Protein AF-A0A9W7ALR4-F1 (afdb_monomer)

Mean predicted aligned error: 18.09 Å

Radius of gyration: 40.14 Å; Cα contacts (8 Å, |Δi|>4): 1535; chains: 1; bounding box: 107×66×121 Å

Secondary structure (DSSP, 8-state):
-----EEEEEEEE---HHIIIIIHHHS--EEEEEESS-SHHHHHHH-B-TTSSBPTT-S-EEEEEEEE-TTS-EEEEEEEESEEEETTSHHHHHHHHH--EEEEEE---GGGSSTTSHHHHHHHHHHHHHHTT--TT--EEEEE-S--TTHHHHHHHHHHHH-GGGHHHHHHTEEEE-EEE---EEE-TT-GGG-SEEEESPPTTSEEE---TTS-TTS--EE--HHHHHHHHHHIIIIIIHHHHHHHHHHHHHT-SBGGGGGG-THHHHHHHHHIIIIIHHHHHHHS---HHHHHHHHHHHHHHHT-GGG--BHHHHHTTHHHHHHHHTTTT-S-THHHHHHHHHHHHHHHH-TTTTSS-EEE-S----S-EEEETTEEEEEPTTSEEEEEE-PEEEETTEEEEHHHHHHHHHTTSS-HHHHHHHHHHHT-SSPPSPPHHHHHHHHHHHHHHHHT--THHHHTTS--------S---SSHHHHHHHHHHHHHHPPEEE-------GGGGGG---SHHHHHTSHHHHHHHHHH-SS-HHHHHTS-HHHHHHHHHIIIIIIS---SHHHHHHHHHHHHTT-HHHHHHT-HHHHHHHHHHHTTT-HHHHHHHHHHHHTEEEEE--B-TT-HHHHHHHHTT----TTEE--EE-HHHHHT-HHHHHHHHHHTT----HHHHHHHHHHHHHHHH--S-EEEEPPTT---PPP-TT-TTTTS---S--------------------------TT--HIIIIIHHHHHHTT--EEEEE-EETTSSGGGGGG--EE----THHHHHHHHH-TTS-EEEEES-SHHHHHHHHHHTT-TTEEEB---GGG-SHHHHHHHHHHHHHHHTT-SB------SSTTHHHHHHHHHHHHHHHHHHHHHHHHHHTT---HHHHHHHHHIIIIIHHHHHHH---

Structure (mmCIF, N/CA/C/O backbone):
data_AF-A0A9W7ALR4-F1
#
_entry.id   AF-A0A9W7ALR4-F1
#
loop_
_atom_site.group_PDB
_atom_site.id
_atom_site.type_symbol
_atom_site.label_atom_id
_atom_site.label_alt_id
_atom_site.label_comp_id
_atom_site.label_asym_id
_atom_site.label_entity_id
_atom_site.label_seq_id
_atom_site.pdbx_PDB_ins_code
_atom_site.Cartn_x
_atom_site.Cartn_y
_atom_site.Cartn_z
_atom_site.occupancy
_atom_site.B_iso_or_equiv
_atom_site.auth_seq_id
_atom_site.auth_comp_id
_atom_site.auth_asym_id
_atom_site.auth_atom_id
_atom_site.pdbx_PDB_model_num
ATOM 1 N N . MET A 1 1 ? 63.146 -0.488 -57.944 1.00 33.06 1 MET A N 1
ATOM 2 C CA . MET A 1 1 ? 61.695 -0.543 -58.228 1.00 33.06 1 MET A CA 1
ATOM 3 C C . MET A 1 1 ? 60.981 0.189 -57.106 1.00 33.06 1 MET A C 1
ATOM 5 O O . MET A 1 1 ? 61.141 -0.196 -55.956 1.00 33.06 1 MET A O 1
ATOM 9 N N . SER A 1 2 ? 60.318 1.303 -57.417 1.00 38.31 2 SER A N 1
ATOM 10 C CA . SER A 1 2 ? 59.608 2.139 -56.445 1.00 38.31 2 SER A CA 1
ATOM 11 C C . SER A 1 2 ? 58.443 1.356 -55.839 1.00 38.31 2 SER A C 1
ATOM 13 O O . SER A 1 2 ? 57.501 1.025 -56.556 1.00 38.31 2 SER A O 1
ATOM 15 N N . SER A 1 3 ? 58.501 1.030 -54.543 1.00 41.00 3 SER A N 1
ATOM 16 C CA . SER A 1 3 ? 57.373 0.398 -53.852 1.00 41.00 3 SER A CA 1
ATOM 17 C C . SER A 1 3 ? 56.290 1.452 -53.612 1.00 41.00 3 SER A C 1
ATOM 19 O O . SER A 1 3 ? 56.298 2.138 -52.591 1.00 41.00 3 SER A O 1
ATOM 21 N N . THR A 1 4 ? 55.402 1.634 -54.580 1.00 52.50 4 THR A N 1
ATOM 22 C CA . THR A 1 4 ? 54.168 2.404 -54.420 1.00 52.50 4 THR A CA 1
ATOM 23 C C . THR A 1 4 ? 53.332 1.754 -53.317 1.00 52.50 4 THR A C 1
ATOM 25 O O . THR A 1 4 ? 53.069 0.553 -53.373 1.00 52.50 4 THR A O 1
ATOM 28 N N . HIS A 1 5 ? 52.974 2.519 -52.287 1.00 59.88 5 HIS A N 1
ATOM 29 C CA . HIS A 1 5 ? 52.030 2.086 -51.256 1.00 59.88 5 HIS A CA 1
ATOM 30 C C . HIS A 1 5 ? 50.675 1.742 -51.917 1.00 59.88 5 HIS A C 1
ATOM 32 O O . HIS A 1 5 ? 50.275 2.425 -52.858 1.00 59.88 5 HIS A O 1
ATOM 38 N N . ASP A 1 6 ? 49.997 0.669 -51.485 1.00 66.75 6 ASP A N 1
ATOM 39 C CA . ASP A 1 6 ? 48.688 0.278 -52.042 1.00 66.75 6 ASP A CA 1
ATOM 40 C C . ASP A 1 6 ? 47.586 1.068 -51.327 1.00 66.75 6 ASP A C 1
ATOM 42 O O . ASP A 1 6 ? 47.227 0.760 -50.187 1.00 66.75 6 ASP A O 1
ATOM 46 N N . GLU A 1 7 ? 47.065 2.101 -51.996 1.00 72.00 7 GLU A N 1
ATOM 47 C CA . GLU A 1 7 ? 46.045 3.008 -51.452 1.00 72.00 7 GLU A CA 1
ATOM 48 C C . GLU A 1 7 ? 44.753 2.291 -51.031 1.00 72.00 7 GLU A C 1
ATOM 50 O O . GLU A 1 7 ? 44.018 2.801 -50.188 1.00 72.00 7 GLU A O 1
ATOM 55 N N . ASN A 1 8 ? 44.512 1.078 -51.543 1.00 83.06 8 ASN A N 1
ATOM 56 C CA . ASN A 1 8 ? 43.314 0.291 -51.266 1.00 83.06 8 ASN A CA 1
ATOM 57 C C . ASN A 1 8 ? 43.555 -0.874 -50.287 1.00 83.06 8 ASN A C 1
ATOM 59 O O . ASN A 1 8 ? 42.686 -1.732 -50.150 1.00 83.06 8 ASN A O 1
ATOM 63 N N . LEU A 1 9 ? 44.707 -0.943 -49.606 1.00 91.06 9 LEU A N 1
ATOM 64 C CA . LEU A 1 9 ? 45.028 -2.028 -48.669 1.00 91.06 9 LEU A CA 1
ATOM 65 C C . LEU A 1 9 ? 44.603 -1.715 -47.224 1.00 91.06 9 LEU A C 1
ATOM 67 O O . LEU A 1 9 ? 45.030 -0.720 -46.627 1.00 91.06 9 LEU A O 1
ATOM 71 N N . ALA A 1 10 ? 43.845 -2.639 -46.628 1.00 93.06 10 ALA A N 1
ATOM 72 C CA . ALA A 1 10 ? 43.452 -2.639 -45.226 1.00 93.06 10 ALA A CA 1
ATOM 73 C C . ALA A 1 10 ? 44.013 -3.851 -44.466 1.00 93.06 10 ALA A C 1
ATOM 75 O O . ALA A 1 10 ? 43.777 -5.010 -44.821 1.00 93.06 10 ALA A O 1
ATOM 76 N N . VAL A 1 11 ? 44.699 -3.581 -43.354 1.00 95.75 11 VAL A N 1
ATOM 77 C CA . VAL A 1 11 ? 45.054 -4.600 -42.358 1.00 95.75 11 VAL A CA 1
ATOM 78 C C . VAL A 1 11 ? 43.959 -4.666 -41.304 1.00 95.75 11 VAL A C 1
ATOM 80 O O . VAL A 1 11 ? 43.604 -3.656 -40.700 1.00 95.75 11 VAL A O 1
ATOM 83 N N . VAL A 1 12 ? 43.444 -5.865 -41.046 1.00 95.50 12 VAL A N 1
ATOM 84 C CA . VAL A 1 12 ? 42.392 -6.110 -40.057 1.00 95.50 12 VAL A CA 1
ATOM 85 C C . VAL A 1 12 ? 42.967 -6.908 -38.894 1.00 95.50 12 VAL A C 1
ATOM 87 O O . VAL A 1 12 ? 43.440 -8.027 -39.073 1.00 95.50 12 VAL A O 1
ATOM 90 N N . LEU A 1 13 ? 42.919 -6.350 -37.686 1.00 94.38 13 LEU A N 1
ATOM 91 C CA . LEU A 1 13 ? 43.353 -7.020 -36.461 1.00 94.38 13 LEU A CA 1
ATOM 92 C C . LEU A 1 13 ? 42.124 -7.490 -35.684 1.00 94.38 13 LEU A C 1
ATOM 94 O O . LEU A 1 13 ? 41.433 -6.691 -35.054 1.00 94.38 13 LEU A O 1
ATOM 98 N N . GLY A 1 14 ? 41.860 -8.795 -35.710 1.00 90.31 14 GLY A N 1
ATOM 99 C CA . GLY A 1 14 ? 40.671 -9.399 -35.105 1.00 90.31 14 GLY A CA 1
ATOM 100 C C . GLY A 1 14 ? 39.627 -9.864 -36.122 1.00 90.31 14 GLY A C 1
ATOM 101 O O . GLY A 1 14 ? 39.696 -9.577 -37.309 1.00 90.31 14 GLY A O 1
ATOM 102 N N . SER A 1 15 ? 38.654 -10.635 -35.636 1.00 87.81 15 SER A N 1
ATOM 103 C CA . SER A 1 15 ? 37.617 -11.303 -36.451 1.00 87.81 15 SER A CA 1
ATOM 104 C C . SER A 1 15 ? 36.217 -11.151 -35.838 1.00 87.81 15 SER A C 1
ATOM 106 O O . SER A 1 15 ? 35.371 -12.041 -35.927 1.00 87.81 15 SER A O 1
ATOM 108 N N . GLY A 1 16 ? 35.964 -10.014 -35.179 1.00 86.31 16 GLY A N 1
ATOM 109 C CA . GLY A 1 16 ? 34.666 -9.707 -34.571 1.00 86.31 16 GLY A CA 1
ATOM 110 C C . GLY A 1 16 ? 33.492 -9.825 -35.555 1.00 86.31 16 GLY A C 1
ATOM 111 O O . GLY A 1 16 ? 33.655 -9.757 -36.769 1.00 86.31 16 GLY A O 1
ATOM 112 N N . ARG A 1 17 ? 32.272 -10.018 -35.051 1.00 87.75 17 ARG A N 1
ATOM 113 C CA . ARG A 1 17 ? 31.092 -10.150 -35.927 1.00 87.75 17 ARG A CA 1
ATOM 114 C C . ARG A 1 17 ? 30.766 -8.840 -36.641 1.00 87.75 17 ARG A C 1
ATOM 116 O O . ARG A 1 17 ? 30.554 -8.861 -37.843 1.00 87.75 17 ARG A O 1
ATOM 123 N N . PHE A 1 18 ? 30.836 -7.713 -35.926 1.00 89.31 18 PHE A N 1
ATOM 124 C CA . PHE A 1 18 ? 30.584 -6.385 -36.490 1.00 89.31 18 PHE A CA 1
ATOM 125 C C . PHE A 1 18 ? 31.545 -6.050 -37.634 1.00 89.31 18 PHE A C 1
ATOM 127 O O . PHE A 1 18 ? 31.108 -5.647 -38.707 1.00 89.31 18 PHE A O 1
ATOM 134 N N . ILE A 1 19 ? 32.855 -6.267 -37.443 1.00 90.62 19 ILE A N 1
ATOM 135 C CA . ILE A 1 19 ? 33.832 -5.951 -38.493 1.00 90.62 19 ILE A CA 1
ATOM 136 C C . ILE A 1 19 ? 33.538 -6.749 -39.769 1.00 90.62 19 ILE A C 1
ATOM 138 O O . ILE A 1 19 ? 33.613 -6.199 -40.861 1.00 90.62 19 ILE A O 1
ATOM 142 N N . ARG A 1 20 ? 33.115 -8.011 -39.618 1.00 91.75 20 ARG A N 1
ATOM 143 C CA . ARG A 1 20 ? 32.861 -8.941 -40.720 1.00 91.75 20 ARG A CA 1
ATOM 144 C C . ARG A 1 20 ? 31.532 -8.720 -41.444 1.00 91.75 20 ARG A C 1
ATOM 146 O O . ARG A 1 20 ? 31.490 -8.816 -42.662 1.00 91.75 20 ARG A O 1
ATOM 153 N N . SER A 1 21 ? 30.447 -8.423 -40.732 1.00 90.06 21 SER A N 1
ATOM 154 C CA . SER A 1 21 ? 29.139 -8.215 -41.369 1.00 90.06 21 SER A CA 1
ATOM 155 C C . SER A 1 21 ? 28.881 -6.763 -41.774 1.00 90.06 21 SER A C 1
ATOM 157 O O . SER A 1 21 ? 28.046 -6.524 -42.648 1.00 90.06 21 SER A O 1
ATOM 159 N N . VAL A 1 22 ? 29.573 -5.796 -41.161 1.00 88.62 22 VAL A N 1
ATOM 160 C CA . VAL A 1 22 ? 29.323 -4.358 -41.347 1.00 88.62 22 VAL A CA 1
ATOM 161 C C . VAL A 1 22 ? 30.526 -3.651 -41.960 1.00 88.62 22 VAL A C 1
ATOM 163 O O . VAL A 1 22 ? 30.425 -3.164 -43.078 1.00 88.62 22 VAL A O 1
ATOM 166 N N . LEU A 1 23 ? 31.669 -3.592 -41.269 1.00 87.31 23 LEU A N 1
ATOM 167 C CA . LEU A 1 23 ? 32.753 -2.692 -41.685 1.00 87.31 23 LEU A CA 1
ATOM 168 C C . LEU A 1 23 ? 33.442 -3.126 -42.988 1.00 87.31 23 LEU A C 1
ATOM 170 O O . LEU A 1 23 ? 33.636 -2.286 -43.863 1.00 87.31 23 LEU A O 1
ATOM 174 N N . LEU A 1 24 ? 33.799 -4.409 -43.134 1.00 90.69 24 LEU A N 1
ATOM 175 C CA . LEU A 1 24 ? 34.478 -4.873 -44.352 1.00 90.69 24 LEU A CA 1
ATOM 176 C C . LEU A 1 24 ? 33.560 -4.794 -45.587 1.00 90.69 24 LEU A C 1
ATOM 178 O O . LEU A 1 24 ? 34.019 -4.309 -46.617 1.00 90.69 24 LEU A O 1
ATOM 182 N N . PRO A 1 25 ? 32.268 -5.174 -45.506 1.00 88.88 25 PRO A N 1
ATOM 183 C CA . PRO A 1 25 ? 31.351 -5.007 -46.636 1.00 88.88 25 PRO A CA 1
ATOM 184 C C . PRO A 1 25 ? 31.059 -3.553 -47.024 1.00 88.88 25 PRO A C 1
ATOM 186 O O . PRO A 1 25 ? 30.607 -3.304 -48.138 1.00 88.88 25 PRO A O 1
ATOM 189 N N . LEU A 1 26 ? 31.269 -2.595 -46.115 1.00 81.44 26 LEU A N 1
ATOM 190 C CA . LEU A 1 26 ? 31.030 -1.176 -46.386 1.00 81.44 26 LEU A CA 1
ATOM 191 C C . LEU A 1 26 ? 32.181 -0.505 -47.145 1.00 81.44 26 LEU A C 1
ATOM 193 O O . LEU A 1 26 ? 31.935 0.452 -47.874 1.00 81.44 26 LEU A O 1
ATOM 197 N N . LEU A 1 27 ? 33.418 -0.985 -46.988 1.00 81.44 27 LEU A N 1
ATOM 198 C CA . LEU A 1 27 ? 34.606 -0.396 -47.609 1.00 81.44 27 LEU A CA 1
ATOM 199 C C . LEU A 1 27 ? 35.060 -1.259 -48.815 1.00 81.44 27 LEU A C 1
ATOM 201 O O . LEU A 1 27 ? 35.262 -2.465 -48.671 1.00 81.44 27 LEU A O 1
ATOM 205 N N . PRO A 1 28 ? 35.271 -0.691 -50.014 1.00 82.56 28 PRO A N 1
ATOM 206 C CA . PRO A 1 28 ? 35.755 -1.441 -51.176 1.00 82.56 28 PRO A CA 1
ATOM 207 C C . PRO A 1 28 ? 37.292 -1.572 -51.159 1.00 82.56 28 PRO A C 1
ATOM 209 O O . PRO A 1 28 ? 37.978 -1.056 -52.038 1.00 82.56 28 PRO A O 1
ATOM 212 N N . LEU A 1 29 ? 37.843 -2.229 -50.134 1.00 87.56 29 LEU A N 1
ATOM 213 C CA . LEU A 1 29 ? 39.289 -2.367 -49.908 1.00 87.56 29 LEU A CA 1
ATOM 214 C C . LEU A 1 29 ? 39.756 -3.821 -50.065 1.00 87.56 29 LEU A C 1
ATOM 216 O O . LEU A 1 29 ? 38.962 -4.759 -49.988 1.00 87.56 29 LEU A O 1
ATOM 220 N N . LYS A 1 30 ? 41.066 -4.006 -50.247 1.00 91.25 30 LYS A N 1
ATOM 221 C CA . LYS A 1 30 ? 41.736 -5.305 -50.117 1.00 91.25 30 LYS A CA 1
ATOM 222 C C . LYS A 1 30 ? 41.985 -5.602 -48.646 1.00 91.25 30 LYS A C 1
ATOM 224 O O . LYS A 1 30 ? 42.543 -4.764 -47.935 1.00 91.25 30 LYS A O 1
ATOM 229 N N . TYR A 1 31 ? 41.624 -6.795 -48.187 1.00 94.00 31 TYR A N 1
ATOM 230 C CA . TYR A 1 31 ? 41.626 -7.138 -46.765 1.00 94.00 31 TYR A CA 1
ATOM 231 C C . TYR A 1 31 ? 42.631 -8.219 -46.411 1.00 94.00 31 TYR A C 1
ATOM 233 O O . TYR A 1 31 ? 42.512 -9.366 -46.840 1.00 94.00 31 TYR A O 1
ATOM 241 N N . HIS A 1 32 ? 43.565 -7.863 -45.533 1.00 94.88 32 HIS A N 1
ATOM 242 C CA . HIS A 1 32 ? 44.482 -8.797 -44.895 1.00 94.88 32 HIS A CA 1
ATOM 243 C C . HIS A 1 32 ? 44.118 -8.924 -43.414 1.00 94.88 32 HIS A C 1
ATOM 245 O O . HIS A 1 32 ? 44.404 -8.028 -42.617 1.00 94.88 32 HIS A O 1
ATOM 251 N N . LEU A 1 33 ? 43.453 -10.021 -43.044 1.00 94.38 33 LEU A N 1
ATOM 252 C CA . LEU A 1 33 ? 42.929 -10.248 -41.699 1.00 94.38 33 LEU A CA 1
ATOM 253 C C . LEU A 1 33 ? 43.857 -11.128 -40.862 1.00 94.38 33 LEU A C 1
ATOM 255 O O . LEU A 1 33 ? 44.235 -12.226 -41.260 1.00 94.38 33 LEU A O 1
ATOM 259 N N . PHE A 1 34 ? 44.155 -10.678 -39.649 1.00 93.44 34 PHE A N 1
ATOM 260 C CA . PHE A 1 34 ? 45.003 -11.388 -38.703 1.00 93.44 34 PHE A CA 1
ATOM 261 C C . PHE A 1 34 ? 44.253 -11.646 -37.397 1.00 93.44 34 PHE A C 1
ATOM 263 O O . PHE A 1 34 ? 43.801 -10.720 -36.717 1.00 93.44 34 PHE A O 1
ATOM 270 N N . GLN A 1 35 ? 44.126 -12.918 -37.017 1.00 89.06 35 GLN A N 1
ATOM 271 C CA . GLN A 1 35 ? 43.530 -13.317 -35.746 1.00 89.06 35 GLN A CA 1
ATOM 272 C C . GLN A 1 35 ? 44.581 -13.257 -34.624 1.00 89.06 35 GLN A C 1
ATOM 274 O O . GLN A 1 35 ? 45.553 -14.010 -34.663 1.00 89.06 35 GLN A O 1
ATOM 279 N N . PRO A 1 36 ? 44.411 -12.403 -33.597 1.00 84.25 36 PRO A N 1
ATOM 280 C CA . PRO A 1 36 ? 45.348 -12.329 -32.473 1.00 84.25 36 PRO A CA 1
ATOM 281 C C . PRO A 1 36 ? 45.206 -13.486 -31.483 1.00 84.25 36 PRO A C 1
ATOM 283 O O . PRO A 1 36 ? 46.101 -13.711 -30.675 1.00 84.25 36 PRO A O 1
ATOM 286 N N . ARG A 1 37 ? 44.050 -14.162 -31.481 1.00 74.56 37 ARG A N 1
ATOM 287 C CA . ARG A 1 37 ? 43.695 -15.283 -30.603 1.00 74.56 37 ARG A CA 1
ATOM 288 C C . ARG A 1 37 ? 42.688 -16.175 -31.334 1.00 74.56 37 ARG A C 1
ATOM 290 O O . ARG A 1 37 ? 41.808 -15.632 -31.997 1.00 74.56 37 ARG A O 1
ATOM 297 N N . SER A 1 38 ? 42.750 -17.493 -31.105 1.00 73.25 38 SER A N 1
ATOM 298 C CA . SER A 1 38 ? 41.916 -18.527 -31.754 1.00 73.25 38 SER A CA 1
ATOM 299 C C . SER A 1 38 ? 42.091 -18.616 -33.279 1.00 73.25 38 SER A C 1
ATOM 301 O O . SER A 1 38 ? 42.317 -17.617 -33.948 1.00 73.25 38 SER A O 1
ATOM 303 N N . ASN A 1 39 ? 41.937 -19.824 -33.829 1.00 77.25 39 ASN A N 1
ATOM 304 C CA . ASN A 1 39 ? 41.978 -20.078 -35.275 1.00 77.25 39 ASN A CA 1
ATOM 305 C C . ASN A 1 39 ? 40.602 -20.490 -35.832 1.00 77.25 39 ASN A C 1
ATOM 307 O O . ASN A 1 39 ? 40.514 -20.966 -36.954 1.00 77.25 39 ASN A O 1
ATOM 311 N N . THR A 1 40 ? 39.523 -20.352 -35.053 1.00 77.44 40 THR A N 1
ATOM 312 C CA . THR A 1 40 ? 38.170 -20.825 -35.423 1.00 77.44 40 THR A CA 1
ATOM 313 C C . THR A 1 40 ? 37.640 -20.184 -36.705 1.00 77.44 40 THR A C 1
ATOM 315 O O . THR A 1 40 ? 37.164 -20.886 -37.591 1.00 77.44 40 THR A O 1
ATOM 318 N N . PHE A 1 41 ? 37.771 -18.862 -36.844 1.00 85.19 41 PHE A N 1
ATOM 319 C CA . PHE A 1 41 ? 37.380 -18.179 -38.078 1.00 85.19 41 PHE A CA 1
ATOM 320 C C . PHE A 1 41 ? 38.290 -18.561 -39.255 1.00 85.19 41 PHE A C 1
ATOM 322 O O . PHE A 1 41 ? 37.785 -18.887 -40.323 1.00 85.19 41 PHE A O 1
ATOM 329 N N . LEU A 1 42 ? 39.612 -18.609 -39.055 1.00 84.25 42 LEU A N 1
ATOM 330 C CA . LEU A 1 42 ? 40.559 -19.075 -40.072 1.00 84.25 42 LEU A CA 1
ATOM 331 C C . LEU A 1 42 ? 40.201 -20.481 -40.587 1.00 84.25 42 LEU A C 1
ATOM 333 O O . LEU A 1 42 ? 40.115 -20.676 -41.794 1.00 84.25 42 LEU A O 1
ATOM 337 N N . LYS A 1 43 ? 39.894 -21.426 -39.689 1.00 80.38 43 LYS A N 1
ATOM 338 C CA . LYS A 1 43 ? 39.409 -22.772 -40.041 1.00 80.38 43 LYS A CA 1
ATOM 339 C C . LYS A 1 43 ? 38.092 -22.735 -40.814 1.00 80.38 43 LYS A C 1
ATOM 341 O O . LYS A 1 43 ? 37.934 -23.476 -41.773 1.00 80.38 43 LYS A O 1
ATOM 346 N N . SER A 1 44 ? 37.156 -21.860 -40.437 1.00 80.69 44 SER A N 1
ATOM 347 C CA . SER A 1 44 ? 35.879 -21.739 -41.156 1.00 80.69 44 SER A CA 1
ATOM 348 C C . SER A 1 44 ? 36.023 -21.209 -42.585 1.00 80.69 44 SER A C 1
ATOM 350 O O . SER A 1 44 ? 35.181 -21.510 -43.420 1.00 80.69 44 SER A O 1
ATOM 352 N N . VAL A 1 45 ? 37.075 -20.430 -42.865 1.00 82.94 45 VAL A N 1
ATOM 353 C CA . VAL A 1 45 ? 37.321 -19.844 -44.192 1.00 82.94 45 VAL A CA 1
ATOM 354 C C . VAL A 1 45 ? 38.179 -20.760 -45.063 1.00 82.94 45 VAL A C 1
ATOM 356 O O . VAL A 1 45 ? 37.874 -20.934 -46.237 1.00 82.94 45 VAL A O 1
ATOM 359 N N . CYS A 1 46 ? 39.244 -21.341 -44.505 1.00 79.19 46 CYS A N 1
ATOM 360 C CA . CYS A 1 46 ? 40.219 -22.132 -45.265 1.00 79.19 46 CYS A CA 1
ATOM 361 C C . CYS A 1 46 ? 39.968 -23.651 -45.199 1.00 79.19 46 CYS A C 1
ATOM 363 O O . CYS A 1 46 ? 40.615 -24.411 -45.914 1.00 79.19 46 CYS A O 1
ATOM 365 N N . GLY A 1 47 ? 39.046 -24.109 -44.351 1.00 73.00 47 GLY A N 1
ATOM 366 C CA . GLY A 1 47 ? 38.873 -25.523 -44.020 1.00 73.00 47 GLY A CA 1
ATOM 367 C C . GLY A 1 47 ? 39.856 -26.012 -42.948 1.00 73.00 47 GLY A C 1
ATOM 368 O O . GLY A 1 47 ? 40.819 -25.332 -42.578 1.00 73.00 47 GLY A O 1
ATOM 369 N N . GLU A 1 48 ? 39.596 -27.212 -42.434 1.00 70.12 48 GLU A N 1
ATOM 370 C CA . GLU A 1 48 ? 40.387 -27.886 -41.398 1.00 70.12 48 GLU A CA 1
ATOM 371 C C . GLU A 1 48 ? 41.082 -29.118 -42.003 1.00 70.12 48 GLU A C 1
ATOM 373 O O . GLU A 1 48 ? 40.470 -29.861 -42.772 1.00 70.12 48 GLU A O 1
ATOM 378 N N . SER A 1 49 ? 42.368 -29.316 -41.707 1.00 62.66 49 SER A N 1
ATOM 379 C CA . SER A 1 49 ? 43.092 -30.545 -42.053 1.00 62.66 49 SER A CA 1
ATOM 380 C C . SER A 1 49 ? 42.769 -31.671 -41.068 1.00 62.66 49 SER A C 1
ATOM 382 O O . SER A 1 49 ? 42.230 -31.447 -39.987 1.00 62.66 49 SER A O 1
ATOM 384 N N . SER A 1 50 ? 43.121 -32.909 -41.422 1.00 57.66 50 SER A N 1
ATOM 385 C CA . SER A 1 50 ? 42.840 -34.109 -40.617 1.00 57.66 50 SER A CA 1
ATOM 386 C C . SER A 1 50 ? 43.436 -34.097 -39.200 1.00 57.66 50 SER A C 1
ATOM 388 O O . SER A 1 50 ? 43.005 -34.874 -38.357 1.00 57.66 50 SER A O 1
ATOM 390 N N . ASP A 1 51 ? 44.420 -33.236 -38.932 1.00 53.47 51 ASP A N 1
ATOM 391 C CA . ASP A 1 51 ? 45.064 -33.033 -37.626 1.00 53.47 51 ASP A CA 1
ATOM 392 C C . ASP A 1 51 ? 44.455 -31.873 -36.810 1.00 53.47 51 ASP A C 1
ATOM 394 O O . ASP A 1 51 ? 44.984 -31.491 -35.766 1.00 53.47 51 ASP A O 1
ATOM 398 N N . GLY A 1 52 ? 43.354 -31.280 -37.282 1.00 58.12 52 GLY A N 1
ATOM 399 C CA . GLY A 1 52 ? 42.700 -30.158 -36.616 1.00 58.12 52 GLY A CA 1
ATOM 400 C C . GLY A 1 52 ? 43.435 -28.823 -36.770 1.00 58.12 52 GLY A C 1
ATOM 401 O O . GLY A 1 52 ? 43.142 -27.872 -36.035 1.00 58.12 52 GLY A O 1
ATOM 402 N N . THR A 1 53 ? 44.400 -28.704 -37.686 1.00 62.31 53 THR A N 1
ATOM 403 C CA . THR A 1 53 ? 45.041 -27.422 -38.020 1.00 62.31 53 THR A CA 1
ATOM 404 C C . THR A 1 53 ? 44.342 -26.735 -39.209 1.00 62.31 53 THR A C 1
ATOM 406 O O . THR A 1 53 ? 43.539 -27.349 -39.912 1.00 62.31 53 THR A O 1
ATOM 409 N N . PRO A 1 54 ? 44.500 -25.411 -39.401 1.00 64.06 54 PRO A N 1
ATOM 410 C CA . PRO A 1 54 ? 43.943 -24.744 -40.577 1.00 64.06 54 PRO A CA 1
ATOM 411 C C . PRO A 1 54 ? 44.616 -25.248 -41.857 1.00 64.06 54 PRO A C 1
ATOM 413 O O . PRO A 1 54 ? 45.842 -25.328 -41.901 1.00 64.06 54 PRO A O 1
ATOM 416 N N . ASN A 1 55 ? 43.832 -25.530 -42.900 1.00 64.81 55 ASN A N 1
ATOM 417 C CA . ASN A 1 55 ? 44.358 -26.063 -44.156 1.00 64.81 55 ASN A CA 1
ATOM 418 C C . ASN A 1 55 ? 45.383 -25.082 -44.789 1.00 64.81 55 ASN A C 1
ATOM 420 O O . ASN A 1 55 ? 45.023 -23.943 -45.100 1.00 64.81 55 ASN A O 1
ATOM 424 N N . PRO A 1 56 ? 46.656 -25.483 -44.987 1.00 48.66 56 PRO A N 1
ATOM 425 C CA . PRO A 1 56 ? 47.752 -24.574 -45.351 1.00 48.66 56 PRO A CA 1
ATOM 426 C C . PRO A 1 56 ? 47.745 -24.079 -46.814 1.00 48.66 56 PRO A C 1
ATOM 428 O O . PRO A 1 56 ? 48.644 -23.337 -47.206 1.00 48.66 56 PRO A O 1
ATOM 431 N N . GLY A 1 57 ? 46.764 -24.481 -47.634 1.00 53.50 57 GLY A N 1
ATOM 432 C CA . GLY A 1 57 ? 46.757 -24.264 -49.089 1.00 53.50 57 GLY A CA 1
ATOM 433 C C . GLY A 1 57 ? 46.116 -22.971 -49.620 1.00 53.50 57 GLY A C 1
ATOM 434 O O . GLY A 1 57 ? 46.260 -22.696 -50.809 1.00 53.50 57 GLY A O 1
ATOM 435 N N . SER A 1 58 ? 45.420 -22.165 -48.806 1.00 54.97 58 SER A N 1
ATOM 436 C CA . SER A 1 58 ? 44.732 -20.950 -49.285 1.00 54.97 58 SER A CA 1
ATOM 437 C C . SER A 1 58 ? 44.925 -19.752 -48.349 1.00 54.97 58 SER A C 1
ATOM 439 O O . SER A 1 58 ? 44.200 -19.566 -47.370 1.00 54.97 58 SER A O 1
ATOM 441 N N . ASN A 1 59 ? 45.899 -18.898 -48.667 1.00 63.22 59 ASN A N 1
ATOM 442 C CA . ASN A 1 59 ? 46.086 -17.602 -48.012 1.00 63.22 59 ASN A CA 1
ATOM 443 C C . ASN A 1 59 ? 45.051 -16.601 -48.557 1.00 63.22 59 ASN A C 1
ATOM 445 O O . ASN A 1 59 ? 45.373 -15.788 -49.415 1.00 63.22 59 ASN A O 1
ATOM 449 N N . GLY A 1 60 ? 43.798 -16.707 -48.107 1.00 70.44 60 GLY A N 1
ATOM 450 C CA . GLY A 1 60 ? 42.662 -15.914 -48.594 1.00 70.44 60 GLY A CA 1
ATOM 451 C C . GLY A 1 60 ? 41.405 -16.769 -48.773 1.00 70.44 60 GLY A C 1
ATOM 452 O O . GLY A 1 60 ? 41.477 -17.995 -48.787 1.00 70.44 60 GLY A O 1
ATOM 453 N N . GLY A 1 61 ? 40.240 -16.135 -48.888 1.00 84.44 61 GLY A N 1
ATOM 454 C CA . GLY A 1 61 ? 38.976 -16.863 -49.021 1.00 84.44 61 GLY A CA 1
ATOM 455 C C . GLY A 1 61 ? 37.751 -15.959 -49.063 1.00 84.44 61 GLY A C 1
ATOM 456 O O . GLY A 1 61 ? 37.853 -14.734 -49.033 1.00 84.44 61 GLY A O 1
ATOM 457 N N . THR A 1 62 ? 36.570 -16.558 -49.162 1.00 88.31 62 THR A N 1
ATOM 458 C CA . THR A 1 62 ? 35.287 -15.851 -49.080 1.00 88.31 62 THR A CA 1
ATOM 459 C C . THR A 1 62 ? 34.499 -16.413 -47.911 1.00 88.31 62 THR A C 1
ATOM 461 O O . THR A 1 62 ? 34.454 -17.624 -47.732 1.00 88.31 62 THR A O 1
ATOM 464 N N . TYR A 1 63 ? 33.904 -15.537 -47.106 1.00 91.56 63 TYR A N 1
ATOM 465 C CA . TYR A 1 63 ? 33.039 -15.940 -46.004 1.00 91.56 63 TYR A CA 1
ATOM 466 C C . TYR A 1 63 ? 31.634 -15.381 -46.175 1.00 91.56 63 TYR A C 1
ATOM 468 O O . TYR A 1 63 ? 31.428 -14.324 -46.775 1.00 91.56 63 TYR A O 1
ATOM 476 N N . GLU A 1 64 ? 30.678 -16.106 -45.612 1.00 93.31 64 GLU A N 1
ATOM 477 C CA . GLU A 1 64 ? 29.277 -15.715 -45.573 1.00 93.31 64 GLU A CA 1
ATOM 478 C C . GLU A 1 64 ? 28.995 -14.767 -44.408 1.00 93.31 64 GLU A C 1
ATOM 480 O O . GLU A 1 64 ? 29.535 -14.925 -43.309 1.00 93.31 64 GLU A O 1
ATOM 485 N N . TYR A 1 65 ? 28.088 -13.822 -44.631 1.00 92.94 65 TYR A N 1
ATOM 486 C CA . TYR A 1 65 ? 27.391 -13.085 -43.587 1.00 92.94 65 TYR A CA 1
ATOM 487 C C . TYR A 1 65 ? 25.927 -12.902 -43.968 1.00 92.94 65 TYR A C 1
ATOM 489 O O . TYR A 1 65 ? 25.579 -12.806 -45.139 1.00 92.94 65 TYR A O 1
ATOM 497 N N . ASP A 1 66 ? 25.070 -12.825 -42.967 1.00 92.44 66 ASP A N 1
ATOM 498 C CA . ASP A 1 66 ? 23.631 -12.737 -43.140 1.00 92.44 66 ASP A CA 1
ATOM 499 C C . ASP A 1 66 ? 23.134 -11.328 -42.818 1.00 92.44 66 ASP A C 1
ATOM 501 O O . ASP A 1 66 ? 23.553 -10.701 -41.838 1.00 92.44 66 ASP A O 1
ATOM 505 N N . VAL A 1 67 ? 22.217 -10.837 -43.646 1.00 89.31 67 VAL A N 1
ATOM 506 C CA . VAL A 1 67 ? 21.463 -9.604 -43.415 1.00 89.31 67 VAL A CA 1
ATOM 507 C C . VAL A 1 67 ? 20.017 -9.988 -43.156 1.00 89.31 67 VAL A C 1
ATOM 509 O O . VAL A 1 67 ? 19.392 -10.621 -44.005 1.00 89.31 67 VAL A O 1
ATOM 512 N N . VAL A 1 68 ? 19.509 -9.614 -41.988 1.00 86.44 68 VAL A N 1
ATOM 513 C CA . VAL A 1 68 ? 18.120 -9.841 -41.598 1.00 86.44 68 VAL A CA 1
ATOM 514 C C . VAL A 1 68 ? 17.324 -8.567 -41.853 1.00 86.44 68 VAL A C 1
ATOM 516 O O . VAL A 1 68 ? 17.736 -7.486 -41.419 1.00 86.44 68 VAL A O 1
ATOM 519 N N . ASP A 1 69 ? 16.213 -8.690 -42.570 1.00 82.44 69 ASP A N 1
ATOM 520 C CA . ASP A 1 69 ? 15.275 -7.594 -42.797 1.00 82.44 69 ASP A CA 1
ATOM 521 C C . ASP A 1 69 ? 14.375 -7.326 -41.572 1.00 82.44 69 ASP A C 1
ATOM 523 O O . ASP A 1 69 ? 14.468 -7.990 -40.536 1.00 82.44 69 ASP A O 1
ATOM 527 N N . SER A 1 70 ? 13.513 -6.313 -41.673 1.00 73.06 70 SER A N 1
ATOM 528 C CA . SER A 1 70 ? 12.590 -5.920 -40.602 1.00 73.06 70 SER A CA 1
ATOM 529 C C . SER A 1 70 ? 11.511 -6.962 -40.284 1.00 73.06 70 SER A C 1
ATOM 531 O O . SER A 1 70 ? 10.923 -6.901 -39.207 1.00 73.06 70 SER A O 1
ATOM 533 N N . GLU A 1 71 ? 11.247 -7.907 -41.189 1.00 74.12 71 GLU A N 1
ATOM 534 C CA . GLU A 1 71 ? 10.243 -8.970 -41.035 1.00 74.12 71 GLU A CA 1
ATOM 535 C C . GLU A 1 71 ? 10.865 -10.295 -40.551 1.00 74.12 71 GLU A C 1
ATOM 537 O O . GLU A 1 71 ? 10.152 -11.248 -40.238 1.00 74.12 71 GLU A O 1
ATOM 542 N N . GLY A 1 72 ? 12.197 -10.350 -40.425 1.00 75.50 72 GLY A N 1
ATOM 543 C CA . GLY A 1 72 ? 12.953 -11.530 -40.002 1.00 75.50 72 GLY A CA 1
ATOM 544 C C . GLY A 1 72 ? 13.466 -12.396 -41.158 1.00 75.50 72 GLY A C 1
ATOM 545 O O . GLY A 1 72 ? 14.112 -13.417 -40.908 1.00 75.50 72 GLY A O 1
ATOM 546 N N . GLY A 1 73 ? 13.232 -11.996 -42.409 1.00 84.69 73 GLY A N 1
ATOM 547 C CA . GLY A 1 73 ? 13.797 -12.636 -43.592 1.00 84.69 73 GLY A CA 1
ATOM 548 C C . GLY A 1 73 ? 15.317 -12.489 -43.617 1.00 84.69 73 GLY A C 1
ATOM 549 O O . GLY A 1 73 ? 15.862 -11.430 -43.321 1.00 84.69 73 GLY A O 1
ATOM 550 N N . THR A 1 74 ? 16.030 -13.573 -43.929 1.00 89.06 74 THR A N 1
ATOM 551 C CA . THR A 1 74 ? 17.501 -13.607 -43.903 1.00 89.06 74 THR A CA 1
ATOM 552 C C . THR A 1 74 ? 18.062 -13.751 -45.314 1.00 89.06 74 THR A C 1
ATOM 554 O O . THR A 1 74 ? 17.746 -14.705 -46.019 1.00 89.06 74 THR A O 1
ATOM 557 N N . THR A 1 75 ? 18.931 -12.822 -45.717 1.00 92.62 75 THR A N 1
ATOM 558 C CA . THR A 1 75 ? 19.670 -12.866 -46.986 1.00 92.62 75 THR A CA 1
ATOM 559 C C . THR A 1 75 ? 21.156 -13.093 -46.732 1.00 92.62 75 THR A C 1
ATOM 561 O O . THR A 1 75 ? 21.815 -12.256 -46.112 1.00 92.62 75 THR A O 1
ATOM 564 N N . THR A 1 76 ? 21.709 -14.175 -47.277 1.00 94.44 76 THR A N 1
ATOM 565 C CA . THR A 1 76 ? 23.149 -14.453 -47.219 1.00 94.44 76 THR A CA 1
ATOM 566 C C . THR A 1 76 ? 23.916 -13.647 -48.262 1.00 94.44 76 THR A C 1
ATOM 568 O O . THR A 1 76 ? 23.545 -13.557 -49.434 1.00 94.44 76 THR A O 1
ATOM 571 N N . LYS A 1 77 ? 25.008 -13.041 -47.817 1.00 93.88 77 LYS A N 1
ATOM 572 C CA . LYS A 1 77 ? 25.948 -12.231 -48.584 1.00 93.88 77 LYS A CA 1
ATOM 573 C C . LYS A 1 77 ? 27.356 -12.788 -48.387 1.00 93.88 77 LYS A C 1
ATOM 575 O O . LYS A 1 77 ? 27.619 -13.531 -47.446 1.00 93.88 77 LYS A O 1
ATOM 580 N N . TYR A 1 78 ? 28.267 -12.399 -49.270 1.00 93.00 78 TYR A N 1
ATOM 581 C CA . TYR A 1 78 ? 29.619 -12.941 -49.321 1.00 93.00 78 TYR A CA 1
ATOM 582 C C . TYR A 1 78 ? 30.641 -11.814 -49.273 1.00 93.00 78 TYR A C 1
ATOM 584 O O . TYR A 1 78 ? 30.494 -10.813 -49.972 1.00 93.00 78 TYR A O 1
ATOM 592 N N . GLN A 1 79 ? 31.685 -11.992 -48.468 1.00 93.12 79 GLN A N 1
ATOM 593 C CA . GLN A 1 79 ? 32.798 -11.057 -48.368 1.00 93.12 79 GLN A CA 1
ATOM 594 C C . GLN A 1 79 ? 34.114 -11.776 -48.645 1.00 93.12 79 GLN A C 1
ATOM 596 O O . GLN A 1 79 ? 34.429 -12.798 -48.033 1.00 93.12 79 GLN A O 1
ATOM 601 N N . LYS A 1 80 ? 34.903 -11.210 -49.560 1.00 92.00 80 LYS A N 1
ATOM 602 C CA . LYS A 1 80 ? 36.230 -11.712 -49.917 1.00 92.00 80 LYS A CA 1
ATOM 603 C C . LYS A 1 80 ? 37.298 -11.159 -48.966 1.00 92.00 80 LYS A C 1
ATOM 605 O O . LYS A 1 80 ? 37.234 -9.992 -48.574 1.00 92.00 80 LYS A O 1
ATOM 610 N N . LEU A 1 81 ? 38.268 -12.003 -48.624 1.00 92.06 81 LEU A N 1
ATOM 611 C CA . LEU A 1 81 ? 39.519 -11.672 -47.946 1.00 92.06 81 LEU A CA 1
ATOM 612 C C . LEU A 1 81 ? 40.691 -12.030 -48.863 1.00 92.06 81 LEU A C 1
ATOM 614 O O . LEU A 1 81 ? 40.785 -13.167 -49.332 1.00 92.06 81 LEU A O 1
ATOM 618 N N . ASP A 1 82 ? 41.587 -11.076 -49.082 1.00 92.38 82 ASP A N 1
ATOM 619 C CA . ASP A 1 82 ? 42.817 -11.263 -49.858 1.00 92.38 82 ASP A CA 1
ATOM 620 C C . ASP A 1 82 ? 43.866 -12.050 -49.069 1.00 92.38 82 ASP A C 1
ATOM 622 O O . ASP A 1 82 ? 44.682 -12.752 -49.655 1.00 92.38 82 ASP A O 1
ATOM 626 N N . TYR A 1 83 ? 43.820 -11.973 -47.738 1.00 92.06 83 TYR A N 1
ATOM 627 C CA . TYR A 1 83 ? 44.625 -12.797 -46.847 1.00 92.06 83 TYR A CA 1
ATOM 628 C C . TYR A 1 83 ? 43.906 -13.019 -45.512 1.00 92.06 83 TYR A C 1
ATOM 630 O O . TYR A 1 83 ? 43.283 -12.103 -44.971 1.00 92.06 83 TYR A O 1
ATOM 638 N N . ILE A 1 84 ? 44.045 -14.215 -44.939 1.00 90.81 84 ILE A N 1
ATOM 639 C CA . ILE A 1 84 ? 43.659 -14.505 -43.557 1.00 90.81 84 ILE A CA 1
ATOM 640 C C . ILE A 1 84 ? 44.760 -15.323 -42.876 1.00 90.81 84 ILE A C 1
ATOM 642 O O . ILE A 1 84 ? 45.273 -16.281 -43.445 1.00 90.81 84 ILE A O 1
ATOM 646 N N . GLY A 1 85 ? 45.142 -14.944 -41.657 1.00 89.38 85 GLY A N 1
ATOM 647 C CA . GLY A 1 85 ? 46.193 -15.629 -40.905 1.00 89.38 85 GLY A CA 1
ATOM 648 C C . GLY A 1 85 ? 46.064 -15.473 -39.394 1.00 89.38 85 GLY A C 1
ATOM 649 O O . GLY A 1 85 ? 45.215 -14.738 -38.890 1.00 89.38 85 GLY A O 1
ATOM 650 N N . SER A 1 86 ? 46.921 -16.172 -38.653 1.00 88.19 86 SER A N 1
ATOM 651 C CA . SER A 1 86 ? 46.939 -16.162 -37.185 1.00 88.19 86 SER A CA 1
ATOM 652 C C . SER A 1 86 ? 48.222 -15.521 -36.675 1.00 88.19 86 SER A C 1
ATOM 654 O O . SER A 1 86 ? 49.309 -15.918 -37.081 1.00 88.19 86 SER A O 1
ATOM 656 N N . LEU A 1 87 ? 48.130 -14.576 -35.736 1.00 87.81 87 LEU A N 1
ATOM 657 C CA . LEU A 1 87 ? 49.310 -13.957 -35.116 1.00 87.81 87 LEU A CA 1
ATOM 658 C C . LEU A 1 87 ? 50.065 -14.907 -34.179 1.00 87.81 87 LEU A C 1
ATOM 660 O O . LEU A 1 87 ? 51.103 -14.525 -33.650 1.00 87.81 87 LEU A O 1
ATOM 664 N N . ASN A 1 88 ? 49.589 -16.141 -34.006 1.00 83.94 88 ASN A N 1
ATOM 665 C CA . ASN A 1 88 ? 50.345 -17.220 -33.372 1.00 83.94 88 ASN A CA 1
ATOM 666 C C . ASN A 1 88 ? 51.273 -17.950 -34.364 1.00 83.94 88 ASN A C 1
ATOM 668 O O . ASN A 1 88 ? 52.093 -18.759 -33.945 1.00 83.94 88 ASN A O 1
ATOM 672 N N . SER A 1 89 ? 51.150 -17.679 -35.668 1.00 84.56 89 SER A N 1
ATOM 673 C CA . SER A 1 89 ? 51.919 -18.322 -36.736 1.00 84.56 89 SER A CA 1
ATOM 674 C C . SER A 1 89 ? 53.028 -17.403 -37.245 1.00 84.56 89 SER A C 1
ATOM 676 O O . SER A 1 89 ? 52.760 -16.288 -37.698 1.00 84.56 89 SER A O 1
ATOM 678 N N . LYS A 1 90 ? 54.277 -17.883 -37.213 1.00 86.12 90 LYS A N 1
ATOM 679 C CA . LYS A 1 90 ? 55.458 -17.128 -37.662 1.00 86.12 90 LYS A CA 1
ATOM 680 C C . LYS A 1 90 ? 55.342 -16.630 -39.121 1.00 86.12 90 LYS A C 1
ATOM 682 O O . LYS A 1 90 ? 55.538 -15.435 -39.322 1.00 86.12 90 LYS A O 1
ATOM 687 N N . PRO A 1 91 ? 54.900 -17.439 -40.108 1.00 86.94 91 PRO A N 1
ATOM 688 C CA . PRO A 1 91 ? 54.631 -16.948 -41.466 1.00 86.94 91 PRO A CA 1
ATOM 689 C C . PRO A 1 91 ? 53.646 -15.772 -41.542 1.00 86.94 91 PRO A C 1
ATOM 691 O O . PRO A 1 91 ? 53.859 -14.820 -42.286 1.00 86.94 91 PRO A O 1
ATOM 694 N N . SER A 1 92 ? 52.570 -15.800 -40.747 1.00 87.94 92 SER A N 1
ATOM 695 C CA . SER A 1 92 ? 51.593 -14.702 -40.718 1.00 87.94 92 SER A CA 1
ATOM 696 C C . SER A 1 92 ? 52.158 -13.441 -40.065 1.00 87.94 92 SER A C 1
ATOM 698 O O . SER A 1 92 ? 51.842 -12.334 -40.494 1.00 87.94 92 SER A O 1
ATOM 700 N N . GLN A 1 93 ? 52.993 -13.597 -39.038 1.00 91.38 93 GLN A N 1
ATOM 701 C CA . GLN A 1 93 ? 53.698 -12.487 -38.398 1.00 91.38 93 GLN A CA 1
ATOM 702 C C . GLN A 1 93 ? 54.679 -11.814 -39.364 1.00 91.38 93 GLN A C 1
ATOM 704 O O . GLN A 1 93 ? 54.723 -10.590 -39.437 1.00 91.38 93 GLN A O 1
ATOM 709 N N . GLU A 1 94 ? 55.438 -12.608 -40.121 1.00 91.31 94 GLU A N 1
ATOM 710 C CA . GLU A 1 94 ? 56.361 -12.113 -41.143 1.00 91.31 94 GLU A CA 1
ATOM 711 C C . GLU A 1 94 ? 55.597 -11.395 -42.259 1.00 91.31 94 GLU A C 1
ATOM 713 O O . GLU A 1 94 ? 55.920 -10.248 -42.564 1.00 91.31 94 GLU A O 1
ATOM 718 N N . HIS A 1 95 ? 54.521 -12.000 -42.783 1.00 91.44 95 HIS A N 1
ATOM 719 C CA . HIS A 1 95 ? 53.661 -11.379 -43.798 1.00 91.44 95 HIS A CA 1
ATOM 720 C C . HIS A 1 95 ? 53.110 -10.029 -43.341 1.00 91.44 95 HIS A C 1
ATOM 722 O O . HIS A 1 95 ? 53.237 -9.051 -44.073 1.00 91.44 95 HIS A O 1
ATOM 728 N N . LEU A 1 96 ? 52.571 -9.942 -42.116 1.00 93.12 96 LEU A N 1
ATOM 729 C CA . LEU A 1 96 ? 52.044 -8.696 -41.548 1.00 93.12 96 LEU A CA 1
ATOM 730 C C . LEU A 1 96 ? 53.052 -7.545 -41.653 1.00 93.12 96 LEU A C 1
ATOM 732 O O . LEU A 1 96 ? 52.676 -6.443 -42.040 1.00 93.12 96 LEU A O 1
ATOM 736 N N . LEU A 1 97 ? 54.322 -7.795 -41.328 1.00 92.56 97 LEU A N 1
ATOM 737 C CA . LEU A 1 97 ? 55.359 -6.760 -41.305 1.00 92.56 97 LEU A CA 1
ATOM 738 C C . LEU A 1 97 ? 55.812 -6.308 -42.702 1.00 92.56 97 LEU A C 1
ATOM 740 O O . LEU A 1 97 ? 56.437 -5.251 -42.800 1.00 92.56 97 LEU A O 1
ATOM 744 N N . THR A 1 98 ? 55.484 -7.061 -43.761 1.00 90.00 98 THR A N 1
ATOM 745 C CA . THR A 1 98 ? 55.727 -6.660 -45.161 1.00 90.00 98 THR A CA 1
ATOM 746 C C . THR A 1 98 ? 54.663 -5.707 -45.711 1.00 90.00 98 THR A C 1
ATOM 748 O O . THR A 1 98 ? 54.897 -5.032 -46.716 1.00 90.00 98 THR A O 1
ATOM 751 N N . LEU A 1 99 ? 53.491 -5.645 -45.070 1.00 90.69 99 LEU A N 1
ATOM 752 C CA . LEU A 1 99 ? 52.351 -4.880 -45.565 1.00 90.69 99 LEU A CA 1
ATOM 753 C C . LEU A 1 99 ? 52.541 -3.381 -45.337 1.00 90.69 99 LEU A C 1
ATOM 755 O O . LEU A 1 99 ? 52.997 -2.938 -44.284 1.00 90.69 99 LEU A O 1
ATOM 759 N N . LYS A 1 100 ? 52.098 -2.590 -46.318 1.00 90.12 100 LYS A N 1
ATOM 760 C CA . LYS A 1 100 ? 52.095 -1.123 -46.261 1.00 90.12 100 LYS A CA 1
ATOM 761 C C . LYS A 1 100 ? 50.670 -0.560 -46.390 1.00 90.12 100 LYS A C 1
ATOM 763 O O . LYS A 1 100 ? 50.369 0.038 -47.420 1.00 90.12 100 LYS A O 1
ATOM 768 N N . PRO A 1 101 ? 49.776 -0.792 -45.408 1.00 91.81 101 PRO A N 1
ATOM 769 C CA . PRO A 1 101 ? 48.368 -0.421 -45.527 1.00 91.81 101 PRO A CA 1
ATOM 770 C C . PRO A 1 101 ? 48.133 1.088 -45.406 1.00 91.81 101 PRO A C 1
ATOM 772 O O . PRO A 1 101 ? 48.847 1.778 -44.672 1.00 91.81 101 PRO A O 1
ATOM 775 N N . SER A 1 102 ? 47.066 1.560 -46.050 1.00 88.50 102 SER A N 1
ATOM 776 C CA . SER A 1 102 ? 46.465 2.878 -45.791 1.00 88.50 102 SER A CA 1
ATOM 777 C C . SER A 1 102 ? 45.431 2.821 -44.664 1.00 88.50 102 SER A C 1
ATOM 779 O O . SER A 1 102 ? 45.181 3.824 -43.996 1.00 88.50 102 SER A O 1
ATOM 781 N N . TYR A 1 103 ? 44.866 1.638 -44.398 1.00 90.50 103 TYR A N 1
ATOM 782 C CA . TYR A 1 103 ? 43.834 1.442 -43.381 1.00 90.50 103 TYR A CA 1
ATOM 783 C C . TYR A 1 103 ? 44.209 0.338 -42.392 1.00 90.50 103 TYR A C 1
ATOM 785 O O . TYR A 1 103 ? 44.622 -0.757 -42.774 1.00 90.50 103 TYR A O 1
ATOM 793 N N . ILE A 1 104 ? 44.024 0.606 -41.102 1.00 94.31 104 ILE A N 1
ATOM 794 C CA . ILE A 1 104 ? 44.154 -0.387 -40.034 1.00 94.31 104 ILE A CA 1
ATOM 795 C C . ILE A 1 104 ? 42.818 -0.475 -39.302 1.00 94.31 104 ILE A C 1
ATOM 797 O O . ILE A 1 104 ? 42.374 0.483 -38.673 1.00 94.31 104 ILE A O 1
ATOM 801 N N . LEU A 1 105 ? 42.167 -1.633 -39.368 1.00 93.50 105 LEU A N 1
ATOM 802 C CA . LEU A 1 105 ? 40.859 -1.864 -38.765 1.00 93.50 105 LEU A CA 1
ATOM 803 C C . LEU A 1 105 ? 41.014 -2.763 -37.534 1.00 93.50 105 LEU A C 1
ATOM 805 O O . LEU A 1 105 ? 41.447 -3.912 -37.631 1.00 93.50 105 LEU A O 1
ATOM 809 N N . VAL A 1 106 ? 40.660 -2.245 -36.361 1.00 93.69 106 VAL A N 1
ATOM 810 C CA . VAL A 1 106 ? 40.789 -2.942 -35.077 1.00 93.69 106 VAL A CA 1
ATOM 811 C C . VAL A 1 106 ? 39.432 -3.534 -34.686 1.00 93.69 106 VAL A C 1
ATOM 813 O O . VAL A 1 106 ? 38.515 -2.841 -34.239 1.00 93.69 106 VAL A O 1
ATOM 816 N N . GLY A 1 107 ? 39.311 -4.848 -34.874 1.00 90.31 107 GLY A N 1
ATOM 817 C CA . GLY A 1 107 ? 38.140 -5.679 -34.578 1.00 90.31 107 GLY A CA 1
ATOM 818 C C . GLY A 1 107 ? 38.230 -6.392 -33.230 1.00 90.31 107 GLY A C 1
ATOM 819 O O . GLY A 1 107 ? 37.905 -7.580 -33.148 1.00 90.31 107 GLY A O 1
ATOM 820 N N . LEU A 1 108 ? 38.742 -5.707 -32.205 1.00 86.38 108 LEU A N 1
ATOM 821 C CA . LEU A 1 108 ? 38.991 -6.253 -30.868 1.00 86.38 108 LEU A CA 1
ATOM 822 C C . LEU A 1 108 ? 38.033 -5.635 -29.858 1.00 86.38 108 LEU A C 1
ATOM 824 O O . LEU A 1 108 ? 37.825 -4.431 -29.882 1.00 86.38 108 LEU A O 1
ATOM 828 N N . THR A 1 109 ? 37.507 -6.450 -28.945 1.00 81.38 109 THR A N 1
ATOM 829 C CA . THR A 1 109 ? 36.706 -5.962 -27.813 1.00 81.38 109 THR A CA 1
ATOM 830 C C . THR A 1 109 ? 37.565 -5.169 -26.824 1.00 81.38 109 THR A C 1
ATOM 832 O O . THR A 1 109 ? 38.777 -5.377 -26.805 1.00 81.38 109 THR A O 1
ATOM 835 N N . GLU A 1 110 ? 36.965 -4.420 -25.897 1.00 78.12 110 GLU A N 1
ATOM 836 C CA . GLU A 1 110 ? 37.661 -3.748 -24.777 1.00 78.12 110 GLU A CA 1
ATOM 837 C C . GLU A 1 110 ? 38.768 -4.604 -24.112 1.00 78.12 110 GLU A C 1
ATOM 839 O O . GLU A 1 110 ? 39.887 -4.135 -23.913 1.00 78.12 110 GLU A O 1
ATOM 844 N N . ALA A 1 111 ? 38.513 -5.893 -23.844 1.00 73.81 111 ALA A N 1
ATOM 845 C CA . ALA A 1 111 ? 39.489 -6.810 -23.231 1.00 73.81 111 ALA A CA 1
ATOM 846 C C . ALA A 1 111 ? 40.730 -7.119 -24.103 1.00 73.81 111 ALA A C 1
ATOM 848 O O . ALA A 1 111 ? 41.732 -7.641 -23.614 1.00 73.81 111 ALA A O 1
ATOM 849 N N . GLY A 1 112 ? 40.648 -6.851 -25.405 1.00 80.12 112 GLY A N 1
ATOM 850 C CA . GLY A 1 112 ? 41.734 -6.972 -26.373 1.00 80.12 112 GLY A CA 1
ATOM 851 C C . GLY A 1 112 ? 42.463 -5.654 -26.639 1.00 80.12 112 GLY A C 1
ATOM 852 O O . GLY A 1 112 ? 43.427 -5.665 -27.395 1.00 80.12 112 GLY A O 1
ATOM 853 N N . ILE A 1 113 ? 42.036 -4.543 -26.029 1.00 88.19 113 ILE A N 1
ATOM 854 C CA . ILE A 1 113 ? 42.671 -3.221 -26.134 1.00 88.19 113 ILE A CA 1
ATOM 855 C C . ILE A 1 113 ? 43.468 -2.974 -24.847 1.00 88.19 113 ILE A C 1
ATOM 857 O O . ILE A 1 113 ? 43.159 -2.111 -24.025 1.00 88.19 113 ILE A O 1
ATOM 861 N N . THR A 1 114 ? 44.490 -3.805 -24.639 1.00 87.50 114 THR A N 1
ATOM 862 C CA . THR A 1 114 ? 45.404 -3.721 -23.492 1.00 87.50 114 THR A CA 1
ATOM 863 C C . THR A 1 114 ? 46.859 -3.858 -23.950 1.00 87.50 114 THR A C 1
ATOM 865 O O . THR A 1 114 ? 47.106 -4.515 -24.970 1.00 87.50 114 THR A O 1
ATOM 868 N N . PRO A 1 115 ? 47.839 -3.307 -23.202 1.00 88.19 115 PRO A N 1
ATOM 869 C CA . PRO A 1 115 ? 49.257 -3.384 -23.575 1.00 88.19 115 PRO A CA 1
ATOM 870 C C . PRO A 1 115 ? 49.795 -4.814 -23.713 1.00 88.19 115 PRO A C 1
ATOM 872 O O . PRO A 1 115 ? 50.709 -5.060 -24.488 1.00 88.19 115 PRO A O 1
ATOM 875 N N . THR A 1 116 ? 49.211 -5.774 -22.994 1.00 87.38 116 THR A N 1
ATOM 876 C CA . THR A 1 116 ? 49.638 -7.182 -22.993 1.00 87.38 116 THR A CA 1
ATOM 877 C C . THR A 1 116 ? 48.969 -8.028 -24.077 1.00 87.38 116 THR A C 1
ATOM 879 O O . THR A 1 116 ? 49.279 -9.208 -24.234 1.00 87.38 116 THR A O 1
ATOM 882 N N . SER A 1 117 ? 48.016 -7.468 -24.824 1.00 88.12 117 SER A N 1
ATOM 883 C CA . SER A 1 117 ? 47.287 -8.225 -25.838 1.00 88.12 117 SER A CA 1
ATOM 884 C C . SER A 1 117 ? 48.137 -8.443 -27.103 1.00 88.12 117 SER A C 1
ATOM 886 O O . SER A 1 117 ? 48.770 -7.501 -27.588 1.00 88.12 117 SER A O 1
ATOM 888 N N . PRO A 1 118 ? 48.101 -9.642 -27.723 1.00 89.12 118 PRO A N 1
ATOM 889 C CA . PRO A 1 118 ? 48.809 -9.883 -28.982 1.00 89.12 118 PRO A CA 1
ATOM 890 C C . PRO A 1 118 ? 48.417 -8.898 -30.091 1.00 89.12 118 PRO A C 1
ATOM 892 O O . PRO A 1 118 ? 49.268 -8.481 -30.867 1.00 89.12 118 PRO A O 1
ATOM 895 N N . GLY A 1 119 ? 47.147 -8.481 -30.139 1.00 91.06 119 GLY A N 1
ATOM 896 C CA . GLY A 1 119 ? 46.663 -7.505 -31.116 1.00 91.06 119 GLY A CA 1
ATOM 897 C C . GLY A 1 119 ? 47.351 -6.141 -31.000 1.00 91.06 119 GLY A C 1
ATOM 898 O O . GLY A 1 119 ? 47.802 -5.614 -32.011 1.00 91.06 119 GLY A O 1
ATOM 899 N N . MET A 1 120 ? 47.486 -5.591 -29.786 1.00 94.88 120 MET A N 1
ATOM 900 C CA . MET A 1 120 ? 48.161 -4.299 -29.579 1.00 94.88 120 MET A CA 1
ATOM 901 C C . MET A 1 120 ? 49.682 -4.392 -29.751 1.00 94.88 120 MET A C 1
ATOM 903 O O . MET A 1 120 ? 50.286 -3.476 -30.305 1.00 94.88 120 MET A O 1
ATOM 907 N N . ILE A 1 121 ? 50.297 -5.510 -29.350 1.00 94.50 121 ILE A N 1
ATOM 908 C CA . ILE A 1 121 ? 51.737 -5.753 -29.541 1.00 94.50 121 ILE A CA 1
ATOM 909 C C . ILE A 1 121 ? 52.089 -5.843 -31.031 1.00 94.50 121 ILE A C 1
ATOM 911 O O . ILE A 1 121 ? 53.080 -5.276 -31.481 1.00 94.50 121 ILE A O 1
ATOM 915 N N . TRP A 1 122 ? 51.296 -6.558 -31.829 1.00 95.19 122 TRP A N 1
ATOM 916 C CA . TRP A 1 122 ? 51.558 -6.666 -33.266 1.00 95.19 122 TRP A CA 1
ATOM 917 C C . TRP A 1 122 ? 51.181 -5.400 -34.032 1.00 95.19 122 TRP A C 1
ATOM 919 O O . TRP A 1 122 ? 51.847 -5.073 -35.013 1.00 95.19 122 TRP A O 1
ATOM 929 N N . LEU A 1 123 ? 50.193 -4.641 -33.550 1.00 96.31 123 LEU A N 1
ATOM 930 C CA . LEU A 1 123 ? 49.913 -3.300 -34.054 1.00 96.31 123 LEU A CA 1
ATOM 931 C C . LEU A 1 123 ? 51.123 -2.370 -33.884 1.00 96.31 123 LEU A C 1
ATOM 933 O O . LEU A 1 123 ? 51.508 -1.706 -34.845 1.00 96.31 123 LEU A O 1
ATOM 937 N N . SER A 1 124 ? 51.750 -2.334 -32.700 1.00 95.69 124 SER A N 1
ATOM 938 C CA . SER A 1 124 ? 52.923 -1.475 -32.476 1.00 95.69 124 SER A CA 1
ATOM 939 C C . SER A 1 124 ? 54.106 -1.883 -33.360 1.00 95.69 124 SER A C 1
ATOM 941 O O . SER A 1 124 ? 54.756 -1.021 -33.951 1.00 95.69 124 SER A O 1
ATOM 943 N N . LYS A 1 125 ? 54.330 -3.191 -33.552 1.00 94.81 125 LYS A N 1
ATOM 944 C CA . LYS A 1 125 ? 55.360 -3.715 -34.468 1.00 94.81 125 LYS A CA 1
ATOM 945 C C . LYS A 1 125 ? 55.100 -3.360 -35.934 1.00 94.81 125 LYS A C 1
ATOM 947 O O . LYS A 1 125 ? 56.038 -2.970 -36.626 1.00 94.81 125 LYS A O 1
ATOM 952 N N . LEU A 1 126 ? 53.854 -3.456 -36.406 1.00 94.44 126 LEU A N 1
ATOM 953 C CA . LEU A 1 126 ? 53.482 -3.025 -37.758 1.00 94.44 126 LEU A CA 1
ATOM 954 C C . LEU A 1 126 ? 53.772 -1.531 -37.948 1.00 94.44 126 LEU A C 1
ATOM 956 O O . LEU A 1 126 ? 54.434 -1.150 -38.908 1.00 94.44 126 LEU A O 1
ATOM 960 N N . LEU A 1 127 ? 53.334 -0.690 -37.007 1.00 94.62 127 LEU A N 1
ATOM 961 C CA . LEU A 1 127 ? 53.555 0.758 -37.066 1.00 94.62 127 LEU A CA 1
ATOM 962 C C . LEU A 1 127 ? 55.049 1.122 -37.037 1.00 94.62 127 LEU A C 1
ATOM 964 O O . LEU A 1 127 ? 55.458 2.053 -37.725 1.00 94.62 127 LEU A O 1
ATOM 968 N N . LYS A 1 128 ? 55.873 0.352 -36.319 1.00 92.75 128 LYS A N 1
ATOM 969 C CA . LYS A 1 128 ? 57.339 0.482 -36.313 1.00 92.75 128 LYS A CA 1
ATOM 970 C C . LYS A 1 128 ? 57.999 0.061 -37.629 1.00 92.75 128 LYS A C 1
ATOM 972 O O . LYS A 1 128 ? 58.956 0.695 -38.075 1.00 92.75 128 LYS A O 1
ATOM 977 N N . SER A 1 129 ? 57.493 -0.996 -38.268 1.00 91.06 129 SER A N 1
ATOM 978 C CA . SER A 1 129 ? 57.936 -1.395 -39.614 1.00 91.06 129 SER A CA 1
ATOM 979 C C . SER A 1 129 ? 57.626 -0.294 -40.634 1.00 91.06 129 SER A C 1
ATOM 981 O O . SER A 1 129 ? 58.478 0.091 -41.439 1.00 91.06 129 SER A O 1
ATOM 983 N N . LEU A 1 130 ? 56.428 0.290 -40.535 1.00 89.62 130 LEU A N 1
ATOM 984 C CA . LEU A 1 130 ? 56.005 1.400 -41.380 1.00 89.62 130 LEU A CA 1
ATOM 985 C C . LEU A 1 130 ? 56.885 2.634 -41.186 1.00 89.62 130 LEU A C 1
ATOM 987 O O . LEU A 1 130 ? 57.411 3.129 -42.175 1.00 89.62 130 LEU A O 1
ATOM 991 N N . SER A 1 131 ? 57.143 3.061 -39.943 1.00 88.56 131 SER A N 1
ATOM 992 C CA . SER A 1 131 ? 57.980 4.241 -39.669 1.00 88.56 131 SER A CA 1
ATOM 993 C C . SER A 1 131 ? 59.404 4.119 -40.215 1.00 88.56 131 SER A C 1
ATOM 995 O O . SER A 1 131 ? 60.045 5.120 -40.511 1.00 88.56 131 SER A O 1
ATOM 997 N N . SER A 1 132 ? 59.908 2.889 -40.339 1.00 81.50 132 SER A N 1
ATOM 998 C CA . SER A 1 132 ? 61.253 2.601 -40.849 1.00 81.50 132 SER A CA 1
ATOM 999 C C . SER A 1 132 ? 61.320 2.553 -42.384 1.00 81.50 132 SER A C 1
ATOM 1001 O O . SER A 1 132 ? 62.410 2.491 -42.945 1.00 81.50 132 SER A O 1
ATOM 1003 N N . SER A 1 133 ? 60.172 2.543 -43.073 1.00 69.62 133 SER A N 1
ATOM 1004 C CA . SER A 1 133 ? 60.067 2.265 -44.515 1.00 69.62 133 SER A CA 1
ATOM 1005 C C . SER A 1 133 ? 59.168 3.234 -45.304 1.00 69.62 133 SER A C 1
ATOM 1007 O O . SER A 1 133 ? 58.956 3.021 -46.504 1.00 69.62 133 SER A O 1
ATOM 1009 N N . SER A 1 134 ? 58.631 4.275 -44.658 1.00 62.28 134 SER A N 1
ATOM 1010 C CA . SER A 1 134 ? 57.639 5.214 -45.204 1.00 62.28 134 SER A CA 1
ATOM 1011 C C . SER A 1 134 ? 58.232 6.546 -45.686 1.00 62.28 134 SER A C 1
ATOM 1013 O O . SER A 1 134 ? 59.070 7.134 -45.006 1.00 62.28 134 SER A O 1
ATOM 1015 N N . SER A 1 135 ? 57.724 7.073 -46.809 1.00 62.28 135 SER A N 1
ATOM 1016 C CA . SER A 1 135 ? 57.865 8.491 -47.181 1.00 62.28 135 SER A CA 1
ATOM 1017 C C . SER A 1 135 ? 56.933 9.371 -46.332 1.00 62.28 135 SER A C 1
ATOM 1019 O O . SER A 1 135 ? 55.877 8.911 -45.897 1.00 62.28 135 SER A O 1
ATOM 1021 N N . SER A 1 136 ? 57.263 10.656 -46.137 1.00 61.78 136 SER A N 1
ATOM 1022 C CA . SER A 1 136 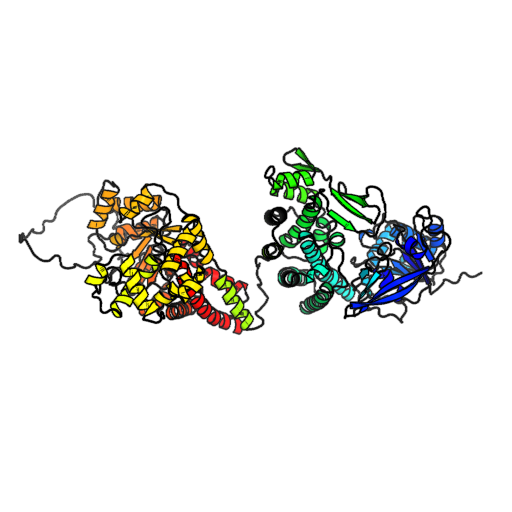? 56.433 11.615 -45.370 1.00 61.78 136 SER A CA 1
ATOM 1023 C C . SER A 1 136 ? 54.999 11.785 -45.912 1.00 61.78 136 SER A C 1
ATOM 1025 O O . SER A 1 136 ? 54.106 12.245 -45.197 1.00 61.78 136 SER A O 1
ATOM 1027 N N . SER A 1 137 ? 54.750 11.359 -47.155 1.00 68.06 137 SER A N 1
ATOM 1028 C CA . SER A 1 137 ? 53.444 11.376 -47.817 1.00 68.06 137 SER A CA 1
ATOM 1029 C C . SER A 1 137 ? 52.507 10.213 -47.459 1.00 68.06 137 SER A C 1
ATOM 1031 O O . SER A 1 137 ? 51.305 10.347 -47.681 1.00 68.06 137 SER A O 1
ATOM 1033 N N . HIS A 1 138 ? 52.994 9.088 -46.910 1.00 81.81 138 HIS A N 1
ATOM 1034 C CA . HIS A 1 138 ? 52.131 7.935 -46.597 1.00 81.81 138 HIS A CA 1
ATOM 1035 C C . HIS A 1 138 ? 51.298 8.209 -45.340 1.00 81.81 138 HIS A C 1
ATOM 1037 O O . HIS A 1 138 ? 51.858 8.432 -44.262 1.00 81.81 138 HIS A O 1
ATOM 1043 N N . LYS A 1 139 ? 49.966 8.203 -45.463 1.00 86.00 139 LYS A N 1
ATOM 1044 C CA . LYS A 1 139 ? 49.031 8.427 -44.348 1.00 86.00 139 LYS A CA 1
ATOM 1045 C C . LYS A 1 139 ? 48.267 7.145 -44.025 1.00 86.00 139 LYS A C 1
ATOM 1047 O O . LYS A 1 139 ? 47.796 6.459 -44.924 1.00 86.00 139 LYS A O 1
ATOM 1052 N N . VAL A 1 140 ? 48.120 6.852 -42.734 1.00 89.69 140 VAL A N 1
ATOM 1053 C CA . VAL A 1 140 ? 47.433 5.658 -42.227 1.00 89.69 140 VAL A CA 1
ATOM 1054 C C . VAL A 1 140 ? 46.236 6.065 -41.374 1.00 89.69 140 VAL A C 1
ATOM 1056 O O . VAL A 1 140 ? 46.383 6.836 -40.425 1.00 89.69 140 VAL A O 1
ATOM 1059 N N . SER A 1 141 ? 45.064 5.508 -41.667 1.00 89.69 141 SER A N 1
ATOM 1060 C CA . SER A 1 141 ? 43.841 5.680 -40.876 1.00 89.69 141 SER A CA 1
ATOM 1061 C C . SER A 1 141 ? 43.556 4.435 -40.043 1.00 89.69 141 SER A C 1
ATOM 1063 O O . SER A 1 141 ? 43.364 3.344 -40.582 1.00 89.69 141 SER A O 1
ATOM 1065 N N . LEU A 1 142 ? 43.508 4.594 -38.718 1.00 92.69 142 LEU A N 1
ATOM 1066 C CA . LEU A 1 142 ? 43.200 3.521 -37.776 1.00 92.69 142 LEU A CA 1
ATOM 1067 C C . LEU A 1 142 ? 41.794 3.680 -37.197 1.00 92.69 142 LEU A C 1
ATOM 1069 O O . LEU A 1 142 ? 41.510 4.672 -36.527 1.00 92.69 142 LEU A O 1
ATOM 1073 N N . ILE A 1 143 ? 40.939 2.676 -37.401 1.00 89.56 143 ILE A N 1
ATOM 1074 C CA . ILE A 1 143 ? 39.544 2.669 -36.942 1.00 89.56 143 ILE A CA 1
ATOM 1075 C C . ILE A 1 143 ? 39.332 1.511 -35.971 1.00 89.56 143 ILE A C 1
ATOM 1077 O O . ILE A 1 143 ? 39.615 0.358 -36.297 1.00 89.56 143 ILE A O 1
ATOM 1081 N N . CYS A 1 144 ? 38.796 1.804 -34.788 1.00 89.88 144 CYS A N 1
ATOM 1082 C CA . CYS A 1 144 ? 38.356 0.793 -33.831 1.00 89.88 144 CYS A CA 1
ATOM 1083 C C . CYS A 1 144 ? 36.842 0.565 -33.938 1.00 89.88 144 CYS A C 1
ATOM 1085 O O . CYS A 1 144 ? 36.083 1.499 -34.172 1.00 89.88 144 CYS A O 1
ATOM 1087 N N . THR A 1 145 ? 36.407 -0.684 -33.764 1.00 87.25 145 THR A N 1
ATOM 1088 C CA . THR A 1 145 ? 34.985 -1.083 -33.846 1.00 87.25 145 THR A CA 1
ATOM 1089 C C . THR A 1 145 ? 34.366 -1.442 -32.495 1.00 87.25 145 THR A C 1
ATOM 1091 O O . THR A 1 145 ? 33.286 -2.024 -32.446 1.00 87.25 145 THR A O 1
ATOM 1094 N N . ASP A 1 146 ? 35.039 -1.115 -31.392 1.00 85.12 146 ASP A N 1
ATOM 1095 C CA . ASP A 1 146 ? 34.531 -1.319 -30.033 1.00 85.12 146 ASP A CA 1
ATOM 1096 C C . ASP A 1 146 ? 34.057 0.005 -29.424 1.00 85.12 146 ASP A C 1
ATOM 1098 O O . ASP A 1 146 ? 34.681 1.040 -29.635 1.00 85.12 146 ASP A O 1
ATOM 1102 N N . ASN A 1 147 ? 32.976 -0.025 -28.642 1.00 84.69 147 ASN A N 1
ATOM 1103 C CA . ASN A 1 147 ? 32.351 1.169 -28.055 1.00 84.69 147 ASN A CA 1
ATOM 1104 C C . ASN A 1 147 ? 33.053 1.694 -26.787 1.00 84.69 147 ASN A C 1
ATOM 1106 O O . ASN A 1 147 ? 32.457 2.441 -26.010 1.00 84.69 147 ASN A O 1
ATOM 1110 N N . LEU A 1 148 ? 34.313 1.314 -26.564 1.00 84.12 148 LEU A N 1
ATOM 1111 C CA . LEU A 1 148 ? 35.180 1.897 -25.547 1.00 84.12 148 LEU A CA 1
ATOM 1112 C C . LEU A 1 148 ? 35.327 3.420 -25.765 1.00 84.12 148 LEU A C 1
ATOM 1114 O O . LEU A 1 148 ? 35.728 3.837 -26.857 1.00 84.12 148 LEU A O 1
ATOM 1118 N N . PRO A 1 149 ? 35.063 4.265 -24.746 1.00 84.12 149 PRO A N 1
ATOM 1119 C CA . PRO A 1 149 ? 35.257 5.705 -24.861 1.00 84.12 149 PRO A CA 1
ATOM 1120 C C . PRO A 1 149 ? 36.670 6.058 -25.318 1.00 84.12 149 PRO A C 1
ATOM 1122 O O . PRO A 1 149 ? 37.649 5.540 -24.777 1.00 84.12 149 PRO A O 1
ATOM 1125 N N . GLN A 1 150 ? 36.760 6.961 -26.299 1.00 87.62 150 GLN A N 1
ATOM 1126 C CA . GLN A 1 150 ? 38.030 7.450 -26.848 1.00 87.62 150 GLN A CA 1
ATOM 1127 C C . GLN A 1 150 ? 38.958 6.306 -27.310 1.00 87.62 150 GLN A C 1
ATOM 1129 O O . GLN A 1 150 ? 40.161 6.302 -27.035 1.00 87.62 150 GLN A O 1
ATOM 1134 N N . ASN A 1 151 ? 38.388 5.283 -27.957 1.00 89.75 151 ASN A N 1
ATOM 1135 C CA . ASN A 1 151 ? 39.104 4.075 -28.367 1.00 89.75 151 ASN A CA 1
ATOM 1136 C C . ASN A 1 151 ? 40.356 4.356 -29.220 1.00 89.75 151 ASN A C 1
ATOM 1138 O O . ASN A 1 151 ? 41.400 3.755 -28.963 1.00 89.75 151 ASN A O 1
ATOM 1142 N N . GLY A 1 152 ? 40.303 5.286 -30.173 1.00 91.06 152 GLY A N 1
ATOM 1143 C CA . GLY A 1 152 ? 41.448 5.696 -30.983 1.00 91.06 152 GLY A CA 1
ATOM 1144 C C . GLY A 1 152 ? 42.536 6.341 -30.127 1.00 91.06 152 GLY A C 1
ATOM 1145 O O . GLY A 1 152 ? 43.701 5.932 -30.176 1.00 91.06 152 GLY A O 1
ATOM 1146 N N . THR A 1 153 ? 42.150 7.285 -29.269 1.00 91.06 153 THR A N 1
ATOM 1147 C CA . THR A 1 153 ? 43.063 7.954 -28.326 1.00 91.06 153 THR A CA 1
ATOM 1148 C C . THR A 1 153 ? 43.732 6.955 -27.374 1.00 91.06 153 THR A C 1
ATOM 1150 O O . THR A 1 153 ? 44.944 7.014 -27.141 1.00 91.06 153 THR A O 1
ATOM 1153 N N . LYS A 1 154 ? 42.975 5.982 -26.860 1.00 92.81 154 LYS A N 1
ATOM 1154 C CA . LYS A 1 154 ? 43.482 4.944 -25.956 1.00 92.81 154 LYS A CA 1
ATOM 1155 C C . LYS A 1 154 ? 44.435 3.979 -26.658 1.00 92.81 154 LYS A C 1
ATOM 1157 O O . LYS A 1 154 ? 45.483 3.661 -26.101 1.00 92.81 154 LYS A O 1
ATOM 1162 N N . ILE A 1 155 ? 44.137 3.571 -27.894 1.00 94.88 155 ILE A N 1
ATOM 1163 C CA . ILE A 1 155 ? 45.059 2.763 -28.707 1.00 94.88 155 ILE A CA 1
ATOM 1164 C C . ILE A 1 155 ? 46.360 3.535 -28.958 1.00 94.88 155 ILE A C 1
ATOM 1166 O O . ILE A 1 155 ? 47.434 2.964 -28.775 1.00 94.88 155 ILE A O 1
ATOM 1170 N N . LYS A 1 156 ? 46.295 4.835 -29.287 1.00 94.75 156 LYS A N 1
ATOM 1171 C CA . LYS A 1 156 ? 47.492 5.683 -29.438 1.00 94.75 156 LYS A CA 1
ATOM 1172 C C . LYS A 1 156 ? 48.351 5.671 -28.170 1.00 94.75 156 LYS A C 1
ATOM 1174 O O . LYS A 1 156 ? 49.560 5.478 -28.257 1.00 94.75 156 LYS A O 1
ATOM 1179 N N . SER A 1 157 ? 47.732 5.829 -26.998 1.00 95.19 157 SER A N 1
ATOM 1180 C CA . SER A 1 157 ? 48.429 5.774 -25.705 1.00 95.19 157 SER A CA 1
ATOM 1181 C C . SER A 1 157 ? 49.096 4.417 -25.453 1.00 95.19 157 SER A C 1
ATOM 1183 O O . SER A 1 157 ? 50.255 4.379 -25.043 1.00 95.19 157 SER A O 1
ATOM 1185 N N . ILE A 1 158 ? 48.414 3.307 -25.755 1.00 95.38 158 ILE A N 1
ATOM 1186 C CA . ILE A 1 158 ? 48.975 1.956 -25.607 1.00 95.38 158 ILE A CA 1
ATOM 1187 C C . ILE A 1 158 ? 50.174 1.755 -26.538 1.00 95.38 158 ILE A C 1
ATOM 1189 O O . ILE A 1 158 ? 51.213 1.270 -26.094 1.00 95.38 158 ILE A O 1
ATOM 1193 N N . VAL A 1 159 ? 50.057 2.144 -27.811 1.00 95.69 159 VAL A N 1
ATOM 1194 C CA . VAL A 1 159 ? 51.155 2.020 -28.782 1.00 95.69 159 VAL A CA 1
ATOM 1195 C C . VAL A 1 159 ? 52.364 2.844 -28.340 1.00 95.69 159 VAL A C 1
ATOM 1197 O O . VAL A 1 159 ? 53.476 2.331 -28.384 1.00 95.69 159 VAL A O 1
ATOM 1200 N N . LEU A 1 160 ? 52.161 4.074 -27.855 1.00 95.12 160 LEU A N 1
ATOM 1201 C CA . LEU A 1 160 ? 53.240 4.909 -27.312 1.00 95.12 160 LEU A CA 1
ATOM 1202 C C . LEU A 1 160 ? 53.884 4.306 -26.058 1.00 95.12 160 LEU A C 1
ATOM 1204 O O . LEU A 1 160 ? 55.086 4.456 -25.868 1.00 95.12 160 LEU A O 1
ATOM 1208 N N . GLY A 1 161 ? 53.111 3.620 -25.214 1.00 94.44 161 GLY A N 1
ATOM 1209 C CA . GLY A 1 161 ? 53.647 2.903 -24.055 1.00 94.44 161 GLY A CA 1
ATOM 1210 C C . GLY A 1 161 ? 54.498 1.688 -24.439 1.00 94.44 161 GLY A C 1
ATOM 1211 O O . GLY A 1 161 ? 55.476 1.392 -23.760 1.00 94.44 161 GLY A O 1
ATOM 1212 N N . LEU A 1 162 ? 54.148 1.000 -25.531 1.00 94.06 162 LEU A N 1
ATOM 1213 C CA . LEU A 1 162 ? 54.897 -0.152 -26.045 1.00 94.06 162 LEU A CA 1
ATOM 1214 C C . LEU A 1 162 ? 56.124 0.256 -26.872 1.00 94.06 162 LEU A C 1
ATOM 1216 O O . LEU A 1 162 ? 57.147 -0.419 -26.822 1.00 94.06 162 LEU A O 1
ATOM 1220 N N . GLU A 1 163 ? 56.023 1.338 -27.647 1.00 92.94 163 GLU A N 1
ATOM 1221 C CA . GLU A 1 163 ? 57.062 1.820 -28.565 1.00 92.94 163 GLU A CA 1
ATOM 1222 C C . GLU A 1 163 ? 57.160 3.365 -28.522 1.00 92.94 163 GLU A C 1
ATOM 1224 O O . GLU A 1 163 ? 56.679 4.054 -29.430 1.00 92.94 163 GLU A O 1
ATOM 1229 N N . PRO A 1 164 ? 57.807 3.947 -27.490 1.00 91.25 164 PRO A N 1
ATOM 1230 C CA . PRO A 1 164 ? 57.859 5.402 -27.286 1.00 91.25 164 PRO A CA 1
ATOM 1231 C C . PRO A 1 164 ? 58.496 6.188 -28.441 1.00 91.25 164 PRO A C 1
ATOM 1233 O O . PRO A 1 164 ? 58.116 7.327 -28.717 1.00 91.25 164 PRO A O 1
ATOM 1236 N N . ASN A 1 165 ? 59.435 5.562 -29.158 1.00 90.88 165 ASN A N 1
ATOM 1237 C CA . ASN A 1 165 ? 60.181 6.179 -30.259 1.00 90.88 165 ASN A CA 1
ATOM 1238 C C . ASN A 1 165 ? 59.319 6.478 -31.498 1.00 90.88 165 ASN A C 1
ATOM 1240 O O . ASN A 1 165 ? 59.770 7.183 -32.396 1.00 90.88 165 ASN A O 1
ATOM 1244 N N . LEU A 1 166 ? 58.078 5.979 -31.561 1.00 91.94 166 LEU A N 1
ATOM 1245 C CA . LEU A 1 166 ? 57.177 6.224 -32.691 1.00 91.94 166 LEU A CA 1
ATOM 1246 C C . LEU A 1 166 ? 56.448 7.570 -32.622 1.00 91.94 166 LEU A C 1
ATOM 1248 O O . LEU A 1 166 ? 55.740 7.903 -33.568 1.00 91.94 166 LEU A O 1
ATOM 1252 N N . LYS A 1 167 ? 56.595 8.353 -31.544 1.00 92.19 167 LYS A N 1
ATOM 1253 C CA . LYS A 1 167 ? 55.778 9.554 -31.295 1.00 92.19 167 LYS A CA 1
ATOM 1254 C C . LYS A 1 167 ? 55.666 10.502 -32.495 1.00 92.19 167 LYS A C 1
ATOM 1256 O O . LYS A 1 167 ? 54.546 10.822 -32.880 1.00 92.19 167 LYS A O 1
ATOM 1261 N N . ALA A 1 168 ? 56.791 10.887 -33.101 1.00 89.56 168 ALA A N 1
ATOM 1262 C CA . ALA A 1 168 ? 56.803 11.803 -34.245 1.00 89.56 168 ALA A CA 1
ATOM 1263 C C . ALA A 1 168 ? 56.046 11.225 -35.456 1.00 89.56 168 ALA A C 1
ATOM 1265 O O . ALA A 1 168 ? 55.152 11.871 -35.997 1.00 89.56 168 ALA A O 1
ATOM 1266 N N . TYR A 1 169 ? 56.320 9.965 -35.807 1.00 90.88 169 TYR A N 1
ATOM 1267 C CA . TYR A 1 169 ? 55.631 9.268 -36.897 1.00 90.88 169 TYR A CA 1
ATOM 1268 C C . TYR A 1 169 ? 54.123 9.128 -36.638 1.00 90.88 169 TYR A C 1
ATOM 1270 O O . TYR A 1 169 ? 53.310 9.336 -37.535 1.00 90.88 169 TYR A O 1
ATOM 1278 N N . LEU A 1 170 ? 53.716 8.803 -35.407 1.00 91.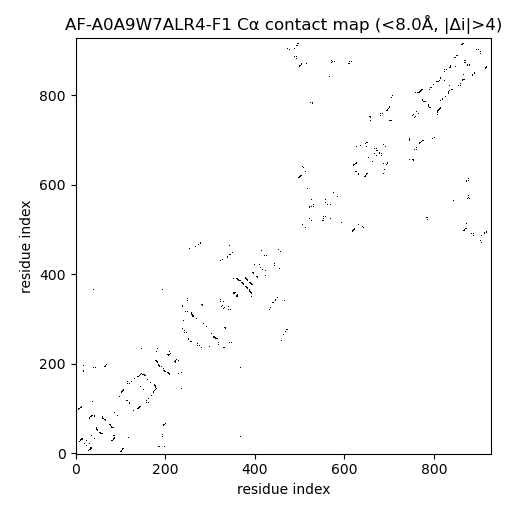81 170 LEU A N 1
ATOM 1279 C CA . LEU A 1 170 ? 52.298 8.679 -35.061 1.00 91.81 170 LEU A CA 1
ATOM 1280 C C . LEU A 1 170 ? 51.558 10.019 -35.097 1.00 91.81 170 LEU A C 1
ATOM 1282 O O . LEU A 1 170 ? 50.359 10.026 -35.343 1.00 91.81 170 LEU A O 1
ATOM 1286 N N . GLU A 1 171 ? 52.224 11.133 -34.799 1.00 89.62 171 GLU A N 1
ATOM 1287 C CA . GLU A 1 171 ? 51.621 12.470 -34.855 1.00 89.62 171 GLU A CA 1
ATOM 1288 C C . GLU A 1 171 ? 51.495 12.988 -36.290 1.00 89.62 171 GLU A C 1
ATOM 1290 O O . GLU A 1 171 ? 50.506 13.644 -36.610 1.00 89.62 171 GLU A O 1
ATOM 1295 N N . GLU A 1 172 ? 52.450 12.656 -37.160 1.00 87.88 172 GLU A N 1
ATOM 1296 C CA . GLU A 1 172 ? 52.480 13.141 -38.539 1.00 87.88 172 GLU A CA 1
ATOM 1297 C C . GLU A 1 172 ? 51.729 12.229 -39.524 1.00 87.88 172 GLU A C 1
ATOM 1299 O O . GLU A 1 172 ? 51.034 12.721 -40.419 1.00 87.88 172 GLU A O 1
ATOM 1304 N N . ASN A 1 173 ? 51.845 10.904 -39.393 1.00 89.75 173 ASN A N 1
ATOM 1305 C CA . ASN A 1 173 ? 51.445 9.947 -40.434 1.00 89.75 173 ASN A CA 1
ATOM 1306 C C . ASN A 1 173 ? 50.251 9.066 -40.068 1.00 89.75 173 ASN A C 1
ATOM 1308 O O . ASN A 1 173 ? 49.642 8.489 -40.969 1.00 89.75 173 ASN A O 1
ATOM 1312 N N . VAL A 1 174 ? 49.892 8.953 -38.787 1.00 90.75 174 VAL A N 1
ATOM 1313 C CA . VAL A 1 174 ? 48.841 8.028 -38.341 1.00 90.75 174 VAL A CA 1
ATOM 1314 C C . VAL A 1 174 ? 47.696 8.785 -37.698 1.00 90.75 174 VAL A C 1
ATOM 1316 O O . VAL A 1 174 ? 47.854 9.463 -36.687 1.00 90.75 174 VAL A O 1
ATOM 1319 N N . THR A 1 175 ? 46.498 8.608 -38.242 1.00 90.81 175 THR A N 1
ATOM 1320 C CA . THR A 1 175 ? 45.295 9.138 -37.617 1.00 90.81 175 THR A CA 1
ATOM 1321 C C . THR A 1 175 ? 44.562 8.052 -36.850 1.00 90.81 175 THR A C 1
ATOM 1323 O O . THR A 1 175 ? 44.078 7.081 -37.425 1.00 90.81 175 THR A O 1
ATOM 1326 N N . PHE A 1 176 ? 44.471 8.233 -35.535 1.00 91.75 176 PHE A N 1
ATOM 1327 C CA . PHE A 1 176 ? 43.708 7.363 -34.648 1.00 91.75 176 PHE A CA 1
ATOM 1328 C C . PHE A 1 176 ? 42.294 7.917 -34.520 1.00 91.75 176 PHE A C 1
ATOM 1330 O O . PHE A 1 176 ? 42.080 8.937 -33.863 1.00 91.75 176 PHE A O 1
ATOM 1337 N N . HIS A 1 177 ? 41.339 7.270 -35.178 1.00 88.44 177 HIS A N 1
ATOM 1338 C CA . HIS A 1 177 ? 39.957 7.717 -35.171 1.00 88.44 177 HIS A CA 1
ATOM 1339 C C . HIS A 1 177 ? 39.247 7.203 -33.921 1.00 88.44 177 HIS A C 1
ATOM 1341 O O . HIS A 1 177 ? 39.207 5.996 -33.678 1.00 88.44 177 HIS A O 1
ATOM 1347 N N . ASP A 1 178 ? 38.651 8.120 -33.161 1.00 88.81 178 ASP A N 1
ATOM 1348 C CA . ASP A 1 178 ? 37.648 7.748 -32.171 1.00 88.81 178 ASP A CA 1
ATOM 1349 C C . ASP A 1 178 ? 36.334 7.444 -32.901 1.00 88.81 178 ASP A C 1
ATOM 1351 O O . ASP A 1 178 ? 35.867 8.250 -33.716 1.00 88.81 178 ASP A O 1
ATOM 1355 N N . ALA A 1 179 ? 35.751 6.280 -32.624 1.00 87.62 179 ALA A N 1
ATOM 1356 C CA . ALA A 1 179 ? 34.547 5.803 -33.298 1.00 87.62 179 ALA A CA 1
ATOM 1357 C C . ALA A 1 179 ? 33.593 5.071 -32.346 1.00 87.62 179 ALA A C 1
ATOM 1359 O O . ALA A 1 179 ? 34.010 4.507 -31.337 1.00 87.62 179 ALA A O 1
ATOM 1360 N N . MET A 1 180 ? 32.315 5.056 -32.708 1.00 88.12 180 MET A N 1
ATOM 1361 C CA . MET A 1 180 ? 31.237 4.316 -32.064 1.00 88.12 180 MET A CA 1
ATOM 1362 C C . MET A 1 180 ? 30.473 3.538 -33.131 1.00 88.12 180 MET A C 1
ATOM 1364 O O . MET A 1 180 ? 30.234 4.037 -34.231 1.00 88.12 180 MET A O 1
ATOM 1368 N N . VAL A 1 181 ? 30.075 2.317 -32.800 1.00 87.00 181 VAL A N 1
ATOM 1369 C CA . VAL A 1 181 ? 29.290 1.438 -33.660 1.00 87.00 181 VAL A CA 1
ATOM 1370 C C . VAL A 1 181 ? 27.902 1.202 -33.069 1.00 87.00 181 VAL A C 1
ATOM 1372 O O . VAL A 1 181 ? 27.754 0.895 -31.879 1.00 87.00 181 VAL A O 1
ATOM 1375 N N . ASP A 1 182 ? 26.878 1.323 -33.909 1.00 84.94 182 ASP A N 1
ATOM 1376 C CA . ASP A 1 182 ? 25.482 1.110 -33.536 1.00 84.94 182 ASP A CA 1
ATOM 1377 C C . ASP A 1 182 ? 24.816 0.092 -34.464 1.00 84.94 182 ASP A C 1
ATOM 1379 O O . ASP A 1 182 ? 24.168 0.439 -35.444 1.00 84.94 182 ASP A O 1
ATOM 1383 N N . CYS A 1 183 ? 25.025 -1.191 -34.172 1.00 82.12 183 CYS A N 1
ATOM 1384 C CA . CYS A 1 183 ? 24.346 -2.300 -34.838 1.00 82.12 183 CYS A CA 1
ATOM 1385 C C . CYS A 1 183 ? 24.348 -3.522 -33.918 1.00 82.12 183 CYS A C 1
ATOM 1387 O O . CYS A 1 183 ? 25.378 -3.833 -33.304 1.00 82.12 183 CYS A O 1
ATOM 1389 N N . ILE A 1 184 ? 23.219 -4.226 -33.822 1.00 78.94 184 ILE A N 1
ATOM 1390 C CA . ILE A 1 184 ? 23.182 -5.531 -33.157 1.00 78.94 184 ILE A CA 1
ATOM 1391 C C . ILE A 1 184 ? 23.624 -6.614 -34.145 1.00 78.94 184 ILE A C 1
ATOM 1393 O O . ILE A 1 184 ? 23.104 -6.737 -35.253 1.00 78.94 184 ILE A O 1
ATOM 1397 N N . VAL A 1 185 ? 24.606 -7.417 -33.727 1.00 84.56 185 VAL A N 1
ATOM 1398 C CA . VAL A 1 185 ? 25.142 -8.524 -34.525 1.00 84.56 185 VAL A CA 1
ATOM 1399 C C . VAL A 1 185 ? 25.063 -9.844 -33.764 1.00 84.56 185 VAL A C 1
ATOM 1401 O O . VAL A 1 185 ? 25.553 -9.959 -32.640 1.00 84.56 185 VAL A O 1
ATOM 1404 N N . SER A 1 186 ? 24.483 -10.855 -34.404 1.00 83.88 186 SER A N 1
ATOM 1405 C CA . SER A 1 186 ? 24.372 -12.232 -33.911 1.00 83.88 186 SER A CA 1
ATOM 1406 C C . SER A 1 186 ? 25.070 -13.198 -34.879 1.00 83.88 186 SER A C 1
ATOM 1408 O O . SER A 1 186 ? 25.991 -12.800 -35.597 1.00 83.88 186 SER A O 1
ATOM 1410 N N . TYR A 1 187 ? 24.707 -14.476 -34.879 1.00 84.00 187 TYR A N 1
ATOM 1411 C CA . TYR A 1 187 ? 25.265 -15.497 -35.762 1.00 84.00 187 TYR A CA 1
ATOM 1412 C C . TYR A 1 187 ? 24.206 -16.510 -36.194 1.00 84.00 187 TYR A C 1
ATOM 1414 O O . TYR A 1 187 ? 23.266 -16.773 -35.443 1.00 84.00 187 TYR A O 1
ATOM 1422 N N . ARG A 1 188 ? 24.396 -17.108 -37.378 1.00 85.44 188 ARG A N 1
ATOM 1423 C CA . ARG A 1 188 ? 23.493 -18.126 -37.927 1.00 85.44 188 ARG A CA 1
ATOM 1424 C C . ARG A 1 188 ? 23.509 -19.377 -37.039 1.00 85.44 188 ARG A C 1
ATOM 1426 O O . ARG A 1 188 ? 24.586 -19.974 -36.882 1.00 85.44 188 ARG A O 1
ATOM 1433 N N . PRO A 1 189 ? 22.362 -19.802 -36.480 1.00 77.19 189 PRO A N 1
ATOM 1434 C CA . PRO A 1 189 ? 22.264 -21.060 -35.746 1.00 77.19 189 PRO A CA 1
ATOM 1435 C C . PRO A 1 189 ? 22.725 -22.245 -36.604 1.00 77.19 189 PRO A C 1
ATOM 1437 O O . PRO A 1 189 ? 22.424 -22.303 -37.793 1.00 77.19 189 PRO A O 1
ATOM 1440 N N . GLY A 1 190 ? 23.490 -23.167 -36.016 1.00 72.00 190 GLY A N 1
ATOM 1441 C CA . GLY A 1 190 ? 24.014 -24.344 -36.720 1.00 72.00 190 GLY A CA 1
ATOM 1442 C C . GLY A 1 190 ? 25.155 -24.073 -37.712 1.00 72.00 190 GLY A C 1
ATOM 1443 O O . GLY A 1 190 ? 25.656 -25.018 -38.314 1.00 72.00 190 GLY A O 1
ATOM 1444 N N . SER A 1 191 ? 25.603 -22.821 -37.886 1.00 74.31 191 SER A N 1
ATOM 1445 C CA . SER A 1 191 ? 26.793 -22.542 -38.703 1.00 74.31 191 SER A CA 1
ATOM 1446 C C . SER A 1 191 ? 28.067 -23.091 -38.058 1.00 74.31 191 SER A C 1
ATOM 1448 O O . SER A 1 191 ? 28.220 -23.071 -36.834 1.00 74.31 191 SER A O 1
ATOM 1450 N N . LEU A 1 192 ? 29.008 -23.551 -38.890 1.00 67.31 192 LEU A N 1
ATOM 1451 C CA . LEU A 1 192 ? 30.276 -24.115 -38.431 1.00 67.31 192 LEU A CA 1
ATOM 1452 C C . LEU A 1 192 ? 31.025 -23.109 -37.536 1.00 67.31 192 LEU A C 1
ATOM 1454 O O . LEU A 1 192 ? 31.269 -21.961 -37.917 1.00 67.31 192 LEU A O 1
ATOM 1458 N N . TYR A 1 193 ? 31.333 -23.540 -36.312 1.00 64.19 193 TYR A N 1
ATOM 1459 C CA . TYR A 1 193 ? 31.891 -22.739 -35.215 1.00 64.19 193 TYR A CA 1
ATOM 1460 C C . TYR A 1 193 ? 31.170 -21.406 -34.925 1.00 64.19 193 TYR A C 1
ATOM 1462 O O . TYR A 1 193 ? 31.796 -20.453 -34.443 1.00 64.19 193 TYR A O 1
ATOM 1470 N N . SER A 1 194 ? 29.876 -21.294 -35.251 1.00 71.12 194 SER A N 1
ATOM 1471 C CA . SER A 1 194 ? 29.082 -20.065 -35.106 1.00 71.12 194 SER A CA 1
ATOM 1472 C C . SER A 1 194 ? 29.694 -18.859 -35.837 1.00 71.12 194 SER A C 1
ATOM 1474 O O . SER A 1 194 ? 29.666 -17.725 -35.336 1.00 71.12 194 SER A O 1
ATOM 1476 N N . GLN A 1 195 ? 30.325 -19.109 -36.994 1.00 82.94 195 GLN A N 1
ATOM 1477 C CA . GLN A 1 195 ? 31.137 -18.113 -37.693 1.00 82.94 195 GLN A CA 1
ATOM 1478 C C . GLN A 1 195 ? 30.377 -17.267 -38.692 1.00 82.94 195 GLN A C 1
ATOM 1480 O O . GLN A 1 195 ? 30.916 -16.223 -39.027 1.00 82.94 195 GLN A O 1
ATOM 1485 N N . VAL A 1 196 ? 29.172 -17.620 -39.133 1.00 88.69 196 VAL A N 1
ATOM 1486 C CA . VAL A 1 196 ? 28.422 -16.759 -40.062 1.00 88.69 196 VAL A CA 1
ATOM 1487 C C . VAL A 1 196 ? 27.744 -15.645 -39.259 1.00 88.69 196 VAL A C 1
ATOM 1489 O O . VAL A 1 196 ? 26.803 -15.940 -38.517 1.00 88.69 196 VAL A O 1
ATOM 1492 N N . PRO A 1 197 ? 28.217 -14.382 -39.320 1.00 90.06 197 PRO A N 1
ATOM 1493 C CA . PRO A 1 197 ? 27.619 -13.305 -38.548 1.00 90.06 197 PRO A CA 1
ATOM 1494 C C . PRO A 1 197 ? 26.299 -12.866 -39.186 1.00 90.06 197 PRO A C 1
ATOM 1496 O O . PRO A 1 197 ? 26.218 -12.700 -40.399 1.00 90.06 197 PRO A O 1
ATOM 1499 N N . MET A 1 198 ? 25.292 -12.623 -38.354 1.00 88.62 198 MET A N 1
ATOM 1500 C CA . MET A 1 198 ? 24.005 -12.044 -38.741 1.00 88.62 198 MET A CA 1
ATOM 1501 C C . MET A 1 198 ? 23.957 -10.588 -38.287 1.00 88.62 198 MET A C 1
ATOM 1503 O O . MET A 1 198 ? 24.366 -10.286 -37.164 1.00 88.62 198 MET A O 1
ATOM 1507 N N . ARG A 1 199 ? 23.444 -9.686 -39.121 1.00 87.75 199 ARG A N 1
ATOM 1508 C CA . ARG A 1 199 ? 23.196 -8.285 -38.754 1.00 87.75 199 ARG A CA 1
ATOM 1509 C C . ARG A 1 199 ? 21.814 -7.817 -39.179 1.00 87.75 199 ARG A C 1
ATOM 1511 O O . ARG A 1 199 ? 21.250 -8.350 -40.130 1.00 87.75 199 ARG A O 1
ATOM 1518 N N . GLU A 1 200 ? 21.320 -6.788 -38.507 1.00 83.69 200 GLU A N 1
ATOM 1519 C CA . GLU A 1 200 ? 20.143 -6.034 -38.943 1.00 83.69 200 GLU A CA 1
ATOM 1520 C C . GLU A 1 200 ? 20.435 -5.181 -40.190 1.00 83.69 200 GLU A C 1
ATOM 1522 O O . GLU A 1 200 ? 21.590 -5.014 -40.626 1.00 83.69 200 GLU A O 1
ATOM 1527 N N . ILE A 1 201 ? 19.365 -4.636 -40.776 1.00 81.00 201 ILE A N 1
ATOM 1528 C CA . ILE A 1 201 ? 19.454 -3.526 -41.729 1.00 81.00 201 ILE A CA 1
ATOM 1529 C C . ILE A 1 201 ? 20.281 -2.409 -41.087 1.00 81.00 201 ILE A C 1
ATOM 1531 O O . ILE A 1 201 ? 20.155 -2.149 -39.895 1.00 81.00 201 ILE A O 1
ATOM 1535 N N . LEU A 1 202 ? 21.149 -1.771 -41.879 1.00 82.00 202 LEU A N 1
ATOM 1536 C CA . LEU A 1 202 ? 22.061 -0.740 -41.387 1.00 82.00 202 LEU A CA 1
ATOM 1537 C C . LEU A 1 202 ? 21.277 0.398 -40.715 1.00 82.00 202 LEU A C 1
ATOM 1539 O O . LEU A 1 202 ? 20.504 1.070 -41.404 1.00 82.00 202 LEU A O 1
ATOM 1543 N N . PRO A 1 203 ? 21.486 0.644 -39.410 1.00 75.75 203 PRO A N 1
ATOM 1544 C CA . PRO A 1 203 ? 20.859 1.764 -38.730 1.00 75.75 203 PRO A CA 1
ATOM 1545 C C . PRO A 1 203 ? 21.343 3.113 -39.259 1.00 75.75 203 PRO A C 1
ATOM 1547 O O . PRO A 1 203 ? 22.464 3.243 -39.764 1.00 75.75 203 PRO A O 1
ATOM 1550 N N . SER A 1 204 ? 20.539 4.149 -39.024 1.00 73.56 204 SER A N 1
ATOM 1551 C CA . SER A 1 204 ? 20.852 5.548 -39.349 1.00 73.56 204 SER A CA 1
ATOM 1552 C C . SER A 1 204 ? 22.073 6.107 -38.614 1.00 73.56 204 SER A C 1
ATOM 1554 O O . SER A 1 204 ? 22.427 7.252 -38.842 1.00 73.56 204 SER A O 1
ATOM 1556 N N . LYS A 1 205 ? 22.692 5.356 -37.698 1.00 77.00 205 LYS A N 1
ATOM 1557 C CA . LYS A 1 205 ? 23.930 5.720 -36.993 1.00 77.00 205 LYS A CA 1
ATOM 1558 C C . LYS A 1 205 ? 24.928 4.557 -36.944 1.00 77.00 205 LYS A C 1
ATOM 1560 O O . LYS A 1 205 ? 25.661 4.417 -35.973 1.00 77.00 205 LYS A O 1
ATOM 1565 N N . THR A 1 206 ? 24.980 3.725 -37.993 1.00 79.38 206 THR A N 1
ATOM 1566 C CA . THR A 1 206 ? 25.764 2.466 -38.012 1.00 79.38 206 THR A CA 1
ATOM 1567 C C . THR A 1 206 ? 27.204 2.643 -37.504 1.00 79.38 206 THR A C 1
ATOM 1569 O O . THR A 1 206 ? 27.664 1.863 -36.666 1.00 79.38 206 THR A O 1
ATOM 1572 N N . ILE A 1 207 ? 27.924 3.651 -38.014 1.00 83.31 207 ILE A N 1
ATOM 1573 C CA . ILE A 1 207 ? 29.257 4.034 -37.535 1.00 83.31 207 ILE A CA 1
ATOM 1574 C C . ILE A 1 207 ? 29.303 5.554 -37.394 1.00 83.31 207 ILE A C 1
ATOM 1576 O O . ILE A 1 207 ? 29.191 6.284 -38.381 1.00 83.31 207 ILE A O 1
ATOM 1580 N N . VAL A 1 208 ? 29.495 6.013 -36.161 1.00 85.06 208 VAL A N 1
ATOM 1581 C CA . VAL A 1 208 ? 29.688 7.419 -35.807 1.00 85.06 208 VAL A CA 1
ATOM 1582 C C . VAL A 1 208 ? 31.172 7.614 -35.534 1.00 85.06 208 VAL A C 1
ATOM 1584 O O . VAL A 1 208 ? 31.751 6.910 -34.710 1.00 85.06 208 VAL A O 1
ATOM 1587 N N . ILE A 1 209 ? 31.816 8.536 -36.240 1.00 83.62 209 ILE A N 1
ATOM 1588 C CA . ILE A 1 209 ? 33.273 8.695 -36.201 1.00 83.62 209 ILE A CA 1
ATOM 1589 C C . ILE A 1 209 ? 33.636 10.173 -36.118 1.00 83.62 209 ILE A C 1
ATOM 1591 O O . ILE A 1 209 ? 33.025 11.020 -36.774 1.00 83.62 209 ILE A O 1
ATOM 1595 N N . SER A 1 210 ? 34.624 10.493 -35.281 1.00 73.25 210 SER A N 1
ATOM 1596 C CA . SER A 1 210 ? 35.170 11.848 -35.220 1.00 73.25 210 SER A CA 1
ATOM 1597 C C . SER A 1 210 ? 36.011 12.093 -36.480 1.00 73.25 210 SER A C 1
ATOM 1599 O O . SER A 1 210 ? 36.856 11.253 -36.793 1.00 73.25 210 SER A O 1
ATOM 1601 N N . PRO A 1 211 ? 35.856 13.231 -37.179 1.00 60.56 211 PRO A N 1
ATOM 1602 C CA . PRO A 1 211 ? 36.507 13.485 -38.461 1.00 60.56 211 PRO A CA 1
ATOM 1603 C C . PRO A 1 211 ? 38.025 13.679 -38.344 1.00 60.56 211 PRO A C 1
ATOM 1605 O O . PRO A 1 211 ? 38.511 14.328 -37.412 1.00 60.56 211 PRO A O 1
ATOM 1608 N N . PRO A 1 212 ? 38.759 13.090 -39.303 1.00 59.22 212 PRO A N 1
ATOM 1609 C CA . PRO A 1 212 ? 39.856 13.723 -40.047 1.00 59.22 212 PRO A CA 1
ATOM 1610 C C . PRO A 1 212 ? 39.877 13.336 -41.554 1.00 59.22 212 PRO A C 1
ATOM 1612 O O . PRO A 1 212 ? 39.180 12.430 -42.005 1.00 59.22 212 PRO A O 1
ATOM 1615 N N . SER A 1 213 ? 40.701 14.038 -42.337 1.00 54.84 213 SER A N 1
ATOM 1616 C CA . SER A 1 213 ? 40.614 14.270 -43.795 1.00 54.84 213 SER A CA 1
ATOM 1617 C C . SER A 1 213 ? 40.794 13.088 -44.770 1.00 54.84 213 SER A C 1
ATOM 1619 O O . SER A 1 213 ? 40.720 13.318 -45.973 1.00 54.84 213 SER A O 1
ATOM 1621 N N . ASN A 1 214 ? 41.038 11.852 -44.312 1.00 64.31 214 ASN A N 1
ATOM 1622 C CA . ASN A 1 214 ? 41.592 10.784 -45.173 1.00 64.31 214 ASN A CA 1
ATOM 1623 C C . ASN A 1 214 ? 40.722 9.509 -45.281 1.00 64.31 214 ASN A C 1
ATOM 1625 O O . ASN A 1 214 ? 41.187 8.475 -45.768 1.00 64.31 214 ASN A O 1
ATOM 1629 N N . LEU A 1 215 ? 39.467 9.548 -44.823 1.00 68.12 215 LEU A N 1
ATOM 1630 C CA . LEU A 1 215 ? 38.513 8.456 -45.059 1.00 68.12 215 LEU A CA 1
ATOM 1631 C C . LEU A 1 215 ? 37.895 8.585 -46.463 1.00 68.12 215 LEU A C 1
ATOM 1633 O O . LEU A 1 215 ? 37.658 9.712 -46.903 1.00 68.12 215 LEU A O 1
ATOM 1637 N N . PRO A 1 216 ? 37.603 7.475 -47.169 1.00 61.88 216 PRO A N 1
ATOM 1638 C CA . PRO A 1 216 ? 36.984 7.555 -48.488 1.00 61.88 216 PRO A CA 1
ATOM 1639 C C . PRO A 1 216 ? 35.616 8.252 -48.406 1.00 61.88 216 PRO A C 1
ATOM 1641 O O . PRO A 1 216 ? 34.803 7.950 -47.532 1.00 61.88 216 PRO A O 1
ATOM 1644 N N . THR A 1 217 ? 35.349 9.180 -49.325 1.00 55.44 217 THR A N 1
ATOM 1645 C CA . THR A 1 217 ? 34.136 10.023 -49.356 1.00 55.44 217 THR A CA 1
ATOM 1646 C C . THR A 1 217 ? 32.857 9.280 -49.753 1.00 55.44 217 THR A C 1
ATOM 1648 O O . THR A 1 217 ? 31.772 9.847 -49.680 1.00 55.44 217 THR A O 1
ATOM 1651 N N . THR A 1 218 ? 32.957 8.014 -50.159 1.00 53.62 218 THR A N 1
ATOM 1652 C CA . THR A 1 218 ? 31.855 7.195 -50.690 1.00 53.62 218 THR A CA 1
ATOM 1653 C C . THR A 1 218 ? 31.058 6.426 -49.628 1.00 53.62 218 THR A C 1
ATOM 1655 O O . THR A 1 218 ? 30.193 5.627 -49.982 1.00 53.62 218 THR A O 1
ATOM 1658 N N . LEU A 1 219 ? 31.322 6.638 -48.333 1.00 55.66 219 LEU A N 1
ATOM 1659 C CA . LEU A 1 219 ? 30.739 5.844 -47.245 1.00 55.66 219 LEU A CA 1
ATOM 1660 C C . LEU A 1 219 ? 29.693 6.588 -46.409 1.00 55.66 219 LEU A C 1
ATOM 1662 O O . LEU A 1 219 ? 29.875 7.750 -46.058 1.00 55.66 219 LEU A O 1
ATOM 1666 N N . ASN A 1 220 ? 28.664 5.849 -45.975 1.00 55.59 220 ASN A N 1
ATOM 1667 C CA . ASN A 1 220 ? 27.666 6.245 -44.967 1.00 55.59 220 ASN A CA 1
ATOM 1668 C C . ASN A 1 220 ? 28.266 6.332 -43.541 1.00 55.59 220 ASN A C 1
ATOM 1670 O O . ASN A 1 220 ? 27.726 5.771 -42.587 1.00 55.59 220 ASN A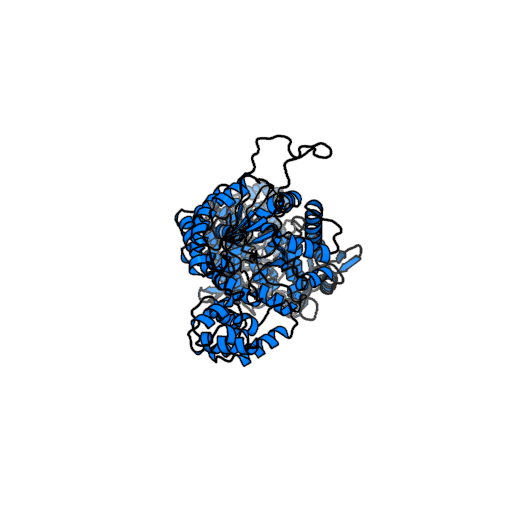 O 1
ATOM 1674 N N . PHE A 1 221 ? 29.415 6.991 -43.374 1.00 67.75 221 PHE A N 1
ATOM 1675 C CA . PHE A 1 221 ? 29.904 7.361 -42.048 1.00 67.75 221 PHE A CA 1
ATOM 1676 C C . PHE A 1 221 ? 29.118 8.572 -41.549 1.00 67.75 221 PHE A C 1
ATOM 1678 O O . PHE A 1 221 ? 29.070 9.610 -42.213 1.00 67.75 221 PHE A O 1
ATOM 1685 N N . HIS A 1 222 ? 28.546 8.471 -40.350 1.00 65.88 222 HIS A N 1
ATOM 1686 C CA . HIS A 1 222 ? 27.964 9.625 -39.673 1.00 65.88 222 HIS A CA 1
ATOM 1687 C C . HIS A 1 222 ? 29.108 10.444 -39.079 1.00 65.88 222 HIS A C 1
ATOM 1689 O O . HIS A 1 222 ? 29.518 10.255 -37.932 1.00 65.88 222 HIS A O 1
ATOM 1695 N N . ASN A 1 223 ? 29.674 11.311 -39.919 1.00 64.88 223 ASN A N 1
ATOM 1696 C CA . ASN A 1 223 ? 30.752 12.218 -39.553 1.00 64.88 223 ASN A CA 1
ATOM 1697 C C . ASN A 1 223 ? 30.205 13.288 -38.612 1.00 64.88 223 ASN A C 1
ATOM 1699 O O . ASN A 1 223 ? 29.424 14.148 -39.018 1.00 64.88 223 ASN A O 1
ATOM 1703 N N . VAL A 1 224 ? 30.627 13.241 -37.352 1.00 66.94 224 VAL A N 1
ATOM 1704 C CA . VAL A 1 224 ? 30.123 14.151 -36.321 1.00 66.94 224 VAL A CA 1
ATOM 1705 C C . VAL A 1 224 ? 31.266 14.796 -35.551 1.00 66.94 224 VAL A C 1
ATOM 1707 O O . VAL A 1 224 ? 32.363 14.253 -35.456 1.00 66.94 224 VAL A O 1
ATOM 1710 N N . SER A 1 225 ? 31.024 15.962 -34.952 1.00 69.00 225 SER A N 1
ATOM 1711 C CA . SER A 1 225 ? 32.030 16.598 -34.095 1.00 69.00 225 SER A CA 1
ATOM 1712 C C . SER A 1 225 ? 32.438 15.682 -32.931 1.00 69.00 225 SER A C 1
ATOM 1714 O O . SER A 1 225 ? 31.631 14.885 -32.454 1.00 69.00 225 SER A O 1
ATOM 1716 N N . LYS A 1 226 ? 33.662 15.837 -32.398 1.00 71.00 226 LYS A N 1
ATOM 1717 C CA . LYS A 1 226 ? 34.130 15.092 -31.206 1.00 71.00 226 LYS A CA 1
ATOM 1718 C C . LYS A 1 226 ? 33.134 15.141 -30.042 1.00 71.00 226 LYS A C 1
ATOM 1720 O O . LYS A 1 226 ? 32.920 14.138 -29.370 1.00 71.00 226 LYS A O 1
ATOM 1725 N N . LYS A 1 227 ? 32.500 16.303 -29.835 1.00 73.19 227 LYS A N 1
ATOM 1726 C CA . LYS A 1 227 ? 31.458 16.504 -28.818 1.00 73.19 227 LYS A CA 1
ATOM 1727 C C . LYS A 1 227 ? 30.229 15.630 -29.089 1.00 73.19 227 LYS A C 1
ATOM 1729 O O . LYS A 1 227 ? 29.751 14.954 -28.188 1.00 73.19 227 LYS A O 1
ATOM 1734 N N . THR A 1 228 ? 29.755 15.608 -30.331 1.00 79.50 228 THR A N 1
ATOM 1735 C CA . THR A 1 228 ? 28.598 14.796 -30.736 1.00 79.50 228 THR A CA 1
ATOM 1736 C C . THR A 1 228 ? 28.908 13.303 -30.643 1.00 79.50 228 THR A C 1
ATOM 1738 O O . THR A 1 228 ? 28.100 12.552 -30.113 1.00 79.50 228 THR A O 1
ATOM 1741 N N . LEU A 1 229 ? 30.106 12.873 -31.060 1.00 81.81 229 LEU A N 1
ATOM 1742 C CA . LEU A 1 229 ? 30.555 11.489 -30.884 1.00 81.81 229 LEU A CA 1
ATOM 1743 C C . LEU A 1 229 ? 30.561 11.096 -29.403 1.00 81.81 229 LEU A C 1
ATOM 1745 O O . LEU A 1 229 ? 30.082 10.022 -29.056 1.00 81.81 229 LEU A O 1
ATOM 1749 N N . SER A 1 230 ? 31.071 11.966 -28.528 1.00 81.75 230 SER A N 1
ATOM 1750 C CA . SER A 1 230 ? 31.058 11.717 -27.086 1.00 81.75 230 SER A CA 1
ATOM 1751 C C . SER A 1 230 ? 29.635 11.528 -26.560 1.00 81.75 230 SER A C 1
ATOM 1753 O O . SER A 1 230 ? 29.404 10.617 -25.775 1.00 81.75 230 SER A O 1
ATOM 1755 N N . ASN A 1 231 ? 28.679 12.344 -27.010 1.00 83.88 231 ASN A N 1
ATOM 1756 C CA . ASN A 1 231 ? 27.273 12.214 -26.628 1.00 83.88 231 ASN A CA 1
ATOM 1757 C C . ASN A 1 231 ? 26.660 10.889 -27.115 1.00 83.88 231 ASN A C 1
ATOM 1759 O O . ASN A 1 231 ? 25.980 10.215 -26.344 1.00 83.88 231 ASN A O 1
ATOM 1763 N N . GLU A 1 232 ? 26.920 10.480 -28.359 1.00 84.19 232 GLU A N 1
ATOM 1764 C CA . GLU A 1 232 ? 26.436 9.201 -28.907 1.00 84.19 232 GLU A CA 1
ATOM 1765 C C . GLU A 1 232 ? 27.054 7.991 -28.183 1.00 84.19 232 GLU A C 1
ATOM 1767 O O . GLU A 1 232 ? 26.332 7.071 -27.798 1.00 84.19 232 GLU A O 1
ATOM 1772 N N . VAL A 1 233 ? 28.361 8.021 -27.888 1.00 83.94 233 VAL A N 1
ATOM 1773 C CA . VAL A 1 233 ? 29.034 6.998 -27.064 1.00 83.94 233 VAL A CA 1
ATOM 1774 C C . VAL A 1 233 ? 28.390 6.910 -25.681 1.00 83.94 233 VAL A C 1
ATOM 1776 O O . VAL A 1 233 ? 28.090 5.815 -25.209 1.00 83.94 233 VAL A O 1
ATOM 1779 N N . THR A 1 234 ? 28.127 8.049 -25.039 1.00 84.50 234 THR A N 1
ATOM 1780 C CA . THR A 1 234 ? 27.483 8.100 -23.722 1.00 84.50 234 THR A CA 1
ATOM 1781 C C . THR A 1 234 ? 26.082 7.494 -23.754 1.00 84.50 234 THR A C 1
ATOM 1783 O O . THR A 1 234 ? 25.783 6.630 -22.930 1.00 84.50 234 THR A O 1
ATOM 1786 N N . LYS A 1 235 ? 25.244 7.860 -24.733 1.00 87.56 235 LYS A N 1
ATOM 1787 C CA . LYS A 1 235 ? 23.908 7.265 -24.916 1.00 87.56 235 LYS A CA 1
ATOM 1788 C C . LYS A 1 235 ? 23.995 5.753 -25.131 1.00 87.56 235 LYS A C 1
ATOM 1790 O O . LYS A 1 235 ? 23.275 4.986 -24.492 1.00 87.56 235 LYS A O 1
ATOM 1795 N N . LYS A 1 236 ? 24.939 5.296 -25.958 1.00 86.06 236 LYS A N 1
ATOM 1796 C CA . LYS A 1 236 ? 25.160 3.866 -26.206 1.00 86.06 236 LYS A CA 1
ATOM 1797 C C . LYS A 1 236 ? 25.549 3.103 -24.938 1.00 86.06 236 LYS A C 1
ATOM 1799 O O . LYS A 1 236 ? 25.067 1.994 -24.707 1.00 86.06 236 LYS A O 1
ATOM 1804 N N . LEU A 1 237 ? 26.429 3.670 -24.120 1.00 82.62 237 LEU A N 1
ATOM 1805 C CA . LEU A 1 237 ? 26.915 3.022 -22.904 1.00 82.62 237 LEU A CA 1
ATOM 1806 C C . LEU A 1 237 ? 25.875 3.040 -21.782 1.00 82.62 237 LEU A C 1
ATOM 1808 O O . LEU A 1 237 ? 25.605 1.992 -21.200 1.00 82.62 237 LEU A O 1
ATOM 1812 N N . LEU A 1 238 ? 25.286 4.203 -21.505 1.00 85.31 238 LEU A N 1
ATOM 1813 C CA . LEU A 1 238 ? 24.427 4.400 -20.339 1.00 85.31 238 LEU A CA 1
ATOM 1814 C C . LEU A 1 238 ? 22.964 4.025 -20.591 1.00 85.31 238 LEU A C 1
ATOM 1816 O O . LEU A 1 238 ? 22.251 3.749 -19.644 1.00 85.31 238 LEU A O 1
ATOM 1820 N N . ILE A 1 239 ? 22.489 3.978 -21.834 1.00 88.94 239 ILE A N 1
ATOM 1821 C CA . ILE A 1 239 ? 21.099 3.587 -22.117 1.00 88.94 239 ILE A CA 1
ATOM 1822 C C . ILE A 1 239 ? 21.087 2.187 -22.713 1.00 88.94 239 ILE A C 1
ATOM 1824 O O . ILE A 1 239 ? 20.597 1.234 -22.104 1.00 88.94 239 ILE A O 1
ATOM 1828 N N . ALA A 1 240 ? 21.693 2.036 -23.888 1.00 87.06 240 ALA A N 1
ATOM 1829 C CA . ALA A 1 240 ? 21.598 0.806 -24.662 1.00 87.06 240 ALA A CA 1
ATOM 1830 C C . ALA A 1 240 ? 22.312 -0.387 -24.002 1.00 87.06 240 ALA A C 1
ATOM 1832 O O . ALA A 1 240 ? 21.730 -1.461 -23.843 1.00 87.06 240 ALA A O 1
ATOM 1833 N N . ASN A 1 241 ? 23.570 -0.226 -23.588 1.00 83.00 241 ASN A N 1
ATOM 1834 C CA . ASN A 1 241 ? 24.319 -1.313 -22.953 1.00 83.00 241 ASN A CA 1
ATOM 1835 C C . ASN A 1 241 ? 23.843 -1.599 -21.523 1.00 83.00 241 ASN A C 1
ATOM 1837 O O . ASN A 1 241 ? 23.906 -2.755 -21.095 1.00 83.00 241 ASN A O 1
ATOM 1841 N N . ALA A 1 242 ? 23.376 -0.581 -20.798 1.00 82.75 242 ALA A N 1
ATOM 1842 C CA . ALA A 1 242 ? 22.838 -0.723 -19.449 1.00 82.75 242 ALA A CA 1
ATOM 1843 C C . ALA A 1 242 ? 21.562 -1.573 -19.443 1.00 82.75 242 ALA A C 1
ATOM 1845 O O . ALA A 1 242 ? 21.531 -2.631 -18.812 1.00 82.75 242 ALA A O 1
ATOM 1846 N N . THR A 1 243 ? 20.556 -1.184 -20.230 1.00 86.69 243 THR A N 1
ATOM 1847 C CA . THR A 1 243 ? 19.291 -1.929 -20.368 1.00 86.69 243 THR A CA 1
ATOM 1848 C C . THR A 1 243 ? 19.522 -3.350 -20.882 1.00 86.69 243 THR A C 1
ATOM 1850 O O . THR A 1 243 ? 18.977 -4.304 -20.329 1.00 86.69 243 THR A O 1
ATOM 1853 N N . HIS A 1 244 ? 20.423 -3.532 -21.854 1.00 85.56 244 HIS A N 1
ATOM 1854 C CA . HIS A 1 244 ? 20.786 -4.860 -22.354 1.00 85.56 244 HIS A CA 1
ATOM 1855 C C . HIS A 1 244 ? 21.479 -5.734 -21.290 1.00 85.56 244 HIS A C 1
ATOM 1857 O O . HIS A 1 244 ? 21.232 -6.937 -21.208 1.00 85.56 244 HIS A O 1
ATOM 1863 N N . THR A 1 245 ? 22.331 -5.145 -20.444 1.00 82.00 245 THR A N 1
ATOM 1864 C CA . THR A 1 245 ? 22.984 -5.862 -19.333 1.00 82.00 245 THR A CA 1
ATOM 1865 C C . THR A 1 245 ? 21.971 -6.239 -18.247 1.00 82.00 245 THR A C 1
ATOM 1867 O O . THR A 1 245 ? 22.042 -7.345 -17.704 1.00 82.00 245 THR A O 1
ATOM 1870 N N . ALA A 1 246 ? 21.007 -5.359 -17.960 1.00 82.69 246 ALA A N 1
ATOM 1871 C CA . ALA A 1 246 ? 19.941 -5.609 -16.996 1.00 82.69 246 ALA A CA 1
ATOM 1872 C C . ALA A 1 246 ? 19.048 -6.778 -17.432 1.00 82.69 246 ALA A C 1
ATOM 1874 O O . ALA A 1 246 ? 18.901 -7.747 -16.687 1.00 82.69 246 ALA A O 1
ATOM 1875 N N . ILE A 1 247 ? 18.539 -6.751 -18.670 1.00 84.75 247 ILE A N 1
ATOM 1876 C CA . ILE A 1 247 ? 17.673 -7.828 -19.164 1.00 84.75 247 ILE A CA 1
ATOM 1877 C C . ILE A 1 247 ? 18.409 -9.155 -19.311 1.00 84.75 247 ILE A C 1
ATOM 1879 O O . ILE A 1 247 ? 17.858 -10.198 -18.973 1.00 84.75 247 ILE A O 1
ATOM 1883 N N . ALA A 1 248 ? 19.670 -9.138 -19.752 1.00 82.94 248 ALA A N 1
ATOM 1884 C CA . ALA A 1 248 ? 20.464 -10.357 -19.824 1.00 82.94 248 ALA A CA 1
ATOM 1885 C C . ALA A 1 248 ? 20.638 -11.000 -18.442 1.00 82.94 248 ALA A C 1
ATOM 1887 O O . ALA A 1 248 ? 20.548 -12.218 -18.335 1.00 82.94 248 ALA A O 1
ATOM 1888 N N . SER A 1 249 ? 20.823 -10.190 -17.393 1.00 79.06 249 SER A N 1
ATOM 1889 C CA . SER A 1 249 ? 20.935 -10.662 -16.007 1.00 79.06 249 SER A CA 1
ATOM 1890 C C . SER A 1 249 ? 19.615 -11.234 -15.482 1.00 79.06 249 SER A C 1
ATOM 1892 O O . SER A 1 249 ? 19.625 -12.289 -14.854 1.00 79.06 249 SER A O 1
ATOM 1894 N N . ALA A 1 250 ? 18.483 -10.594 -15.788 1.00 78.06 250 ALA A N 1
ATOM 1895 C CA . ALA A 1 250 ? 17.157 -11.090 -15.416 1.00 78.06 250 ALA A CA 1
ATOM 1896 C C . ALA A 1 250 ? 16.802 -12.406 -16.135 1.00 78.06 250 ALA A C 1
ATOM 1898 O O . ALA A 1 250 ? 16.382 -13.367 -15.506 1.00 78.06 250 ALA A O 1
ATOM 1899 N N . LEU A 1 251 ? 17.035 -12.495 -17.446 1.00 79.12 251 LEU A N 1
ATOM 1900 C CA . LEU A 1 251 ? 16.783 -13.713 -18.229 1.00 79.12 251 LEU A CA 1
ATOM 1901 C C . LEU A 1 251 ? 17.688 -14.879 -17.803 1.00 79.12 251 LEU A C 1
ATOM 1903 O O . LEU A 1 251 ? 17.259 -16.028 -17.719 1.00 79.12 251 LEU A O 1
ATOM 1907 N N . CYS A 1 252 ? 18.940 -14.568 -17.489 1.00 75.88 252 CYS A N 1
ATOM 1908 C CA . CYS A 1 252 ? 19.918 -15.487 -16.922 1.00 75.88 252 CYS A CA 1
ATOM 1909 C C . CYS A 1 252 ? 19.457 -16.082 -15.574 1.00 75.88 252 CYS A C 1
ATOM 1911 O O . CYS A 1 252 ? 19.525 -17.299 -15.376 1.00 75.88 252 CYS A O 1
ATOM 1913 N N . LEU A 1 253 ? 18.927 -15.246 -14.671 1.00 73.31 253 LEU A N 1
ATOM 1914 C CA . LEU A 1 253 ? 18.343 -15.688 -13.398 1.00 73.31 253 LEU A CA 1
ATOM 1915 C C . LEU A 1 253 ? 17.195 -16.675 -13.560 1.00 73.31 253 LEU A C 1
ATOM 1917 O O . LEU A 1 253 ? 16.990 -17.465 -12.656 1.00 73.31 253 LEU A O 1
ATOM 1921 N N . GLU A 1 254 ? 16.506 -16.674 -14.696 1.00 71.50 254 GLU A N 1
ATOM 1922 C CA . GLU A 1 254 ? 15.432 -17.626 -14.999 1.00 71.50 254 GLU A CA 1
ATOM 1923 C C . GLU A 1 254 ? 15.925 -18.876 -15.717 1.00 71.50 254 GLU A C 1
ATOM 1925 O O . GLU A 1 254 ? 15.337 -19.947 -15.625 1.00 71.50 254 GLU A O 1
ATOM 1930 N N . GLY A 1 255 ? 17.108 -18.802 -16.321 1.00 70.69 255 GLY A N 1
ATOM 1931 C CA . GLY A 1 255 ? 17.736 -19.924 -17.016 1.00 70.69 255 GLY A CA 1
ATOM 1932 C C . GLY A 1 255 ? 17.512 -19.858 -18.519 1.00 70.69 255 GLY A C 1
ATOM 1933 O O . GLY A 1 255 ? 17.813 -20.819 -19.225 1.00 70.69 255 GLY A O 1
ATOM 1934 N N . TYR A 1 256 ? 17.034 -18.717 -19.022 1.00 77.44 256 TYR A N 1
ATOM 1935 C CA . TYR A 1 256 ? 17.062 -18.426 -20.444 1.00 77.44 256 TYR A CA 1
ATOM 1936 C C . TYR A 1 256 ? 18.504 -18.188 -20.886 1.00 77.44 256 TYR A C 1
ATOM 1938 O O . TYR A 1 256 ? 19.259 -17.418 -20.286 1.00 77.44 256 TYR A O 1
ATOM 1946 N N . ASN A 1 257 ? 18.882 -18.837 -21.981 1.00 74.69 257 ASN A N 1
ATOM 1947 C CA . ASN A 1 257 ? 20.231 -18.791 -22.536 1.00 74.69 257 ASN A CA 1
ATOM 1948 C C . ASN A 1 257 ? 20.425 -17.673 -23.576 1.00 74.69 257 ASN A C 1
ATOM 1950 O O . ASN A 1 257 ? 21.567 -17.414 -23.968 1.00 74.69 257 ASN A O 1
ATOM 1954 N N . LYS A 1 258 ? 19.349 -17.001 -24.014 1.00 82.88 258 LYS A N 1
ATOM 1955 C CA . LYS A 1 258 ? 19.382 -15.935 -25.026 1.00 82.88 258 LYS A CA 1
ATOM 1956 C C . LYS A 1 258 ? 18.446 -14.761 -24.709 1.00 82.88 258 LYS A C 1
ATOM 1958 O O . LYS A 1 258 ? 17.397 -14.946 -24.098 1.00 82.88 258 LYS A O 1
ATOM 1963 N N . THR A 1 259 ? 18.831 -13.553 -25.127 1.00 86.50 259 THR A N 1
ATOM 1964 C CA . THR A 1 259 ? 18.121 -12.302 -24.808 1.00 86.50 259 THR A CA 1
ATOM 1965 C C . THR A 1 259 ? 16.811 -12.092 -25.564 1.00 86.50 259 THR A C 1
ATOM 1967 O O . THR A 1 259 ? 15.952 -11.373 -25.072 1.00 86.50 259 THR A O 1
ATOM 1970 N N . ASP A 1 260 ? 16.594 -12.761 -26.695 1.00 85.75 260 ASP A N 1
ATOM 1971 C CA . ASP A 1 260 ? 15.313 -12.780 -27.425 1.00 85.75 260 ASP A CA 1
ATOM 1972 C C . ASP A 1 260 ? 14.179 -13.437 -26.624 1.00 85.75 260 ASP A C 1
ATOM 1974 O O . ASP A 1 260 ? 12.999 -13.203 -26.905 1.00 85.75 260 ASP A O 1
ATOM 1978 N N . SER A 1 261 ? 14.533 -14.180 -25.569 1.00 86.69 261 SER A N 1
ATOM 1979 C CA . SER A 1 261 ? 13.593 -14.683 -24.563 1.00 86.69 261 SER A CA 1
ATOM 1980 C C . SER A 1 261 ? 12.863 -13.559 -23.817 1.00 86.69 261 SER A C 1
ATOM 1982 O O . SER A 1 261 ? 11.852 -13.823 -23.176 1.00 86.69 261 SER A O 1
ATOM 1984 N N . ILE A 1 262 ? 13.281 -12.296 -23.967 1.00 84.81 262 ILE A N 1
ATOM 1985 C CA . ILE A 1 262 ? 12.522 -11.111 -23.537 1.00 84.81 262 ILE A CA 1
ATOM 1986 C C . ILE A 1 262 ? 11.073 -11.109 -24.059 1.00 84.81 262 ILE A C 1
ATOM 1988 O O . ILE A 1 262 ? 10.176 -10.580 -23.413 1.00 84.81 262 ILE A O 1
ATOM 1992 N N . ASN A 1 263 ? 10.820 -11.747 -25.206 1.00 83.69 263 ASN A N 1
ATOM 1993 C CA . ASN A 1 263 ? 9.493 -11.828 -25.817 1.00 83.69 263 ASN A CA 1
ATOM 1994 C C . ASN A 1 263 ? 8.585 -12.901 -25.201 1.00 83.69 263 ASN A C 1
ATOM 1996 O O . ASN A 1 263 ? 7.408 -12.974 -25.552 1.00 83.69 263 ASN A O 1
ATOM 2000 N N . THR A 1 264 ? 9.113 -13.753 -24.320 1.00 80.00 264 THR A N 1
ATOM 2001 C CA . THR A 1 264 ? 8.337 -14.830 -23.680 1.00 80.00 264 THR A CA 1
ATOM 2002 C C . THR A 1 264 ? 7.347 -14.294 -22.647 1.00 80.00 264 THR A C 1
ATOM 2004 O O . THR A 1 264 ? 6.311 -14.911 -22.419 1.00 80.00 264 THR A O 1
ATOM 2007 N N . TYR A 1 265 ? 7.620 -13.115 -22.073 1.00 75.50 265 TYR A N 1
ATOM 2008 C CA . TYR A 1 265 ? 6.761 -12.455 -21.095 1.00 75.50 265 TYR A CA 1
ATOM 2009 C C . TYR A 1 265 ? 6.788 -10.933 -21.256 1.00 75.50 265 TYR A C 1
ATOM 2011 O O . TYR A 1 265 ? 7.843 -10.302 -21.210 1.00 75.50 265 TYR A O 1
ATOM 2019 N N . LYS A 1 266 ? 5.610 -10.308 -21.373 1.00 69.44 266 LYS A N 1
ATOM 2020 C CA . LYS A 1 266 ? 5.500 -8.849 -21.562 1.00 69.44 266 LYS A CA 1
ATOM 2021 C C . LYS A 1 266 ? 6.105 -8.037 -20.411 1.00 69.44 266 LYS A C 1
ATOM 2023 O O . LYS A 1 266 ? 6.549 -6.912 -20.639 1.00 69.44 266 LYS A O 1
ATOM 2028 N N . GLY A 1 267 ? 6.156 -8.586 -19.197 1.00 73.19 267 GLY A N 1
ATOM 2029 C CA . GLY A 1 267 ? 6.706 -7.870 -18.047 1.00 73.19 267 GLY A CA 1
ATOM 2030 C C . GLY A 1 267 ? 8.219 -7.648 -18.101 1.00 73.19 267 GLY A C 1
ATOM 2031 O O . GLY A 1 267 ? 8.701 -6.780 -17.387 1.00 73.19 267 GLY A O 1
ATOM 2032 N N . TYR A 1 268 ? 8.969 -8.319 -18.986 1.00 78.69 268 TYR A N 1
ATOM 2033 C CA . TYR A 1 268 ? 10.380 -7.980 -19.201 1.00 78.69 268 TYR A CA 1
ATOM 2034 C C . TYR A 1 268 ? 10.562 -6.578 -19.793 1.00 78.69 268 TYR A C 1
ATOM 2036 O O . TYR A 1 268 ? 11.451 -5.838 -19.377 1.00 78.69 268 TYR A O 1
ATOM 2044 N N . LEU A 1 269 ? 9.720 -6.209 -20.763 1.00 83.12 269 LEU A N 1
ATOM 2045 C CA . LEU A 1 269 ? 9.749 -4.870 -21.349 1.00 83.12 269 LEU A CA 1
ATOM 2046 C C . LEU A 1 269 ? 9.252 -3.831 -20.350 1.00 83.12 269 LEU A C 1
ATOM 2048 O O . LEU A 1 269 ? 9.868 -2.781 -20.240 1.00 83.12 269 LEU A O 1
ATOM 2052 N N . LYS A 1 270 ? 8.215 -4.163 -19.570 1.00 80.38 270 LYS A N 1
ATOM 2053 C CA . LYS A 1 270 ? 7.737 -3.308 -18.476 1.00 80.38 270 LYS A CA 1
ATOM 2054 C C . LYS A 1 270 ? 8.842 -3.035 -17.449 1.00 80.38 270 LYS A C 1
ATOM 2056 O O . LYS A 1 270 ? 9.079 -1.885 -17.116 1.00 80.38 270 LYS A O 1
ATOM 2061 N N . TYR A 1 271 ? 9.568 -4.069 -17.022 1.00 81.50 271 TYR A N 1
ATOM 2062 C CA . TYR A 1 271 ? 10.725 -3.932 -16.135 1.00 81.50 271 TYR A CA 1
ATOM 2063 C C . TYR A 1 271 ? 11.801 -3.007 -16.715 1.00 81.50 271 TYR A C 1
ATOM 2065 O O . TYR A 1 271 ? 12.362 -2.190 -15.992 1.00 81.50 271 TYR A O 1
ATOM 2073 N N . LEU A 1 272 ? 12.101 -3.121 -18.012 1.00 84.81 272 LEU A N 1
ATOM 2074 C CA . LEU A 1 272 ? 13.080 -2.246 -18.652 1.00 84.81 272 LEU A CA 1
ATOM 2075 C C . LEU A 1 272 ? 12.586 -0.808 -18.808 1.00 84.81 272 LEU A C 1
ATOM 2077 O O . LEU A 1 272 ? 13.390 0.100 -18.625 1.00 84.81 272 LEU A O 1
ATOM 2081 N N . ASP A 1 273 ? 11.305 -0.610 -19.125 1.00 85.50 273 ASP A N 1
ATOM 2082 C CA . ASP A 1 273 ? 10.677 0.712 -19.189 1.00 85.50 273 ASP A CA 1
ATOM 2083 C C . ASP A 1 273 ? 10.750 1.385 -17.806 1.00 85.50 273 ASP A C 1
ATOM 2085 O O . ASP A 1 273 ? 11.265 2.491 -17.677 1.00 85.50 273 ASP A O 1
ATOM 2089 N N . GLU A 1 274 ? 10.380 0.670 -16.741 1.00 79.62 274 GLU A N 1
ATOM 2090 C CA . GLU A 1 274 ? 10.462 1.171 -15.365 1.00 79.62 274 GLU A CA 1
ATOM 2091 C C . GLU A 1 274 ? 11.902 1.425 -14.909 1.00 79.62 274 GLU A C 1
ATOM 2093 O O . GLU A 1 274 ? 12.178 2.449 -14.281 1.00 79.62 274 GLU A O 1
ATOM 2098 N N . LEU A 1 275 ? 12.838 0.525 -15.222 1.00 81.62 275 LEU A N 1
ATOM 2099 C CA . LEU A 1 275 ? 14.262 0.716 -14.941 1.00 81.62 275 LEU A CA 1
ATOM 2100 C C . LEU A 1 275 ? 14.796 1.949 -15.675 1.00 81.62 275 LEU A C 1
ATOM 2102 O O . LEU A 1 275 ? 15.570 2.722 -15.105 1.00 81.62 275 LEU A O 1
ATOM 2106 N N . PHE A 1 276 ? 14.391 2.134 -16.932 1.00 86.94 276 PHE A N 1
ATOM 2107 C CA . PHE A 1 276 ? 14.785 3.287 -17.719 1.00 86.94 276 PHE A CA 1
ATOM 2108 C C . PHE A 1 276 ? 14.260 4.583 -17.094 1.00 86.94 276 PHE A C 1
ATOM 2110 O O . PHE A 1 276 ? 15.059 5.467 -16.787 1.00 86.94 276 PHE A O 1
ATOM 2117 N N . ASP A 1 277 ? 12.959 4.659 -16.822 1.00 82.06 277 ASP A N 1
ATOM 2118 C CA . ASP A 1 277 ? 12.293 5.872 -16.342 1.00 82.06 277 ASP A CA 1
ATOM 2119 C C . ASP A 1 277 ? 12.718 6.255 -14.913 1.00 82.06 277 ASP A C 1
ATOM 2121 O O . ASP A 1 277 ? 12.950 7.427 -14.611 1.00 82.06 277 ASP A O 1
ATOM 2125 N N . SER A 1 278 ? 12.842 5.272 -14.014 1.00 70.06 278 SER A N 1
ATOM 2126 C CA . SER A 1 278 ? 13.084 5.522 -12.584 1.00 70.06 278 SER A CA 1
ATOM 2127 C C . SER A 1 278 ? 14.563 5.665 -12.206 1.00 70.06 278 SER A C 1
ATOM 2129 O O . SER A 1 278 ? 14.893 6.425 -11.288 1.00 70.06 278 SER A O 1
ATOM 2131 N N . GLU A 1 279 ? 15.463 4.968 -12.907 1.00 78.56 279 GLU A N 1
ATOM 2132 C CA . GLU A 1 279 ? 16.879 4.865 -12.538 1.00 78.56 279 GLU A CA 1
ATOM 2133 C C . GLU A 1 279 ? 17.808 5.437 -13.617 1.00 78.56 279 GLU A C 1
ATOM 2135 O O . GLU A 1 279 ? 18.652 6.278 -13.301 1.00 78.56 279 GLU A O 1
ATOM 2140 N N . ILE A 1 280 ? 17.657 5.009 -14.877 1.00 85.69 280 ILE A N 1
ATOM 2141 C CA . ILE A 1 280 ? 18.607 5.326 -15.958 1.00 85.69 280 ILE A CA 1
ATOM 2142 C C . ILE A 1 280 ? 18.468 6.773 -16.413 1.00 85.69 280 ILE A C 1
ATOM 2144 O O . ILE A 1 280 ? 19.426 7.539 -16.307 1.00 85.69 280 ILE A O 1
ATOM 2148 N N . LEU A 1 281 ? 17.291 7.166 -16.903 1.00 86.56 281 LEU A N 1
ATOM 2149 C CA . LEU A 1 281 ? 17.048 8.492 -17.465 1.00 86.56 281 LEU A CA 1
ATOM 2150 C C . LEU A 1 281 ? 17.436 9.600 -16.475 1.00 86.56 281 LEU A C 1
ATOM 2152 O O . LEU A 1 281 ? 18.245 10.454 -16.848 1.00 86.56 281 LEU A O 1
ATOM 2156 N N . PRO A 1 282 ? 17.004 9.572 -15.198 1.00 80.94 282 PRO A N 1
ATOM 2157 C CA . PRO A 1 282 ? 17.333 10.649 -14.278 1.00 80.94 282 PRO A CA 1
ATOM 2158 C C . PRO A 1 282 ? 18.810 10.696 -13.870 1.00 80.94 282 PRO A C 1
ATOM 2160 O O . PRO A 1 282 ? 19.313 11.752 -13.486 1.00 80.94 282 PRO A O 1
ATOM 2163 N N . THR A 1 283 ? 19.512 9.561 -13.909 1.00 82.69 283 THR A N 1
ATOM 2164 C CA . THR A 1 283 ? 20.953 9.520 -13.630 1.00 82.69 283 THR A CA 1
ATOM 2165 C C . THR A 1 283 ? 21.730 10.050 -14.822 1.00 82.69 283 THR A C 1
ATOM 2167 O O . THR A 1 283 ? 22.590 10.909 -14.649 1.00 82.69 283 THR A O 1
ATOM 2170 N N . VAL A 1 284 ? 21.382 9.615 -16.036 1.00 84.62 284 VAL A N 1
ATOM 2171 C CA . VAL A 1 284 ? 22.027 10.050 -17.279 1.00 84.62 284 VAL A CA 1
ATOM 2172 C C . VAL A 1 284 ? 21.909 11.560 -17.455 1.00 84.62 284 VAL A C 1
ATOM 2174 O O . VAL A 1 284 ? 22.928 12.206 -17.684 1.00 84.62 284 VAL A O 1
ATOM 2177 N N . ILE A 1 285 ? 20.729 12.158 -17.269 1.00 84.31 285 ILE A N 1
ATOM 2178 C CA . ILE A 1 285 ? 20.571 13.624 -17.369 1.00 84.31 285 ILE A CA 1
ATOM 2179 C C . ILE A 1 285 ? 21.338 14.383 -16.277 1.00 84.31 285 ILE A C 1
ATOM 2181 O O . ILE A 1 285 ? 21.686 15.542 -16.462 1.00 84.31 285 ILE A O 1
ATOM 2185 N N . LYS A 1 286 ? 21.603 13.750 -15.125 1.00 81.75 286 LYS A N 1
ATOM 2186 C CA . LYS A 1 286 ? 22.330 14.370 -14.009 1.00 81.75 286 LYS A CA 1
ATOM 2187 C C . LYS A 1 286 ? 23.842 14.329 -14.215 1.00 81.75 286 LYS A C 1
ATOM 2189 O O . LYS A 1 286 ? 24.533 15.279 -13.860 1.00 81.75 286 LYS A O 1
ATOM 2194 N N . VAL A 1 287 ? 24.366 13.211 -14.721 1.00 77.81 287 VAL A N 1
ATOM 2195 C CA . VAL A 1 287 ? 25.815 12.991 -14.894 1.00 77.81 287 VAL A CA 1
ATOM 2196 C C . VAL A 1 287 ? 26.319 13.419 -16.275 1.00 77.81 287 VAL A C 1
ATOM 2198 O O . VAL A 1 287 ? 27.521 13.398 -16.532 1.00 77.81 287 VAL A O 1
ATOM 2201 N N . THR A 1 288 ? 25.415 13.821 -17.170 1.00 80.06 288 THR A N 1
ATOM 2202 C CA . THR A 1 288 ? 25.716 14.251 -18.540 1.00 80.06 288 THR A CA 1
ATOM 2203 C C . THR A 1 288 ? 24.968 15.546 -18.877 1.00 80.06 288 THR A C 1
ATOM 2205 O O . THR A 1 288 ? 24.087 15.961 -18.141 1.00 80.06 288 THR A O 1
ATOM 2208 N N . ASN A 1 289 ? 25.294 16.181 -20.007 1.00 77.44 289 ASN A N 1
ATOM 2209 C CA . ASN A 1 289 ? 24.555 17.341 -20.535 1.00 77.44 289 ASN A CA 1
ATOM 2210 C C . ASN A 1 289 ? 23.562 16.945 -21.651 1.00 77.44 289 ASN A C 1
ATOM 2212 O O . ASN A 1 289 ? 23.289 17.747 -22.548 1.00 77.44 289 ASN A O 1
ATOM 2216 N N . LEU A 1 290 ? 23.107 15.688 -21.667 1.00 83.69 290 LEU A N 1
ATOM 2217 C CA . LEU A 1 290 ? 22.151 15.188 -22.658 1.00 83.69 290 LEU A CA 1
ATOM 2218 C C . LEU A 1 290 ? 20.738 15.679 -22.341 1.00 83.69 290 LEU A C 1
ATOM 2220 O O . LEU A 1 290 ? 20.373 15.800 -21.172 1.00 83.69 290 LEU A O 1
ATOM 2224 N N . GLN A 1 291 ? 19.947 15.945 -23.379 1.00 84.62 291 GLN A N 1
ATOM 2225 C CA . GLN A 1 291 ? 18.547 16.320 -23.191 1.00 84.62 291 GLN A CA 1
ATOM 2226 C C . GLN A 1 291 ? 17.686 15.070 -22.918 1.00 84.62 291 GLN A C 1
ATOM 2228 O O . GLN A 1 291 ? 17.980 14.003 -23.475 1.00 84.62 291 GLN A O 1
ATOM 2233 N N . PRO A 1 292 ? 16.642 15.163 -22.072 1.00 84.38 292 PRO A N 1
ATOM 2234 C CA . PRO A 1 292 ? 15.742 14.043 -21.795 1.00 84.38 292 PRO A CA 1
ATOM 2235 C C . PRO A 1 292 ? 15.140 13.432 -23.066 1.00 84.38 292 PRO A C 1
ATOM 2237 O O . PRO A 1 292 ? 15.152 12.213 -23.227 1.00 84.38 292 PRO A O 1
ATOM 2240 N N . GLU A 1 293 ? 14.717 14.269 -24.013 1.00 85.81 293 GLU A N 1
ATOM 2241 C CA . GLU A 1 293 ? 14.060 13.850 -25.252 1.00 85.81 293 GLU A CA 1
ATOM 2242 C C . GLU A 1 293 ? 14.990 12.991 -26.125 1.00 85.81 293 GLU A C 1
ATOM 2244 O O . GLU A 1 293 ? 14.571 11.977 -26.683 1.00 85.81 293 GLU A O 1
ATOM 2249 N N . GLU A 1 294 ? 16.283 13.337 -26.185 1.00 84.00 294 GLU A N 1
ATOM 2250 C CA . GLU A 1 294 ? 17.297 12.565 -26.918 1.00 84.00 294 GLU A CA 1
ATOM 2251 C C . GLU A 1 294 ? 17.546 11.188 -26.279 1.00 84.00 294 GLU A C 1
ATOM 2253 O O . GLU A 1 294 ? 17.835 10.204 -26.973 1.00 84.00 294 GLU A O 1
ATOM 2258 N N . CYS A 1 295 ? 17.468 11.110 -24.947 1.00 87.69 295 CYS A N 1
ATOM 2259 C CA . CYS A 1 295 ? 17.608 9.862 -24.202 1.00 87.69 295 CYS A CA 1
ATOM 2260 C C . CYS A 1 295 ? 16.392 8.952 -24.418 1.00 87.69 295 CYS A C 1
ATOM 2262 O O . CYS A 1 295 ? 16.557 7.755 -24.657 1.00 87.69 295 CYS A O 1
ATOM 2264 N N . GLU A 1 296 ? 15.183 9.513 -24.379 1.00 89.31 296 GLU A N 1
ATOM 2265 C CA . GLU A 1 296 ? 13.937 8.786 -24.630 1.00 89.31 296 GLU A CA 1
ATOM 2266 C C . GLU A 1 296 ? 13.842 8.262 -26.062 1.00 89.31 296 GLU A C 1
ATOM 2268 O O . GLU A 1 296 ? 13.420 7.126 -26.275 1.00 89.31 296 GLU A O 1
ATOM 2273 N N . GLU A 1 297 ? 14.244 9.058 -27.055 1.00 88.06 297 GLU A N 1
ATOM 2274 C CA . GLU A 1 297 ? 14.290 8.620 -28.452 1.00 88.06 297 GLU A CA 1
ATOM 2275 C C . GLU A 1 297 ? 15.253 7.438 -28.622 1.00 88.06 297 GLU A C 1
ATOM 2277 O O . GLU A 1 297 ? 14.897 6.419 -29.218 1.00 88.06 297 GLU A O 1
ATOM 2282 N N . THR A 1 298 ? 16.431 7.527 -27.996 1.00 87.88 298 THR A N 1
ATOM 2283 C CA . THR A 1 298 ? 17.406 6.427 -27.969 1.00 87.88 298 THR A CA 1
ATOM 2284 C C . THR A 1 298 ? 16.812 5.173 -27.323 1.00 87.88 298 THR A C 1
ATOM 2286 O O . THR A 1 298 ? 17.002 4.068 -27.833 1.00 87.88 298 THR A O 1
ATOM 2289 N N . TRP A 1 299 ? 16.085 5.315 -26.209 1.00 91.75 299 TRP A N 1
ATOM 2290 C CA . TRP A 1 299 ? 15.437 4.179 -25.552 1.00 91.75 299 TRP A CA 1
ATOM 2291 C C . TRP A 1 299 ? 14.352 3.551 -26.427 1.00 91.75 299 TRP A C 1
ATOM 2293 O O . TRP A 1 299 ? 14.363 2.336 -26.614 1.00 91.75 299 TRP A O 1
ATOM 2303 N N . LYS A 1 300 ? 13.467 4.357 -27.027 1.00 88.94 300 LYS A N 1
ATOM 2304 C CA . LYS A 1 300 ? 12.406 3.882 -27.934 1.00 88.94 300 LYS A CA 1
ATOM 2305 C C . LYS A 1 300 ? 12.980 3.052 -29.076 1.00 88.94 300 LYS A C 1
ATOM 2307 O O . LYS A 1 300 ? 12.484 1.961 -29.355 1.00 88.94 300 LYS A O 1
ATOM 2312 N N . GLU A 1 301 ? 14.049 3.538 -29.695 1.00 85.88 301 GLU A N 1
ATOM 2313 C CA . GLU A 1 301 ? 14.749 2.826 -30.758 1.00 85.88 301 GLU A CA 1
ATOM 2314 C C . GLU A 1 301 ? 15.347 1.502 -30.260 1.00 85.88 301 GLU A C 1
ATOM 2316 O O . GLU A 1 301 ? 15.151 0.445 -30.867 1.00 85.88 301 GLU A O 1
ATOM 2321 N N . TRP A 1 302 ? 16.039 1.529 -29.119 1.00 86.25 302 TRP A N 1
ATOM 2322 C CA . TRP A 1 302 ? 16.716 0.350 -28.585 1.00 86.25 302 TRP A CA 1
ATOM 2323 C C . TRP A 1 302 ? 15.751 -0.729 -28.086 1.00 86.25 302 TRP A C 1
ATOM 2325 O O . TRP A 1 302 ? 15.991 -1.923 -28.269 1.00 86.25 302 TRP A O 1
ATOM 2335 N N . ARG A 1 303 ? 14.618 -0.314 -27.520 1.00 87.06 303 ARG A N 1
ATOM 2336 C CA . ARG A 1 303 ? 13.531 -1.178 -27.054 1.00 87.06 303 ARG A CA 1
ATOM 2337 C C . ARG A 1 303 ? 12.960 -2.047 -28.175 1.00 87.06 303 ARG A C 1
ATOM 2339 O O . ARG A 1 303 ? 12.718 -3.239 -27.968 1.00 87.06 303 ARG A O 1
ATOM 2346 N N . VAL A 1 304 ? 12.786 -1.482 -29.373 1.00 85.44 304 VAL A N 1
ATOM 2347 C CA . VAL A 1 304 ? 12.341 -2.234 -30.561 1.00 85.44 304 VAL A CA 1
ATOM 2348 C C . VAL A 1 304 ? 13.388 -3.273 -30.957 1.00 85.44 304 VAL A C 1
ATOM 2350 O O . VAL A 1 304 ? 13.052 -4.440 -31.159 1.00 85.44 304 VAL A O 1
ATOM 2353 N N . ARG A 1 305 ? 14.668 -2.882 -30.991 1.00 82.56 305 ARG A N 1
ATOM 2354 C CA . ARG A 1 305 ? 15.769 -3.778 -31.379 1.00 82.56 305 ARG A CA 1
ATOM 2355 C C . ARG A 1 305 ? 15.960 -4.937 -30.391 1.00 82.56 305 ARG A C 1
ATOM 2357 O O . ARG A 1 305 ? 16.150 -6.071 -30.824 1.00 82.56 305 ARG A O 1
ATOM 2364 N N . LEU A 1 306 ? 15.834 -4.693 -29.081 1.00 82.19 306 LEU A N 1
ATOM 2365 C CA . LEU A 1 306 ? 15.893 -5.737 -28.043 1.00 82.19 306 LEU A CA 1
ATOM 2366 C C . LEU A 1 306 ? 14.768 -6.770 -28.172 1.00 82.19 306 LEU A C 1
ATOM 2368 O O . LEU A 1 306 ? 14.968 -7.932 -27.835 1.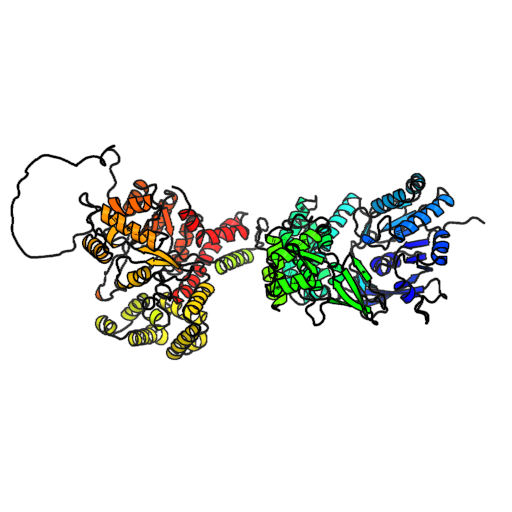00 82.19 306 LEU A O 1
ATOM 2372 N N . SER A 1 307 ? 13.610 -6.362 -28.689 1.00 81.06 307 SER A N 1
ATOM 2373 C CA . SER A 1 307 ? 12.452 -7.241 -28.886 1.00 81.06 307 SER A CA 1
ATOM 2374 C C . SER A 1 307 ? 12.566 -8.108 -30.148 1.00 81.06 307 SER A C 1
ATOM 2376 O O . SER A 1 307 ? 11.711 -8.956 -30.401 1.00 81.06 307 SER A O 1
ATOM 2378 N N . SER A 1 308 ? 13.612 -7.943 -30.962 1.00 82.06 308 SER A N 1
ATOM 2379 C CA . SER A 1 308 ? 13.782 -8.735 -32.180 1.00 82.06 308 SER A CA 1
ATOM 2380 C C . SER A 1 308 ? 14.146 -10.190 -31.876 1.00 82.06 308 SER A C 1
ATOM 2382 O O . SER A 1 308 ? 15.144 -10.481 -31.215 1.00 82.06 308 SER A O 1
ATOM 2384 N N . LYS A 1 309 ? 13.374 -11.128 -32.439 1.00 77.56 309 LYS A N 1
ATOM 2385 C CA . LYS A 1 309 ? 13.638 -12.575 -32.333 1.00 77.56 309 LYS A CA 1
ATOM 2386 C C . LYS A 1 309 ? 14.930 -13.004 -33.037 1.00 77.56 309 LYS A C 1
ATOM 2388 O O . LYS A 1 309 ? 15.508 -14.030 -32.698 1.00 77.56 309 LYS A O 1
ATOM 2393 N N . SER A 1 310 ? 15.408 -12.218 -33.998 1.00 75.38 310 SER A N 1
ATOM 2394 C CA . SER A 1 310 ? 16.564 -12.573 -34.829 1.00 75.38 310 SER A CA 1
ATOM 2395 C C . SER A 1 310 ? 17.911 -12.275 -34.165 1.00 75.38 310 SER A C 1
ATOM 2397 O O . SER A 1 310 ? 18.946 -12.771 -34.611 1.00 75.38 310 SER A O 1
ATOM 2399 N N . PHE A 1 311 ? 17.921 -11.478 -33.090 1.00 76.31 311 PHE A N 1
ATOM 2400 C CA . PHE A 1 311 ? 19.148 -10.959 -32.477 1.00 76.31 311 PHE A CA 1
ATOM 2401 C C . PHE A 1 311 ? 19.345 -11.362 -31.017 1.00 76.31 311 PHE A C 1
ATOM 2403 O O . PHE A 1 311 ? 20.119 -10.724 -30.302 1.00 76.31 311 PHE A O 1
ATOM 2410 N N . GLY A 1 312 ? 18.713 -12.459 -30.590 1.00 80.00 312 GLY A N 1
ATOM 2411 C CA . GLY A 1 312 ? 18.961 -13.065 -29.285 1.00 80.00 312 GLY A CA 1
ATOM 2412 C C . GLY A 1 312 ? 20.443 -13.366 -29.077 1.00 80.00 312 GLY A C 1
ATOM 2413 O O . GLY A 1 312 ? 21.009 -14.271 -29.696 1.00 80.00 312 GLY A O 1
ATOM 2414 N N . LEU A 1 313 ? 21.086 -12.599 -28.199 1.00 79.12 313 LEU A N 1
ATOM 2415 C CA . LEU A 1 313 ? 22.465 -12.814 -27.786 1.00 79.12 313 LEU A CA 1
ATOM 2416 C C . LEU A 1 313 ? 22.492 -13.704 -26.559 1.00 79.12 313 LEU A C 1
ATOM 2418 O O . LEU A 1 313 ? 21.584 -13.683 -25.737 1.00 79.12 313 LEU A O 1
ATOM 2422 N N . SER A 1 314 ? 23.568 -14.466 -26.407 1.00 77.06 314 SER A N 1
ATOM 2423 C CA . SER A 1 314 ? 23.736 -15.314 -25.234 1.00 77.06 314 SER A CA 1
ATOM 2424 C C . SER A 1 314 ? 23.718 -14.480 -23.947 1.00 77.06 314 SER A C 1
ATOM 2426 O O . SER A 1 314 ? 24.583 -13.617 -23.751 1.00 77.06 314 SER A O 1
ATOM 2428 N N . THR A 1 315 ? 22.759 -14.770 -23.063 1.00 78.12 315 THR A N 1
ATOM 2429 C CA . THR A 1 315 ? 22.649 -14.150 -21.729 1.00 78.12 315 THR A CA 1
ATOM 2430 C C . THR A 1 315 ? 23.919 -14.406 -20.930 1.00 78.12 315 THR A C 1
ATOM 2432 O O . THR A 1 315 ? 24.454 -13.501 -20.300 1.00 78.12 315 THR A O 1
ATOM 2435 N N . TYR A 1 316 ? 24.486 -15.605 -21.071 1.00 70.12 316 TYR A N 1
ATOM 2436 C CA . TYR A 1 316 ? 25.773 -15.977 -20.506 1.00 70.12 316 TYR A CA 1
ATOM 2437 C C . TYR A 1 316 ? 26.914 -15.044 -20.955 1.00 70.12 316 TYR A C 1
ATOM 2439 O O . TYR A 1 316 ? 27.583 -14.458 -20.106 1.00 70.12 316 TYR A O 1
ATOM 2447 N N . PHE A 1 317 ? 27.133 -14.825 -22.259 1.00 69.94 317 PHE A N 1
ATOM 2448 C CA . PHE A 1 317 ? 28.216 -13.935 -22.724 1.00 69.94 317 PHE A CA 1
ATOM 2449 C C . PHE A 1 317 ? 28.078 -12.497 -22.206 1.00 69.94 317 PHE A C 1
ATOM 2451 O O . PHE A 1 317 ? 29.079 -11.835 -21.895 1.00 69.94 317 PHE A O 1
ATOM 2458 N N . ILE A 1 318 ? 26.844 -12.013 -22.074 1.00 74.38 318 ILE A N 1
ATOM 2459 C CA . ILE A 1 318 ? 26.574 -10.676 -21.547 1.00 74.38 318 ILE A CA 1
ATOM 2460 C C . ILE A 1 318 ? 26.835 -10.634 -20.036 1.00 74.38 318 ILE A C 1
ATOM 2462 O O . ILE A 1 318 ? 27.575 -9.751 -19.594 1.00 74.38 318 ILE A O 1
ATOM 2466 N N . SER A 1 319 ? 26.352 -11.622 -19.280 1.00 70.88 319 SER A N 1
ATOM 2467 C CA . SER A 1 319 ? 26.442 -11.704 -17.813 1.00 70.88 319 SER A CA 1
ATOM 2468 C C . SER A 1 319 ? 27.753 -12.314 -17.274 1.00 70.88 319 SER A C 1
ATOM 2470 O O . SER A 1 319 ? 27.984 -12.331 -16.065 1.00 70.88 319 SER A O 1
ATOM 2472 N N . GLN A 1 320 ? 28.682 -12.770 -18.117 1.00 65.25 320 GLN A N 1
ATOM 2473 C CA . GLN A 1 320 ? 30.036 -13.150 -17.675 1.00 65.25 320 GLN A CA 1
ATOM 2474 C C . GLN A 1 320 ? 30.723 -12.003 -16.925 1.00 65.25 320 GLN A C 1
ATOM 2476 O O . GLN A 1 320 ? 30.749 -10.878 -17.428 1.00 65.25 320 GLN A O 1
ATOM 2481 N N . GLY A 1 321 ? 31.324 -12.276 -15.763 1.00 60.06 321 GLY A N 1
ATOM 2482 C CA . GLY A 1 321 ? 31.973 -11.237 -14.959 1.00 60.06 321 GLY A CA 1
ATOM 2483 C C . GLY A 1 321 ? 31.001 -10.136 -14.519 1.00 60.06 321 GLY A C 1
ATOM 2484 O O . GLY A 1 321 ? 31.402 -8.972 -14.461 1.00 60.06 321 GLY A O 1
ATOM 2485 N N . SER A 1 322 ? 29.731 -10.483 -14.253 1.00 64.06 322 SER A N 1
ATOM 2486 C CA . SER A 1 322 ? 28.673 -9.516 -13.921 1.00 64.06 322 SER A CA 1
ATOM 2487 C C . SER A 1 322 ? 29.057 -8.581 -12.789 1.00 64.06 322 SER A C 1
ATOM 2489 O O . SER A 1 322 ? 28.785 -7.404 -12.920 1.00 64.06 322 SER A O 1
ATOM 2491 N N . ALA A 1 323 ? 29.749 -9.024 -11.735 1.00 61.47 323 ALA A N 1
ATOM 2492 C CA . ALA A 1 323 ? 30.171 -8.116 -10.660 1.00 61.47 323 ALA A CA 1
ATOM 2493 C C . ALA A 1 323 ? 31.009 -6.933 -11.193 1.00 61.47 323 ALA A C 1
ATOM 2495 O O . ALA A 1 323 ? 30.712 -5.768 -10.929 1.00 61.47 323 ALA A O 1
ATOM 2496 N N . LYS A 1 324 ? 31.994 -7.227 -12.053 1.00 64.69 324 LYS A N 1
ATOM 2497 C CA . LYS A 1 324 ? 32.826 -6.217 -12.718 1.00 64.69 324 LYS A CA 1
ATOM 2498 C C . LYS A 1 324 ? 32.031 -5.414 -13.755 1.00 64.69 324 LYS A C 1
ATOM 2500 O O . LYS A 1 324 ? 32.159 -4.196 -13.818 1.00 64.69 324 LYS A O 1
ATOM 2505 N N . LYS A 1 325 ? 31.195 -6.069 -14.569 1.00 66.19 325 LYS A N 1
ATOM 2506 C CA . LYS A 1 325 ? 30.388 -5.400 -15.607 1.00 66.19 325 LYS A CA 1
ATOM 2507 C C . LYS A 1 325 ? 29.274 -4.527 -15.033 1.00 66.19 325 LYS A C 1
ATOM 2509 O O . LYS A 1 325 ? 29.008 -3.487 -15.611 1.00 66.19 325 LYS A O 1
ATOM 2514 N N . VAL A 1 326 ? 28.664 -4.896 -13.911 1.00 65.88 326 VAL A N 1
ATOM 2515 C CA . VAL A 1 326 ? 27.713 -4.070 -13.152 1.00 65.88 326 VAL A CA 1
ATOM 2516 C C . VAL A 1 326 ? 28.423 -2.802 -12.687 1.00 65.88 326 VAL A C 1
ATOM 2518 O O . VAL A 1 326 ? 27.925 -1.704 -12.922 1.00 65.88 326 VAL A O 1
ATOM 2521 N N . GLY A 1 327 ? 29.633 -2.936 -12.132 1.00 62.31 327 GLY A N 1
ATOM 2522 C CA . GLY A 1 327 ? 30.474 -1.795 -11.768 1.00 62.31 327 GLY A CA 1
ATOM 2523 C C . GLY A 1 327 ? 30.807 -0.869 -12.945 1.00 62.31 327 GLY A C 1
ATOM 2524 O O . GLY A 1 327 ? 30.835 0.341 -12.771 1.00 62.31 327 GLY A O 1
ATOM 2525 N N . ILE A 1 328 ? 31.028 -1.421 -14.142 1.00 63.59 328 ILE A N 1
ATOM 2526 C CA . ILE A 1 328 ? 31.427 -0.653 -15.337 1.00 63.59 328 ILE A CA 1
ATOM 2527 C C . ILE A 1 328 ? 30.226 -0.077 -16.110 1.00 63.59 328 ILE A C 1
ATOM 2529 O O . ILE A 1 328 ? 30.332 1.001 -16.683 1.00 63.59 328 ILE A O 1
ATOM 2533 N N . ARG A 1 329 ? 29.104 -0.802 -16.182 1.00 68.94 329 ARG A N 1
ATOM 2534 C CA . ARG A 1 329 ? 27.987 -0.526 -17.110 1.00 68.94 329 ARG A CA 1
ATOM 2535 C C . ARG A 1 329 ? 26.705 -0.043 -16.444 1.00 68.94 329 ARG A C 1
ATOM 2537 O O . ARG A 1 329 ? 25.818 0.403 -17.157 1.00 68.94 329 ARG A O 1
ATOM 2544 N N . LEU A 1 330 ? 26.567 -0.216 -15.130 1.00 71.25 330 LEU A N 1
ATOM 2545 C CA . LEU A 1 330 ? 25.322 0.074 -14.408 1.00 71.25 330 LEU A CA 1
ATOM 2546 C C . LEU A 1 330 ? 25.534 1.024 -13.230 1.00 71.25 330 LEU A C 1
ATOM 2548 O O . LEU A 1 330 ? 24.669 1.844 -12.954 1.00 71.25 330 LEU A O 1
ATOM 2552 N N . LYS A 1 331 ? 26.685 0.958 -12.553 1.00 71.56 331 LYS A N 1
ATOM 2553 C CA . LYS A 1 331 ? 26.984 1.805 -11.388 1.00 71.56 331 LYS A CA 1
ATOM 2554 C C . LYS A 1 331 ? 26.835 3.302 -11.677 1.00 71.56 331 LYS A C 1
ATOM 2556 O O . LYS A 1 331 ? 26.218 4.002 -10.891 1.00 71.56 331 LYS A O 1
ATOM 2561 N N . GLU A 1 332 ? 27.365 3.763 -12.806 1.00 69.44 332 GLU A N 1
ATOM 2562 C CA . GLU A 1 332 ? 27.314 5.177 -13.219 1.00 69.44 332 GLU A CA 1
ATOM 2563 C C . GLU A 1 332 ? 25.983 5.555 -13.898 1.00 69.44 332 GLU A C 1
ATOM 2565 O O . GLU A 1 332 ? 25.801 6.676 -14.364 1.00 69.44 332 GLU A O 1
ATOM 2570 N N . THR A 1 333 ? 25.056 4.601 -13.993 1.00 71.88 333 THR A N 1
ATOM 2571 C CA . THR A 1 333 ? 23.804 4.720 -14.743 1.00 71.88 333 THR A CA 1
ATOM 2572 C C . THR A 1 333 ? 22.571 4.660 -13.843 1.00 71.88 333 THR A C 1
ATOM 2574 O O . THR A 1 333 ? 21.514 5.114 -14.251 1.00 71.88 333 THR A O 1
ATOM 2577 N N . LEU A 1 334 ? 22.670 4.115 -12.632 1.00 71.38 334 LEU A N 1
ATOM 2578 C CA . LEU A 1 334 ? 21.528 3.910 -11.736 1.00 71.38 334 LEU A CA 1
ATOM 2579 C C . LEU A 1 334 ? 21.596 4.855 -10.530 1.00 71.38 334 LEU A C 1
ATOM 2581 O O . LEU A 1 334 ? 22.686 5.140 -10.031 1.00 71.38 334 LEU A O 1
ATOM 2585 N N . ARG A 1 335 ? 20.440 5.279 -9.999 1.00 68.25 335 ARG A N 1
ATOM 2586 C CA . ARG A 1 335 ? 20.376 6.004 -8.715 1.00 68.25 335 ARG A CA 1
ATOM 2587 C C . ARG A 1 335 ? 20.647 5.048 -7.557 1.00 68.25 335 ARG A C 1
ATOM 2589 O O . ARG A 1 335 ? 21.315 5.418 -6.593 1.00 68.25 335 ARG A O 1
ATOM 2596 N N . SER A 1 336 ? 20.139 3.820 -7.666 1.00 69.31 336 SER A N 1
ATOM 2597 C CA . SER A 1 336 ? 20.350 2.722 -6.729 1.00 69.31 336 SER A CA 1
ATOM 2598 C C . SER A 1 336 ? 20.852 1.472 -7.452 1.00 69.31 336 SER A C 1
ATOM 2600 O O . SER A 1 336 ? 20.135 0.816 -8.211 1.00 69.31 336 SER A O 1
ATOM 2602 N N . TYR A 1 337 ? 22.104 1.094 -7.181 1.00 69.69 337 TYR A N 1
ATOM 2603 C CA . TYR A 1 337 ? 22.716 -0.098 -7.776 1.00 69.69 337 TYR A CA 1
ATOM 2604 C C . TYR A 1 337 ? 22.220 -1.417 -7.150 1.00 69.69 337 TYR A C 1
ATOM 2606 O O . TYR A 1 337 ? 22.509 -2.492 -7.681 1.00 69.69 337 TYR A O 1
ATOM 2614 N N . ASP A 1 338 ? 21.440 -1.353 -6.064 1.00 67.19 338 ASP A N 1
ATOM 2615 C CA . ASP A 1 338 ? 21.024 -2.513 -5.269 1.00 67.19 338 ASP A CA 1
ATOM 2616 C C . ASP A 1 338 ? 20.118 -3.495 -6.042 1.00 67.19 338 ASP A C 1
ATOM 2618 O O . ASP A 1 338 ? 20.039 -4.668 -5.682 1.00 67.19 338 ASP A O 1
ATOM 2622 N N . ARG A 1 339 ? 19.453 -3.064 -7.124 1.00 65.44 339 ARG A N 1
ATOM 2623 C CA . ARG A 1 339 ? 18.493 -3.885 -7.899 1.00 65.44 339 ARG A CA 1
ATOM 2624 C C . ARG A 1 339 ? 19.134 -4.678 -9.028 1.00 65.44 339 ARG A C 1
ATOM 2626 O O . ARG A 1 339 ? 19.118 -5.902 -9.041 1.00 65.44 339 ARG A O 1
ATOM 2633 N N . VAL A 1 340 ? 19.740 -3.983 -9.985 1.00 65.06 340 VAL A N 1
ATOM 2634 C CA . VAL A 1 340 ? 20.393 -4.653 -11.118 1.00 65.06 340 VAL A CA 1
ATOM 2635 C C . VAL A 1 340 ? 21.709 -5.294 -10.671 1.00 65.06 340 VAL A C 1
ATOM 2637 O O . VAL A 1 340 ? 22.101 -6.337 -11.190 1.00 65.06 340 VAL A O 1
ATOM 2640 N N . GLY A 1 341 ? 22.366 -4.723 -9.655 1.00 65.88 341 GLY A N 1
ATOM 2641 C CA . GLY A 1 341 ? 23.520 -5.337 -9.010 1.00 65.88 341 GLY A CA 1
ATOM 2642 C C . GLY A 1 341 ? 23.169 -6.618 -8.258 1.00 65.88 341 GLY A C 1
ATOM 2643 O O . GLY A 1 341 ? 23.904 -7.596 -8.399 1.00 65.88 341 GLY A O 1
ATOM 2644 N N . SER A 1 342 ? 22.037 -6.665 -7.537 1.00 66.75 342 SER A N 1
ATOM 2645 C CA . SER A 1 342 ? 21.592 -7.913 -6.899 1.00 66.75 342 SER A CA 1
ATOM 2646 C C . SER A 1 342 ? 21.232 -8.962 -7.933 1.00 66.75 342 SER A C 1
ATOM 2648 O O . SER A 1 342 ? 21.709 -10.086 -7.822 1.00 66.75 342 SER A O 1
ATOM 2650 N N . ALA A 1 343 ? 20.486 -8.595 -8.976 1.00 68.81 343 ALA A N 1
ATOM 2651 C CA . ALA A 1 343 ? 20.130 -9.520 -10.040 1.00 68.81 343 ALA A CA 1
ATOM 2652 C C . ALA A 1 343 ? 21.371 -10.070 -10.761 1.00 68.81 343 ALA A C 1
ATOM 2654 O O . ALA A 1 343 ? 21.535 -11.279 -10.887 1.00 68.81 343 ALA A O 1
ATOM 2655 N N . GLY A 1 344 ? 22.297 -9.197 -11.172 1.00 69.56 344 GLY A N 1
ATOM 2656 C CA . GLY A 1 344 ? 23.538 -9.585 -11.844 1.00 69.56 344 GLY A CA 1
ATOM 2657 C C . GLY A 1 344 ? 24.415 -10.507 -10.995 1.00 69.56 344 GLY A C 1
ATOM 2658 O O . GLY A 1 344 ? 24.874 -11.538 -11.490 1.00 69.56 344 GLY A O 1
ATOM 2659 N N . VAL A 1 345 ? 24.614 -10.185 -9.712 1.00 69.19 345 VAL A N 1
ATOM 2660 C CA . VAL A 1 345 ? 25.400 -11.023 -8.790 1.00 69.19 345 VAL A CA 1
ATOM 2661 C C . VAL A 1 345 ? 24.679 -12.329 -8.468 1.00 69.19 345 VAL A C 1
ATOM 2663 O O . VAL A 1 345 ? 25.307 -13.382 -8.532 1.00 69.19 345 VAL A O 1
ATOM 2666 N N . ALA A 1 346 ? 23.377 -12.296 -8.177 1.00 68.75 346 ALA A N 1
ATOM 2667 C CA . ALA A 1 346 ? 22.580 -13.496 -7.935 1.00 68.75 346 ALA A CA 1
ATOM 2668 C C . ALA A 1 346 ? 22.580 -14.422 -9.158 1.00 68.75 346 ALA A C 1
ATOM 2670 O O . ALA A 1 346 ? 22.649 -15.633 -9.001 1.00 68.75 346 ALA A O 1
ATOM 2671 N N . SER A 1 347 ? 22.576 -13.864 -10.372 1.00 66.50 347 SER A N 1
ATOM 2672 C CA . SER A 1 347 ? 22.619 -14.631 -11.620 1.00 66.50 347 SER A CA 1
ATOM 2673 C C . SER A 1 347 ? 23.938 -15.386 -11.774 1.00 66.50 347 SER A C 1
ATOM 2675 O O . SER A 1 347 ? 23.956 -16.558 -12.144 1.00 66.50 347 SER A O 1
ATOM 2677 N N . VAL A 1 348 ? 25.045 -14.736 -11.399 1.00 66.56 348 VAL A N 1
ATOM 2678 C CA . VAL A 1 348 ? 26.361 -15.368 -11.339 1.00 66.56 348 VAL A CA 1
ATOM 2679 C C . VAL A 1 348 ? 26.364 -16.441 -10.262 1.00 66.56 348 VAL A C 1
ATOM 2681 O O . VAL A 1 348 ? 26.721 -17.565 -10.566 1.00 66.56 348 VAL A O 1
ATOM 2684 N N . LEU A 1 349 ? 25.908 -16.150 -9.043 1.00 67.31 349 LEU A N 1
ATOM 2685 C CA . LEU A 1 349 ? 25.840 -17.138 -7.962 1.00 67.31 349 LEU A CA 1
ATOM 2686 C C . LEU A 1 349 ? 24.993 -18.360 -8.348 1.00 67.31 349 LEU A C 1
ATOM 2688 O O . LEU A 1 349 ? 25.439 -19.482 -8.145 1.00 67.31 349 LEU A O 1
ATOM 2692 N N . ARG A 1 350 ? 23.842 -18.156 -8.999 1.00 65.38 350 ARG A N 1
ATOM 2693 C CA . ARG A 1 350 ? 22.984 -19.227 -9.526 1.00 65.38 350 ARG A CA 1
ATOM 2694 C C . ARG A 1 350 ? 23.706 -20.108 -10.545 1.00 65.38 350 ARG A C 1
ATOM 2696 O O . ARG A 1 350 ? 23.606 -21.329 -10.489 1.00 65.38 350 ARG A O 1
ATOM 2703 N N . TYR A 1 351 ? 24.444 -19.516 -11.484 1.00 60.97 351 TYR A N 1
ATOM 2704 C CA . TYR A 1 351 ? 25.213 -20.299 -12.459 1.00 60.97 351 TYR A CA 1
ATOM 2705 C C . TYR A 1 351 ? 26.293 -21.171 -11.825 1.00 60.97 351 TYR A C 1
ATOM 2707 O O . TYR A 1 351 ? 26.672 -22.186 -12.403 1.00 60.97 351 TYR A O 1
ATOM 2715 N N . LEU A 1 352 ? 26.786 -20.771 -10.657 1.00 59.00 352 LEU A N 1
ATOM 2716 C CA . LEU A 1 352 ? 27.861 -21.449 -9.945 1.00 59.00 352 LEU A CA 1
ATOM 2717 C C . LEU A 1 352 ? 27.333 -22.506 -8.962 1.00 59.00 352 LEU A C 1
ATOM 2719 O O . LEU A 1 352 ? 28.134 -23.285 -8.458 1.00 59.00 352 LEU A O 1
ATOM 2723 N N . THR A 1 353 ? 26.019 -22.546 -8.696 1.00 56.00 353 THR A N 1
ATOM 2724 C CA . THR A 1 353 ? 25.364 -23.542 -7.822 1.00 56.00 353 THR A CA 1
ATOM 2725 C C . THR A 1 353 ? 24.683 -24.675 -8.578 1.00 56.00 353 THR A C 1
ATOM 2727 O O . THR A 1 353 ? 24.435 -25.719 -7.987 1.00 56.00 353 THR A O 1
ATOM 2730 N N . GLY A 1 354 ? 24.414 -24.501 -9.877 1.00 52.62 354 GLY A N 1
ATOM 2731 C CA . GLY A 1 354 ? 24.103 -25.591 -10.800 1.00 52.62 354 GLY A CA 1
ATOM 2732 C C . GLY A 1 354 ? 22.894 -26.454 -10.432 1.00 52.62 354 GLY A C 1
ATOM 2733 O O . GLY A 1 354 ? 23.044 -27.657 -10.254 1.00 52.62 354 GLY A O 1
ATOM 2734 N N . GLU A 1 355 ? 21.678 -25.904 -10.421 1.00 49.94 355 GLU A N 1
ATOM 2735 C CA . GLU A 1 355 ? 20.477 -26.751 -10.463 1.00 49.94 355 GLU A CA 1
ATOM 2736 C C . GLU A 1 355 ? 20.087 -27.078 -11.907 1.00 49.94 355 GLU A C 1
ATOM 2738 O O . GLU A 1 355 ? 19.255 -26.420 -12.529 1.00 49.94 355 GLU A O 1
ATOM 2743 N N . LYS A 1 356 ? 20.768 -28.105 -12.425 1.00 46.34 356 LYS A N 1
ATOM 2744 C CA . LYS A 1 356 ? 20.245 -29.195 -13.264 1.00 46.34 356 LYS A CA 1
ATOM 2745 C C . LYS A 1 356 ? 21.266 -30.342 -13.179 1.00 46.34 356 LYS A C 1
ATOM 2747 O O . LYS A 1 356 ? 22.264 -30.355 -13.890 1.00 46.34 356 LYS A O 1
ATOM 2752 N N . GLU A 1 357 ? 21.028 -31.219 -12.204 1.00 40.00 357 GLU A N 1
ATOM 2753 C CA . GLU A 1 357 ? 21.589 -32.565 -11.953 1.00 40.00 357 GLU A CA 1
ATOM 2754 C C . GLU A 1 357 ? 23.117 -32.789 -11.838 1.00 40.00 357 GLU A C 1
ATOM 2756 O O . GLU A 1 357 ? 23.501 -33.799 -11.261 1.00 40.00 357 GLU A O 1
ATOM 2761 N N . GLU A 1 358 ? 24.009 -31.871 -12.239 1.00 42.22 358 GLU A N 1
ATOM 2762 C CA . GLU A 1 358 ? 25.476 -32.087 -12.138 1.00 42.22 358 GLU A CA 1
ATOM 2763 C C . GLU A 1 358 ? 26.301 -30.843 -11.723 1.00 42.22 358 GLU A C 1
ATOM 2765 O O . GLU A 1 358 ? 27.493 -30.745 -12.018 1.00 42.22 358 GLU A O 1
ATOM 2770 N N . GLY A 1 359 ? 25.698 -29.865 -11.035 1.00 47.78 359 GLY A N 1
ATOM 2771 C CA . GLY A 1 359 ? 26.455 -28.806 -10.342 1.00 47.78 359 GLY A CA 1
ATOM 2772 C C . GLY A 1 359 ? 27.163 -27.769 -11.231 1.00 47.78 359 GLY A C 1
ATOM 2773 O O . GLY A 1 359 ? 28.110 -27.129 -10.779 1.00 47.78 359 GLY A O 1
ATOM 2774 N N . GLY A 1 360 ? 26.714 -27.557 -12.475 1.00 52.41 360 GLY A N 1
ATOM 2775 C CA . GLY A 1 360 ? 27.259 -26.513 -13.351 1.00 52.41 360 GLY A CA 1
ATOM 2776 C C . GLY A 1 360 ? 26.292 -26.034 -14.436 1.00 52.41 360 GLY A C 1
ATOM 2777 O O . GLY A 1 360 ? 25.323 -26.713 -14.774 1.00 52.41 360 GLY A O 1
ATOM 2778 N N . PHE A 1 361 ? 26.541 -24.846 -14.998 1.00 58.66 361 PHE A N 1
ATOM 2779 C CA . PHE A 1 361 ? 25.726 -24.300 -16.091 1.00 58.66 361 PHE A CA 1
ATOM 2780 C C . PHE A 1 361 ? 26.231 -24.766 -17.460 1.00 58.66 361 PHE A C 1
ATOM 2782 O O . PHE A 1 361 ? 27.410 -24.582 -17.782 1.00 58.66 361 PHE A O 1
ATOM 2789 N N . ARG A 1 362 ? 25.330 -25.337 -18.271 1.00 60.34 362 ARG A N 1
ATOM 2790 C CA . ARG A 1 362 ? 25.625 -25.817 -19.627 1.00 60.34 362 ARG A CA 1
ATOM 2791 C C . ARG A 1 362 ? 25.276 -24.772 -20.686 1.00 60.34 362 ARG A C 1
ATOM 2793 O O . ARG A 1 362 ? 24.240 -24.116 -20.610 1.00 60.34 362 ARG A O 1
ATOM 2800 N N . GLY A 1 363 ? 26.113 -24.645 -21.707 1.00 60.81 363 GLY A N 1
ATOM 2801 C CA . GLY A 1 363 ? 25.805 -23.853 -22.898 1.00 60.81 363 GLY A CA 1
ATOM 2802 C C . GLY A 1 363 ? 26.602 -24.312 -24.110 1.00 60.81 363 GLY A C 1
ATOM 2803 O O . GLY A 1 363 ? 27.385 -25.249 -24.020 1.00 60.81 363 GLY A O 1
ATOM 2804 N N . GLU A 1 364 ? 26.432 -23.634 -25.242 1.00 56.03 364 GLU A N 1
ATOM 2805 C CA . GLU A 1 364 ? 27.172 -23.910 -26.477 1.00 56.03 364 GLU A CA 1
ATOM 2806 C C . GLU A 1 364 ? 28.027 -22.692 -26.845 1.00 56.03 364 GLU A C 1
ATOM 2808 O O . GLU A 1 364 ? 27.520 -21.574 -26.974 1.00 56.03 364 GLU A O 1
ATOM 2813 N N . THR A 1 365 ? 29.344 -22.869 -26.993 1.00 52.81 365 THR A N 1
ATOM 2814 C CA . THR A 1 365 ? 30.248 -21.770 -27.397 1.00 52.81 365 THR A CA 1
ATOM 2815 C C . THR A 1 365 ? 30.629 -21.796 -28.872 1.00 52.81 365 THR A C 1
ATOM 2817 O O . THR A 1 365 ? 31.370 -20.918 -29.316 1.00 52.81 365 THR A O 1
ATOM 2820 N N . GLY A 1 366 ? 30.173 -22.774 -29.656 1.00 49.25 366 GLY A N 1
ATOM 2821 C CA . GLY A 1 366 ? 30.659 -22.970 -31.027 1.00 49.25 366 GLY A CA 1
ATOM 2822 C C . GLY A 1 366 ? 32.175 -23.234 -31.112 1.00 49.25 366 GLY A C 1
ATOM 2823 O O . GLY A 1 366 ? 32.723 -23.311 -32.206 1.00 49.25 366 GLY A O 1
ATOM 2824 N N . ARG A 1 367 ? 32.885 -23.365 -29.981 1.00 46.44 367 ARG A N 1
ATOM 2825 C CA . ARG A 1 367 ? 34.288 -23.785 -29.913 1.00 46.44 367 ARG A CA 1
ATOM 2826 C C . ARG A 1 367 ? 34.312 -25.286 -29.655 1.00 46.44 367 ARG A C 1
ATOM 2828 O O . ARG A 1 367 ? 33.912 -25.690 -28.576 1.00 46.44 367 ARG A O 1
ATOM 2835 N N . MET A 1 368 ? 34.768 -26.091 -30.613 1.00 40.66 368 MET A N 1
ATOM 2836 C CA . MET A 1 368 ? 34.991 -27.523 -30.378 1.00 40.66 368 MET A CA 1
ATOM 2837 C C . MET A 1 368 ? 36.334 -27.749 -29.691 1.00 40.66 368 MET A C 1
ATOM 2839 O O . MET A 1 368 ? 37.327 -27.196 -30.162 1.00 40.66 368 MET A O 1
ATOM 2843 N N . GLY A 1 369 ? 36.340 -28.587 -28.649 1.00 48.41 369 GLY A N 1
ATOM 2844 C CA . GLY A 1 369 ? 37.538 -29.188 -28.057 1.00 48.41 369 GLY A CA 1
ATOM 2845 C C . GLY A 1 369 ? 38.515 -28.220 -27.375 1.00 48.41 369 GLY A C 1
ATOM 2846 O O . GLY A 1 369 ? 38.951 -27.216 -27.936 1.00 48.41 369 GLY A O 1
ATOM 2847 N N . GLY A 1 370 ? 38.914 -28.554 -26.150 1.00 48.28 370 GLY A N 1
ATOM 2848 C CA . GLY A 1 370 ? 39.983 -27.866 -25.428 1.00 48.28 370 GLY A CA 1
ATOM 2849 C C . GLY A 1 370 ? 40.092 -28.343 -23.983 1.00 48.28 370 GLY A C 1
ATOM 2850 O O . GLY A 1 370 ? 39.076 -28.650 -23.361 1.00 48.28 370 GLY A O 1
ATOM 2851 N N . GLU A 1 371 ? 41.319 -28.398 -23.457 1.00 53.16 371 GLU A N 1
ATOM 2852 C CA . GLU A 1 371 ? 41.566 -28.606 -22.026 1.00 53.16 371 GLU A CA 1
ATOM 2853 C C . GLU A 1 371 ? 40.849 -27.547 -21.174 1.00 53.16 371 GLU A C 1
ATOM 2855 O O . GLU A 1 371 ? 40.520 -26.455 -21.655 1.00 53.16 371 GLU A O 1
ATOM 2860 N N . LYS A 1 372 ? 40.635 -27.893 -19.896 1.00 53.97 372 LYS A N 1
ATOM 2861 C CA . LYS A 1 372 ? 40.081 -27.046 -18.831 1.00 53.97 372 LYS A CA 1
ATOM 2862 C C . LYS A 1 372 ? 40.554 -25.597 -18.997 1.00 53.97 372 LYS A C 1
ATOM 2864 O O . LYS A 1 372 ? 41.716 -25.273 -18.768 1.00 53.97 372 LYS A O 1
ATOM 2869 N N . GLY A 1 373 ? 39.649 -24.722 -19.429 1.00 57.31 373 GLY A N 1
ATOM 2870 C CA . GLY A 1 373 ? 39.961 -23.316 -19.656 1.00 57.31 373 GLY A CA 1
ATOM 2871 C C . GLY A 1 373 ? 39.669 -22.514 -18.399 1.00 57.31 373 GLY A C 1
ATOM 2872 O O . GLY A 1 373 ? 38.499 -22.256 -18.117 1.00 57.31 373 GLY A O 1
ATOM 2873 N N . GLU A 1 374 ? 40.697 -22.111 -17.652 1.00 56.47 374 GLU A N 1
ATOM 2874 C CA . GLU A 1 374 ? 40.532 -21.177 -16.533 1.00 56.47 374 GLU A CA 1
ATOM 2875 C C . GLU A 1 374 ? 40.262 -19.764 -17.075 1.00 56.47 374 GLU A C 1
ATOM 2877 O O . GLU A 1 374 ? 41.034 -19.206 -17.857 1.00 56.47 374 GLU A O 1
ATOM 2882 N N . TYR A 1 375 ? 39.112 -19.201 -16.705 1.00 53.00 375 TYR A N 1
ATOM 2883 C CA . TYR A 1 375 ? 38.636 -17.902 -17.186 1.00 53.00 375 TYR A CA 1
ATOM 2884 C C . TYR A 1 375 ? 39.012 -16.768 -16.225 1.00 53.00 375 TYR A C 1
ATOM 2886 O O . TYR A 1 375 ? 39.369 -15.666 -16.645 1.00 53.00 375 TYR A O 1
ATOM 2894 N N . ALA A 1 376 ? 38.909 -17.045 -14.930 1.00 52.84 376 ALA A N 1
ATOM 2895 C CA . ALA A 1 376 ? 39.346 -16.211 -13.818 1.00 52.84 376 ALA A CA 1
ATOM 2896 C C . ALA A 1 376 ? 39.794 -17.152 -12.687 1.00 52.84 376 ALA A C 1
ATOM 2898 O O . ALA A 1 376 ? 39.358 -18.302 -12.701 1.00 52.84 376 ALA A O 1
ATOM 2899 N N . PRO A 1 377 ? 40.609 -16.701 -11.717 1.00 56.56 377 PRO A N 1
ATOM 2900 C CA . PRO A 1 377 ? 41.060 -17.555 -10.620 1.00 56.56 377 PRO A CA 1
ATOM 2901 C C . PRO A 1 377 ? 39.894 -18.305 -9.963 1.00 56.56 377 PRO A C 1
ATOM 2903 O O . PRO A 1 377 ? 38.950 -17.676 -9.481 1.00 56.56 377 PRO A O 1
ATOM 2906 N N . GLY A 1 378 ? 39.933 -19.639 -10.005 1.00 60.56 378 GLY A N 1
ATOM 2907 C CA . GLY A 1 378 ? 38.887 -20.511 -9.453 1.00 60.56 378 GLY A CA 1
ATOM 2908 C C . GLY A 1 378 ? 37.658 -20.728 -10.347 1.00 60.56 378 GLY A C 1
ATOM 2909 O O . GLY A 1 378 ? 36.854 -21.597 -10.046 1.00 60.56 378 GLY A O 1
ATOM 2910 N N . LEU A 1 379 ? 37.506 -20.021 -11.472 1.00 63.69 379 LEU A N 1
ATOM 2911 C CA . LEU A 1 379 ? 36.396 -20.173 -12.423 1.00 63.69 379 LEU A CA 1
ATOM 2912 C C . LEU A 1 379 ? 36.877 -20.802 -13.735 1.00 63.69 379 LEU A C 1
ATOM 2914 O O . LEU A 1 379 ? 37.667 -20.197 -14.465 1.00 63.69 379 LEU A O 1
ATOM 2918 N N . TYR A 1 380 ? 36.340 -21.966 -14.098 1.00 66.88 380 TYR A N 1
ATOM 2919 C CA . TYR A 1 380 ? 36.789 -22.719 -15.271 1.00 66.88 380 TYR A CA 1
ATOM 2920 C C . TYR A 1 380 ? 35.648 -23.320 -16.091 1.00 66.88 380 TYR A C 1
ATOM 2922 O O . TYR A 1 380 ? 34.514 -23.483 -15.635 1.00 66.88 380 TYR A O 1
ATOM 2930 N N . MET A 1 381 ? 35.988 -23.631 -17.339 1.00 68.75 381 MET A N 1
ATOM 2931 C CA . MET A 1 381 ? 35.126 -24.289 -18.313 1.00 68.75 381 MET A CA 1
ATOM 2932 C C . MET A 1 381 ? 35.667 -25.664 -18.672 1.00 68.75 381 MET A C 1
ATOM 2934 O O . MET A 1 381 ? 36.837 -25.793 -19.040 1.00 68.75 381 MET A O 1
ATOM 2938 N N . GLU A 1 382 ? 34.785 -26.653 -18.659 1.00 70.44 382 GLU A N 1
ATOM 2939 C CA . GLU A 1 382 ? 35.004 -27.956 -19.281 1.00 70.44 382 GLU A CA 1
ATOM 2940 C C . GLU A 1 382 ? 34.264 -27.976 -20.620 1.00 70.44 382 GLU A C 1
ATOM 2942 O O . GLU A 1 382 ? 33.072 -27.680 -20.666 1.00 70.44 382 GLU A O 1
ATOM 2947 N N . TYR A 1 383 ? 34.961 -28.266 -21.718 1.00 66.94 383 TYR A N 1
ATOM 2948 C CA . TYR A 1 383 ? 34.370 -28.293 -23.057 1.00 66.94 383 TYR A CA 1
ATOM 2949 C C . TYR A 1 383 ? 34.023 -29.728 -23.463 1.00 66.94 383 TYR A C 1
ATOM 2951 O O . TYR A 1 383 ? 34.840 -30.633 -23.313 1.00 66.94 383 TYR A O 1
ATOM 2959 N N . GLY A 1 384 ? 32.828 -29.919 -24.019 1.00 60.66 384 GLY A N 1
ATOM 2960 C CA . GLY A 1 384 ? 32.407 -31.153 -24.674 1.00 60.66 384 GLY A CA 1
ATOM 2961 C C . GLY A 1 384 ? 32.860 -31.222 -26.136 1.00 60.66 384 GLY A C 1
ATOM 2962 O O . GLY A 1 384 ? 33.209 -30.215 -26.760 1.00 60.66 384 GLY A O 1
ATOM 2963 N N . GLU A 1 385 ? 32.807 -32.422 -26.715 1.00 55.41 385 GLU A N 1
ATOM 2964 C CA . GLU A 1 385 ? 33.297 -32.705 -28.075 1.00 55.41 385 GLU A CA 1
ATOM 2965 C C . GLU A 1 385 ? 32.594 -31.880 -29.169 1.00 55.41 385 GLU A C 1
ATOM 2967 O O . GLU A 1 385 ? 33.212 -31.529 -30.170 1.00 55.41 385 GLU A O 1
ATOM 2972 N N . LYS A 1 386 ? 31.323 -31.504 -28.959 1.00 55.28 386 LYS A N 1
ATOM 2973 C CA . LYS A 1 386 ? 30.494 -30.741 -29.915 1.00 55.28 386 LYS A CA 1
ATOM 2974 C C . LYS A 1 386 ? 30.432 -29.231 -29.635 1.00 55.28 386 LYS A C 1
ATOM 2976 O O . LYS A 1 386 ? 29.617 -28.520 -30.216 1.00 55.28 386 LYS A O 1
ATOM 2981 N N . GLY A 1 387 ? 31.293 -28.724 -28.751 1.00 55.75 387 GLY A N 1
ATOM 2982 C CA . GLY A 1 387 ? 31.351 -27.306 -28.376 1.00 55.75 387 GLY A CA 1
ATOM 2983 C C . GLY A 1 387 ? 30.305 -26.845 -27.361 1.00 55.75 387 GLY A C 1
ATOM 2984 O O . GLY A 1 387 ? 30.148 -25.638 -27.125 1.00 55.75 387 GLY A O 1
ATOM 2985 N N . GLU A 1 388 ? 29.646 -27.812 -26.730 1.00 65.50 388 GLU A N 1
ATOM 2986 C CA . GLU A 1 388 ? 29.013 -27.654 -25.426 1.00 65.50 388 GLU A CA 1
ATOM 2987 C C . GLU A 1 388 ? 30.081 -27.328 -24.370 1.00 65.50 388 GLU A C 1
ATOM 2989 O O . GLU A 1 388 ? 31.246 -27.700 -2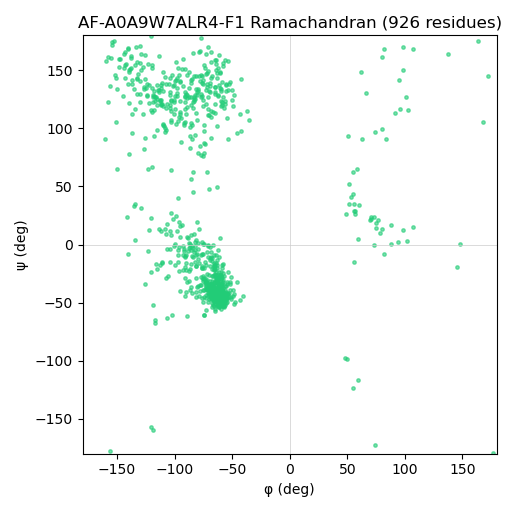4.511 1.00 65.50 388 GLU A O 1
ATOM 2994 N N . TYR A 1 389 ? 29.715 -26.619 -23.312 1.00 68.12 389 TYR A N 1
ATOM 2995 C CA . TYR A 1 389 ? 30.589 -26.380 -22.169 1.00 68.12 389 TYR A CA 1
ATOM 2996 C C . TYR A 1 389 ? 29.820 -26.502 -20.859 1.00 68.12 389 TYR A C 1
ATOM 2998 O O . TYR A 1 389 ? 28.632 -26.184 -20.812 1.00 68.12 389 TYR A O 1
ATOM 3006 N N . LEU A 1 390 ? 30.525 -26.894 -19.800 1.00 68.06 390 LEU A N 1
ATOM 3007 C CA . LEU A 1 390 ? 30.064 -26.922 -18.417 1.00 68.06 390 LEU A CA 1
ATOM 3008 C C . LEU A 1 390 ? 30.895 -25.943 -17.577 1.00 68.06 390 LEU A C 1
ATOM 3010 O O . LEU A 1 390 ? 32.127 -25.989 -17.586 1.00 68.06 390 LEU A O 1
ATOM 3014 N N . PHE A 1 391 ? 30.217 -25.047 -16.860 1.00 67.88 391 PHE A N 1
ATOM 3015 C CA . PHE A 1 391 ? 30.849 -24.120 -15.919 1.00 67.88 391 PHE A CA 1
ATOM 3016 C C . PHE A 1 391 ? 31.000 -24.711 -14.532 1.00 67.88 391 PHE A C 1
ATOM 3018 O O . PHE A 1 391 ? 30.028 -25.220 -13.981 1.00 67.88 391 PHE A O 1
ATOM 3025 N N . LYS A 1 392 ? 32.180 -24.526 -13.940 1.00 66.94 392 LYS A N 1
ATOM 3026 C CA . LYS A 1 392 ? 32.456 -24.884 -12.550 1.00 66.94 392 LYS A CA 1
ATOM 3027 C C . LYS A 1 392 ? 33.276 -23.800 -11.859 1.00 66.94 392 LYS A C 1
ATOM 3029 O O . LYS A 1 392 ? 34.005 -23.038 -12.504 1.00 66.94 392 LYS A O 1
ATOM 3034 N N . ASN A 1 393 ? 33.111 -23.704 -10.544 1.00 68.69 393 ASN A N 1
ATOM 3035 C CA . ASN A 1 393 ? 33.775 -22.699 -9.732 1.00 68.69 393 ASN A CA 1
ATOM 3036 C C . ASN A 1 393 ? 34.306 -23.293 -8.426 1.00 68.69 393 ASN A C 1
ATOM 3038 O O . ASN A 1 393 ? 33.534 -23.614 -7.530 1.00 68.69 393 ASN A O 1
ATOM 3042 N N . ASP A 1 394 ? 35.628 -23.341 -8.318 1.00 70.56 394 ASP A N 1
ATOM 3043 C CA . ASP A 1 394 ? 36.379 -23.787 -7.146 1.00 70.56 394 ASP A CA 1
ATOM 3044 C C . ASP A 1 394 ? 36.808 -22.586 -6.271 1.00 70.56 394 ASP A C 1
ATOM 3046 O O . ASP A 1 394 ? 37.750 -22.693 -5.492 1.00 70.56 394 ASP A O 1
ATOM 3050 N N . THR A 1 395 ? 36.166 -21.411 -6.402 1.00 73.62 395 THR A N 1
ATOM 3051 C CA . THR A 1 395 ? 36.428 -20.248 -5.531 1.00 73.62 395 THR A CA 1
ATOM 3052 C C . THR A 1 395 ? 36.223 -20.664 -4.082 1.00 73.62 395 THR A C 1
ATOM 3054 O O . THR A 1 395 ? 35.121 -21.052 -3.702 1.00 73.62 395 THR A O 1
ATOM 3057 N N . ILE A 1 396 ? 37.264 -20.531 -3.268 1.00 79.69 396 ILE A N 1
ATOM 3058 C CA . ILE A 1 396 ? 37.214 -20.827 -1.838 1.00 79.69 396 ILE A CA 1
ATOM 3059 C C . ILE A 1 396 ? 36.796 -19.557 -1.092 1.00 79.69 396 ILE A C 1
ATOM 3061 O O . ILE A 1 396 ? 37.405 -18.499 -1.253 1.00 79.69 396 ILE A O 1
ATOM 3065 N N . LEU A 1 397 ? 35.744 -19.656 -0.280 1.00 80.31 397 LEU A N 1
ATOM 3066 C CA . LEU A 1 397 ? 35.331 -18.615 0.655 1.00 80.31 397 LEU A CA 1
ATOM 3067 C C . LEU A 1 397 ? 35.834 -18.943 2.057 1.00 80.31 397 LEU A C 1
ATOM 3069 O O . LEU A 1 397 ? 35.762 -20.089 2.490 1.00 80.31 397 LEU A O 1
ATOM 3073 N N . ASN A 1 398 ? 36.269 -17.918 2.789 1.00 81.19 398 ASN A N 1
ATOM 3074 C CA . ASN A 1 398 ? 36.498 -18.027 4.224 1.00 81.19 398 ASN A CA 1
ATOM 3075 C C . ASN A 1 398 ? 35.243 -17.550 4.968 1.00 81.19 398 ASN A C 1
ATOM 3077 O O . ASN A 1 398 ? 34.920 -16.359 4.940 1.00 81.19 398 ASN A O 1
ATOM 3081 N N . ILE A 1 399 ? 34.516 -18.479 5.584 1.00 76.75 399 ILE A N 1
ATOM 3082 C CA . ILE A 1 399 ? 33.310 -18.203 6.374 1.00 76.75 399 ILE A CA 1
ATOM 3083 C C . ILE A 1 399 ? 33.606 -18.657 7.799 1.00 76.75 399 ILE A C 1
ATOM 3085 O O . ILE A 1 399 ? 33.864 -19.836 8.028 1.00 76.75 399 ILE A O 1
ATOM 3089 N N . ASP A 1 400 ? 33.623 -17.713 8.741 1.00 72.38 400 ASP A N 1
ATOM 3090 C CA . ASP A 1 400 ? 33.894 -17.964 10.163 1.00 72.38 400 ASP A CA 1
ATOM 3091 C C . ASP A 1 400 ? 35.187 -18.766 10.434 1.00 72.38 400 ASP A C 1
ATOM 3093 O O . ASP A 1 400 ? 35.266 -19.562 11.368 1.00 72.38 400 ASP A O 1
ATOM 3097 N N . GLY A 1 401 ? 36.228 -18.555 9.618 1.00 74.62 401 GLY A N 1
ATOM 3098 C CA . GLY A 1 401 ? 37.531 -19.213 9.763 1.00 74.62 401 GLY A CA 1
ATOM 3099 C C . GLY A 1 401 ? 37.659 -20.564 9.053 1.00 74.62 401 GLY A C 1
ATOM 3100 O O . GLY A 1 401 ? 38.729 -21.166 9.115 1.00 74.62 401 GLY A O 1
ATOM 3101 N N . LEU A 1 402 ? 36.614 -21.029 8.361 1.00 77.56 402 LEU A N 1
ATOM 3102 C CA . LEU A 1 402 ? 36.627 -22.255 7.560 1.00 77.56 402 LEU A CA 1
ATOM 3103 C C . LEU A 1 402 ? 36.720 -21.929 6.067 1.00 77.56 402 LEU A C 1
ATOM 3105 O O . LEU A 1 402 ? 35.959 -21.109 5.550 1.00 77.56 402 LEU A O 1
ATOM 3109 N N . GLU A 1 403 ? 37.635 -22.601 5.371 1.00 86.50 403 GLU A N 1
ATOM 3110 C CA . GLU A 1 403 ? 37.752 -22.555 3.913 1.00 86.50 403 GLU A CA 1
ATOM 3111 C C . GLU A 1 403 ? 36.739 -23.512 3.278 1.00 86.50 403 GLU A C 1
ATOM 3113 O O . GLU A 1 403 ? 36.834 -24.729 3.436 1.00 86.50 403 GLU A O 1
ATOM 3118 N N . VAL A 1 404 ? 35.747 -22.961 2.575 1.00 82.56 404 VAL A N 1
ATOM 3119 C CA . VAL A 1 404 ? 34.659 -23.724 1.951 1.00 82.56 404 VAL A CA 1
ATOM 3120 C C . VAL A 1 404 ? 34.515 -23.306 0.482 1.00 82.56 404 VAL A C 1
ATOM 3122 O O . VAL A 1 404 ? 34.410 -22.107 0.206 1.00 82.56 404 VAL A O 1
ATOM 3125 N N . PRO A 1 405 ? 34.477 -24.246 -0.480 1.00 80.94 405 PRO A N 1
ATOM 3126 C CA . PRO A 1 405 ? 34.164 -23.941 -1.875 1.00 80.94 405 PRO A CA 1
ATOM 3127 C C . PRO A 1 405 ? 32.820 -23.213 -2.009 1.00 80.94 405 PRO A C 1
ATOM 3129 O O . PRO A 1 405 ? 31.838 -23.584 -1.374 1.00 80.94 405 PRO A O 1
ATOM 3132 N N . LEU A 1 406 ? 32.740 -22.197 -2.866 1.00 76.00 406 LEU A N 1
ATOM 3133 C CA . LEU A 1 406 ? 31.541 -21.378 -3.067 1.00 76.00 406 LEU A CA 1
ATOM 3134 C C . LEU A 1 406 ? 30.269 -22.203 -3.371 1.00 76.00 406 LEU A C 1
ATOM 3136 O O . LEU A 1 406 ? 29.245 -21.909 -2.750 1.00 76.00 406 LEU A O 1
ATOM 3140 N N . PRO A 1 407 ? 30.285 -23.229 -4.252 1.00 74.50 407 PRO A N 1
ATOM 3141 C CA . PRO A 1 407 ? 29.102 -24.063 -4.491 1.00 74.50 407 PRO A CA 1
ATOM 3142 C C . PRO A 1 407 ? 28.646 -24.803 -3.229 1.00 74.50 407 PRO A C 1
ATOM 3144 O O . PRO A 1 407 ? 27.453 -24.873 -2.934 1.00 74.50 407 PRO A O 1
ATOM 3147 N N . GLU A 1 408 ? 29.600 -25.294 -2.438 1.00 77.31 408 GLU A N 1
ATOM 3148 C CA . GLU A 1 408 ? 29.334 -25.965 -1.169 1.00 77.31 408 GLU A CA 1
ATOM 3149 C C . GLU A 1 408 ? 28.816 -24.983 -0.109 1.00 77.31 408 GLU A C 1
ATOM 3151 O O . GLU A 1 408 ? 27.836 -25.275 0.570 1.00 77.31 408 GLU A O 1
ATOM 3156 N N . ALA A 1 409 ? 29.398 -23.787 -0.005 1.00 79.19 409 ALA A N 1
ATOM 3157 C CA . ALA A 1 409 ? 28.952 -22.736 0.905 1.00 79.19 409 ALA A CA 1
ATOM 3158 C C . ALA A 1 409 ? 27.525 -22.260 0.589 1.00 79.19 409 ALA A C 1
ATOM 3160 O O . ALA A 1 409 ? 26.734 -22.017 1.499 1.00 79.19 409 ALA A O 1
ATOM 3161 N N . LEU A 1 410 ? 27.174 -22.156 -0.695 1.00 76.94 410 LEU A N 1
ATOM 3162 C CA . LEU A 1 410 ? 25.830 -21.793 -1.146 1.00 76.94 410 LEU A CA 1
ATOM 3163 C C . LEU A 1 410 ? 24.818 -22.922 -0.921 1.00 76.94 410 LEU A C 1
ATOM 3165 O O . LEU A 1 410 ? 23.693 -22.630 -0.520 1.00 76.94 410 LEU A O 1
ATOM 3169 N N . THR A 1 411 ? 25.218 -24.182 -1.119 1.00 75.38 411 THR A N 1
ATOM 3170 C CA . THR A 1 411 ? 24.390 -25.366 -0.817 1.00 75.38 411 THR A CA 1
ATOM 3171 C C . THR A 1 411 ? 24.124 -25.466 0.684 1.00 75.38 411 THR A C 1
ATOM 3173 O O . THR A 1 411 ? 22.981 -25.502 1.120 1.00 75.38 411 THR A O 1
ATOM 3176 N N . ARG A 1 412 ? 25.167 -25.351 1.510 1.00 78.44 412 ARG A N 1
ATOM 3177 C CA . ARG A 1 412 ? 25.040 -25.293 2.973 1.00 78.44 412 ARG A CA 1
ATOM 3178 C C . ARG A 1 412 ? 24.231 -24.075 3.439 1.00 78.44 412 ARG A C 1
ATOM 3180 O O . ARG A 1 412 ? 23.476 -24.173 4.400 1.00 78.44 412 ARG A O 1
ATOM 3187 N N . GLY A 1 413 ? 24.340 -22.935 2.755 1.00 74.88 413 GLY A N 1
ATOM 3188 C CA . GLY A 1 413 ? 23.512 -21.751 3.008 1.00 74.88 413 GLY A CA 1
ATOM 3189 C C . GLY A 1 413 ? 22.036 -21.925 2.621 1.00 74.88 413 GLY A C 1
ATOM 3190 O O . GLY A 1 413 ? 21.163 -21.346 3.266 1.00 74.88 413 GLY A O 1
ATOM 3191 N N . ARG A 1 414 ? 21.738 -22.730 1.592 1.00 73.88 414 ARG A N 1
ATOM 3192 C CA . ARG A 1 414 ? 20.376 -23.154 1.226 1.00 73.88 414 ARG A CA 1
ATOM 3193 C C . ARG A 1 414 ? 19.784 -24.069 2.293 1.00 73.88 414 ARG A C 1
ATOM 3195 O O . ARG A 1 414 ? 18.657 -23.836 2.716 1.00 73.88 414 ARG A O 1
ATOM 3202 N N . ASP A 1 415 ? 20.555 -25.055 2.739 1.00 77.88 415 ASP A N 1
ATOM 3203 C CA . ASP A 1 415 ? 20.118 -26.069 3.708 1.00 77.88 415 ASP A CA 1
ATOM 3204 C C . ASP A 1 415 ? 20.073 -25.539 5.155 1.00 77.88 415 ASP A C 1
ATOM 3206 O O . ASP A 1 415 ? 19.768 -26.275 6.090 1.00 77.88 415 ASP A O 1
ATOM 3210 N N . GLY A 1 416 ? 20.376 -24.250 5.359 1.00 75.38 416 GLY A N 1
ATOM 3211 C CA . GLY A 1 416 ? 20.329 -23.585 6.663 1.00 75.38 416 GLY A CA 1
ATOM 3212 C C . GLY A 1 416 ? 21.527 -23.869 7.574 1.00 75.38 416 GLY A C 1
ATOM 3213 O O . GLY A 1 416 ? 21.504 -23.484 8.739 1.00 75.38 416 GLY A O 1
ATOM 3214 N N . VAL A 1 417 ? 22.581 -24.509 7.060 1.00 78.38 417 VAL A N 1
ATOM 3215 C CA . VAL A 1 417 ? 23.827 -24.811 7.788 1.00 78.38 417 VAL A CA 1
ATOM 3216 C C . VAL A 1 417 ? 24.684 -23.551 7.985 1.00 78.38 417 VAL A C 1
ATOM 3218 O O . VAL A 1 417 ? 25.346 -23.414 9.010 1.00 78.38 417 VAL A O 1
ATOM 3221 N N . TYR A 1 418 ? 24.647 -22.613 7.031 1.00 77.19 418 TYR A N 1
ATOM 3222 C CA . TYR A 1 418 ? 25.263 -21.282 7.136 1.00 77.19 418 TYR A CA 1
ATOM 3223 C C . TYR A 1 418 ? 24.225 -20.174 6.928 1.00 77.19 418 TYR A C 1
ATOM 3225 O O . TYR A 1 418 ? 23.238 -20.366 6.216 1.00 77.19 418 TYR A O 1
ATOM 3233 N N . ASP A 1 419 ? 24.474 -18.973 7.462 1.00 81.81 419 ASP A N 1
ATOM 3234 C CA . ASP A 1 419 ? 23.706 -17.795 7.048 1.00 81.81 419 ASP A CA 1
ATOM 3235 C C . ASP A 1 419 ? 24.053 -17.449 5.595 1.00 81.81 419 ASP A C 1
ATOM 3237 O O . ASP A 1 419 ? 25.144 -16.962 5.285 1.00 81.81 419 ASP A O 1
ATOM 3241 N N . LEU A 1 420 ? 23.095 -17.668 4.691 1.00 81.81 420 LEU A N 1
ATOM 3242 C CA . LEU A 1 420 ? 23.215 -17.318 3.276 1.00 81.81 420 LEU A CA 1
ATOM 3243 C C . LEU A 1 420 ? 23.644 -15.852 3.070 1.00 81.81 420 LEU A C 1
ATOM 3245 O O . LEU A 1 420 ? 24.374 -15.551 2.127 1.00 81.81 420 LEU A O 1
ATOM 3249 N N . SER A 1 421 ? 23.248 -14.945 3.966 1.00 84.25 421 SER A N 1
ATOM 3250 C CA . SER A 1 421 ? 23.632 -13.528 3.921 1.00 84.25 421 SER A CA 1
ATOM 3251 C C . SER A 1 421 ? 25.118 -13.327 4.193 1.00 84.25 421 SER A C 1
ATOM 3253 O O . SER A 1 421 ? 25.739 -12.471 3.558 1.00 84.25 421 SER A O 1
ATOM 3255 N N . ALA A 1 422 ? 25.714 -14.139 5.068 1.00 82.88 422 ALA A N 1
ATOM 3256 C CA . ALA A 1 422 ? 27.152 -14.154 5.311 1.00 82.88 422 ALA A CA 1
ATOM 3257 C C . ALA A 1 422 ? 27.912 -14.704 4.096 1.00 82.88 422 ALA A C 1
ATOM 3259 O O . ALA A 1 422 ? 28.857 -14.063 3.638 1.00 82.88 422 ALA A O 1
ATOM 3260 N N . VAL A 1 423 ? 27.442 -15.808 3.498 1.00 81.50 423 VAL A N 1
ATOM 3261 C CA . VAL A 1 423 ? 28.018 -16.388 2.265 1.00 81.50 423 VAL A CA 1
ATOM 3262 C C . VAL A 1 423 ? 28.035 -15.349 1.136 1.00 81.50 423 VAL A C 1
ATOM 3264 O O . VAL A 1 423 ? 29.080 -15.070 0.544 1.00 81.50 423 VAL A O 1
ATOM 3267 N N . VAL A 1 424 ? 26.882 -14.722 0.876 1.00 81.00 424 VAL A N 1
ATOM 3268 C CA . VAL A 1 424 ? 26.715 -13.686 -0.154 1.00 81.00 424 VAL A CA 1
ATOM 3269 C C . VAL A 1 424 ? 27.587 -12.466 0.141 1.00 81.00 424 VAL A C 1
ATOM 3271 O O . VAL A 1 424 ? 28.248 -11.952 -0.761 1.00 81.00 424 VAL A O 1
ATOM 3274 N N . SER A 1 425 ? 27.638 -12.015 1.396 1.00 80.88 425 SER A N 1
ATOM 3275 C CA . SER A 1 425 ? 28.465 -10.873 1.803 1.00 80.88 425 SER A CA 1
ATOM 3276 C C . SER A 1 425 ? 29.956 -11.135 1.605 1.00 80.88 425 SER A C 1
ATOM 3278 O O . SER A 1 425 ? 30.666 -10.265 1.099 1.00 80.88 425 SER A O 1
ATOM 3280 N N . THR A 1 426 ? 30.443 -12.318 1.984 1.00 80.69 426 THR A N 1
ATOM 3281 C CA . THR A 1 426 ? 31.848 -12.715 1.826 1.00 80.69 426 THR A CA 1
ATOM 3282 C C . THR A 1 426 ? 32.218 -12.827 0.353 1.00 80.69 426 THR A C 1
ATOM 3284 O O . THR A 1 426 ? 33.237 -12.272 -0.063 1.00 80.69 426 THR A O 1
ATOM 3287 N N . TYR A 1 427 ? 31.359 -13.442 -0.467 1.00 77.88 427 TYR A N 1
ATOM 3288 C CA . TYR A 1 427 ? 31.582 -13.500 -1.909 1.00 77.88 427 TYR A CA 1
ATOM 3289 C C . TYR A 1 427 ? 31.625 -12.104 -2.534 1.00 77.88 427 TYR A C 1
ATOM 3291 O O . TYR A 1 427 ? 32.579 -11.788 -3.240 1.00 77.88 427 TYR A O 1
ATOM 3299 N N . LEU A 1 428 ? 30.653 -11.236 -2.236 1.00 75.62 428 LEU A N 1
ATOM 3300 C CA . LEU A 1 428 ? 30.616 -9.864 -2.750 1.00 75.62 428 LEU A CA 1
ATOM 3301 C C . LEU A 1 428 ? 31.888 -9.088 -2.401 1.00 75.62 428 LEU A C 1
ATOM 3303 O O . LEU A 1 428 ? 32.468 -8.451 -3.280 1.00 75.62 428 LEU A O 1
ATOM 3307 N N . LYS A 1 429 ? 32.366 -9.193 -1.155 1.00 75.56 429 LYS A N 1
ATOM 3308 C CA . LYS A 1 429 ? 33.634 -8.590 -0.713 1.00 75.56 429 LYS A CA 1
ATOM 3309 C C . LYS A 1 429 ? 34.836 -9.153 -1.479 1.00 75.56 429 LYS A C 1
ATOM 3311 O O . LYS A 1 429 ? 35.691 -8.382 -1.898 1.00 75.56 429 LYS A O 1
ATOM 3316 N N . SER A 1 430 ? 34.878 -10.465 -1.723 1.00 70.88 430 SER A N 1
ATOM 3317 C CA . SER A 1 430 ? 35.957 -11.111 -2.493 1.00 70.88 430 SER A CA 1
ATOM 3318 C C . SER A 1 430 ? 35.928 -10.771 -3.993 1.00 70.88 430 SER A C 1
ATOM 3320 O O . SER A 1 430 ? 36.970 -10.610 -4.619 1.00 70.88 430 SER A O 1
ATOM 3322 N N . ALA A 1 431 ? 34.736 -10.585 -4.567 1.00 60.22 431 ALA A N 1
ATOM 3323 C CA . ALA A 1 431 ? 34.522 -10.268 -5.978 1.00 60.22 431 ALA A CA 1
ATOM 3324 C C . ALA A 1 431 ? 34.690 -8.766 -6.300 1.00 60.22 431 ALA A C 1
ATOM 3326 O O . ALA A 1 431 ? 34.542 -8.351 -7.455 1.00 60.22 431 ALA A O 1
ATOM 3327 N N . SER A 1 432 ? 34.980 -7.936 -5.290 1.00 53.66 432 SER A N 1
ATOM 3328 C CA . SER A 1 432 ? 35.002 -6.472 -5.363 1.00 53.66 432 SER A CA 1
ATOM 3329 C C . SER A 1 432 ? 36.227 -5.909 -6.098 1.00 53.66 432 SER A C 1
ATOM 3331 O O . SER A 1 432 ? 37.132 -5.344 -5.491 1.00 53.66 432 SER A O 1
ATOM 3333 N N . VAL A 1 433 ? 36.217 -5.938 -7.432 1.00 49.53 433 VAL A N 1
ATOM 3334 C CA . VAL A 1 433 ? 36.958 -4.947 -8.233 1.00 49.53 433 VAL A CA 1
ATOM 3335 C C . VAL A 1 433 ? 35.987 -3.820 -8.601 1.00 49.53 433 VAL A C 1
ATOM 3337 O O . VAL A 1 433 ? 35.330 -3.872 -9.638 1.00 49.53 433 VAL A O 1
ATOM 3340 N N . GLY A 1 434 ? 35.871 -2.807 -7.732 1.00 51.16 434 GLY A N 1
ATOM 3341 C CA . GLY A 1 434 ? 35.223 -1.519 -8.050 1.00 51.16 434 GLY A CA 1
ATOM 3342 C C . GLY A 1 434 ? 33.792 -1.282 -7.533 1.00 51.16 434 GLY A C 1
ATOM 3343 O O . GLY A 1 434 ? 33.223 -0.216 -7.809 1.00 51.16 434 GLY A O 1
ATOM 3344 N N . LEU A 1 435 ? 33.217 -2.216 -6.770 1.00 53.38 435 LEU A N 1
ATOM 3345 C CA . LEU A 1 435 ? 31.948 -2.010 -6.057 1.00 53.38 435 LEU A CA 1
ATOM 3346 C C . LEU A 1 435 ? 32.198 -1.424 -4.648 1.00 53.38 435 LEU A C 1
ATOM 3348 O O . LEU A 1 435 ? 33.217 -1.751 -4.040 1.00 53.38 435 LEU A O 1
ATOM 3352 N N . PRO A 1 436 ? 31.308 -0.558 -4.118 1.00 55.06 436 PRO A N 1
ATOM 3353 C CA . PRO A 1 436 ? 31.304 -0.209 -2.695 1.00 55.06 436 PRO A CA 1
ATOM 3354 C C . PRO A 1 436 ? 31.050 -1.457 -1.835 1.00 55.06 436 PRO A C 1
ATOM 3356 O O . PRO A 1 436 ? 30.530 -2.454 -2.338 1.00 55.06 436 PRO A O 1
ATOM 3359 N N . SER A 1 437 ? 31.354 -1.394 -0.533 1.00 63.25 437 SER A N 1
ATOM 3360 C CA . SER A 1 437 ? 30.930 -2.433 0.416 1.00 63.25 437 SER A CA 1
ATOM 3361 C C . SER A 1 437 ? 29.434 -2.725 0.234 1.00 63.25 437 SER A C 1
ATOM 3363 O O . SER A 1 437 ? 28.644 -1.775 0.221 1.00 63.25 437 SER A O 1
ATOM 3365 N N . PRO A 1 438 ? 29.033 -3.999 0.072 1.00 66.06 438 PRO A N 1
ATOM 3366 C CA . PRO A 1 438 ? 27.660 -4.336 -0.275 1.00 66.06 438 PRO A CA 1
ATOM 3367 C C . PRO A 1 438 ? 26.706 -3.871 0.831 1.00 66.06 438 PRO A C 1
ATOM 3369 O O . PRO A 1 438 ? 26.930 -4.165 2.008 1.00 66.06 438 PRO A O 1
ATOM 3372 N N . SER A 1 439 ? 25.659 -3.126 0.462 1.00 71.31 439 SER A N 1
ATOM 3373 C CA . SER A 1 439 ? 24.647 -2.669 1.418 1.00 71.31 439 SER A CA 1
ATOM 3374 C C . SER A 1 439 ? 23.894 -3.877 2.008 1.00 71.31 439 SER A C 1
ATOM 3376 O O . SER A 1 439 ? 23.721 -4.889 1.318 1.00 71.31 439 SER A O 1
ATOM 3378 N N . PRO A 1 440 ? 23.390 -3.802 3.255 1.00 75.69 440 PRO A N 1
ATOM 3379 C CA . PRO A 1 440 ? 22.527 -4.852 3.804 1.00 75.69 440 PRO A CA 1
ATOM 3380 C C . PRO A 1 440 ? 21.309 -5.138 2.912 1.00 75.69 440 PRO A C 1
ATOM 3382 O O . PRO A 1 440 ? 20.867 -6.280 2.801 1.00 75.69 440 PRO A O 1
ATOM 3385 N N . THR A 1 441 ? 20.806 -4.109 2.225 1.00 70.88 441 THR A N 1
ATOM 3386 C CA . THR A 1 441 ? 19.704 -4.195 1.261 1.00 70.88 441 THR A CA 1
ATOM 3387 C C . THR A 1 441 ? 20.080 -5.032 0.038 1.00 70.88 441 THR A C 1
ATOM 3389 O O . THR A 1 441 ? 19.340 -5.945 -0.324 1.00 70.88 441 THR A O 1
ATOM 3392 N N . LEU A 1 442 ? 21.249 -4.784 -0.563 1.00 73.19 442 LEU A N 1
ATOM 3393 C CA . LEU A 1 442 ? 21.769 -5.553 -1.694 1.00 73.19 442 LEU A CA 1
ATOM 3394 C C . LEU A 1 442 ? 21.949 -7.030 -1.326 1.00 73.19 442 LEU A C 1
ATOM 3396 O O . LEU A 1 442 ? 21.499 -7.904 -2.066 1.00 73.19 442 LEU A O 1
ATOM 3400 N N . VAL A 1 443 ? 22.566 -7.307 -0.172 1.00 77.81 443 VAL A N 1
ATOM 3401 C CA . VAL A 1 443 ? 22.769 -8.676 0.334 1.00 77.81 443 VAL A CA 1
ATOM 3402 C C . VAL A 1 443 ? 21.425 -9.369 0.553 1.00 77.81 443 VAL A C 1
ATOM 3404 O O . VAL A 1 443 ? 21.222 -10.481 0.072 1.00 77.81 443 VAL A O 1
ATOM 3407 N N . SER A 1 444 ? 20.481 -8.695 1.215 1.00 76.62 444 SER A N 1
ATOM 3408 C CA . SER A 1 444 ? 19.135 -9.220 1.466 1.00 76.62 444 SER A CA 1
ATOM 3409 C C . SER A 1 444 ? 18.397 -9.555 0.168 1.00 76.62 444 SER A C 1
ATOM 3411 O O . SER A 1 444 ? 17.816 -10.634 0.052 1.00 76.62 444 SER A O 1
ATOM 3413 N N . ASN A 1 445 ? 18.465 -8.680 -0.838 1.00 72.69 445 ASN A N 1
ATOM 3414 C CA . ASN A 1 445 ? 17.825 -8.906 -2.133 1.00 72.69 445 ASN A CA 1
ATOM 3415 C C . ASN A 1 445 ? 18.450 -10.093 -2.878 1.00 72.69 445 ASN A C 1
ATOM 3417 O O . ASN A 1 445 ? 17.719 -10.959 -3.353 1.00 72.69 445 ASN A O 1
ATOM 3421 N N . ILE A 1 446 ? 19.785 -10.205 -2.904 1.00 76.12 446 ILE A N 1
ATOM 3422 C CA . ILE A 1 446 ? 20.480 -11.370 -3.482 1.00 76.12 446 ILE A CA 1
ATOM 3423 C C . ILE A 1 446 ? 20.050 -12.662 -2.777 1.00 76.12 446 ILE A C 1
ATOM 3425 O O . ILE A 1 446 ? 19.705 -13.634 -3.446 1.00 76.12 446 ILE A O 1
ATOM 3429 N N . CYS A 1 447 ? 20.009 -12.671 -1.441 1.00 77.44 447 CYS A N 1
ATOM 3430 C CA . CYS A 1 447 ? 19.564 -13.829 -0.664 1.00 77.44 447 CYS A CA 1
ATOM 3431 C C . CYS A 1 447 ? 18.113 -14.215 -0.969 1.00 77.44 447 CYS A C 1
ATOM 3433 O O . CYS A 1 447 ? 17.817 -15.401 -1.102 1.00 77.44 447 CYS A O 1
ATOM 3435 N N . LYS A 1 448 ? 17.206 -13.238 -1.099 1.00 74.75 448 LYS A N 1
ATOM 3436 C CA . LYS A 1 448 ? 15.805 -13.483 -1.477 1.00 74.75 448 LYS A CA 1
ATOM 3437 C C . LYS A 1 448 ? 15.702 -14.121 -2.859 1.00 74.75 448 LYS A C 1
ATOM 3439 O O . LYS A 1 448 ? 14.958 -15.084 -3.013 1.00 74.75 448 LYS A O 1
ATOM 3444 N N . HIS A 1 449 ? 16.455 -13.623 -3.841 1.00 71.69 449 HIS A N 1
ATOM 3445 C CA . HIS A 1 449 ? 16.471 -14.210 -5.180 1.00 71.69 449 HIS A CA 1
ATOM 3446 C C . HIS A 1 449 ? 17.034 -15.632 -5.160 1.00 71.69 449 HIS A C 1
ATOM 3448 O O . HIS A 1 449 ? 16.390 -16.533 -5.680 1.00 71.69 449 HIS A O 1
ATOM 3454 N N . LEU A 1 450 ? 18.165 -15.873 -4.492 1.00 74.38 450 LEU A N 1
ATOM 3455 C CA . LEU A 1 450 ? 18.743 -17.217 -4.380 1.00 74.38 450 LEU A CA 1
ATOM 3456 C C . LEU A 1 450 ? 17.786 -18.216 -3.719 1.00 74.38 450 LEU A C 1
ATOM 3458 O O . LEU A 1 450 ? 17.588 -19.302 -4.253 1.00 74.38 450 LEU A O 1
ATOM 3462 N N . ARG A 1 451 ? 17.141 -17.843 -2.606 1.00 73.81 451 ARG A N 1
ATOM 3463 C CA . ARG A 1 451 ? 16.170 -18.710 -1.913 1.00 73.81 451 ARG A CA 1
ATOM 3464 C C . ARG A 1 451 ? 14.979 -19.085 -2.794 1.00 73.81 451 ARG A C 1
ATOM 3466 O O . ARG A 1 451 ? 14.542 -20.226 -2.741 1.00 73.81 451 ARG A O 1
ATOM 3473 N N . ARG A 1 452 ? 14.490 -18.150 -3.611 1.00 66.56 452 ARG A N 1
ATOM 3474 C CA . ARG A 1 452 ? 13.387 -18.392 -4.555 1.00 66.56 452 ARG A CA 1
ATOM 3475 C C . ARG A 1 452 ? 13.776 -19.282 -5.718 1.00 66.56 452 ARG A C 1
ATOM 3477 O O . ARG A 1 452 ? 13.006 -20.130 -6.151 1.00 66.56 452 ARG A O 1
ATOM 3484 N N . LEU A 1 453 ? 14.997 -19.105 -6.207 1.00 65.31 453 LEU A N 1
ATOM 3485 C CA . LEU A 1 453 ? 15.541 -19.981 -7.232 1.00 65.31 453 LEU A CA 1
ATOM 3486 C C . LEU A 1 453 ? 15.640 -21.418 -6.717 1.00 65.31 453 LEU A C 1
ATOM 3488 O O . LEU A 1 453 ? 15.261 -22.329 -7.443 1.00 65.31 453 LEU A O 1
ATOM 3492 N N . TYR A 1 454 ? 16.045 -21.606 -5.457 1.00 68.88 454 TYR A N 1
ATOM 3493 C CA . TYR A 1 454 ? 16.056 -22.922 -4.810 1.00 68.88 454 TYR A CA 1
ATOM 3494 C C . TYR A 1 454 ? 14.660 -23.511 -4.558 1.00 68.88 454 TYR A C 1
ATOM 3496 O O . TYR A 1 454 ? 14.550 -24.721 -4.368 1.00 68.88 454 TYR A O 1
ATOM 3504 N N . SER A 1 455 ? 13.601 -22.693 -4.518 1.00 64.75 455 SER A N 1
ATOM 3505 C CA . SER A 1 455 ? 12.222 -23.162 -4.325 1.00 64.75 455 SER A CA 1
ATOM 3506 C C . SER A 1 455 ? 11.474 -23.442 -5.634 1.00 64.75 455 SER A C 1
ATOM 3508 O O . SER A 1 455 ? 10.350 -23.937 -5.584 1.00 64.75 455 SER A O 1
ATOM 3510 N N . GLY A 1 456 ? 12.079 -23.168 -6.798 1.00 59.22 456 GLY A N 1
ATOM 3511 C CA . GLY A 1 456 ? 11.473 -23.436 -8.108 1.00 59.22 456 GLY A CA 1
ATOM 3512 C C . GLY A 1 456 ? 10.277 -22.539 -8.453 1.00 59.22 456 GLY A C 1
ATOM 3513 O O . GLY A 1 456 ? 9.459 -22.916 -9.291 1.00 59.22 456 GLY A O 1
ATOM 3514 N N . GLU A 1 457 ? 10.149 -21.373 -7.808 1.00 56.97 457 GLU A N 1
ATOM 3515 C CA . GLU A 1 457 ? 9.077 -20.411 -8.094 1.00 56.97 457 GLU A CA 1
ATOM 3516 C C . GLU A 1 457 ? 9.154 -19.861 -9.529 1.00 56.97 457 GLU A C 1
ATOM 3518 O O . GLU A 1 457 ? 10.233 -19.622 -10.070 1.00 56.97 457 GLU A O 1
ATOM 3523 N N . SER A 1 458 ? 7.988 -19.637 -10.147 1.00 53.47 458 SER A N 1
ATOM 3524 C CA . SER A 1 458 ? 7.885 -19.115 -11.511 1.00 53.47 458 SER A CA 1
ATOM 3525 C C . SER A 1 458 ? 8.262 -17.637 -11.614 1.00 53.47 458 SER A C 1
ATOM 3527 O O . SER A 1 458 ? 7.911 -16.835 -10.750 1.00 53.47 458 SER A O 1
ATOM 3529 N N . PHE A 1 459 ? 8.829 -17.270 -12.760 1.00 49.06 459 PHE A N 1
ATOM 3530 C CA . PHE A 1 459 ? 9.303 -15.936 -13.121 1.00 49.06 459 PHE A CA 1
ATOM 3531 C C . PHE A 1 459 ? 8.384 -14.735 -12.813 1.00 49.06 459 PHE A C 1
ATOM 3533 O O . PHE A 1 459 ? 8.889 -13.647 -12.530 1.00 49.06 459 PHE A O 1
ATOM 3540 N N . GLU A 1 460 ? 7.054 -14.892 -12.854 1.00 53.69 460 GLU A N 1
ATOM 3541 C CA . GLU A 1 460 ? 6.121 -13.809 -12.500 1.00 53.69 460 GLU A CA 1
ATOM 3542 C C . GLU A 1 460 ? 6.422 -13.266 -11.093 1.00 53.69 460 GLU A C 1
ATOM 3544 O O . GLU A 1 460 ? 6.400 -12.058 -10.895 1.00 53.69 460 GLU A O 1
ATOM 3549 N N . SER A 1 461 ? 6.874 -14.116 -10.160 1.00 52.31 461 SER A N 1
ATOM 3550 C CA . SER A 1 461 ? 7.314 -13.668 -8.839 1.00 52.31 461 SER A CA 1
ATOM 3551 C C . SER A 1 461 ? 8.660 -12.933 -8.876 1.00 52.31 461 SER A C 1
ATOM 3553 O O . SER A 1 461 ? 8.855 -12.002 -8.104 1.00 52.31 461 SER A O 1
ATOM 3555 N N . VAL A 1 462 ? 9.598 -13.263 -9.768 1.00 53.84 462 VAL A N 1
ATOM 3556 C CA . VAL A 1 462 ? 10.934 -12.641 -9.784 1.00 53.84 462 VAL A CA 1
ATOM 3557 C C . VAL A 1 462 ? 10.880 -11.188 -10.252 1.00 53.84 462 VAL A C 1
ATOM 3559 O O . VAL A 1 462 ? 11.510 -10.355 -9.607 1.00 53.84 462 VAL A O 1
ATOM 3562 N N . ILE A 1 463 ? 10.100 -10.839 -11.286 1.00 56.66 463 ILE A N 1
ATOM 3563 C CA . ILE A 1 463 ? 9.933 -9.428 -11.706 1.00 56.66 463 ILE A CA 1
ATOM 3564 C C . ILE A 1 463 ? 9.167 -8.622 -10.662 1.00 56.66 463 ILE A C 1
ATOM 3566 O O . ILE A 1 463 ? 9.628 -7.543 -10.316 1.00 56.66 463 ILE A O 1
ATOM 3570 N N . THR A 1 464 ? 8.106 -9.183 -10.073 1.00 53.38 464 THR A N 1
ATOM 3571 C CA . THR A 1 464 ? 7.353 -8.561 -8.964 1.00 53.38 464 THR A CA 1
ATOM 3572 C C . THR A 1 464 ? 8.187 -8.395 -7.683 1.00 53.38 464 THR A C 1
ATOM 3574 O O . THR A 1 464 ? 7.770 -7.763 -6.726 1.00 53.38 464 THR A O 1
ATOM 3577 N N . HIS A 1 465 ? 9.394 -8.962 -7.617 1.00 51.25 465 HIS A N 1
ATOM 3578 C CA . HIS A 1 465 ? 10.328 -8.760 -6.501 1.00 51.25 465 HIS A CA 1
ATOM 3579 C C . HIS A 1 465 ? 11.627 -8.051 -6.903 1.00 51.25 465 HIS A C 1
ATOM 3581 O O . HIS A 1 465 ? 12.320 -7.526 -6.032 1.00 51.25 465 HIS A O 1
ATOM 3587 N N . LEU A 1 466 ? 11.942 -8.003 -8.203 1.00 53.50 466 LEU A N 1
ATOM 3588 C CA . LEU A 1 466 ? 12.756 -6.944 -8.803 1.00 53.50 466 LEU A CA 1
ATOM 3589 C C . LEU A 1 466 ? 12.009 -5.610 -8.798 1.00 53.50 466 LEU A C 1
ATOM 3591 O O . LEU A 1 466 ? 12.634 -4.601 -9.141 1.00 53.50 466 LEU A O 1
ATOM 3595 N N . ASP A 1 467 ? 10.728 -5.631 -8.390 1.00 44.69 467 ASP A N 1
ATOM 3596 C CA . ASP A 1 467 ? 9.884 -4.475 -8.173 1.00 44.69 467 ASP A CA 1
ATOM 3597 C C . ASP A 1 467 ? 10.726 -3.368 -7.585 1.00 44.69 467 ASP A C 1
ATOM 3599 O O . ASP A 1 467 ? 11.285 -3.394 -6.476 1.00 44.69 467 ASP A O 1
ATOM 3603 N N . VAL A 1 468 ? 10.801 -2.361 -8.431 1.00 42.47 468 VAL A N 1
ATOM 3604 C CA . VAL A 1 468 ? 10.966 -1.005 -8.029 1.00 42.47 468 VAL A CA 1
ATOM 3605 C C . VAL A 1 468 ? 9.977 -0.807 -6.883 1.00 42.47 468 VAL A C 1
ATOM 3607 O O . VAL A 1 468 ? 8.814 -0.528 -7.128 1.00 42.47 468 VAL A O 1
ATOM 3610 N N . VAL A 1 469 ? 10.414 -0.929 -5.613 1.00 37.84 469 VAL A N 1
ATOM 3611 C CA . VAL A 1 469 ? 9.857 -0.064 -4.561 1.00 37.84 469 VAL A CA 1
ATOM 3612 C C . VAL A 1 469 ? 9.833 1.279 -5.259 1.00 37.84 469 VAL A C 1
ATOM 3614 O O . VAL A 1 469 ? 10.930 1.713 -5.629 1.00 37.84 469 VAL A O 1
ATOM 3617 N N . PRO A 1 470 ? 8.678 1.881 -5.574 1.00 36.47 470 PRO A N 1
ATOM 3618 C CA . PRO A 1 470 ? 8.693 3.094 -6.357 1.00 36.47 470 PRO A CA 1
ATOM 3619 C C . PRO A 1 470 ? 9.310 4.143 -5.448 1.00 36.47 470 PRO A C 1
ATOM 3621 O O . PRO A 1 470 ? 8.639 4.736 -4.607 1.00 36.47 470 PRO A O 1
ATOM 3624 N N . LEU A 1 471 ? 10.633 4.273 -5.552 1.00 34.28 471 LEU A N 1
ATOM 3625 C CA . LEU A 1 471 ? 11.421 5.351 -5.018 1.00 34.28 471 LEU A CA 1
ATOM 3626 C C . LEU A 1 471 ? 11.077 6.472 -5.963 1.00 34.28 471 LEU A C 1
ATOM 3628 O O . LEU A 1 471 ? 11.715 6.637 -6.995 1.00 34.28 471 LEU A O 1
ATOM 3632 N N . ASP A 1 472 ? 9.986 7.139 -5.603 1.00 37.16 472 ASP A N 1
ATOM 3633 C CA . ASP A 1 472 ? 9.589 8.422 -6.131 1.00 37.16 472 ASP A CA 1
ATOM 3634 C C . ASP A 1 472 ? 9.600 8.446 -7.673 1.00 37.16 472 ASP A C 1
ATOM 3636 O O . ASP A 1 472 ? 10.576 8.846 -8.314 1.00 37.16 472 ASP A O 1
ATOM 3640 N N . HIS A 1 473 ? 8.444 8.156 -8.283 1.00 38.03 473 HIS A N 1
ATOM 3641 C CA . HIS A 1 473 ? 8.070 8.798 -9.552 1.00 38.03 473 HIS A CA 1
ATOM 3642 C C . HIS A 1 473 ? 7.908 10.317 -9.326 1.00 38.03 473 HIS A C 1
ATOM 3644 O O . HIS A 1 473 ? 6.885 10.893 -9.676 1.00 38.03 473 HIS A O 1
ATOM 3650 N N . SER A 1 474 ? 8.881 10.982 -8.696 1.00 41.38 474 SER A N 1
ATOM 3651 C CA . SER A 1 474 ? 8.775 12.363 -8.226 1.00 41.38 474 SER A CA 1
ATOM 3652 C C . SER A 1 474 ? 8.723 13.385 -9.357 1.00 41.38 474 SER A C 1
ATOM 3654 O O . SER A 1 474 ? 8.562 14.568 -9.077 1.00 41.38 474 SER A O 1
ATOM 3656 N N . PHE A 1 475 ? 8.816 12.959 -10.624 1.00 39.66 475 PHE A N 1
ATOM 3657 C CA . PHE A 1 475 ? 8.845 13.881 -11.760 1.00 39.66 475 PHE A CA 1
ATOM 3658 C C . PHE A 1 475 ? 8.052 13.460 -13.008 1.00 39.66 475 PHE A C 1
ATOM 3660 O O . PHE A 1 475 ? 7.902 14.290 -13.899 1.00 39.66 475 PHE A O 1
ATOM 3667 N N . SER A 1 476 ? 7.503 12.240 -13.105 1.00 47.66 476 SER A N 1
ATOM 3668 C CA . SER A 1 476 ? 6.624 11.902 -14.237 1.00 47.66 476 SER A CA 1
ATOM 3669 C C . SER A 1 476 ? 5.191 12.329 -13.919 1.00 47.66 476 SER A C 1
ATOM 3671 O O . SER A 1 476 ? 4.512 11.695 -13.107 1.00 47.66 476 SER A O 1
ATOM 3673 N N . HIS A 1 477 ? 4.743 13.421 -14.535 1.00 63.75 477 HIS A N 1
ATOM 3674 C CA . HIS A 1 477 ? 3.342 13.833 -14.501 1.00 63.75 477 HIS A CA 1
ATOM 3675 C C . HIS A 1 477 ? 2.455 12.778 -15.179 1.00 63.75 477 HIS A C 1
ATOM 3677 O O . HIS A 1 477 ? 2.890 12.121 -16.126 1.00 63.75 477 HIS A O 1
ATOM 3683 N N . PHE A 1 478 ? 1.214 12.624 -14.708 1.00 75.44 478 PHE A N 1
ATOM 3684 C CA . PHE A 1 478 ? 0.222 11.788 -15.391 1.00 75.44 478 PHE A CA 1
ATOM 3685 C C . PHE A 1 478 ? -0.021 12.322 -16.809 1.00 75.44 478 PHE A C 1
ATOM 3687 O O . PHE A 1 478 ? -0.179 13.533 -16.987 1.00 75.44 478 PHE A O 1
ATOM 3694 N N . LYS A 1 479 ? -0.039 11.432 -17.807 1.00 76.69 479 LYS A N 1
ATOM 3695 C CA . LYS A 1 479 ? -0.235 11.765 -19.229 1.00 76.69 479 LYS A CA 1
ATOM 3696 C C . LYS A 1 479 ? -1.654 12.233 -19.502 1.00 76.69 479 LYS A C 1
ATOM 3698 O O . LYS A 1 479 ? -1.867 13.130 -20.312 1.00 76.69 479 LYS A O 1
ATOM 3703 N N . ASP A 1 480 ? -2.614 11.611 -18.832 1.00 80.94 480 ASP A N 1
ATOM 3704 C CA . ASP A 1 480 ? -4.026 11.918 -18.951 1.00 80.94 480 ASP A CA 1
ATOM 3705 C C . ASP A 1 480 ? -4.783 11.579 -17.658 1.00 80.94 480 ASP A C 1
ATOM 3707 O O . ASP A 1 480 ? -4.247 11.039 -16.686 1.00 80.94 480 ASP A O 1
ATOM 3711 N N . VAL A 1 481 ? -6.070 11.922 -17.660 1.00 83.25 481 VAL A N 1
ATOM 3712 C CA . VAL A 1 481 ? -6.964 11.700 -16.526 1.00 83.25 481 VAL A CA 1
ATOM 3713 C C . VAL A 1 481 ? -7.211 10.216 -16.240 1.00 83.25 481 VAL A C 1
ATOM 3715 O O . VAL A 1 481 ? -7.481 9.862 -15.095 1.00 83.25 481 VAL A O 1
ATOM 3718 N N . VAL A 1 482 ? -7.111 9.346 -17.249 1.00 86.94 482 VAL A N 1
ATOM 3719 C CA . VAL A 1 482 ? -7.346 7.904 -17.101 1.00 86.94 482 VAL A CA 1
ATOM 3720 C C . VAL A 1 482 ? -6.184 7.274 -16.341 1.00 86.94 482 VAL A C 1
ATOM 3722 O O . VAL A 1 482 ? -6.411 6.503 -15.411 1.00 86.94 482 VAL A O 1
ATOM 3725 N N . GLU A 1 483 ? -4.946 7.648 -16.671 1.00 84.25 483 GLU A N 1
ATOM 3726 C CA . GLU A 1 483 ? -3.749 7.221 -15.941 1.00 84.25 483 GLU A CA 1
ATOM 3727 C C . GLU A 1 483 ? -3.771 7.709 -14.485 1.00 84.25 483 GLU A C 1
ATOM 3729 O O . GLU A 1 483 ? -3.438 6.946 -13.573 1.00 84.25 483 GLU A O 1
ATOM 3734 N N . LEU A 1 484 ? -4.214 8.949 -14.248 1.00 88.62 484 LEU A N 1
ATOM 3735 C CA . LEU A 1 484 ? -4.384 9.497 -12.901 1.00 88.62 484 LEU A CA 1
ATOM 3736 C C . LEU A 1 484 ? -5.414 8.703 -12.097 1.00 88.62 484 LEU A C 1
ATOM 3738 O O . LEU A 1 484 ? -5.105 8.249 -10.997 1.00 88.62 484 LEU A O 1
ATOM 3742 N N . GLU A 1 485 ? -6.629 8.527 -12.621 1.00 90.50 485 GLU A N 1
ATOM 3743 C CA . GLU A 1 485 ? -7.692 7.815 -11.903 1.00 90.50 485 GLU A CA 1
ATOM 3744 C C . GLU A 1 485 ? -7.328 6.350 -11.659 1.00 90.50 485 GLU A C 1
ATOM 3746 O O . GLU A 1 485 ? -7.521 5.862 -10.548 1.00 90.50 485 GLU A O 1
ATOM 3751 N N . SER A 1 486 ? -6.729 5.681 -12.649 1.00 89.62 486 SER A N 1
ATOM 3752 C CA . SER A 1 486 ? -6.211 4.319 -12.491 1.00 89.62 486 SER A CA 1
ATOM 3753 C C . SER A 1 486 ? -5.129 4.252 -11.417 1.00 89.62 486 SER A C 1
ATOM 3755 O O . SER A 1 486 ? -5.095 3.304 -10.643 1.00 89.62 486 SER A O 1
ATOM 3757 N N . THR A 1 487 ? -4.259 5.261 -11.324 1.00 89.25 487 THR A N 1
ATOM 3758 C CA . THR A 1 487 ? -3.238 5.311 -10.272 1.00 89.25 487 THR A CA 1
ATOM 3759 C C . THR A 1 487 ? -3.861 5.518 -8.894 1.00 89.25 487 THR A C 1
ATOM 3761 O O . THR A 1 487 ? -3.442 4.873 -7.937 1.00 89.25 487 THR A O 1
ATOM 3764 N N . VAL A 1 488 ? -4.861 6.397 -8.768 1.00 94.62 488 VAL A N 1
ATOM 3765 C CA . VAL A 1 488 ? -5.601 6.581 -7.508 1.00 94.62 488 VAL A CA 1
ATOM 3766 C C . VAL A 1 488 ? -6.240 5.268 -7.071 1.00 94.62 488 VAL A C 1
ATOM 3768 O O . VAL A 1 488 ? -6.103 4.887 -5.910 1.00 94.62 488 VAL A O 1
ATOM 3771 N N . ASP A 1 489 ? -6.889 4.565 -7.994 1.00 94.38 489 ASP A N 1
ATOM 3772 C CA . ASP A 1 489 ? -7.494 3.266 -7.719 1.00 94.38 489 ASP A CA 1
ATOM 3773 C C . ASP A 1 489 ? -6.463 2.242 -7.267 1.00 94.38 489 ASP A C 1
ATOM 3775 O O . ASP A 1 489 ? -6.668 1.608 -6.236 1.00 94.38 489 ASP A O 1
ATOM 3779 N N . ASP A 1 490 ? -5.347 2.127 -7.988 1.00 91.00 490 ASP A N 1
ATOM 3780 C CA . ASP A 1 490 ? -4.267 1.199 -7.665 1.00 91.00 490 ASP A CA 1
ATOM 3781 C C . ASP A 1 490 ? -3.693 1.463 -6.267 1.00 91.00 490 ASP A C 1
ATOM 3783 O O . ASP A 1 490 ? -3.476 0.526 -5.497 1.00 91.00 490 ASP A O 1
ATOM 3787 N N . GLU A 1 491 ? -3.424 2.724 -5.919 1.00 95.50 491 GLU A N 1
ATOM 3788 C CA . GLU A 1 491 ? -2.874 3.078 -4.606 1.00 95.50 491 GLU A CA 1
ATOM 3789 C C . GLU A 1 491 ? -3.908 2.822 -3.494 1.00 95.50 491 GLU A C 1
ATOM 3791 O O . GLU A 1 491 ? -3.572 2.243 -2.457 1.00 95.50 491 GLU A O 1
ATOM 3796 N N . VAL A 1 492 ? -5.184 3.167 -3.717 1.00 97.31 492 VAL A N 1
ATOM 3797 C CA . VAL A 1 492 ? -6.270 2.884 -2.763 1.00 97.31 492 VAL A CA 1
ATOM 3798 C C . VAL A 1 492 ? -6.533 1.390 -2.629 1.00 97.31 492 VAL A C 1
ATOM 3800 O O . VAL A 1 492 ? -6.843 0.939 -1.532 1.00 97.31 492 VAL A O 1
ATOM 3803 N N . ASP A 1 493 ? -6.421 0.597 -3.688 1.00 93.12 493 ASP A N 1
ATOM 3804 C CA . ASP A 1 493 ? -6.660 -0.841 -3.618 1.00 93.12 493 ASP A CA 1
ATOM 3805 C C . ASP A 1 493 ? -5.514 -1.574 -2.942 1.00 93.12 493 ASP A C 1
ATOM 3807 O O . ASP A 1 493 ? -5.762 -2.597 -2.311 1.00 93.12 493 ASP A O 1
ATOM 3811 N N . ASN A 1 494 ? -4.276 -1.086 -3.038 1.00 91.25 494 ASN A N 1
ATOM 3812 C CA . ASN A 1 494 ? -3.097 -1.798 -2.538 1.00 91.25 494 ASN A CA 1
ATOM 3813 C C . ASN A 1 494 ? -2.616 -1.373 -1.153 1.00 91.25 494 ASN A C 1
ATOM 3815 O O . ASN A 1 494 ? -1.876 -2.131 -0.529 1.00 91.25 494 ASN A O 1
ATOM 3819 N N . VAL A 1 495 ? -3.068 -0.233 -0.633 1.00 95.50 495 VAL A N 1
ATOM 3820 C CA . VAL A 1 495 ? -2.694 0.198 0.717 1.00 95.50 495 VAL A CA 1
ATOM 3821 C C . VAL A 1 495 ? -3.241 -0.751 1.795 1.00 95.50 495 VAL A C 1
ATOM 3823 O O . VAL A 1 495 ? -4.438 -1.074 1.822 1.00 95.50 495 VAL A O 1
ATOM 3826 N N . GLU A 1 496 ? -2.376 -1.167 2.722 1.00 96.81 496 GLU A N 1
ATOM 3827 C CA . GLU A 1 496 ? -2.809 -1.793 3.972 1.00 96.81 496 GLU A CA 1
ATOM 3828 C C . GLU A 1 496 ? -3.355 -0.720 4.923 1.00 96.81 496 GLU A C 1
ATOM 3830 O O . GLU A 1 496 ? -2.673 0.255 5.243 1.00 96.81 496 GLU A O 1
ATOM 3835 N N . ILE A 1 497 ? -4.596 -0.889 5.379 1.00 98.12 497 ILE A N 1
ATOM 3836 C CA . ILE A 1 497 ? -5.295 0.105 6.203 1.00 98.12 497 ILE A CA 1
ATOM 3837 C C . ILE A 1 497 ? -5.152 -0.228 7.687 1.00 98.12 497 ILE A C 1
ATOM 3839 O O . ILE A 1 497 ? -5.137 -1.396 8.080 1.00 98.12 497 ILE A O 1
ATOM 3843 N N . ILE A 1 498 ? -5.077 0.809 8.518 1.00 98.50 498 ILE A N 1
ATOM 3844 C CA . ILE A 1 498 ? -5.225 0.681 9.965 1.00 98.50 498 ILE A CA 1
ATOM 3845 C C . ILE A 1 498 ? -6.701 0.862 10.309 1.00 98.50 498 ILE A C 1
ATOM 3847 O O . ILE A 1 498 ? -7.263 1.937 10.102 1.00 98.50 498 ILE A O 1
ATOM 3851 N N . ASP A 1 499 ? -7.331 -0.179 10.846 1.00 98.56 499 ASP A N 1
ATOM 3852 C CA . ASP A 1 499 ? -8.710 -0.096 11.314 1.00 98.56 499 ASP A CA 1
ATOM 3853 C C . ASP A 1 499 ? -8.731 0.396 12.760 1.00 98.56 499 ASP A C 1
ATOM 3855 O O . ASP A 1 499 ? -8.564 -0.370 13.709 1.00 98.56 499 ASP A O 1
ATOM 3859 N N . LEU A 1 500 ? -8.877 1.713 12.920 1.00 96.94 500 LEU A N 1
ATOM 3860 C CA . LEU A 1 500 ? -8.713 2.390 14.207 1.00 96.94 500 LEU A CA 1
ATOM 3861 C C . LEU A 1 500 ? -9.720 1.952 15.263 1.00 96.94 500 LEU A C 1
ATOM 3863 O O . LEU A 1 500 ? -9.501 2.275 16.427 1.00 96.94 500 LEU A O 1
ATOM 3867 N N . HIS A 1 501 ? -10.831 1.313 14.890 1.00 98.31 501 HIS A N 1
ATOM 3868 C CA . HIS A 1 501 ? -11.863 0.957 15.849 1.00 98.31 501 HIS A CA 1
ATOM 3869 C C . HIS A 1 501 ? -12.758 -0.191 15.370 1.00 98.31 501 HIS A C 1
ATOM 3871 O O . HIS A 1 501 ? -13.467 -0.078 14.366 1.00 98.31 501 HIS A O 1
ATOM 3877 N N . THR A 1 502 ? -12.793 -1.255 16.171 1.00 98.19 502 THR A N 1
ATOM 3878 C CA . THR A 1 502 ? -13.625 -2.441 15.976 1.00 98.19 502 THR A CA 1
ATOM 3879 C C . THR A 1 502 ? -14.150 -2.985 17.307 1.00 98.19 502 THR A C 1
ATOM 3881 O O . THR A 1 502 ? -13.647 -2.675 18.389 1.00 98.19 502 THR A O 1
ATOM 3884 N N . HIS A 1 503 ? -15.141 -3.862 17.214 1.00 96.88 503 HIS A N 1
ATOM 3885 C CA . HIS A 1 503 ? -15.622 -4.731 18.286 1.00 96.88 503 HIS A CA 1
ATOM 3886 C C . HIS A 1 503 ? -15.192 -6.192 18.071 1.00 96.88 503 HIS A C 1
ATOM 3888 O O . HIS A 1 503 ? -15.783 -7.096 18.659 1.00 96.88 503 HIS A O 1
ATOM 3894 N N . LEU A 1 504 ? -14.193 -6.420 17.214 1.00 96.69 504 LEU A N 1
ATOM 3895 C CA . LEU A 1 504 ? -13.616 -7.737 17.000 1.00 96.69 504 LEU A CA 1
ATOM 3896 C C . LEU A 1 504 ? -12.774 -8.135 18.214 1.00 96.69 504 LEU A C 1
ATOM 3898 O O . LEU A 1 504 ? -12.150 -7.290 18.859 1.00 96.69 504 LEU A O 1
ATOM 3902 N N . LEU A 1 505 ? -12.768 -9.429 18.504 1.00 94.00 505 LEU A N 1
ATOM 3903 C CA . LEU A 1 505 ? -11.904 -10.073 19.484 1.00 94.00 505 LEU A CA 1
ATOM 3904 C C . LEU A 1 505 ? -11.301 -11.310 18.811 1.00 94.00 505 LEU A C 1
ATOM 3906 O O . LEU A 1 505 ? -11.976 -11.893 17.963 1.00 94.00 505 LEU A O 1
ATOM 3910 N N . PRO A 1 506 ? -10.062 -11.687 19.150 1.00 93.44 506 PRO A N 1
ATOM 3911 C CA . PRO A 1 506 ? -9.331 -12.725 18.436 1.00 93.44 506 PRO A CA 1
ATOM 3912 C C . PRO A 1 506 ? -9.893 -14.124 18.733 1.00 93.44 506 PRO A C 1
ATOM 3914 O O . PRO A 1 506 ? -10.631 -14.314 19.709 1.00 93.44 506 PRO A O 1
ATOM 3917 N N . SER A 1 507 ? -9.534 -15.108 17.907 1.00 91.44 507 SER A N 1
ATOM 3918 C CA . SER A 1 507 ? -9.982 -16.508 18.021 1.00 91.44 507 SER A CA 1
ATOM 3919 C C . SER A 1 507 ? -9.762 -17.102 19.423 1.00 91.44 507 SER A C 1
ATOM 3921 O O . SER A 1 507 ? -10.613 -17.839 19.935 1.00 91.44 507 SER A O 1
ATOM 3923 N N . GLU A 1 508 ? -8.690 -16.716 20.123 1.00 89.50 508 GLU A N 1
ATOM 3924 C CA . GLU A 1 508 ? -8.367 -17.205 21.469 1.00 89.50 508 GLU A CA 1
ATOM 3925 C C . GLU A 1 508 ? -9.393 -16.778 22.534 1.00 89.50 508 GLU A C 1
ATOM 3927 O O . GLU A 1 508 ? -9.460 -17.373 23.617 1.00 89.50 508 GLU A O 1
ATOM 3932 N N . HIS A 1 509 ? -10.236 -15.783 22.231 1.00 88.75 509 HIS A N 1
ATOM 3933 C CA . HIS A 1 509 ? -11.334 -15.335 23.091 1.00 88.75 509 HIS A CA 1
ATOM 3934 C C . HIS A 1 509 ? -12.624 -16.150 22.890 1.00 88.75 509 HIS A C 1
ATOM 3936 O O . HIS A 1 509 ? -13.657 -15.815 23.474 1.00 88.75 509 HIS A O 1
ATOM 3942 N N . SER A 1 510 ? -12.563 -17.245 22.121 1.00 84.50 510 SER A N 1
ATOM 3943 C CA . SER A 1 510 ? -13.573 -18.311 22.037 1.00 84.50 510 SER A CA 1
ATOM 3944 C C . SER A 1 510 ? -15.007 -17.794 21.852 1.00 84.50 510 SER A C 1
ATOM 3946 O O . SER A 1 510 ? -15.401 -17.447 20.746 1.00 84.50 510 SER A O 1
ATOM 3948 N N . ASP A 1 511 ? -15.790 -17.693 22.935 1.00 85.00 511 ASP A N 1
ATOM 3949 C CA . ASP A 1 511 ? -17.197 -17.273 22.930 1.00 85.00 511 ASP A CA 1
ATOM 3950 C C . ASP A 1 511 ? -17.427 -15.835 22.441 1.00 85.00 511 ASP A C 1
ATOM 3952 O O . ASP A 1 511 ? -18.560 -15.448 22.157 1.00 85.00 511 ASP A O 1
ATOM 3956 N N . LYS A 1 512 ? -16.361 -15.038 22.344 1.00 88.81 512 LYS A N 1
ATOM 3957 C CA . LYS A 1 512 ? -16.408 -13.662 21.845 1.00 88.81 512 LYS A CA 1
ATOM 3958 C C . LYS A 1 512 ? -15.879 -13.503 20.414 1.00 88.81 512 LYS A C 1
ATOM 3960 O O . LYS A 1 512 ? -15.978 -12.407 19.866 1.00 88.81 512 LYS A O 1
ATOM 3965 N N . PHE A 1 513 ? -15.361 -14.570 19.805 1.00 92.69 513 PHE A N 1
ATOM 3966 C CA . PHE A 1 513 ? -14.940 -14.581 18.406 1.00 92.69 513 PHE A CA 1
ATOM 3967 C C . PHE A 1 513 ? -16.155 -14.811 17.495 1.00 92.69 513 PHE A C 1
ATOM 3969 O O . PHE A 1 513 ? -16.585 -15.943 17.266 1.00 92.69 513 PHE A O 1
ATOM 3976 N N . LEU A 1 514 ? -16.755 -13.722 17.004 1.00 95.81 514 LEU A N 1
ATOM 3977 C CA . LEU A 1 514 ? -17.950 -13.785 16.160 1.00 95.81 514 LEU A CA 1
ATOM 3978 C C . LEU A 1 514 ? -17.565 -13.903 14.680 1.00 95.81 514 LEU A C 1
ATOM 3980 O O . LEU A 1 514 ? -16.952 -13.002 14.103 1.00 95.81 514 LEU A O 1
ATOM 3984 N N . THR A 1 515 ? -17.975 -15.002 14.051 1.00 96.25 515 THR A N 1
ATOM 3985 C CA . THR A 1 515 ? -17.670 -15.339 12.653 1.00 96.25 515 THR A CA 1
ATOM 3986 C C . THR A 1 515 ? -18.812 -16.133 12.018 1.00 96.25 515 THR A C 1
ATOM 3988 O O . THR A 1 515 ? -19.542 -16.868 12.690 1.00 96.25 515 THR A O 1
ATOM 3991 N N . GLY A 1 516 ? -18.941 -16.013 10.698 1.00 96.25 516 GLY A N 1
ATOM 3992 C CA . GLY A 1 516 ? -19.805 -16.855 9.883 1.00 96.25 516 GLY A CA 1
ATOM 3993 C C . GLY A 1 516 ? -21.154 -16.229 9.540 1.00 96.25 516 GLY A C 1
ATOM 3994 O O . GLY A 1 516 ? -21.560 -15.192 10.064 1.00 96.25 516 GLY A O 1
ATOM 3995 N N . ILE A 1 517 ? -21.869 -16.883 8.622 1.00 97.69 517 ILE A N 1
ATOM 3996 C CA . ILE A 1 517 ? -23.097 -16.340 8.026 1.00 97.69 517 ILE A CA 1
ATOM 3997 C C . ILE A 1 517 ? -24.208 -16.055 9.045 1.00 97.69 517 ILE A C 1
ATOM 3999 O O . ILE A 1 517 ? -24.891 -15.038 8.932 1.00 97.69 517 ILE A O 1
ATOM 4003 N N . ASP A 1 518 ? -24.364 -16.898 10.064 1.00 97.50 518 ASP A N 1
ATOM 4004 C CA . ASP A 1 518 ? -25.408 -16.716 11.072 1.00 97.50 518 ASP A CA 1
ATOM 4005 C C . ASP A 1 518 ? -25.141 -15.473 11.935 1.00 97.50 518 ASP A C 1
ATOM 4007 O O . ASP A 1 518 ? -26.084 -14.759 12.274 1.00 97.50 518 ASP A O 1
ATOM 4011 N N . GLU A 1 519 ? -23.876 -15.170 12.248 1.00 97.44 519 GLU A N 1
ATOM 4012 C CA . GLU A 1 519 ? -23.498 -13.930 12.944 1.00 97.44 519 GLU A CA 1
ATOM 4013 C C . GLU A 1 519 ? -23.682 -12.704 12.047 1.00 97.44 519 GLU A C 1
ATOM 4015 O O . GLU A 1 519 ? -24.212 -11.681 12.483 1.00 97.44 519 GLU A O 1
ATOM 4020 N N . LEU A 1 520 ? -23.305 -12.811 10.767 1.00 97.94 520 LEU A N 1
ATOM 4021 C CA . LEU A 1 520 ? -23.503 -11.736 9.793 1.00 97.94 520 LEU A CA 1
ATOM 4022 C C . LEU A 1 520 ? -24.981 -11.364 9.651 1.00 97.94 520 LEU A C 1
ATOM 4024 O O . LEU A 1 520 ? -25.301 -10.178 9.644 1.00 97.94 520 LEU A O 1
ATOM 4028 N N . LEU A 1 521 ? -25.873 -12.355 9.559 1.00 98.06 521 LEU A N 1
ATOM 4029 C CA . LEU A 1 521 ? -27.311 -12.141 9.383 1.00 98.06 521 LEU A CA 1
ATOM 4030 C C . LEU A 1 521 ? -28.010 -11.679 10.667 1.00 98.06 521 LEU A C 1
ATOM 4032 O O . LEU A 1 521 ? -28.945 -10.892 10.584 1.00 98.06 521 LEU A O 1
ATOM 4036 N N . ASN A 1 522 ? -27.538 -12.093 11.846 1.00 96.38 522 ASN A N 1
ATOM 4037 C CA . ASN A 1 522 ? -28.055 -11.609 13.134 1.00 96.38 522 ASN A CA 1
ATOM 4038 C C . ASN A 1 522 ? -27.477 -10.250 13.562 1.00 96.38 522 ASN A C 1
ATOM 4040 O O . ASN A 1 522 ? -27.776 -9.759 14.654 1.00 96.38 522 ASN A O 1
ATOM 4044 N N . TYR A 1 523 ? -26.656 -9.615 12.725 1.00 96.06 523 TYR A N 1
ATOM 4045 C CA . TYR A 1 523 ? -26.137 -8.287 13.006 1.00 96.06 523 TYR A CA 1
ATOM 4046 C C . TYR A 1 523 ? -27.284 -7.278 13.168 1.00 96.06 523 TYR A C 1
ATOM 4048 O O . TYR A 1 523 ? -28.186 -7.197 12.339 1.00 96.06 523 TYR A O 1
ATOM 4056 N N . HIS A 1 524 ? -27.229 -6.473 14.231 1.00 93.81 524 HIS A N 1
ATOM 4057 C CA . HIS A 1 524 ? -28.316 -5.578 14.650 1.00 93.81 524 HIS A CA 1
ATOM 4058 C C . HIS A 1 524 ? -28.847 -4.614 13.566 1.00 93.81 524 HIS A C 1
ATOM 4060 O O . HIS A 1 524 ? -30.010 -4.227 13.631 1.00 93.81 524 HIS A O 1
ATOM 4066 N N . TYR A 1 525 ? -28.060 -4.273 12.536 1.00 95.12 525 TYR A N 1
ATOM 4067 C CA . TYR A 1 525 ? -28.556 -3.490 11.392 1.00 95.12 525 TYR A CA 1
ATOM 4068 C C . TYR A 1 525 ? -29.592 -4.279 10.580 1.00 95.12 525 TYR A C 1
ATOM 4070 O O . TYR A 1 525 ? -30.641 -3.745 10.238 1.00 95.12 525 TYR A O 1
ATOM 4078 N N . LEU A 1 526 ? -29.324 -5.561 10.316 1.00 96.94 526 LEU A N 1
ATOM 4079 C CA . LEU A 1 526 ? -30.246 -6.443 9.600 1.00 96.94 526 LEU A CA 1
ATOM 4080 C C . LEU A 1 526 ? -31.447 -6.822 10.462 1.00 96.94 526 LEU A C 1
ATOM 4082 O O . LEU A 1 526 ? -32.541 -6.967 9.933 1.00 96.94 526 LEU A O 1
ATOM 4086 N N . VAL A 1 527 ? -31.270 -6.920 11.783 1.00 95.25 527 VAL A N 1
ATOM 4087 C CA . VAL A 1 527 ? -32.400 -7.069 12.713 1.00 95.25 527 VAL A CA 1
ATOM 4088 C C . VAL A 1 527 ? -33.337 -5.864 12.607 1.00 95.25 527 VAL A C 1
ATOM 4090 O O . VAL A 1 527 ? -34.539 -6.050 12.457 1.00 95.25 527 VAL A O 1
ATOM 4093 N N . SER A 1 528 ? -32.800 -4.640 12.625 1.00 94.19 528 SER A N 1
ATOM 4094 C CA . SER A 1 528 ? -33.603 -3.420 12.466 1.00 94.19 528 SER A CA 1
ATOM 4095 C C . SER A 1 528 ? -34.346 -3.394 11.122 1.00 94.19 528 SER A C 1
ATOM 4097 O O . SER A 1 528 ? -35.561 -3.204 11.090 1.00 94.19 528 SER A O 1
ATOM 4099 N N . GLU A 1 529 ? -33.653 -3.689 10.015 1.00 95.75 529 GLU A N 1
ATOM 4100 C CA . GLU A 1 529 ? -34.261 -3.764 8.674 1.00 95.75 529 GLU A CA 1
ATOM 4101 C C . GLU A 1 529 ? -35.339 -4.861 8.565 1.00 95.75 529 GLU A C 1
ATOM 4103 O O . GLU A 1 529 ? -36.394 -4.645 7.962 1.00 95.75 529 GLU A O 1
ATOM 4108 N N . TYR A 1 530 ? -35.111 -6.027 9.177 1.00 96.62 530 TYR A N 1
ATOM 4109 C CA . TYR A 1 530 ? -36.071 -7.132 9.207 1.00 96.62 530 TYR A CA 1
ATOM 4110 C C . TYR A 1 530 ? -37.344 -6.759 9.968 1.00 96.62 530 TYR A C 1
ATOM 4112 O O . TYR A 1 530 ? -38.442 -6.967 9.460 1.00 96.62 530 TYR A O 1
ATOM 4120 N N . ILE A 1 531 ? -37.226 -6.174 11.164 1.00 94.94 531 ILE A N 1
ATOM 4121 C CA . ILE A 1 531 ? -38.403 -5.807 11.967 1.00 94.94 531 ILE A CA 1
ATOM 4122 C C . ILE A 1 531 ? -39.281 -4.785 11.233 1.00 94.94 531 ILE A C 1
ATOM 4124 O O . ILE A 1 531 ? -40.499 -4.835 11.354 1.00 94.94 531 ILE A O 1
ATOM 4128 N N . MET A 1 532 ? -38.695 -3.889 10.433 1.00 92.81 532 MET A N 1
ATOM 4129 C CA . MET A 1 532 ? -39.463 -2.918 9.638 1.00 92.81 532 MET A CA 1
ATOM 4130 C C . MET A 1 532 ? -40.197 -3.532 8.437 1.00 92.81 532 MET A C 1
ATOM 4132 O O . MET A 1 532 ? -41.091 -2.897 7.881 1.00 92.81 532 MET A O 1
ATOM 4136 N N . SER A 1 533 ? -39.816 -4.736 8.011 1.00 90.69 533 SER A N 1
ATOM 4137 C CA . SER A 1 533 ? -40.375 -5.418 6.835 1.00 90.69 533 SER A CA 1
ATOM 4138 C C . SER A 1 533 ? -41.217 -6.651 7.178 1.00 90.69 533 SER A C 1
ATOM 4140 O O . SER A 1 533 ? -41.964 -7.143 6.328 1.00 90.69 533 SER A O 1
ATOM 4142 N N . SER A 1 534 ? -41.113 -7.153 8.405 1.00 91.81 534 SER A N 1
ATOM 4143 C CA . SER A 1 534 ? -41.800 -8.351 8.877 1.00 91.81 534 SER A CA 1
ATOM 4144 C C . SER A 1 534 ? -43.131 -8.030 9.558 1.00 91.81 534 SER A C 1
ATOM 4146 O O . SER A 1 534 ? -43.296 -6.986 10.180 1.00 91.81 534 SER A O 1
ATOM 4148 N N . GLU A 1 535 ? -44.075 -8.968 9.483 1.00 91.19 535 GLU A N 1
ATOM 4149 C CA . GLU A 1 535 ? -45.303 -8.946 10.294 1.00 91.19 535 GLU A CA 1
ATOM 4150 C C . GLU A 1 535 ? -45.061 -9.463 11.726 1.00 91.19 535 GLU A C 1
ATOM 4152 O O . GLU A 1 535 ? -45.911 -9.303 12.600 1.00 91.19 535 GLU A O 1
ATOM 4157 N N . MET A 1 536 ? -43.904 -10.087 11.976 1.00 94.56 536 MET A N 1
ATOM 4158 C CA . MET A 1 536 ? -43.521 -10.623 13.281 1.00 94.56 536 MET A CA 1
ATOM 4159 C C . MET A 1 536 ? -43.255 -9.496 14.278 1.00 94.56 536 MET A C 1
ATOM 4161 O O . MET A 1 536 ? -42.474 -8.581 14.010 1.00 94.56 536 MET A O 1
ATOM 4165 N N . THR A 1 537 ? -43.839 -9.595 15.469 1.00 92.50 537 THR A N 1
ATOM 4166 C CA . THR A 1 537 ? -43.577 -8.629 16.539 1.00 92.50 537 THR A CA 1
ATOM 4167 C C . THR A 1 537 ? -42.144 -8.750 17.061 1.00 92.50 537 THR A C 1
ATOM 4169 O O . THR A 1 537 ? -41.509 -9.806 16.994 1.00 92.50 537 THR A O 1
ATOM 4172 N N . VAL A 1 538 ? -41.628 -7.671 17.658 1.00 92.50 538 VAL A N 1
ATOM 4173 C CA . VAL A 1 538 ? -40.284 -7.664 18.261 1.00 92.50 538 VAL A CA 1
ATOM 4174 C C . VAL A 1 538 ? -40.152 -8.749 19.333 1.00 92.50 538 VAL A C 1
ATOM 4176 O O . VAL A 1 538 ? -39.155 -9.465 19.361 1.00 92.50 538 VAL A O 1
ATOM 4179 N N . SER A 1 539 ? -41.166 -8.919 20.184 1.00 92.19 539 SER A N 1
ATOM 4180 C CA . SER A 1 539 ? -41.164 -9.936 21.240 1.00 92.19 539 SER A CA 1
ATOM 4181 C C . SER A 1 539 ? -41.115 -11.359 20.682 1.00 92.19 539 SER A C 1
ATOM 4183 O O . SER A 1 539 ? -40.344 -12.180 21.178 1.00 92.19 539 SER A O 1
ATOM 4185 N N . GLU A 1 540 ? -41.888 -11.653 19.634 1.00 95.00 540 GLU A N 1
ATOM 4186 C CA . GLU A 1 540 ? -41.838 -12.953 18.954 1.00 95.00 540 GLU A CA 1
ATOM 4187 C C . GLU A 1 540 ? -40.460 -13.203 18.346 1.00 95.00 540 GLU A C 1
ATOM 4189 O O . GLU A 1 540 ? -39.882 -14.268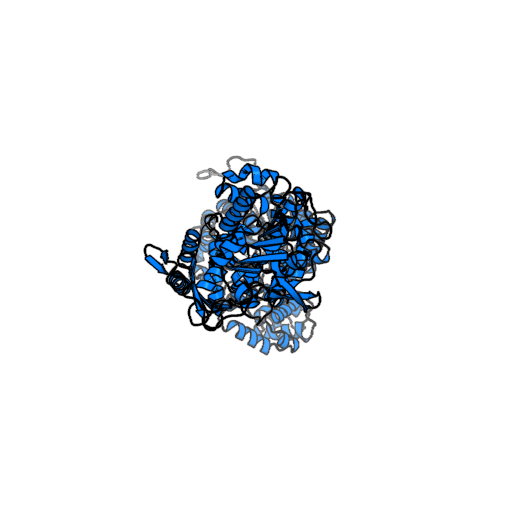 18.558 1.00 95.00 540 GLU A O 1
ATOM 4194 N N . PHE A 1 541 ? -39.899 -12.205 17.657 1.00 95.12 541 PHE A N 1
ATOM 4195 C CA . PHE A 1 541 ? -38.572 -12.310 17.060 1.00 95.12 541 PHE A CA 1
ATOM 4196 C C . PHE A 1 541 ? -37.488 -12.549 18.114 1.00 95.12 541 PHE A C 1
ATOM 4198 O O . PHE A 1 541 ? -36.642 -13.427 17.942 1.00 95.12 541 PHE A O 1
ATOM 4205 N N . MET A 1 542 ? -37.503 -11.805 19.223 1.00 90.56 542 MET A N 1
ATOM 4206 C CA . MET A 1 542 ? -36.486 -11.923 20.272 1.00 90.56 542 MET A CA 1
ATOM 4207 C C . MET A 1 542 ? -36.466 -13.312 20.920 1.00 90.56 542 MET A C 1
ATOM 4209 O O . MET A 1 542 ? -35.377 -13.780 21.262 1.00 90.56 542 MET A O 1
ATOM 4213 N N . ASN A 1 543 ? -37.617 -13.991 20.989 1.00 94.62 543 ASN A N 1
ATOM 4214 C CA . ASN A 1 543 ? -37.763 -15.348 21.525 1.00 94.62 543 ASN A CA 1
ATOM 4215 C C . ASN A 1 543 ? -37.289 -16.466 20.576 1.00 94.62 543 ASN A C 1
ATOM 4217 O O . ASN A 1 543 ? -37.204 -17.622 20.992 1.00 94.62 543 ASN A O 1
ATOM 4221 N N . LEU A 1 544 ? -36.971 -16.160 19.314 1.00 96.44 544 LEU A N 1
ATOM 4222 C CA . LEU A 1 544 ? -36.436 -17.148 18.374 1.00 96.44 544 LEU A CA 1
ATOM 4223 C C . LEU A 1 544 ? -34.997 -17.556 18.724 1.00 96.44 544 LEU A C 1
ATOM 4225 O O . LEU A 1 544 ? -34.191 -16.743 19.192 1.00 96.44 544 LEU A O 1
ATOM 4229 N N . THR A 1 545 ? -34.646 -18.807 18.401 1.00 97.12 545 THR A N 1
ATOM 4230 C CA . THR A 1 545 ? -33.247 -19.260 18.414 1.00 97.12 545 THR A CA 1
ATOM 4231 C C . THR A 1 545 ? -32.429 -18.500 17.372 1.00 97.12 545 THR A C 1
ATOM 4233 O O . THR A 1 545 ? -32.975 -17.955 16.408 1.00 97.12 545 THR A O 1
ATOM 4236 N N . LYS A 1 546 ? -31.105 -18.467 17.539 1.00 95.12 546 LYS A N 1
ATOM 4237 C CA . LYS A 1 546 ? -30.201 -17.756 16.626 1.00 95.12 546 LYS A CA 1
ATOM 4238 C C . LYS A 1 546 ? -30.335 -18.251 15.183 1.00 95.12 546 LYS A C 1
ATOM 4240 O O . LYS A 1 546 ? -30.440 -17.438 14.269 1.00 95.12 546 LYS A O 1
ATOM 4245 N N . GLU A 1 547 ? -30.405 -19.565 14.994 1.00 95.75 547 GLU A N 1
ATOM 4246 C CA . GLU A 1 547 ? -30.545 -20.210 13.686 1.00 95.75 547 GLU A CA 1
ATOM 4247 C C . GLU A 1 547 ? -31.873 -19.819 13.040 1.00 95.75 547 GLU A C 1
ATOM 4249 O O . GLU A 1 547 ? -31.927 -19.529 11.844 1.00 95.75 547 GLU A O 1
ATOM 4254 N N . ARG A 1 548 ? -32.946 -19.750 13.841 1.00 97.69 548 ARG A N 1
ATOM 4255 C CA . ARG A 1 548 ? -34.262 -19.375 13.334 1.00 97.69 548 ARG A CA 1
ATOM 4256 C C . ARG A 1 548 ? -34.343 -17.890 12.994 1.00 97.69 548 ARG A C 1
ATOM 4258 O O . ARG A 1 548 ? -34.951 -17.552 11.981 1.00 97.69 548 ARG A O 1
ATOM 4265 N N . LYS A 1 549 ? -33.693 -17.018 13.774 1.00 97.25 549 LYS A N 1
ATOM 4266 C CA . LYS A 1 549 ? -33.518 -15.595 13.435 1.00 97.25 549 LYS A CA 1
ATOM 4267 C C . LYS A 1 549 ? -32.786 -15.436 12.101 1.00 97.25 549 LYS A C 1
ATOM 4269 O O . LYS A 1 549 ? -33.252 -14.698 11.239 1.00 97.25 549 LYS A O 1
ATOM 4274 N N . THR A 1 550 ? -31.704 -16.188 11.888 1.00 97.88 550 THR A N 1
ATOM 4275 C CA . THR A 1 550 ? -30.969 -16.207 10.613 1.00 97.88 550 THR A CA 1
ATOM 4276 C C . THR A 1 550 ? -31.876 -16.569 9.440 1.00 97.88 550 THR A C 1
ATOM 4278 O O . THR A 1 550 ? -31.867 -15.877 8.425 1.00 97.88 550 THR A O 1
ATOM 4281 N N . GLU A 1 551 ? -32.674 -17.628 9.571 1.00 97.94 551 GLU A N 1
ATOM 4282 C CA . GLU A 1 551 ? -33.566 -18.091 8.505 1.00 97.94 551 GLU A CA 1
ATOM 4283 C C . GLU A 1 551 ? -34.645 -17.068 8.154 1.00 97.94 551 GLU A C 1
ATOM 4285 O O . GLU A 1 551 ? -34.881 -16.819 6.972 1.00 97.94 551 GLU A O 1
ATOM 4290 N N . VAL A 1 552 ? -35.299 -16.462 9.153 1.00 98.00 552 VAL A N 1
ATOM 4291 C CA . VAL A 1 552 ? -36.346 -15.464 8.878 1.00 98.00 552 VAL A CA 1
ATOM 4292 C C . VAL A 1 552 ? -35.758 -14.199 8.257 1.00 98.00 552 VAL A C 1
ATOM 4294 O O . VAL A 1 552 ? -36.321 -13.706 7.286 1.00 98.00 552 VAL A O 1
ATOM 4297 N N . ILE A 1 553 ? -34.587 -13.737 8.715 1.00 98.25 553 ILE A N 1
ATOM 4298 C CA . ILE A 1 553 ? -33.883 -12.591 8.117 1.00 98.25 553 ILE A CA 1
ATOM 4299 C C . ILE A 1 553 ? -33.465 -12.899 6.676 1.00 98.25 553 ILE A C 1
ATOM 4301 O O . ILE A 1 553 ? -33.651 -12.068 5.790 1.00 98.25 553 ILE A O 1
ATOM 4305 N N . TRP A 1 554 ? -32.918 -14.090 6.418 1.00 98.31 554 TRP A N 1
ATOM 4306 C CA . TRP A 1 554 ? -32.518 -14.513 5.075 1.00 98.31 554 TRP A CA 1
ATOM 4307 C C . TRP A 1 554 ? -33.704 -14.549 4.109 1.00 98.31 554 TRP A C 1
ATOM 4309 O O . TRP A 1 554 ? -33.658 -13.953 3.030 1.00 98.31 554 TRP A O 1
ATOM 4319 N N . ASN A 1 555 ? -34.784 -15.221 4.512 1.00 97.81 555 ASN A N 1
ATOM 4320 C CA . ASN A 1 555 ? -35.983 -15.354 3.693 1.00 97.81 555 ASN A CA 1
ATOM 4321 C C . ASN A 1 555 ? -36.607 -13.991 3.390 1.00 97.81 555 ASN A C 1
ATOM 4323 O O . ASN A 1 555 ? -37.054 -13.751 2.271 1.00 97.81 555 ASN A O 1
ATOM 4327 N N . GLU A 1 556 ? -36.595 -13.092 4.367 1.00 97.81 556 GLU A N 1
ATOM 4328 C CA . GLU A 1 556 ? -37.183 -11.768 4.245 1.00 97.81 556 GLU A CA 1
ATOM 4329 C C . GLU A 1 556 ? -36.323 -10.832 3.382 1.00 97.81 556 GLU A C 1
ATOM 4331 O O . GLU A 1 556 ? -36.732 -10.407 2.302 1.00 97.81 556 GLU A O 1
ATOM 4336 N N . LEU A 1 557 ? -35.083 -10.576 3.801 1.00 97.94 557 LEU A N 1
ATOM 4337 C CA . LEU A 1 557 ? -34.250 -9.517 3.227 1.00 97.94 557 LEU A CA 1
ATOM 4338 C C . LEU A 1 557 ? -33.456 -9.937 1.977 1.00 97.94 557 LEU A C 1
ATOM 4340 O O . LEU A 1 557 ? -32.971 -9.070 1.247 1.00 97.94 557 LEU A O 1
ATOM 4344 N N . PHE A 1 558 ? -33.294 -11.242 1.717 1.00 97.50 558 PHE A N 1
ATOM 4345 C CA . PHE A 1 558 ? -32.446 -11.753 0.625 1.00 97.50 558 PHE A CA 1
ATOM 4346 C C . PHE A 1 558 ? -33.188 -12.606 -0.414 1.00 97.50 558 PHE A C 1
ATOM 4348 O O . PHE A 1 558 ? -32.708 -12.730 -1.553 1.00 97.50 558 PHE A O 1
ATOM 4355 N N . ILE A 1 559 ? -34.321 -13.214 -0.038 1.00 96.88 559 ILE A N 1
ATOM 4356 C CA . ILE A 1 559 ? -35.181 -13.987 -0.949 1.00 96.88 559 ILE A CA 1
ATOM 4357 C C . ILE A 1 559 ? -36.406 -13.172 -1.361 1.00 96.88 559 ILE A C 1
ATOM 4359 O O . ILE A 1 559 ? -36.589 -12.932 -2.554 1.00 96.88 559 ILE A O 1
ATOM 4363 N N . ARG A 1 560 ? -37.245 -12.762 -0.399 1.00 96.44 560 ARG A N 1
ATOM 4364 C CA . ARG A 1 560 ? -38.480 -12.012 -0.669 1.00 96.44 560 ARG A CA 1
ATOM 4365 C C . ARG A 1 560 ? -38.165 -10.617 -1.194 1.00 96.44 560 ARG A C 1
ATOM 4367 O O . ARG A 1 560 ? -38.756 -10.182 -2.180 1.00 96.44 560 ARG A O 1
ATOM 4374 N N . MET A 1 561 ? -37.218 -9.935 -0.557 1.00 95.12 561 MET A N 1
ATOM 4375 C CA . MET A 1 561 ? -36.750 -8.615 -0.963 1.00 95.12 561 MET A CA 1
ATOM 4376 C C . MET A 1 561 ? -35.450 -8.680 -1.768 1.00 95.12 561 MET A C 1
ATOM 4378 O O . MET A 1 561 ? -34.661 -9.622 -1.683 1.00 95.12 561 MET A O 1
ATOM 4382 N N . THR A 1 562 ? -35.209 -7.631 -2.559 1.00 95.38 562 THR A N 1
ATOM 4383 C CA . THR A 1 562 ? -33.908 -7.435 -3.206 1.00 95.38 562 THR A CA 1
ATOM 4384 C C . THR A 1 562 ? -32.945 -6.783 -2.203 1.00 95.38 562 THR A C 1
ATOM 4386 O O . THR A 1 562 ? -33.264 -5.702 -1.704 1.00 95.38 562 THR A O 1
ATOM 4389 N N . PRO A 1 563 ? -31.760 -7.367 -1.934 1.00 96.50 563 PRO A N 1
ATOM 4390 C CA . PRO A 1 563 ? -30.818 -6.880 -0.920 1.00 96.50 563 PRO A CA 1
ATOM 4391 C C . PRO A 1 563 ? -30.062 -5.626 -1.396 1.00 96.50 563 PRO A C 1
ATOM 4393 O O . PRO A 1 563 ? -28.913 -5.699 -1.838 1.00 96.50 563 PRO A O 1
ATOM 4396 N N . VAL A 1 564 ? -30.736 -4.474 -1.379 1.00 95.69 564 VAL A N 1
ATOM 4397 C CA . VAL A 1 564 ? -30.192 -3.182 -1.841 1.00 95.69 564 VAL A CA 1
ATOM 4398 C C . VAL A 1 564 ? -29.551 -2.354 -0.729 1.00 95.69 564 VAL A C 1
ATOM 4400 O O . VAL A 1 564 ? -28.721 -1.494 -1.032 1.00 95.69 564 VAL A O 1
ATOM 4403 N N . SER A 1 565 ? -29.914 -2.599 0.535 1.00 96.38 565 SER A N 1
ATOM 4404 C CA . SER A 1 565 ? -29.371 -1.866 1.682 1.00 96.38 565 SER A CA 1
ATOM 4405 C C . SER A 1 565 ? -27.870 -2.113 1.844 1.00 96.38 565 SER A C 1
ATOM 4407 O O . SER A 1 565 ? -27.332 -3.135 1.414 1.00 96.38 565 SER A O 1
ATOM 4409 N N . GLU A 1 566 ? -27.170 -1.176 2.482 1.00 95.88 566 GLU A N 1
ATOM 4410 C CA . GLU A 1 566 ? -25.725 -1.280 2.714 1.00 95.88 566 GLU A CA 1
ATOM 4411 C C . GLU A 1 566 ? -25.360 -2.551 3.504 1.00 95.88 566 GLU A C 1
ATOM 4413 O O . GLU A 1 566 ? -24.399 -3.246 3.164 1.00 95.88 566 GLU A O 1
ATOM 4418 N N . ALA A 1 567 ? -26.164 -2.900 4.516 1.00 96.19 567 ALA A N 1
ATOM 4419 C CA . ALA A 1 567 ? -25.956 -4.087 5.339 1.00 96.19 567 ALA A CA 1
ATOM 4420 C C . ALA A 1 567 ? -26.188 -5.388 4.549 1.00 96.19 567 ALA A C 1
ATOM 4422 O O . ALA A 1 567 ? -25.339 -6.284 4.580 1.00 96.19 567 ALA A O 1
ATOM 4423 N N . THR A 1 568 ? -27.281 -5.485 3.782 1.00 97.69 568 THR A N 1
ATOM 4424 C CA . THR A 1 568 ? -27.580 -6.687 2.980 1.00 97.69 568 THR A CA 1
ATOM 4425 C C . THR A 1 568 ? -26.588 -6.865 1.827 1.00 97.69 568 THR A C 1
ATOM 4427 O O . THR A 1 568 ? -26.043 -7.956 1.636 1.00 97.69 568 THR A O 1
ATOM 4430 N N . ARG A 1 569 ? -26.243 -5.786 1.107 1.00 97.00 569 ARG A N 1
ATOM 4431 C CA . ARG A 1 569 ? -25.165 -5.789 0.100 1.00 97.00 569 ARG A CA 1
ATOM 4432 C C . ARG A 1 569 ? -23.824 -6.185 0.703 1.00 97.00 569 ARG A C 1
ATOM 4434 O O . ARG A 1 569 ? -23.023 -6.826 0.020 1.00 97.00 569 ARG A O 1
ATOM 4441 N N . GLY A 1 570 ? -23.574 -5.809 1.955 1.00 97.44 570 GLY A N 1
ATOM 4442 C CA . GLY A 1 570 ? -22.392 -6.209 2.705 1.00 97.44 570 GLY A CA 1
ATOM 4443 C C . GLY A 1 570 ? -22.255 -7.725 2.790 1.00 97.44 570 GLY A C 1
ATOM 4444 O O . GLY A 1 570 ? -21.252 -8.275 2.335 1.00 97.44 570 GLY A O 1
ATOM 4445 N N . VAL A 1 571 ? -23.307 -8.414 3.244 1.00 98.38 571 VAL A N 1
ATOM 4446 C CA . VAL A 1 571 ? -23.345 -9.887 3.305 1.00 98.38 571 VAL A CA 1
ATOM 4447 C C . VAL A 1 571 ? -23.104 -10.505 1.925 1.00 98.38 571 VAL A C 1
ATOM 4449 O O . VAL A 1 571 ? -22.268 -11.393 1.783 1.00 98.38 571 VAL A O 1
ATOM 4452 N N . VAL A 1 572 ? -23.747 -9.993 0.871 1.00 98.00 572 VAL A N 1
ATOM 4453 C CA . VAL A 1 572 ? -23.536 -10.496 -0.502 1.00 98.00 572 VAL A CA 1
ATOM 4454 C C . VAL A 1 572 ? -22.079 -10.343 -0.958 1.00 98.00 572 VAL A C 1
ATOM 4456 O O . VAL A 1 572 ? -21.545 -11.223 -1.639 1.00 98.00 572 VAL A O 1
ATOM 4459 N N . ASN A 1 573 ? -21.414 -9.242 -0.599 1.00 96.88 573 ASN A N 1
ATOM 4460 C CA . ASN A 1 573 ? -20.002 -9.037 -0.923 1.00 96.88 573 ASN A CA 1
ATOM 4461 C C . ASN A 1 573 ? -19.081 -9.978 -0.151 1.00 96.88 573 ASN A C 1
ATOM 4463 O O . ASN A 1 573 ? -18.126 -10.467 -0.751 1.00 96.88 573 ASN A O 1
ATOM 4467 N N . VAL A 1 574 ? -19.385 -10.272 1.116 1.00 98.31 574 VAL A N 1
ATOM 4468 C CA . VAL A 1 574 ? -18.670 -11.299 1.889 1.00 98.31 574 VAL A CA 1
ATOM 4469 C C . VAL A 1 574 ? -18.758 -12.647 1.181 1.00 98.31 574 VAL A C 1
ATOM 4471 O O . VAL A 1 574 ? -17.731 -13.251 0.882 1.00 98.31 574 VAL A O 1
ATOM 4474 N N . LEU A 1 575 ? -19.969 -13.083 0.818 1.00 98.12 575 LEU A N 1
ATOM 4475 C CA . LEU A 1 575 ? -20.178 -14.361 0.131 1.00 98.12 575 LEU A CA 1
ATOM 4476 C C . LEU A 1 575 ? -19.383 -14.443 -1.176 1.00 98.12 575 LEU A C 1
ATOM 4478 O O . LEU A 1 575 ? -18.713 -15.438 -1.439 1.00 98.12 575 LEU A O 1
ATOM 4482 N N . LYS A 1 576 ? -19.410 -13.386 -1.994 1.00 95.44 576 LYS A N 1
ATOM 4483 C CA . LYS A 1 576 ? -18.624 -13.337 -3.236 1.00 95.44 576 LYS A CA 1
ATOM 4484 C C . LYS A 1 576 ? -17.117 -13.338 -2.973 1.00 95.44 576 LYS A C 1
ATOM 4486 O O . LYS A 1 576 ? -16.404 -14.056 -3.668 1.00 95.44 576 LYS A O 1
ATOM 4491 N N . GLY A 1 577 ? -16.648 -12.559 -1.997 1.00 93.94 577 GLY A N 1
ATOM 4492 C CA . GLY A 1 577 ? -15.232 -12.460 -1.628 1.00 93.94 577 GLY A CA 1
ATOM 4493 C C . GLY A 1 577 ? -14.651 -13.778 -1.117 1.00 93.94 577 GLY A C 1
ATOM 4494 O O . GLY A 1 577 ? -13.484 -14.059 -1.352 1.00 93.94 577 GLY A O 1
ATOM 4495 N N . LEU A 1 578 ? -15.489 -14.618 -0.509 1.00 95.25 578 LEU A N 1
ATOM 4496 C CA . LEU A 1 578 ? -15.131 -15.949 -0.016 1.00 95.25 578 LEU A CA 1
ATOM 4497 C C . LEU A 1 578 ? -15.440 -17.083 -1.012 1.00 95.25 578 LEU A C 1
ATOM 4499 O O . LEU A 1 578 ? -15.497 -18.251 -0.634 1.00 95.25 578 LEU A O 1
ATOM 4503 N N . GLY A 1 579 ? -15.677 -16.772 -2.292 1.00 95.62 579 GLY A N 1
ATOM 4504 C CA . GLY A 1 579 ? -15.881 -17.793 -3.330 1.00 95.62 579 GLY A CA 1
ATOM 4505 C C . GLY A 1 579 ? -17.230 -18.527 -3.261 1.00 95.62 579 GLY A C 1
ATOM 4506 O O . GLY A 1 579 ? -17.363 -19.644 -3.769 1.00 95.62 579 GLY A O 1
ATOM 4507 N N . MET A 1 580 ? -18.255 -17.914 -2.661 1.00 97.38 580 MET A N 1
ATOM 4508 C CA . MET A 1 580 ? -19.614 -18.469 -2.518 1.00 97.38 580 MET A CA 1
ATOM 4509 C C . MET A 1 580 ? -20.621 -17.857 -3.506 1.00 97.38 580 MET A C 1
ATOM 4511 O O . MET A 1 580 ? -21.819 -17.754 -3.241 1.00 97.38 580 MET A O 1
ATOM 4515 N N . ALA A 1 581 ? -20.141 -17.394 -4.665 1.00 94.88 581 ALA A N 1
ATOM 4516 C CA . ALA A 1 581 ? -20.986 -16.745 -5.668 1.00 94.88 581 ALA A CA 1
ATOM 4517 C C . ALA A 1 581 ? -22.064 -17.685 -6.240 1.00 94.88 581 ALA A C 1
ATOM 4519 O O . ALA A 1 581 ? -23.151 -17.220 -6.588 1.00 94.88 581 ALA A O 1
ATOM 4520 N N . LYS A 1 582 ? -21.769 -18.990 -6.323 1.00 96.50 582 LYS A N 1
ATOM 4521 C CA . LYS A 1 582 ? -22.718 -20.015 -6.771 1.00 96.50 582 LYS A CA 1
ATOM 4522 C C . LYS A 1 582 ? -23.854 -20.179 -5.763 1.00 96.50 582 LYS A C 1
ATOM 4524 O O . LYS A 1 582 ? -25.010 -20.012 -6.132 1.00 96.50 582 LYS A O 1
ATOM 4529 N N . GLU A 1 583 ? -23.522 -20.416 -4.499 1.00 97.88 583 GLU A N 1
ATOM 4530 C CA . GLU A 1 583 ? -24.499 -20.641 -3.431 1.00 97.88 583 GLU A CA 1
ATOM 4531 C C . GLU A 1 583 ? -25.361 -19.391 -3.215 1.00 97.88 583 GLU A C 1
ATOM 4533 O O . GLU A 1 583 ? -26.575 -19.485 -3.055 1.00 97.88 583 GLU A O 1
ATOM 4538 N N . TRP A 1 584 ? -24.764 -18.196 -3.330 1.00 96.62 584 TRP A N 1
ATOM 4539 C CA . TRP A 1 584 ? -25.522 -16.945 -3.353 1.00 96.62 584 TRP A CA 1
ATOM 4540 C C . TRP A 1 584 ? -26.531 -16.893 -4.507 1.00 96.62 584 TRP A C 1
ATOM 4542 O O . TRP A 1 584 ? -27.686 -16.511 -4.301 1.00 96.62 584 TRP A O 1
ATOM 4552 N N . LYS A 1 585 ? -26.113 -17.257 -5.727 1.00 96.25 585 LYS A N 1
ATOM 4553 C CA . LYS A 1 585 ? -26.983 -17.264 -6.914 1.00 96.25 585 LYS A CA 1
ATOM 4554 C C . LYS A 1 585 ? -28.148 -18.244 -6.753 1.00 96.25 585 LYS A C 1
ATOM 4556 O O . LYS A 1 585 ? -29.250 -17.937 -7.191 1.00 96.25 585 LYS A O 1
ATOM 4561 N N . GLU A 1 586 ? -27.900 -19.379 -6.111 1.00 97.00 586 GLU A N 1
ATOM 4562 C CA . GLU A 1 586 ? -28.888 -20.428 -5.831 1.00 97.00 586 GLU A CA 1
ATOM 4563 C C . GLU A 1 586 ? -29.720 -20.149 -4.564 1.00 97.00 586 GLU A C 1
ATOM 4565 O O . GLU A 1 586 ? -30.682 -20.863 -4.304 1.00 97.00 586 GLU A O 1
ATOM 4570 N N . ARG A 1 587 ? -29.387 -19.092 -3.802 1.00 96.81 587 ARG A N 1
ATOM 4571 C CA . ARG A 1 587 ? -29.988 -18.750 -2.497 1.00 96.81 587 ARG A CA 1
ATOM 4572 C C . ARG A 1 587 ? -29.889 -19.883 -1.465 1.00 96.81 587 ARG A C 1
ATOM 4574 O O . ARG A 1 587 ? -30.708 -19.967 -0.551 1.00 96.81 587 ARG A O 1
ATOM 4581 N N . ASP A 1 588 ? -28.852 -20.710 -1.578 1.00 97.69 588 ASP A N 1
ATOM 4582 C CA . ASP A 1 588 ? -28.634 -21.882 -0.733 1.00 97.69 588 ASP A CA 1
ATOM 4583 C C . ASP A 1 588 ? -27.921 -21.516 0.580 1.00 97.69 588 ASP A C 1
ATOM 4585 O O . ASP A 1 588 ? -26.692 -21.528 0.679 1.00 97.69 588 ASP A O 1
ATOM 4589 N N . LEU A 1 589 ? -28.706 -21.201 1.615 1.00 98.25 589 LEU A N 1
ATOM 4590 C CA . LEU A 1 589 ? -28.183 -20.878 2.946 1.00 98.25 589 LEU A CA 1
ATOM 4591 C C . LEU A 1 589 ? -27.423 -22.054 3.589 1.00 98.25 589 LEU A C 1
ATOM 4593 O O . LEU A 1 589 ? -26.443 -21.836 4.302 1.00 98.25 589 LEU A O 1
ATOM 4597 N N . ASN A 1 590 ? -27.829 -23.299 3.328 1.00 97.81 590 ASN A N 1
ATOM 4598 C CA . ASN A 1 590 ? -27.185 -24.477 3.916 1.00 97.81 590 ASN A CA 1
ATOM 4599 C C . ASN A 1 590 ? -25.834 -24.769 3.251 1.00 97.81 590 ASN A C 1
ATOM 4601 O O . ASN A 1 590 ? -24.858 -25.076 3.943 1.00 97.81 590 ASN A O 1
ATOM 4605 N N . GLY A 1 591 ? -25.745 -24.603 1.931 1.00 97.88 591 GLY A N 1
ATOM 4606 C CA . GLY A 1 591 ? -24.481 -24.620 1.198 1.00 97.88 591 GLY A CA 1
ATOM 4607 C C . GLY A 1 591 ? -23.524 -23.528 1.678 1.00 97.88 591 GLY A C 1
ATOM 4608 O O . GLY A 1 591 ? -22.344 -23.802 1.904 1.00 97.88 591 GLY A O 1
ATOM 4609 N N . ILE A 1 592 ? -24.035 -22.318 1.940 1.00 98.44 592 ILE A N 1
ATOM 4610 C CA . ILE A 1 592 ? -23.248 -21.215 2.520 1.00 98.44 592 ILE A CA 1
ATOM 4611 C C . ILE A 1 592 ? -22.703 -21.595 3.904 1.00 98.44 592 ILE A C 1
ATOM 4613 O O . ILE A 1 592 ? -21.498 -21.486 4.133 1.00 98.44 592 ILE A O 1
ATOM 4617 N N . ARG A 1 593 ? -23.553 -22.085 4.819 1.00 98.00 593 ARG A N 1
ATOM 4618 C CA . ARG A 1 593 ? -23.128 -22.551 6.156 1.00 98.00 593 ARG A CA 1
ATOM 4619 C C . ARG A 1 593 ? -22.034 -23.617 6.059 1.00 98.00 593 ARG A C 1
ATOM 4621 O O . ARG A 1 593 ? -21.011 -23.515 6.734 1.00 98.00 593 ARG A O 1
ATOM 4628 N N . SER A 1 594 ? -22.211 -24.591 5.167 1.00 97.62 594 SER A N 1
ATOM 4629 C CA . SER A 1 594 ? -21.239 -25.667 4.934 1.00 97.62 594 SER A CA 1
ATOM 4630 C C . SER A 1 594 ? -19.893 -25.137 4.430 1.00 97.62 594 SER A C 1
ATOM 4632 O O . SER A 1 594 ? -18.841 -25.599 4.871 1.00 97.62 594 SER A O 1
ATOM 4634 N N . LYS A 1 595 ? -19.899 -24.128 3.550 1.00 97.19 595 LYS A N 1
ATOM 4635 C CA . LYS A 1 595 ? -18.669 -23.486 3.069 1.00 97.19 595 LYS A CA 1
ATOM 4636 C C . LYS A 1 595 ? -17.947 -22.685 4.146 1.00 97.19 595 LYS A C 1
ATOM 4638 O O . LYS A 1 595 ? -16.726 -22.773 4.219 1.00 97.19 595 LYS A O 1
ATOM 4643 N N . PHE A 1 596 ? -18.665 -21.952 4.997 1.00 97.00 596 PHE A N 1
ATOM 4644 C CA . PHE A 1 596 ? -18.049 -21.279 6.147 1.00 97.00 596 PHE A CA 1
ATOM 4645 C C . PHE A 1 596 ? -17.345 -22.274 7.077 1.00 97.00 596 PHE A C 1
ATOM 4647 O O . PHE A 1 596 ? -16.217 -22.025 7.493 1.00 97.00 596 PHE A O 1
ATOM 4654 N N . LEU A 1 597 ? -17.967 -23.426 7.347 1.00 95.62 597 LEU A N 1
ATOM 4655 C CA . LEU A 1 597 ? -17.336 -24.499 8.122 1.00 95.62 597 LEU A CA 1
ATOM 4656 C C . LEU A 1 597 ? -16.076 -25.039 7.431 1.00 95.62 597 LEU A C 1
ATOM 4658 O O . LEU A 1 597 ? -15.053 -25.226 8.084 1.00 95.62 597 LEU A O 1
ATOM 4662 N N . ALA A 1 598 ? -16.122 -25.243 6.112 1.00 95.88 598 ALA A N 1
ATOM 4663 C CA . ALA A 1 598 ? -14.973 -25.718 5.344 1.00 95.88 598 ALA A CA 1
ATOM 4664 C C . ALA A 1 598 ? -13.800 -24.721 5.342 1.00 95.88 598 ALA A C 1
ATOM 4666 O O . ALA A 1 598 ? -12.653 -25.137 5.479 1.00 95.88 598 ALA A O 1
ATOM 4667 N N . LEU A 1 599 ? -14.068 -23.414 5.234 1.00 94.44 599 LEU A N 1
ATOM 4668 C CA . LEU A 1 599 ? -13.033 -22.372 5.291 1.00 94.44 599 LEU A CA 1
ATOM 4669 C C . LEU A 1 599 ? -12.325 -22.315 6.650 1.00 94.44 599 LEU A C 1
ATOM 4671 O O . LEU A 1 599 ? -11.150 -21.968 6.715 1.00 94.44 599 LEU A O 1
ATOM 4675 N N . ARG A 1 600 ? -13.023 -22.694 7.722 1.00 93.38 600 ARG A N 1
ATOM 4676 C CA . ARG A 1 600 ? -12.482 -22.753 9.086 1.00 93.38 600 ARG A CA 1
ATOM 4677 C C . ARG A 1 600 ? -11.800 -24.082 9.419 1.00 93.38 600 ARG A C 1
ATOM 4679 O O . ARG A 1 600 ? -11.226 -24.221 10.496 1.00 93.38 600 ARG A O 1
ATOM 4686 N N . ALA A 1 601 ? -11.812 -25.060 8.509 1.00 91.81 601 ALA A N 1
ATOM 4687 C CA . ALA A 1 601 ? -11.242 -26.386 8.755 1.00 91.81 601 ALA A CA 1
ATOM 4688 C C . ALA A 1 601 ? -9.719 -26.366 8.993 1.00 91.81 601 ALA A C 1
ATOM 4690 O O . ALA A 1 601 ? -9.191 -27.266 9.640 1.00 91.81 601 ALA A O 1
ATOM 4691 N N . SER A 1 602 ? -9.015 -25.338 8.505 1.00 86.56 602 SER A N 1
ATOM 4692 C CA . SER A 1 602 ? -7.582 -25.120 8.753 1.00 86.56 602 SER A CA 1
ATOM 4693 C C . SER A 1 602 ? -7.264 -24.500 10.122 1.00 86.56 602 SER A C 1
ATOM 4695 O O . SER A 1 602 ? -6.096 -24.248 10.405 1.00 86.56 602 SER A O 1
ATOM 4697 N N . GLY A 1 603 ? -8.274 -24.247 10.959 1.00 91.81 603 GLY A N 1
ATOM 4698 C CA . GLY A 1 603 ? -8.148 -23.557 12.243 1.00 91.81 603 GLY A CA 1
ATOM 4699 C C . GLY A 1 603 ? -8.520 -22.075 12.156 1.00 91.81 603 GLY A C 1
ATOM 4700 O O . GLY A 1 603 ? -8.347 -21.436 11.113 1.00 91.81 603 GLY A O 1
ATOM 4701 N N . ASP A 1 604 ? -9.031 -21.535 13.266 1.00 91.50 604 ASP A N 1
ATOM 4702 C CA . ASP A 1 604 ? -9.547 -20.164 13.333 1.00 91.50 604 ASP A CA 1
ATOM 4703 C C . ASP A 1 604 ? -8.450 -19.109 13.133 1.00 91.50 604 ASP A C 1
ATOM 4705 O O . ASP A 1 604 ? -8.714 -18.108 12.478 1.00 91.50 604 ASP A O 1
ATOM 4709 N N . ASP A 1 605 ? -7.213 -19.359 13.569 1.00 90.12 605 ASP A N 1
ATOM 4710 C CA . ASP A 1 605 ? -6.091 -18.419 13.397 1.00 90.12 605 ASP A CA 1
ATOM 4711 C C . ASP A 1 605 ? -5.721 -18.236 11.916 1.00 90.12 605 ASP A C 1
ATOM 4713 O O . ASP A 1 605 ? -5.501 -17.124 11.433 1.00 90.12 605 ASP A O 1
ATOM 4717 N N . ALA A 1 606 ? -5.681 -19.341 11.163 1.00 92.00 606 ALA A N 1
ATOM 4718 C CA . ALA A 1 606 ? -5.407 -19.311 9.729 1.00 92.00 606 ALA A CA 1
ATOM 4719 C C . ALA A 1 606 ? -6.564 -18.660 8.960 1.00 92.00 606 ALA A C 1
ATOM 4721 O O . ALA A 1 606 ? -6.341 -17.893 8.019 1.00 92.00 606 ALA A O 1
ATOM 4722 N N . TYR A 1 607 ? -7.802 -18.945 9.374 1.00 94.94 607 TYR A N 1
ATOM 4723 C CA . TYR A 1 607 ? -8.985 -18.314 8.806 1.00 94.94 607 TYR A CA 1
ATOM 4724 C C . TYR A 1 607 ? -8.988 -16.805 9.071 1.00 94.94 607 TYR A C 1
ATOM 4726 O O . TYR A 1 607 ? -9.168 -16.016 8.145 1.00 94.94 607 TYR A O 1
ATOM 4734 N N . GLU A 1 608 ? -8.699 -16.391 10.297 1.00 94.44 608 GLU A N 1
ATOM 4735 C CA . GLU A 1 608 ? -8.588 -14.996 10.698 1.00 94.44 608 GLU A CA 1
ATOM 4736 C C . GLU A 1 608 ? -7.536 -14.238 9.885 1.00 94.44 608 GLU A C 1
ATOM 4738 O O . GLU A 1 608 ? -7.868 -13.229 9.257 1.00 94.44 608 GLU A O 1
ATOM 4743 N N . GLU A 1 609 ? -6.303 -14.747 9.803 1.00 95.00 609 GLU A N 1
ATOM 4744 C CA . GLU A 1 609 ? -5.248 -14.120 8.997 1.00 95.00 609 GLU A CA 1
ATOM 4745 C C . GLU A 1 609 ? -5.646 -14.026 7.517 1.00 95.00 609 GLU A C 1
ATOM 4747 O O . GLU A 1 609 ? -5.332 -13.031 6.854 1.00 95.00 609 GLU A O 1
ATOM 4752 N N . SER A 1 610 ? -6.400 -15.004 6.999 1.00 95.50 610 SER A N 1
ATOM 4753 C CA . SER A 1 610 ? -6.931 -14.941 5.635 1.00 95.50 610 SER A CA 1
ATOM 4754 C C . SER A 1 610 ? -7.914 -13.778 5.451 1.00 95.50 610 SER A C 1
ATOM 4756 O O . SER A 1 610 ? -7.825 -13.064 4.451 1.00 95.50 610 SER A O 1
ATOM 4758 N N . ILE A 1 611 ? -8.794 -13.511 6.426 1.00 97.38 611 ILE A N 1
ATOM 4759 C CA . ILE A 1 611 ? -9.742 -12.389 6.364 1.00 97.38 611 ILE A CA 1
ATOM 4760 C C . ILE A 1 611 ? -9.012 -11.046 6.469 1.00 97.38 611 ILE A C 1
ATOM 4762 O O . ILE A 1 611 ? -9.314 -10.136 5.688 1.00 97.38 611 ILE A O 1
ATOM 4766 N N . PHE A 1 612 ? -8.030 -10.914 7.369 1.00 97.62 612 PHE A N 1
ATOM 4767 C CA . PHE A 1 612 ? -7.189 -9.711 7.467 1.00 97.62 612 PHE A CA 1
ATOM 4768 C C . PHE A 1 612 ? -6.434 -9.442 6.161 1.00 97.62 612 PHE A C 1
ATOM 4770 O O . PHE A 1 612 ? -6.455 -8.315 5.656 1.00 97.62 612 PHE A O 1
ATOM 4777 N N . SER A 1 613 ? -5.833 -10.484 5.584 1.00 95.75 613 SER A N 1
ATOM 4778 C CA . SER A 1 613 ? -5.086 -10.409 4.326 1.00 95.75 613 SER A CA 1
ATOM 4779 C C . SER A 1 613 ? -5.980 -10.024 3.147 1.00 95.75 613 SER A C 1
ATOM 4781 O O . SER A 1 613 ? -5.668 -9.082 2.418 1.00 95.75 613 SER A O 1
ATOM 4783 N N . LEU A 1 614 ? -7.134 -10.684 2.983 1.00 95.50 614 LEU A N 1
ATOM 4784 C CA . LEU A 1 614 ? -8.102 -10.376 1.921 1.00 95.50 614 LEU A CA 1
ATOM 4785 C C . LEU A 1 614 ? -8.675 -8.958 2.047 1.00 95.50 614 LEU A C 1
ATOM 4787 O O . LEU A 1 614 ? -8.933 -8.303 1.038 1.00 95.50 614 LEU A O 1
ATOM 4791 N N . SER A 1 615 ? -8.847 -8.468 3.276 1.00 96.19 615 SER A N 1
ATOM 4792 C CA . SER A 1 615 ? -9.339 -7.111 3.554 1.00 96.19 615 SER A CA 1
ATOM 4793 C C . SER A 1 615 ? -8.242 -6.036 3.449 1.00 96.19 615 SER A C 1
ATOM 4795 O O . SER A 1 615 ? -8.547 -4.837 3.482 1.00 96.19 615 SER A O 1
ATOM 4797 N N . LYS A 1 616 ? -6.969 -6.446 3.315 1.00 97.38 616 LYS A N 1
ATOM 4798 C CA . LYS A 1 616 ? -5.772 -5.588 3.351 1.00 97.38 616 LYS A CA 1
ATOM 4799 C C . LYS A 1 616 ? -5.753 -4.696 4.598 1.00 97.38 616 LYS A C 1
ATOM 4801 O O . LYS A 1 616 ? -5.631 -3.472 4.504 1.00 97.38 616 LYS A O 1
ATOM 4806 N N . ILE A 1 617 ? -5.927 -5.317 5.765 1.00 98.19 617 ILE A N 1
ATOM 4807 C CA . ILE A 1 617 ? -5.895 -4.644 7.068 1.00 98.19 617 ILE A CA 1
ATOM 4808 C C . ILE A 1 617 ? -4.576 -4.935 7.764 1.00 98.19 617 ILE A C 1
ATOM 4810 O O . ILE A 1 617 ? -4.275 -6.074 8.114 1.00 98.19 617 ILE A O 1
ATOM 4814 N N . LYS A 1 618 ? -3.801 -3.872 7.999 1.00 96.88 618 LYS A N 1
ATOM 4815 C CA . LYS A 1 618 ? -2.513 -3.926 8.693 1.00 96.88 618 LYS A CA 1
ATOM 4816 C C . LYS A 1 618 ? -2.713 -4.435 10.117 1.00 96.88 618 LYS A C 1
ATOM 4818 O O . LYS A 1 618 ? -2.074 -5.402 10.520 1.00 96.88 618 LYS A O 1
ATOM 4823 N N . TYR A 1 619 ? -3.606 -3.778 10.853 1.00 98.12 619 TYR A N 1
ATOM 4824 C CA . TYR A 1 619 ? -4.097 -4.187 12.164 1.00 98.12 619 TYR A CA 1
ATOM 4825 C C . TYR A 1 619 ? -5.437 -3.502 12.465 1.00 98.12 619 TYR A C 1
ATOM 4827 O O . TYR A 1 619 ? -5.738 -2.445 11.903 1.00 98.12 619 TYR A O 1
ATOM 4835 N N . ALA A 1 620 ? -6.214 -4.098 13.364 1.00 98.31 620 ALA A N 1
ATOM 4836 C CA . ALA A 1 620 ? -7.464 -3.575 13.891 1.00 98.31 620 ALA A CA 1
ATOM 4837 C C . ALA A 1 620 ? -7.340 -3.290 15.391 1.00 98.31 620 ALA A C 1
ATOM 4839 O O . ALA A 1 620 ? -6.769 -4.081 16.145 1.00 98.31 620 ALA A O 1
ATOM 4840 N N . VAL A 1 621 ? -7.876 -2.156 15.835 1.00 98.31 621 VAL A N 1
ATOM 4841 C CA . VAL A 1 621 ? -7.942 -1.820 17.259 1.00 98.31 621 VAL A CA 1
ATOM 4842 C C . VAL A 1 621 ? -9.268 -2.325 17.826 1.00 98.31 621 VAL A C 1
ATOM 4844 O O . VAL A 1 621 ? -10.343 -1.991 17.325 1.00 98.31 621 VAL A O 1
ATOM 4847 N N . MET A 1 622 ? -9.185 -3.163 18.851 1.00 97.25 622 MET A N 1
ATOM 4848 C CA . MET A 1 622 ? -10.313 -3.758 19.560 1.00 97.25 622 MET A CA 1
ATOM 4849 C C . MET A 1 622 ? -10.946 -2.768 20.538 1.00 97.25 622 MET A C 1
ATOM 4851 O O . MET A 1 622 ? -10.343 -1.768 20.921 1.00 97.25 622 MET A O 1
ATOM 4855 N N . THR A 1 623 ? -12.138 -3.107 21.019 1.00 95.81 623 THR A N 1
ATOM 4856 C CA . THR A 1 623 ? -12.807 -2.401 22.114 1.00 95.81 623 THR A CA 1
ATOM 4857 C C . THR A 1 623 ? -12.813 -3.279 23.353 1.00 95.81 623 THR A C 1
ATOM 4859 O O . THR A 1 623 ? -13.641 -4.183 23.437 1.00 95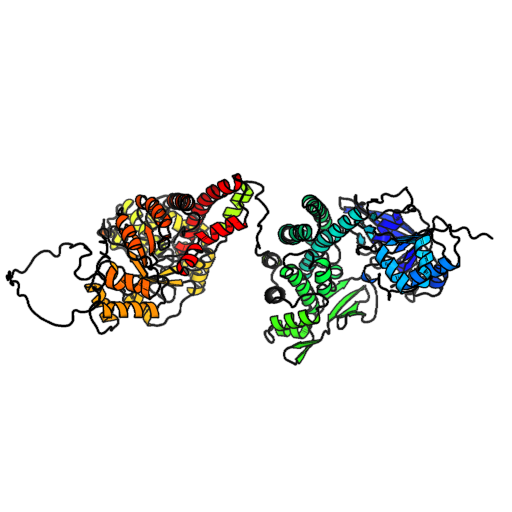.81 623 THR A O 1
ATOM 4862 N N . ASN A 1 624 ? -11.924 -3.008 24.312 1.00 94.62 624 ASN A N 1
ATOM 4863 C CA . ASN A 1 624 ? -11.729 -3.876 25.469 1.00 94.62 624 ASN A CA 1
ATOM 4864 C C . ASN A 1 624 ? -12.424 -3.356 26.723 1.00 94.62 624 ASN A C 1
ATOM 4866 O O . ASN A 1 624 ? -12.169 -2.228 27.146 1.00 94.62 624 ASN A O 1
ATOM 4870 N N . ILE A 1 625 ? -13.309 -4.159 27.319 1.00 93.31 625 ILE A N 1
ATOM 4871 C CA . ILE A 1 625 ? -14.244 -3.698 28.356 1.00 93.31 625 ILE A CA 1
ATOM 4872 C C . ILE A 1 625 ? -13.833 -4.220 29.749 1.00 93.31 625 ILE A C 1
ATOM 4874 O O . ILE A 1 625 ? -14.222 -5.328 30.126 1.00 93.31 625 ILE A O 1
ATOM 4878 N N . PRO A 1 626 ? -13.143 -3.416 30.587 1.00 91.06 626 PRO A N 1
ATOM 4879 C CA . PRO A 1 626 ? -12.764 -3.792 31.956 1.00 91.06 626 PRO A CA 1
ATOM 4880 C C . PRO A 1 626 ? -13.960 -3.844 32.926 1.00 91.06 626 PRO A C 1
ATOM 4882 O O . PRO A 1 626 ? -13.805 -4.131 34.102 1.00 91.06 626 PRO A O 1
ATOM 4885 N N . PHE A 1 627 ? -15.171 -3.554 32.450 1.00 90.19 627 PHE A N 1
ATOM 4886 C CA . PHE A 1 627 ? -16.417 -3.687 33.210 1.00 90.19 627 PHE A CA 1
ATOM 4887 C C . PHE A 1 627 ? -17.174 -4.984 32.873 1.00 90.19 627 PHE A C 1
ATOM 4889 O O . PHE A 1 627 ? -18.260 -5.220 33.396 1.00 90.19 627 PHE A O 1
ATOM 4896 N N . SER A 1 628 ? -16.634 -5.817 31.975 1.00 88.19 628 SER A N 1
ATOM 4897 C CA . SER A 1 628 ? -17.249 -7.067 31.523 1.00 88.19 628 SER A CA 1
ATOM 4898 C C . SER A 1 628 ? -16.475 -8.272 32.051 1.00 88.19 628 SER A C 1
ATOM 4900 O O . SER A 1 628 ? -15.432 -8.632 31.506 1.00 88.19 628 SER A O 1
ATOM 4902 N N . LYS A 1 629 ? -16.999 -8.953 33.079 1.00 83.50 629 LYS A N 1
ATOM 4903 C CA . LYS A 1 629 ? -16.382 -10.174 33.646 1.00 83.50 629 LYS A CA 1
ATOM 4904 C C . LYS A 1 629 ? -16.014 -11.209 32.589 1.00 83.50 629 LYS A C 1
ATOM 4906 O O . LYS A 1 629 ? -14.937 -11.800 32.640 1.00 83.50 629 LYS A O 1
ATOM 4911 N N . GLU A 1 630 ? -16.927 -11.422 31.649 1.00 83.62 630 GLU A N 1
ATOM 4912 C CA . GLU A 1 630 ? -16.804 -12.420 30.591 1.00 83.62 630 GLU A CA 1
ATOM 4913 C C . GLU A 1 630 ? -15.656 -12.115 29.636 1.00 83.62 630 GLU A C 1
ATOM 4915 O O . GLU A 1 630 ? -15.042 -13.036 29.114 1.00 83.62 630 GLU A O 1
ATOM 4920 N N . GLU A 1 631 ? -15.361 -10.837 29.409 1.00 85.38 631 GLU A N 1
ATOM 4921 C CA . GLU A 1 631 ? -14.244 -10.425 28.566 1.00 85.38 631 GLU A CA 1
ATOM 4922 C C . GLU A 1 631 ? -12.934 -10.396 29.360 1.00 85.38 631 GLU A C 1
ATOM 4924 O O . GLU A 1 631 ? -11.904 -10.889 28.902 1.00 85.38 631 GLU A O 1
ATOM 4929 N N . MET A 1 632 ? -12.979 -9.891 30.597 1.00 78.38 632 MET A N 1
ATOM 4930 C CA . MET A 1 632 ? -11.809 -9.773 31.467 1.00 78.38 632 MET A CA 1
ATOM 4931 C C . MET A 1 632 ? -11.111 -11.107 31.739 1.00 78.38 632 MET A C 1
ATOM 4933 O O . MET A 1 632 ? -9.893 -11.106 31.944 1.00 78.38 632 MET A O 1
ATOM 4937 N N . LYS A 1 633 ? -11.849 -12.229 31.758 1.00 82.94 633 LYS A N 1
ATOM 4938 C CA . LYS A 1 633 ? -11.279 -13.572 31.976 1.00 82.94 633 LYS A CA 1
ATOM 4939 C C . LYS A 1 633 ? -10.153 -13.869 30.975 1.00 82.94 633 LYS A C 1
ATOM 4941 O O . LYS A 1 633 ? -9.069 -14.274 31.384 1.00 82.94 633 LYS A O 1
ATOM 4946 N N . HIS A 1 634 ? -10.347 -13.514 29.704 1.00 83.31 634 HIS A N 1
ATOM 4947 C CA . HIS A 1 634 ? -9.400 -13.807 28.625 1.00 83.31 634 HIS A CA 1
ATOM 4948 C C . HIS A 1 634 ? -8.093 -13.020 28.767 1.00 83.31 634 HIS A C 1
ATOM 4950 O O . HIS A 1 634 ? -7.011 -13.564 28.564 1.00 83.31 634 HIS A O 1
ATOM 4956 N N . PHE A 1 635 ? -8.170 -11.775 29.243 1.00 81.38 635 PHE A N 1
ATOM 4957 C CA . PHE A 1 635 ? -6.982 -10.970 29.541 1.00 81.38 635 PHE A CA 1
ATOM 4958 C C . PHE A 1 635 ? -6.295 -11.372 30.855 1.00 81.38 635 PHE A C 1
ATOM 4960 O O . PHE A 1 635 ? -5.100 -11.149 31.021 1.00 81.38 635 PHE A O 1
ATOM 4967 N N . LYS A 1 636 ? -7.029 -11.922 31.835 1.00 71.69 636 LYS A N 1
ATOM 4968 C CA . LYS A 1 636 ? -6.465 -12.433 33.104 1.00 71.69 636 LYS A CA 1
ATOM 4969 C C . LYS A 1 636 ? -5.675 -13.729 32.910 1.00 71.69 636 LYS A C 1
ATOM 4971 O O . LYS A 1 636 ? -4.706 -13.936 33.628 1.00 71.69 636 LYS A O 1
ATOM 4976 N N . GLU A 1 637 ? -6.050 -14.547 31.934 1.00 71.62 637 GLU A N 1
ATOM 4977 C CA . GLU A 1 637 ? -5.406 -15.834 31.638 1.00 71.62 637 GLU A CA 1
ATOM 4978 C C . GLU A 1 637 ? -4.052 -15.704 30.914 1.00 71.62 637 GLU A C 1
ATOM 4980 O O . GLU A 1 637 ? -3.347 -16.698 30.770 1.00 71.62 637 GLU A O 1
ATOM 4985 N N . GLY A 1 638 ? -3.659 -14.499 30.478 1.00 68.31 638 GLY A N 1
ATOM 4986 C CA . GLY A 1 638 ? -2.370 -14.266 29.814 1.00 68.31 638 GLY A CA 1
ATOM 4987 C C . GLY A 1 638 ? -2.272 -14.866 28.408 1.00 68.31 638 GLY A C 1
ATOM 4988 O O . GLY A 1 638 ? -1.168 -15.108 27.923 1.00 68.31 638 GLY A O 1
ATOM 4989 N N . LYS A 1 639 ? -3.414 -15.118 27.755 1.00 71.62 639 LYS A N 1
ATOM 4990 C CA . LYS A 1 639 ? -3.466 -15.618 26.379 1.00 71.62 639 LYS A CA 1
ATOM 4991 C C . LYS A 1 639 ? -2.835 -14.605 25.426 1.00 71.62 639 LYS A C 1
ATOM 4993 O O . LYS A 1 639 ? -3.188 -13.427 25.428 1.00 71.62 639 LYS A O 1
ATOM 4998 N N . THR A 1 640 ? -1.896 -15.074 24.615 1.00 80.88 640 THR A N 1
ATOM 4999 C CA . THR A 1 640 ? -1.329 -14.303 23.507 1.00 80.88 640 THR A CA 1
ATOM 5000 C C . THR A 1 640 ? -2.212 -14.462 22.282 1.00 80.88 640 THR A C 1
ATOM 5002 O O . THR A 1 640 ? -2.632 -15.578 22.002 1.00 80.88 640 THR A O 1
ATOM 5005 N N . PHE A 1 641 ? -2.431 -13.376 21.551 1.00 88.12 641 PHE A N 1
ATOM 5006 C CA . PHE A 1 641 ? -3.207 -13.357 20.312 1.00 88.12 641 PHE A CA 1
ATOM 5007 C C . PHE A 1 641 ? -2.433 -12.653 19.192 1.00 88.12 641 PHE A C 1
ATOM 5009 O O . PHE A 1 641 ? -1.378 -12.045 19.421 1.00 88.12 641 PHE A O 1
ATOM 5016 N N . SER A 1 642 ? -2.951 -12.738 17.965 1.00 91.00 642 SER A N 1
ATOM 5017 C CA . SER A 1 642 ? -2.329 -12.154 16.774 1.00 91.00 642 SER A CA 1
ATOM 5018 C C . SER A 1 642 ? -1.991 -10.666 16.933 1.00 91.00 642 SER A C 1
ATOM 5020 O O . SER A 1 642 ? -2.800 -9.855 17.382 1.00 91.00 642 SER A O 1
ATOM 5022 N N . LYS A 1 643 ? -0.810 -10.265 16.442 1.00 91.75 643 LYS A N 1
ATOM 5023 C CA . LYS A 1 643 ? -0.377 -8.852 16.390 1.00 91.75 643 LYS A CA 1
ATOM 5024 C C . LYS A 1 643 ? -1.222 -7.991 15.441 1.00 91.75 643 LYS A C 1
ATOM 5026 O O . LYS A 1 643 ? -1.058 -6.770 15.425 1.00 91.75 643 LYS A O 1
ATOM 5031 N N . ARG A 1 644 ? -2.100 -8.614 14.642 1.00 95.75 644 ARG A N 1
ATOM 5032 C CA . ARG A 1 644 ? -3.137 -7.925 13.862 1.00 95.75 644 ARG A CA 1
ATOM 5033 C C . ARG A 1 644 ? -4.168 -7.243 14.763 1.00 95.75 644 ARG A C 1
ATOM 5035 O O . ARG A 1 644 ? -4.833 -6.329 14.292 1.00 95.75 644 ARG A O 1
ATOM 5042 N N . TYR A 1 645 ? -4.262 -7.612 16.039 1.00 96.56 645 TYR A N 1
ATOM 5043 C CA . TYR A 1 645 ? -5.083 -6.908 17.015 1.00 96.56 645 TYR A CA 1
ATOM 5044 C C . TYR A 1 645 ? -4.255 -6.002 17.906 1.00 96.56 645 TYR A C 1
ATOM 5046 O O . TYR A 1 645 ? -3.211 -6.382 18.438 1.00 96.56 645 TYR A O 1
ATOM 5054 N N . ARG A 1 646 ? -4.774 -4.798 18.120 1.00 96.69 646 ARG A N 1
ATOM 5055 C CA . ARG A 1 646 ? -4.311 -3.881 19.159 1.00 96.69 646 ARG A CA 1
ATOM 5056 C C . ARG A 1 646 ? -5.447 -3.579 20.113 1.00 96.69 646 ARG A C 1
ATOM 5058 O O . ARG A 1 646 ? -6.610 -3.678 19.744 1.00 96.69 646 ARG A O 1
ATOM 5065 N N . THR A 1 647 ? -5.124 -3.229 21.345 1.00 96.06 647 THR A N 1
ATOM 5066 C CA . THR A 1 647 ? -6.137 -3.044 22.389 1.00 96.06 647 THR A CA 1
ATOM 5067 C C . THR A 1 647 ? -6.523 -1.578 22.548 1.00 96.06 647 THR A C 1
ATOM 5069 O O . THR A 1 647 ? -5.689 -0.699 22.336 1.00 96.06 647 THR A O 1
ATOM 5072 N N . ALA A 1 648 ? -7.746 -1.307 22.996 1.00 97.50 648 ALA A N 1
ATOM 5073 C CA . ALA A 1 648 ? -8.155 -0.003 23.513 1.00 97.50 648 ALA A CA 1
ATOM 5074 C C . ALA A 1 648 ? -9.065 -0.188 24.726 1.00 97.50 648 ALA A C 1
ATOM 5076 O O . ALA A 1 648 ? -9.944 -1.048 24.721 1.00 97.50 648 ALA A O 1
ATOM 5077 N N . LEU A 1 649 ? -8.870 0.616 25.771 1.00 97.12 649 LEU A N 1
ATOM 5078 C CA . LEU A 1 649 ? -9.586 0.439 27.035 1.00 97.12 649 LEU A CA 1
ATOM 5079 C C . LEU A 1 649 ? -10.887 1.246 27.031 1.00 97.12 649 LEU A C 1
ATOM 5081 O O . LEU A 1 649 ? -10.861 2.477 27.056 1.00 97.12 649 LEU A O 1
ATOM 5085 N N . ARG A 1 650 ? -12.034 0.566 27.025 1.00 96.50 650 ARG A N 1
ATOM 5086 C CA . ARG A 1 650 ? -13.353 1.203 27.038 1.00 96.50 650 ARG A CA 1
ATOM 5087 C C . ARG A 1 650 ? -13.792 1.570 28.452 1.00 96.50 650 ARG A C 1
ATOM 5089 O O . ARG A 1 650 ? -13.938 0.714 29.316 1.00 96.50 650 ARG A O 1
ATOM 5096 N N . VAL A 1 651 ? -14.072 2.847 28.663 1.00 94.19 651 VAL A N 1
ATOM 5097 C CA . VAL A 1 651 ? -14.291 3.467 29.972 1.00 94.19 651 VAL A CA 1
ATOM 5098 C C . VAL A 1 651 ? -15.579 4.292 30.042 1.00 94.19 651 VAL A C 1
ATOM 5100 O O . VAL A 1 651 ? -15.641 5.255 30.801 1.00 94.19 651 VAL A O 1
ATOM 5103 N N . ASP A 1 652 ? -16.623 3.902 29.294 1.00 91.19 652 ASP A N 1
ATOM 5104 C CA . ASP A 1 652 ? -17.944 4.563 29.320 1.00 91.19 652 ASP A CA 1
ATOM 5105 C C . ASP A 1 652 ? -18.418 4.894 30.760 1.00 91.19 652 ASP A C 1
ATOM 5107 O O . ASP A 1 652 ? -18.739 6.058 31.000 1.00 91.19 652 ASP A O 1
ATOM 5111 N N . PRO A 1 653 ? -18.362 3.975 31.757 1.00 90.19 653 PRO A N 1
ATOM 5112 C CA . PRO A 1 653 ? -18.821 4.278 33.119 1.00 90.19 653 PRO A CA 1
ATOM 5113 C C . PRO A 1 653 ? -18.029 5.381 33.837 1.00 90.19 653 PRO A C 1
ATOM 5115 O O . PRO A 1 653 ? -18.581 6.067 34.695 1.00 90.19 653 PRO A O 1
ATOM 5118 N N . LEU A 1 654 ? -16.745 5.577 33.500 1.00 89.56 654 LEU A N 1
ATOM 5119 C CA . LEU A 1 654 ? -15.946 6.675 34.058 1.00 89.56 654 LEU A CA 1
ATOM 5120 C C . LEU A 1 654 ? -16.389 8.023 33.488 1.00 89.56 654 LEU A C 1
ATOM 5122 O O . LEU A 1 654 ? -16.435 9.002 34.225 1.00 89.56 654 LEU A O 1
ATOM 5126 N N . LEU A 1 655 ? -16.739 8.071 32.199 1.00 88.25 655 LEU A N 1
ATOM 5127 C CA . LEU A 1 655 ? -17.269 9.282 31.572 1.00 88.25 655 LEU A CA 1
ATOM 5128 C C . LEU A 1 655 ? -18.692 9.597 32.062 1.00 88.25 655 LEU A C 1
ATOM 5130 O O . LEU A 1 655 ? -19.039 10.760 32.234 1.00 88.25 655 LEU A O 1
ATOM 5134 N N . GLU A 1 656 ? -19.502 8.565 32.300 1.00 84.50 656 GLU A N 1
ATOM 5135 C CA . GLU A 1 656 ? -20.864 8.682 32.839 1.00 84.50 656 GLU A CA 1
ATOM 5136 C C . GLU A 1 656 ? -20.897 9.136 34.309 1.00 84.50 656 GLU A C 1
ATOM 5138 O O . GLU A 1 656 ? -21.932 9.616 34.769 1.00 84.50 656 GLU A O 1
ATOM 5143 N N . GLY A 1 657 ? -19.787 9.009 35.046 1.00 83.06 657 GLY A N 1
ATOM 5144 C CA . GLY A 1 657 ? -19.751 9.271 36.488 1.00 83.06 657 GLY A CA 1
ATOM 5145 C C . GLY A 1 657 ? -20.370 8.144 37.328 1.00 83.06 657 GLY A C 1
ATOM 5146 O O . GLY A 1 657 ? -20.764 8.364 38.473 1.00 83.06 657 GLY A O 1
ATOM 5147 N N . ASP A 1 658 ? -20.467 6.928 36.781 1.00 86.56 658 ASP A N 1
ATOM 5148 C CA . ASP A 1 658 ? -21.140 5.788 37.412 1.00 86.56 658 ASP A CA 1
ATOM 5149 C C . ASP A 1 658 ? -20.243 5.118 38.466 1.00 86.56 658 ASP A C 1
ATOM 5151 O O . ASP A 1 658 ? -19.633 4.062 38.264 1.00 86.56 658 ASP A O 1
ATOM 5155 N N . TRP A 1 659 ? -20.172 5.743 39.642 1.00 86.00 659 TRP A N 1
ATOM 5156 C CA . TRP A 1 659 ? -19.437 5.220 40.795 1.00 86.00 659 TRP A CA 1
ATOM 5157 C C . TRP A 1 659 ? -19.893 3.822 41.229 1.00 86.00 659 TRP A C 1
ATOM 5159 O O . TRP A 1 659 ? -19.094 3.088 41.813 1.00 86.00 659 TRP A O 1
ATOM 5169 N N . GLY A 1 660 ? -21.150 3.447 40.971 1.00 87.69 660 GLY A N 1
ATOM 5170 C CA . GLY A 1 660 ? -21.680 2.124 41.292 1.00 87.69 660 GLY A CA 1
ATOM 5171 C C . GLY A 1 660 ? -20.974 1.042 40.484 1.00 87.69 660 GLY A C 1
ATOM 5172 O O . GLY A 1 660 ? -20.332 0.160 41.061 1.00 87.69 660 GLY A O 1
ATOM 5173 N N . LYS A 1 661 ? -21.007 1.155 39.150 1.00 89.00 661 LYS A N 1
ATOM 5174 C CA . LYS A 1 661 ? -20.310 0.223 38.246 1.00 89.00 661 LYS A CA 1
ATOM 5175 C C . LYS A 1 661 ? -18.802 0.213 38.474 1.00 89.00 661 LYS A C 1
ATOM 5177 O O . LYS A 1 661 ? -18.195 -0.854 38.455 1.00 89.00 661 LYS A O 1
ATOM 5182 N N . VAL A 1 662 ? -18.199 1.376 38.725 1.00 90.12 662 VAL A N 1
ATOM 5183 C CA . VAL A 1 662 ? -16.751 1.491 38.965 1.00 90.12 662 VAL A CA 1
ATOM 5184 C C . VAL A 1 662 ? -16.335 0.761 40.239 1.00 90.12 662 VAL A C 1
ATOM 5186 O O . VAL A 1 662 ? -15.401 -0.037 40.205 1.00 90.12 662 VAL A O 1
ATOM 5189 N N . LYS A 1 663 ? -17.048 0.965 41.354 1.00 89.38 663 LYS A N 1
ATOM 5190 C CA . LYS A 1 663 ? -16.757 0.264 42.616 1.00 89.38 663 LYS A CA 1
ATOM 5191 C C . LYS A 1 663 ? -16.925 -1.247 42.479 1.00 89.38 663 LYS A C 1
ATOM 5193 O O . LYS A 1 663 ? -16.099 -1.987 43.008 1.00 89.38 663 LYS A O 1
ATOM 5198 N N . LEU A 1 664 ? -17.961 -1.695 41.767 1.00 90.06 664 LEU A N 1
ATOM 5199 C CA . LEU A 1 664 ? -18.190 -3.117 41.505 1.00 90.06 664 LEU A CA 1
ATOM 5200 C C . LEU A 1 664 ? -17.034 -3.729 40.702 1.00 90.06 664 LEU A C 1
ATOM 5202 O O . LEU A 1 664 ? -16.454 -4.716 41.147 1.00 90.06 664 LEU A O 1
ATOM 5206 N N . ALA A 1 665 ? -16.636 -3.108 39.589 1.00 90.69 665 ALA A N 1
ATOM 5207 C CA . ALA A 1 665 ? -15.535 -3.601 38.760 1.00 90.69 665 ALA A CA 1
ATOM 5208 C C . ALA A 1 665 ? -14.191 -3.624 39.517 1.00 90.69 665 ALA A C 1
ATOM 5210 O O . ALA A 1 665 ? -13.465 -4.615 39.477 1.00 90.69 665 ALA A O 1
ATOM 5211 N N . MET A 1 666 ? -13.887 -2.576 40.291 1.00 91.00 666 MET A N 1
ATOM 5212 C CA . MET A 1 666 ? -12.684 -2.530 41.131 1.00 91.00 666 MET A CA 1
ATOM 5213 C C . MET A 1 666 ? -12.656 -3.639 42.189 1.00 91.00 666 MET A C 1
ATOM 5215 O O . MET A 1 666 ? -11.610 -4.253 42.411 1.00 91.00 666 MET A O 1
ATOM 5219 N N . ALA A 1 667 ? -13.791 -3.895 42.845 1.00 88.12 667 ALA A N 1
ATOM 5220 C CA . ALA A 1 667 ? -13.904 -4.951 43.847 1.00 88.12 667 ALA A CA 1
ATOM 5221 C C . ALA A 1 667 ? -13.693 -6.341 43.225 1.00 88.12 667 ALA A C 1
ATOM 5223 O O . ALA A 1 667 ? -13.020 -7.186 43.814 1.00 88.12 667 ALA A O 1
ATOM 5224 N N . GLU A 1 668 ? -14.208 -6.562 42.016 1.00 87.38 668 GLU A N 1
ATOM 5225 C CA . GLU A 1 668 ? -14.045 -7.809 41.257 1.00 87.38 668 GLU A CA 1
ATOM 5226 C C . GLU A 1 668 ? -12.608 -8.058 40.786 1.00 87.38 668 GLU A C 1
ATOM 5228 O O . GLU A 1 668 ? -12.189 -9.208 40.635 1.00 87.38 668 GLU A O 1
ATOM 5233 N N . ASP A 1 669 ? -11.833 -6.994 40.593 1.00 87.00 669 ASP A N 1
ATOM 5234 C CA . ASP A 1 669 ? -10.395 -7.061 40.326 1.00 87.00 669 ASP A CA 1
ATOM 5235 C C . ASP A 1 669 ? -9.539 -7.091 41.602 1.00 87.00 669 ASP A C 1
ATOM 5237 O O . ASP A 1 669 ? -8.313 -7.164 41.524 1.00 87.00 669 ASP A O 1
ATOM 5241 N N . GLY A 1 670 ? -10.163 -7.081 42.784 1.00 85.56 670 GLY A N 1
ATOM 5242 C CA . GLY A 1 670 ? -9.475 -7.189 44.069 1.00 85.56 670 GLY A CA 1
ATOM 5243 C C . GLY A 1 670 ? -8.733 -5.921 44.506 1.00 85.56 670 GLY A C 1
ATOM 5244 O O . GLY A 1 670 ? -7.870 -6.000 45.385 1.00 85.56 670 GLY A O 1
ATOM 5245 N N . ILE A 1 671 ? -9.051 -4.754 43.933 1.00 85.50 671 ILE A N 1
ATOM 5246 C CA . ILE A 1 671 ? -8.445 -3.475 44.327 1.00 85.50 671 ILE A CA 1
ATOM 5247 C C . ILE A 1 671 ? -8.954 -3.064 45.714 1.00 85.50 671 ILE A C 1
ATOM 5249 O O . ILE A 1 671 ? -10.139 -2.798 45.917 1.00 85.50 671 ILE A O 1
ATOM 5253 N N . LYS A 1 672 ? -8.039 -2.987 46.688 1.00 77.94 672 LYS A N 1
ATOM 5254 C CA . LYS A 1 672 ? -8.333 -2.562 48.064 1.00 77.94 672 LYS A CA 1
ATOM 5255 C C . LYS A 1 672 ? -8.238 -1.037 48.166 1.00 77.94 672 LYS A C 1
ATOM 5257 O O . LYS A 1 672 ? -7.144 -0.491 48.250 1.00 77.94 672 LYS A O 1
ATOM 5262 N N . GLY A 1 673 ? -9.374 -0.344 48.158 1.00 77.88 673 GLY A N 1
ATOM 5263 C CA . GLY A 1 673 ? -9.425 1.114 48.297 1.00 77.88 673 GLY A CA 1
ATOM 5264 C C . GLY A 1 673 ? -10.763 1.703 47.857 1.00 77.88 673 GLY A C 1
ATOM 5265 O O . GLY A 1 673 ? -11.631 0.994 47.357 1.00 77.88 673 GLY A O 1
ATOM 5266 N N . SER A 1 674 ? -10.940 3.009 48.048 1.00 80.12 674 SER A N 1
ATOM 5267 C CA . SER A 1 674 ? -12.112 3.740 47.554 1.00 80.12 674 SER A CA 1
ATOM 5268 C C . SER A 1 674 ? -11.729 5.152 47.110 1.00 80.12 674 SER A C 1
ATOM 5270 O O . SER A 1 674 ? -10.649 5.643 47.442 1.00 80.12 674 SER A O 1
ATOM 5272 N N . GLY A 1 675 ? -12.612 5.791 46.343 1.00 86.31 675 GLY A N 1
ATOM 5273 C CA . GLY A 1 675 ? -12.397 7.144 45.840 1.00 86.31 675 GLY A CA 1
ATOM 5274 C C . GLY A 1 675 ? -11.380 7.224 44.699 1.00 86.31 675 GLY A C 1
ATOM 5275 O O . GLY A 1 675 ? -10.918 6.223 44.154 1.00 86.31 675 GLY A O 1
ATOM 5276 N N . ILE A 1 676 ? -11.048 8.455 44.327 1.00 89.44 676 ILE A N 1
ATOM 5277 C CA . ILE A 1 676 ? -10.324 8.807 43.098 1.00 89.44 676 ILE A CA 1
ATOM 5278 C C . ILE A 1 676 ? -8.928 8.173 42.986 1.00 89.44 676 ILE A C 1
ATOM 5280 O O . ILE A 1 676 ? -8.626 7.639 41.916 1.00 89.44 676 ILE A O 1
ATOM 5284 N N . PRO A 1 677 ? -8.084 8.142 44.040 1.00 90.62 677 PRO A N 1
ATOM 5285 C CA . PRO A 1 677 ? -6.777 7.488 43.955 1.00 90.62 677 PRO A CA 1
ATOM 5286 C C . PRO A 1 677 ? -6.874 5.998 43.609 1.00 90.62 677 PRO A C 1
ATOM 5288 O O . PRO A 1 677 ? -6.092 5.501 42.803 1.00 90.62 677 PRO A O 1
ATOM 5291 N N . ALA A 1 678 ? -7.865 5.296 44.166 1.00 91.50 678 ALA A N 1
ATOM 5292 C CA . ALA A 1 678 ? -8.056 3.873 43.914 1.00 91.50 678 ALA A CA 1
ATOM 5293 C C . ALA A 1 678 ? -8.555 3.608 42.481 1.00 91.50 678 ALA A C 1
ATOM 5295 O O . ALA A 1 678 ? -8.100 2.659 41.847 1.00 91.50 678 ALA A O 1
ATOM 5296 N N . VAL A 1 679 ? -9.426 4.471 41.938 1.00 93.12 679 VAL A N 1
ATOM 5297 C CA . VAL A 1 679 ? -9.848 4.386 40.526 1.00 93.12 679 VAL A CA 1
ATOM 5298 C C . VAL A 1 679 ? -8.663 4.637 39.592 1.00 93.12 679 VAL A C 1
ATOM 5300 O O . VAL A 1 679 ? -8.494 3.906 38.617 1.00 93.12 679 VAL A O 1
ATOM 5303 N N . LYS A 1 680 ? -7.808 5.628 39.894 1.00 93.62 680 LYS A N 1
ATOM 5304 C CA . LYS A 1 680 ? -6.599 5.891 39.097 1.00 93.62 680 LYS A CA 1
ATOM 5305 C C . LYS A 1 680 ? -5.697 4.671 39.016 1.00 93.62 680 LYS A C 1
ATOM 5307 O O . LYS A 1 680 ? -5.274 4.301 37.925 1.00 93.62 680 LYS A O 1
ATOM 5312 N N . GLU A 1 681 ? -5.431 4.049 40.158 1.00 93.38 681 GLU A N 1
ATOM 5313 C CA . GLU A 1 681 ? -4.589 2.858 40.229 1.00 93.38 681 GLU A CA 1
ATOM 5314 C C . GLU A 1 681 ? -5.200 1.673 39.473 1.00 93.38 681 GLU A C 1
ATOM 5316 O O . GLU A 1 681 ? -4.502 0.961 38.750 1.00 93.38 681 GLU A O 1
ATOM 5321 N N . TRP A 1 682 ? -6.519 1.495 39.566 1.00 94.56 682 TRP A N 1
ATOM 5322 C CA . TRP A 1 682 ? -7.230 0.453 38.829 1.00 94.56 682 TRP A CA 1
ATOM 5323 C C . TRP A 1 682 ? -7.114 0.632 37.309 1.00 94.56 682 TRP A C 1
ATOM 5325 O O . TRP A 1 682 ? -6.767 -0.312 36.598 1.00 94.56 682 TRP A O 1
ATOM 5335 N N . VAL A 1 683 ? -7.317 1.853 36.801 1.00 95.06 683 VAL A N 1
ATOM 5336 C CA . VAL A 1 683 ? -7.153 2.146 35.368 1.00 95.06 683 VAL A CA 1
ATOM 5337 C C . VAL A 1 683 ? -5.699 1.948 34.933 1.00 95.06 683 VAL A C 1
ATOM 5339 O O . VAL A 1 683 ? -5.464 1.323 33.901 1.00 95.06 683 VAL A O 1
ATOM 5342 N N . LYS A 1 684 ? -4.715 2.405 35.723 1.00 95.56 684 LYS A N 1
ATOM 5343 C CA . LYS A 1 684 ? -3.285 2.171 35.441 1.00 95.56 684 LYS A CA 1
ATOM 5344 C C . LYS A 1 684 ? -2.959 0.683 35.362 1.00 95.56 684 LYS A C 1
ATOM 5346 O O . LYS A 1 684 ? -2.287 0.269 34.423 1.00 95.56 684 LYS A O 1
ATOM 5351 N N . THR A 1 685 ? -3.495 -0.116 36.282 1.00 93.38 685 THR A N 1
ATOM 5352 C CA . THR A 1 685 ? -3.325 -1.576 36.292 1.00 93.38 685 THR A CA 1
ATOM 5353 C C . THR A 1 685 ? -3.821 -2.197 34.986 1.00 93.38 685 THR A C 1
ATOM 5355 O O . THR A 1 685 ? -3.118 -3.001 34.373 1.00 93.38 685 THR A O 1
ATOM 5358 N N . TRP A 1 686 ? -5.000 -1.789 34.510 1.00 93.56 686 TRP A N 1
ATOM 5359 C CA . TRP A 1 686 ? -5.518 -2.237 33.217 1.00 93.56 686 TRP A CA 1
ATOM 5360 C C . TRP A 1 686 ? -4.660 -1.767 32.044 1.00 93.56 686 TRP A C 1
ATOM 5362 O O . TRP A 1 686 ? -4.324 -2.579 31.183 1.00 93.56 686 TRP A O 1
ATOM 5372 N N . CYS A 1 687 ? -4.243 -0.500 32.029 1.00 95.31 687 CYS A N 1
ATOM 5373 C CA . CYS A 1 687 ? -3.356 0.026 30.994 1.00 95.31 687 CYS A CA 1
ATOM 5374 C C . CYS A 1 687 ? -2.037 -0.753 30.917 1.00 95.31 687 CYS A C 1
ATOM 5376 O O . CYS A 1 687 ? -1.622 -1.132 29.825 1.00 95.31 687 CYS A O 1
ATOM 5378 N N . SER A 1 688 ? -1.409 -1.063 32.053 1.00 93.06 688 SER A N 1
ATOM 5379 C CA . SER A 1 688 ? -0.191 -1.882 32.097 1.00 93.06 688 SER A CA 1
ATOM 5380 C C . SER A 1 688 ? -0.421 -3.313 31.613 1.00 93.06 688 SER A C 1
ATOM 5382 O O . SER A 1 688 ? 0.485 -3.923 31.053 1.00 93.06 688 SER A O 1
ATOM 5384 N N . LYS A 1 689 ? -1.625 -3.852 31.814 1.00 90.56 689 LYS A N 1
ATOM 5385 C CA . LYS A 1 689 ? -1.953 -5.236 31.481 1.00 90.56 689 LYS A CA 1
ATOM 5386 C C . LYS A 1 689 ? -2.221 -5.460 29.998 1.00 90.56 689 LYS A C 1
ATOM 5388 O O . LYS A 1 689 ? -1.760 -6.459 29.457 1.00 90.56 689 LYS A O 1
ATOM 5393 N N . ILE A 1 690 ? -2.982 -4.571 29.358 1.00 91.81 690 ILE A N 1
ATOM 5394 C CA . ILE A 1 690 ? -3.371 -4.746 27.949 1.00 91.81 690 ILE A CA 1
ATOM 5395 C C . ILE A 1 690 ? -2.588 -3.847 26.989 1.00 91.81 690 ILE A C 1
ATOM 5397 O O . ILE A 1 690 ? -2.556 -4.143 25.805 1.00 91.81 690 ILE A O 1
ATOM 5401 N N . SER A 1 691 ? -1.889 -2.817 27.484 1.00 94.19 691 SER A N 1
ATOM 5402 C CA . SER A 1 691 ? -1.152 -1.838 26.666 1.00 94.19 691 SER A CA 1
ATOM 5403 C C . SER A 1 691 ? -2.036 -1.166 25.597 1.00 94.19 691 SER A C 1
ATOM 5405 O O . SER A 1 691 ? -1.795 -1.327 24.398 1.00 94.19 691 SER A O 1
ATOM 5407 N N . PRO A 1 692 ? -3.082 -0.421 26.009 1.00 96.81 692 PRO A N 1
ATOM 5408 C CA . PRO A 1 692 ? -4.042 0.159 25.082 1.00 96.81 692 PRO A CA 1
ATOM 5409 C C . PRO A 1 692 ? -3.424 1.266 24.223 1.00 96.81 692 PRO A C 1
ATOM 5411 O O . PRO A 1 692 ? -2.637 2.074 24.705 1.00 96.81 692 PRO A O 1
ATOM 5414 N N . GLU A 1 693 ? -3.844 1.339 22.961 1.00 97.25 693 GLU A N 1
ATOM 5415 C CA . GLU A 1 693 ? -3.522 2.430 22.031 1.00 97.25 693 GLU A CA 1
ATOM 5416 C C . GLU A 1 693 ? -4.146 3.758 22.484 1.00 97.25 693 GLU A C 1
ATOM 5418 O O . GLU A 1 693 ? -3.565 4.828 22.309 1.00 97.25 693 GLU A O 1
ATOM 5423 N N . TYR A 1 694 ? -5.343 3.681 23.070 1.00 98.00 694 TYR A N 1
ATOM 5424 C CA . TYR A 1 694 ? -6.095 4.809 23.604 1.00 98.00 694 TYR A CA 1
ATOM 5425 C C . TYR A 1 694 ? -7.123 4.345 24.651 1.00 98.00 694 TYR A C 1
ATOM 5427 O O . TYR A 1 694 ? -7.514 3.174 24.705 1.00 98.00 694 TYR A O 1
ATOM 5435 N N . LEU A 1 695 ? -7.582 5.285 25.479 1.00 98.00 695 LEU A N 1
ATOM 5436 C CA . LEU A 1 695 ? -8.789 5.130 26.299 1.00 98.00 695 LEU A CA 1
ATOM 5437 C C . LEU A 1 695 ? -9.997 5.507 25.440 1.00 98.00 695 LEU A C 1
ATOM 5439 O O . LEU A 1 695 ? -9.883 6.453 24.671 1.00 98.00 695 LEU A O 1
ATOM 5443 N N . MET A 1 696 ? -11.146 4.836 25.543 1.00 95.62 696 MET A N 1
ATOM 5444 C CA . MET A 1 696 ? -12.337 5.226 24.770 1.00 95.62 696 MET A CA 1
ATOM 5445 C C . MET A 1 696 ? -13.613 5.307 25.591 1.00 95.62 696 MET A C 1
ATOM 5447 O O . MET A 1 696 ? -13.856 4.463 26.445 1.00 95.62 696 MET A O 1
ATOM 5451 N N . ALA A 1 697 ? -14.468 6.277 25.283 1.00 92.56 697 ALA A N 1
ATOM 5452 C CA . ALA A 1 697 ? -15.811 6.365 25.838 1.00 92.56 697 ALA A CA 1
ATOM 5453 C C . ALA A 1 697 ? -16.815 6.889 24.800 1.00 92.56 697 ALA A C 1
ATOM 5455 O O . ALA A 1 697 ? -16.499 7.750 23.975 1.00 92.56 697 ALA A O 1
ATOM 5456 N N . SER A 1 698 ? -18.035 6.353 24.831 1.00 90.38 698 SER A N 1
ATOM 5457 C CA . SER A 1 698 ? -19.162 6.941 24.094 1.00 90.38 698 SER A CA 1
ATOM 5458 C C . SER A 1 698 ? -19.856 7.966 24.981 1.00 90.38 698 SER A C 1
ATOM 5460 O O . SER A 1 698 ? -20.198 7.648 26.117 1.00 90.38 698 SER A O 1
ATOM 5462 N N . THR A 1 699 ? -20.061 9.185 24.486 1.00 87.69 699 THR A N 1
ATOM 5463 C CA . THR A 1 699 ? -20.678 10.248 25.287 1.00 87.69 699 THR A CA 1
ATOM 5464 C C . THR A 1 699 ? -22.171 9.975 25.489 1.00 87.69 699 THR A C 1
ATOM 5466 O O . THR A 1 699 ? -22.853 9.671 24.504 1.00 87.69 699 THR A O 1
ATOM 5469 N N . PRO A 1 700 ? -22.714 10.151 26.705 1.00 82.50 700 PRO A N 1
ATOM 5470 C CA . PRO A 1 700 ? -24.158 10.212 26.923 1.00 82.50 700 PRO A CA 1
ATOM 5471 C C . PRO A 1 700 ? -24.824 11.330 26.107 1.00 82.50 700 PRO A C 1
ATOM 5473 O O . PRO A 1 700 ? -24.185 12.334 25.787 1.00 82.50 700 PRO A O 1
ATOM 5476 N N . LYS A 1 701 ? -26.127 11.204 25.817 1.00 80.31 701 LYS A N 1
ATOM 5477 C CA . LYS A 1 701 ? -26.890 12.216 25.054 1.00 80.31 701 LYS A CA 1
ATOM 5478 C C . LYS A 1 701 ? -26.866 13.609 25.691 1.00 80.31 701 LYS A C 1
ATOM 5480 O O . LYS A 1 701 ? -26.904 14.622 25.007 1.00 80.31 701 LYS A O 1
ATOM 5485 N N . ASN A 1 702 ? -26.805 13.637 27.017 1.00 76.75 702 ASN A N 1
ATOM 5486 C CA . ASN A 1 702 ? -26.782 14.816 27.873 1.00 76.75 702 ASN A CA 1
ATOM 5487 C C . ASN A 1 702 ? -25.369 15.134 28.375 1.00 76.75 702 ASN A C 1
ATOM 5489 O O . ASN A 1 702 ? -25.229 15.788 29.402 1.00 76.75 702 ASN A O 1
ATOM 5493 N N . PHE A 1 703 ? -24.328 14.655 27.690 1.00 82.56 703 PHE A N 1
ATOM 5494 C CA . PHE A 1 703 ? -22.956 14.968 28.057 1.00 82.56 703 PHE A CA 1
ATOM 5495 C C . PHE A 1 703 ? -22.738 16.484 28.028 1.00 82.56 703 PHE A C 1
ATOM 5497 O O . PHE A 1 703 ? -22.945 17.131 27.006 1.00 82.56 703 PHE A O 1
ATOM 5504 N N . THR A 1 704 ? -22.310 17.046 29.154 1.00 80.88 704 THR A N 1
ATOM 5505 C CA . THR A 1 704 ? -21.973 18.467 29.312 1.00 80.88 704 THR A CA 1
ATOM 5506 C C . THR A 1 704 ? -20.582 18.590 29.904 1.00 80.88 704 THR A C 1
ATOM 5508 O O . THR A 1 704 ? -20.182 17.714 30.653 1.00 80.88 704 THR A O 1
ATOM 5511 N N . TYR A 1 705 ? -19.871 19.684 29.640 1.00 81.75 705 TYR A N 1
ATOM 5512 C CA . TYR A 1 705 ? -18.599 19.998 30.297 1.00 81.75 705 TYR A CA 1
ATOM 5513 C C . TYR A 1 705 ? -18.546 21.493 30.616 1.00 81.75 705 TYR A C 1
ATOM 5515 O O . TYR A 1 705 ? -18.686 22.310 29.702 1.00 81.75 705 TYR A O 1
ATOM 5523 N N . GLU A 1 706 ? -18.370 21.845 31.890 1.00 73.94 706 GLU A N 1
ATOM 5524 C CA . GLU A 1 706 ? -18.206 23.224 32.374 1.00 73.94 706 GLU A CA 1
ATOM 5525 C C . GLU A 1 706 ? -16.712 23.584 32.456 1.00 73.94 706 GLU A C 1
ATOM 5527 O O . GLU A 1 706 ? -15.907 22.762 32.908 1.00 73.94 706 GLU A O 1
ATOM 5532 N N . SER A 1 707 ? -16.340 24.787 31.995 1.00 59.41 707 SER A N 1
ATOM 5533 C CA . SER A 1 707 ? -14.944 25.256 31.912 1.00 59.41 707 SER A CA 1
ATOM 5534 C C . SER A 1 707 ? -14.252 25.302 33.272 1.00 59.41 707 SER A C 1
ATOM 5536 O O . SER A 1 707 ? -14.884 25.605 34.283 1.00 59.41 707 SER A O 1
ATOM 5538 N N . VAL A 1 708 ? -12.941 25.068 33.292 1.00 58.91 708 VAL A N 1
ATOM 5539 C CA . VAL A 1 708 ? -12.116 25.219 34.499 1.00 58.91 708 VAL A CA 1
ATOM 5540 C C . VAL A 1 708 ? -11.713 26.688 34.680 1.00 58.91 708 VAL A C 1
ATOM 5542 O O . VAL A 1 708 ? -11.092 27.275 33.795 1.00 58.91 708 VAL A O 1
ATOM 5545 N N . ASP A 1 709 ? -12.033 27.295 35.827 1.00 46.12 709 ASP A N 1
ATOM 5546 C CA . ASP A 1 709 ? -11.561 28.647 36.152 1.00 46.12 709 ASP A CA 1
ATOM 5547 C C . ASP A 1 709 ? -10.069 28.607 36.537 1.00 46.12 709 ASP A C 1
ATOM 5549 O O . ASP A 1 709 ? -9.687 28.179 37.626 1.00 46.12 709 ASP A O 1
ATOM 5553 N N . MET A 1 710 ? -9.198 29.014 35.609 1.00 39.19 710 MET A N 1
ATOM 5554 C CA . MET A 1 710 ? -7.735 28.962 35.763 1.00 39.19 710 MET A CA 1
ATOM 5555 C C . MET A 1 710 ? -7.139 30.154 36.538 1.00 39.19 710 MET A C 1
ATOM 5557 O O . MET A 1 710 ? -5.919 30.312 36.587 1.00 39.19 710 MET A O 1
ATOM 5561 N N . THR A 1 711 ? -7.963 31.010 37.153 1.00 34.94 711 THR A N 1
ATOM 5562 C CA . THR A 1 711 ? -7.509 32.235 37.841 1.00 34.94 711 THR A CA 1
ATOM 5563 C C . THR A 1 711 ? -7.083 32.051 39.302 1.00 34.94 711 THR A C 1
ATOM 5565 O O . THR A 1 711 ? -6.626 33.013 39.920 1.00 34.94 711 THR A O 1
ATOM 5568 N N . GLN A 1 712 ? -7.135 30.836 39.859 1.00 29.72 712 GLN A N 1
ATOM 5569 C CA . GLN A 1 712 ? -6.627 30.558 41.209 1.00 29.72 712 GLN A CA 1
ATOM 5570 C C . GLN A 1 712 ? -5.333 29.729 41.191 1.00 29.72 712 GLN A C 1
ATOM 5572 O O . GLN A 1 712 ? -5.379 28.500 41.090 1.00 29.72 712 GLN A O 1
ATOM 5577 N N . PRO A 1 713 ? -4.153 30.354 41.352 1.00 31.80 713 PRO A N 1
ATOM 5578 C CA . PRO A 1 713 ? -2.928 29.610 41.603 1.00 31.80 713 PRO A CA 1
ATOM 5579 C C . PRO A 1 713 ? -2.935 29.103 43.057 1.00 31.80 713 PRO A C 1
ATOM 5581 O O . PRO A 1 713 ? -2.601 29.851 43.971 1.00 31.80 713 PRO A O 1
ATOM 5584 N N . GLY A 1 714 ? -3.320 27.838 43.290 1.00 35.81 714 GLY A N 1
ATOM 5585 C CA . GLY A 1 714 ? -3.095 27.185 44.593 1.00 35.81 714 GLY A CA 1
ATOM 5586 C C . GLY A 1 714 ? -4.092 26.135 45.105 1.00 35.81 714 GLY A C 1
ATOM 5587 O O . GLY A 1 714 ? -3.855 25.596 46.180 1.00 35.81 714 GLY A O 1
ATOM 5588 N N . ALA A 1 715 ? -5.166 25.778 44.397 1.00 29.95 715 ALA A N 1
ATOM 5589 C CA . ALA A 1 715 ? -6.223 24.930 44.980 1.00 29.95 715 ALA A CA 1
ATOM 5590 C C . ALA A 1 715 ? -5.933 23.406 45.067 1.00 29.95 715 ALA A C 1
ATOM 5592 O O . ALA A 1 715 ? -6.847 22.634 45.335 1.00 29.95 715 ALA A O 1
ATOM 5593 N N . PHE A 1 716 ? -4.686 22.949 44.885 1.00 36.59 716 PHE A N 1
ATOM 5594 C CA . PHE A 1 716 ? -4.318 21.522 45.006 1.00 36.59 716 PHE A CA 1
ATOM 5595 C C . PHE A 1 716 ? -3.387 21.186 46.180 1.00 36.59 716 PHE A C 1
ATOM 5597 O O . PHE A 1 716 ? -2.877 20.070 46.270 1.00 36.59 716 PHE A O 1
ATOM 5604 N N . ALA A 1 717 ? -3.201 22.102 47.133 1.00 30.72 717 ALA A N 1
ATOM 5605 C CA . ALA A 1 717 ? -2.514 21.796 48.381 1.00 30.72 717 ALA A CA 1
ATOM 5606 C C . ALA A 1 717 ? -3.301 22.320 49.587 1.00 30.72 717 ALA A C 1
ATOM 5608 O O . ALA A 1 717 ? -3.628 23.497 49.667 1.00 30.72 717 ALA A O 1
ATOM 5609 N N . THR A 1 718 ? -3.509 21.428 50.557 1.00 27.95 718 THR A N 1
ATOM 5610 C CA . THR A 1 718 ? -4.077 21.640 51.901 1.00 27.95 718 THR A CA 1
ATOM 5611 C C . THR A 1 718 ? -5.605 21.723 52.004 1.00 27.95 718 THR A C 1
ATOM 5613 O O . THR A 1 718 ? -6.218 22.760 51.823 1.00 27.95 718 THR A O 1
ATOM 5616 N N . ASN A 1 719 ? -6.208 20.597 52.397 1.00 25.92 719 ASN A N 1
ATOM 5617 C CA . ASN A 1 719 ? -7.249 20.572 53.428 1.00 25.92 719 ASN A CA 1
ATOM 5618 C C . ASN A 1 719 ? -7.196 19.226 54.165 1.00 25.92 719 ASN A C 1
ATOM 5620 O O . ASN A 1 719 ? -8.096 18.394 54.115 1.00 25.92 719 ASN A O 1
ATOM 5624 N N . VAL A 1 720 ? -6.076 19.023 54.859 1.00 31.62 720 VAL A N 1
ATOM 5625 C CA . VAL A 1 720 ? -6.036 18.205 56.069 1.00 31.62 720 VAL A CA 1
ATOM 5626 C C . VAL A 1 720 ? -6.059 19.196 57.232 1.00 31.62 720 VAL A C 1
ATOM 5628 O O . VAL A 1 720 ? -5.222 20.091 57.281 1.00 31.62 720 VAL A O 1
ATOM 5631 N N . SER A 1 721 ? -6.999 18.984 58.157 1.00 26.20 721 SER A N 1
ATOM 5632 C CA . SER A 1 721 ? -7.228 19.664 59.448 1.00 26.20 721 SER A CA 1
ATOM 5633 C C . SER A 1 721 ? -8.176 20.885 59.489 1.00 26.20 721 SER A C 1
ATOM 5635 O O . SER A 1 721 ? -7.856 21.975 59.043 1.00 26.20 721 SER A O 1
ATOM 5637 N N . GLY A 1 722 ? -9.315 20.690 60.174 1.00 26.33 722 GLY A N 1
ATOM 5638 C CA . GLY A 1 722 ? -9.711 21.555 61.295 1.00 26.33 722 GLY A CA 1
ATOM 5639 C C . GLY A 1 722 ? -10.788 22.635 61.095 1.00 26.33 722 GLY A C 1
ATOM 5640 O O . GLY A 1 722 ? -10.539 23.674 60.508 1.00 26.33 722 GLY A O 1
ATOM 5641 N N . ALA A 1 723 ? -11.903 22.441 61.815 1.00 24.61 723 ALA A N 1
ATOM 5642 C CA . ALA A 1 723 ? -12.778 23.458 62.425 1.00 24.61 723 ALA A CA 1
ATOM 5643 C C . ALA A 1 723 ? -13.886 24.140 61.582 1.00 24.61 723 ALA A C 1
ATOM 5645 O O . ALA A 1 723 ? -13.767 25.257 61.096 1.00 24.61 723 ALA A O 1
ATOM 5646 N N . GLY A 1 724 ? -15.070 23.518 61.629 1.00 32.44 724 GLY A N 1
ATOM 5647 C CA . GLY A 1 724 ? -16.219 24.105 62.328 1.00 32.44 724 GLY A CA 1
ATOM 5648 C C . GLY A 1 724 ? -16.944 25.289 61.683 1.00 32.44 724 GLY A C 1
ATOM 5649 O O . GLY A 1 724 ? -16.674 26.441 62.004 1.00 32.44 724 GLY A O 1
ATOM 5650 N N . LYS A 1 725 ? -18.042 24.996 60.977 1.00 23.94 725 LYS A N 1
ATOM 5651 C CA . LYS A 1 725 ? -19.274 25.796 61.076 1.00 23.94 725 LYS A CA 1
ATOM 5652 C C . LYS A 1 725 ? -20.495 24.926 60.793 1.00 23.94 725 LYS A C 1
ATOM 5654 O O . LYS A 1 725 ? -20.773 24.556 59.660 1.00 23.94 725 LYS A O 1
ATOM 5659 N N . LYS A 1 726 ? -21.216 24.608 61.874 1.00 30.81 726 LYS A N 1
ATOM 5660 C CA . LYS A 1 726 ? -22.561 24.026 61.857 1.00 30.81 726 LYS A CA 1
ATOM 5661 C C . LYS A 1 726 ? -23.463 24.851 60.932 1.00 30.81 726 LYS A C 1
ATOM 5663 O O . LYS A 1 726 ? -23.659 26.041 61.180 1.00 30.81 726 LYS A O 1
ATOM 5668 N N . ARG A 1 727 ? -24.079 24.207 59.943 1.00 23.81 727 ARG A N 1
ATOM 5669 C CA . ARG A 1 727 ? -25.391 24.607 59.425 1.00 23.81 727 ARG A CA 1
ATOM 5670 C C . ARG A 1 727 ? -26.327 23.411 59.533 1.00 23.81 727 ARG A C 1
ATOM 5672 O O . ARG A 1 727 ? -25.897 22.272 59.397 1.00 23.81 727 ARG A O 1
ATOM 5679 N N . LYS A 1 728 ? -27.544 23.736 59.959 1.00 21.66 728 LYS A N 1
ATOM 5680 C CA . LYS A 1 728 ? -28.583 22.858 60.488 1.00 21.66 728 LYS A CA 1
ATOM 5681 C C . LYS A 1 728 ? -28.846 21.645 59.598 1.00 21.66 728 LYS A C 1
ATOM 5683 O O . LYS A 1 728 ? -29.043 21.789 58.399 1.00 21.66 728 LYS A O 1
ATOM 5688 N N . ILE A 1 729 ? -28.909 20.496 60.259 1.00 26.23 729 ILE A N 1
ATOM 5689 C CA . ILE A 1 729 ? -29.704 19.349 59.839 1.00 26.23 729 ILE A CA 1
ATOM 5690 C C . ILE A 1 729 ? -31.158 19.769 60.067 1.00 26.23 729 ILE A C 1
ATOM 5692 O O . ILE A 1 729 ? -31.551 19.988 61.214 1.00 26.23 729 ILE A O 1
ATOM 5696 N N . GLU A 1 730 ? -31.911 19.957 58.990 1.00 24.34 730 GLU A N 1
ATOM 5697 C CA . GLU A 1 730 ? -33.350 19.716 59.020 1.00 24.34 730 GLU A CA 1
ATOM 5698 C C . GLU A 1 730 ? -33.551 18.301 58.489 1.00 24.34 730 GLU A C 1
ATOM 5700 O O . GLU A 1 730 ? -33.000 17.903 57.464 1.00 24.34 730 GLU A O 1
ATOM 5705 N N . GLN A 1 731 ? -34.199 17.527 59.343 1.00 26.06 731 GLN A N 1
ATOM 5706 C CA . GLN A 1 731 ? -34.463 16.113 59.245 1.00 26.06 731 GLN A CA 1
ATOM 5707 C C . GLN A 1 731 ? -35.872 16.010 58.673 1.00 26.06 731 GLN A C 1
ATOM 5709 O O . GLN A 1 731 ? -36.814 16.302 59.398 1.00 26.06 731 GLN A O 1
ATOM 5714 N N . ASP A 1 732 ? -35.989 15.637 57.404 1.00 23.31 732 ASP A N 1
ATOM 5715 C CA . ASP A 1 732 ? -37.229 15.085 56.865 1.00 23.31 732 ASP A CA 1
ATOM 5716 C C . ASP A 1 732 ? -36.926 13.639 56.474 1.00 23.31 732 ASP A C 1
ATOM 5718 O O . ASP A 1 732 ? -36.290 13.347 55.460 1.00 23.31 732 ASP A O 1
ATOM 5722 N N . ASP A 1 733 ? -37.310 12.748 57.387 1.00 26.86 733 ASP A N 1
ATOM 5723 C CA . ASP A 1 733 ? -37.574 11.350 57.097 1.00 26.86 733 ASP A CA 1
ATOM 5724 C C . ASP A 1 733 ? -38.819 11.305 56.202 1.00 26.86 733 ASP A C 1
ATOM 5726 O O . ASP A 1 733 ? -39.910 11.621 56.672 1.00 26.86 733 ASP A O 1
ATOM 5730 N N . ASP A 1 734 ? -38.686 10.871 54.949 1.00 23.31 734 ASP A N 1
ATOM 5731 C CA . ASP A 1 734 ? -39.745 10.057 54.359 1.00 23.31 734 ASP A CA 1
ATOM 5732 C C . ASP A 1 734 ? -39.194 9.078 53.323 1.00 23.31 734 ASP A C 1
ATOM 5734 O O . ASP A 1 734 ? -38.331 9.386 52.497 1.00 23.31 734 ASP A O 1
ATOM 5738 N N . CYS A 1 735 ? -39.664 7.845 53.444 1.00 25.56 735 CYS A N 1
ATOM 5739 C CA . CYS A 1 735 ? -39.334 6.745 52.562 1.00 25.56 735 CYS A CA 1
ATOM 5740 C C . CYS A 1 735 ? -40.289 6.739 51.365 1.00 25.56 735 CYS A C 1
ATOM 5742 O O . CYS A 1 735 ? -41.488 6.929 51.532 1.00 25.56 735 CYS A O 1
ATOM 5744 N N . CYS A 1 736 ? -39.749 6.287 50.230 1.00 25.59 736 CYS A N 1
ATOM 5745 C CA . CYS A 1 736 ? -40.428 5.822 49.014 1.00 25.59 736 CYS A CA 1
ATOM 5746 C C . CYS A 1 736 ? -40.634 6.857 47.891 1.00 25.59 736 CYS A C 1
ATOM 5748 O O . CYS A 1 736 ? -41.013 7.995 48.119 1.00 25.59 736 CYS A O 1
ATOM 5750 N N . GLU A 1 737 ? -40.451 6.329 46.674 1.00 25.20 737 GLU A N 1
ATOM 5751 C CA . GLU A 1 737 ? -40.828 6.839 45.345 1.00 25.20 737 GLU A CA 1
ATOM 5752 C C . GLU A 1 737 ? -39.738 7.500 44.469 1.00 25.20 737 GLU A C 1
ATOM 5754 O O . GLU A 1 737 ? -39.000 8.396 44.863 1.00 25.20 737 GLU A O 1
ATOM 5759 N N . ASP A 1 738 ? -39.676 6.958 43.245 1.00 25.00 738 ASP A N 1
ATOM 5760 C CA . ASP A 1 738 ? -39.001 7.383 42.015 1.00 25.00 738 ASP A CA 1
ATOM 5761 C C . ASP A 1 738 ? -37.468 7.496 41.960 1.00 25.00 738 ASP A C 1
ATOM 5763 O O . ASP A 1 738 ? -36.862 8.563 42.050 1.00 25.00 738 ASP A O 1
ATOM 5767 N N . ALA A 1 739 ? -36.836 6.383 41.561 1.00 26.95 739 ALA A N 1
ATOM 5768 C CA . ALA A 1 739 ? -35.558 6.393 40.846 1.00 26.95 739 ALA A CA 1
ATOM 5769 C C . ALA A 1 739 ? -35.760 6.889 39.396 1.00 26.95 739 ALA A C 1
ATOM 5771 O O . ALA A 1 739 ? -35.561 6.154 38.428 1.00 26.95 739 ALA A O 1
ATOM 5772 N N . GLY A 1 740 ? -36.214 8.135 39.254 1.00 26.14 740 GLY A N 1
ATOM 5773 C CA . GLY A 1 740 ? -36.235 8.858 37.990 1.00 26.14 740 GLY A CA 1
ATOM 5774 C C . GLY A 1 740 ? -34.818 9.249 37.572 1.00 26.14 740 GLY A C 1
ATOM 5775 O O . GLY A 1 740 ? -34.006 9.665 38.396 1.00 26.14 740 GLY A O 1
ATOM 5776 N N . GLU A 1 741 ? -34.529 9.098 36.281 1.00 38.88 741 GLU A N 1
ATOM 5777 C CA . GLU A 1 741 ? -33.289 9.478 35.602 1.00 38.88 741 GLU A CA 1
ATOM 5778 C C . GLU A 1 741 ? -32.756 10.853 36.051 1.00 38.88 741 GLU A C 1
ATOM 5780 O O . GLU A 1 741 ? -33.156 11.898 35.531 1.00 38.88 741 GLU A O 1
ATOM 5785 N N . GLN A 1 742 ? -31.796 10.879 36.979 1.00 31.53 742 GLN A N 1
ATOM 5786 C CA . GLN A 1 742 ? -31.032 12.090 37.261 1.00 31.53 742 GLN A CA 1
ATOM 5787 C C . GLN A 1 742 ? -29.774 12.103 36.389 1.00 31.53 742 GLN A C 1
ATOM 5789 O O . GLN A 1 742 ? -28.810 11.374 36.601 1.00 31.53 742 GLN A O 1
ATOM 5794 N N . ALA A 1 743 ? -29.871 12.919 35.340 1.00 33.00 743 ALA A N 1
ATOM 5795 C CA . ALA A 1 743 ? -28.875 13.209 34.321 1.00 33.00 743 ALA A CA 1
ATOM 5796 C C . ALA A 1 743 ? -27.444 13.403 34.859 1.00 33.00 743 ALA A C 1
ATOM 5798 O O . ALA A 1 743 ? -27.247 14.077 35.869 1.00 33.00 743 ALA A O 1
ATOM 5799 N N . SER A 1 744 ? -26.456 12.918 34.093 1.00 38.78 744 SER A N 1
ATOM 5800 C CA . SER A 1 744 ? -25.044 13.314 34.181 1.00 38.78 744 SER A CA 1
ATOM 5801 C C . SER A 1 744 ? -24.931 14.839 34.063 1.00 38.78 744 SER A C 1
ATOM 5803 O O . SER A 1 744 ? -24.878 15.403 32.973 1.00 38.78 744 SER A O 1
ATOM 5805 N N . ARG A 1 745 ? -24.970 15.529 35.203 1.00 42.66 745 ARG A N 1
ATOM 5806 C CA . ARG A 1 745 ? -24.493 16.901 35.343 1.00 42.66 745 ARG A CA 1
ATOM 5807 C C . ARG A 1 745 ? -23.075 16.778 35.862 1.00 42.66 745 ARG A C 1
ATOM 5809 O O . ARG A 1 745 ? -22.882 16.309 36.981 1.00 42.66 745 ARG A O 1
ATOM 5816 N N . ILE A 1 746 ? -22.096 17.190 35.063 1.00 48.97 746 ILE A N 1
ATOM 5817 C CA . ILE A 1 746 ? -20.761 17.456 35.595 1.00 48.97 746 ILE A CA 1
ATOM 5818 C C . ILE A 1 746 ? -20.933 18.608 36.585 1.00 48.97 746 ILE A C 1
ATOM 5820 O O . ILE A 1 746 ? -21.132 19.741 36.166 1.00 48.97 746 ILE A O 1
ATOM 5824 N N . ASN A 1 747 ? -20.944 18.314 37.883 1.00 45.00 747 ASN A N 1
ATOM 5825 C CA . ASN A 1 747 ? -20.951 19.322 38.935 1.00 45.00 747 ASN A CA 1
ATOM 5826 C C . ASN A 1 747 ? -19.838 19.032 39.950 1.00 45.00 747 ASN A C 1
ATOM 5828 O O . ASN A 1 747 ? -19.265 17.943 39.982 1.00 45.00 747 ASN A O 1
ATOM 5832 N N . GLU A 1 748 ? -19.527 20.038 40.762 1.00 39.00 748 GLU A N 1
ATOM 5833 C CA . GLU A 1 748 ? -18.331 20.179 41.609 1.00 39.00 748 GLU A CA 1
ATOM 5834 C C . GLU A 1 748 ? -18.125 19.097 42.694 1.00 39.00 748 GLU A C 1
ATOM 5836 O O . GLU A 1 748 ? -17.218 19.218 43.513 1.00 39.00 748 GLU A O 1
ATOM 5841 N N . SER A 1 749 ? -18.950 18.044 42.742 1.00 43.00 749 SER A N 1
ATOM 5842 C CA . SER A 1 749 ? -19.016 17.118 43.878 1.00 43.00 749 SER A CA 1
ATOM 5843 C C . SER A 1 749 ? -18.406 15.720 43.676 1.00 43.00 749 SER A C 1
ATOM 5845 O O . SER A 1 749 ? -18.327 14.992 44.663 1.00 43.00 749 SER A O 1
ATOM 5847 N N . SER A 1 750 ? -17.918 15.359 42.474 1.00 52.06 750 SER A N 1
ATOM 5848 C CA . SER A 1 750 ? -16.890 14.315 42.212 1.00 52.06 750 SER A CA 1
ATOM 5849 C C . SER A 1 750 ? -16.825 13.987 40.710 1.00 52.06 750 SER A C 1
ATOM 5851 O O . SER A 1 750 ? -17.699 13.288 40.196 1.00 52.06 750 SER A O 1
ATOM 5853 N N . ASP A 1 751 ? -15.790 14.447 39.999 1.00 72.31 751 ASP A N 1
ATOM 5854 C CA . ASP A 1 751 ? -15.732 14.332 38.533 1.00 72.31 751 ASP A CA 1
ATOM 5855 C C . ASP A 1 751 ? -14.695 13.291 38.069 1.00 72.31 751 ASP A C 1
ATOM 5857 O O . ASP A 1 751 ? -13.507 13.581 37.937 1.00 72.31 751 ASP A O 1
ATOM 5861 N N . LEU A 1 752 ? -15.136 12.061 37.779 1.00 86.75 752 LEU A N 1
ATOM 5862 C CA . LEU A 1 752 ? -14.270 11.007 37.227 1.00 86.75 752 LEU A CA 1
ATOM 5863 C C . LEU A 1 752 ? -13.643 11.393 35.870 1.00 86.75 752 LEU A C 1
ATOM 5865 O O . LEU A 1 752 ? -12.568 10.892 35.537 1.00 86.75 752 LEU A O 1
ATOM 5869 N N . LEU A 1 753 ? -14.232 12.311 35.097 1.00 87.19 753 LEU A N 1
ATOM 5870 C CA . LEU A 1 753 ? -13.615 12.820 33.873 1.00 87.19 753 LEU A CA 1
ATOM 5871 C C . LEU A 1 753 ? -12.434 13.749 34.198 1.00 87.19 753 LEU A C 1
ATOM 5873 O O . LEU A 1 753 ? -11.317 13.483 33.748 1.00 87.19 753 LEU A O 1
ATOM 5877 N N . LYS A 1 754 ? -12.657 14.811 34.987 1.00 86.44 754 LYS A N 1
ATOM 5878 C CA . LYS A 1 754 ? -11.620 15.811 35.335 1.00 86.44 754 LYS A CA 1
ATOM 5879 C C . LYS A 1 754 ? -10.577 15.295 36.313 1.00 86.44 754 LYS A C 1
ATOM 5881 O O . LYS A 1 754 ? -9.419 15.692 36.233 1.00 86.44 754 LYS A O 1
ATOM 5886 N N . GLU A 1 755 ? -10.963 14.436 37.244 1.00 88.69 755 GLU A N 1
ATOM 5887 C CA . GLU A 1 755 ? -10.073 13.992 38.309 1.00 88.69 755 GLU A CA 1
ATOM 5888 C C . GLU A 1 755 ? -9.393 12.663 37.995 1.00 88.69 755 GLU A C 1
ATOM 5890 O O . GLU A 1 755 ? -8.324 12.418 38.551 1.00 88.69 755 GLU A O 1
ATOM 5895 N N . VAL A 1 756 ? -9.945 11.826 37.104 1.00 91.81 756 VAL A N 1
ATOM 5896 C CA . VAL A 1 756 ? -9.364 10.523 36.724 1.00 91.81 756 VAL A CA 1
ATOM 5897 C C . VAL A 1 756 ? -8.989 10.471 35.244 1.00 91.81 756 VAL A C 1
ATOM 5899 O O . VAL A 1 756 ? -7.800 10.399 34.946 1.00 91.81 756 VAL A O 1
ATOM 5902 N N . LEU A 1 757 ? -9.957 10.494 34.321 1.00 93.12 757 LEU A N 1
ATOM 5903 C CA . LEU A 1 757 ? -9.709 10.199 32.902 1.00 93.12 757 LEU A CA 1
ATOM 5904 C C . LEU A 1 757 ? -8.735 11.177 32.241 1.00 93.12 757 LEU A C 1
ATOM 5906 O O . LEU A 1 757 ? -7.767 10.733 31.630 1.00 93.12 757 LEU A O 1
ATOM 5910 N N . LEU A 1 758 ? -8.974 12.485 32.358 1.00 94.38 758 LEU A N 1
ATOM 5911 C CA . LEU A 1 758 ? -8.143 13.511 31.721 1.00 94.38 758 LEU A CA 1
ATOM 5912 C C . LEU A 1 758 ? -6.722 13.551 32.317 1.00 94.38 758 LEU A C 1
ATOM 5914 O O . LEU A 1 758 ? -5.771 13.457 31.537 1.00 94.38 758 LEU A O 1
ATOM 5918 N N . PRO A 1 759 ? -6.537 13.550 33.657 1.00 95.06 759 PRO A N 1
ATOM 5919 C CA . PRO A 1 759 ? -5.212 13.426 34.257 1.00 95.06 759 PRO A CA 1
ATOM 5920 C C . PRO A 1 759 ? -4.467 12.159 33.842 1.00 95.06 759 PRO A C 1
ATOM 5922 O O . PRO A 1 759 ? -3.267 12.220 33.607 1.00 95.06 759 PRO A O 1
ATOM 5925 N N . LEU A 1 760 ? -5.147 11.009 33.747 1.00 96.31 760 LEU A N 1
ATOM 5926 C CA . LEU A 1 760 ? -4.502 9.761 33.329 1.00 96.31 760 LEU A CA 1
ATOM 5927 C C . LEU A 1 760 ? -4.157 9.751 31.843 1.00 96.31 760 LEU A C 1
ATOM 5929 O O . LEU A 1 760 ? -3.100 9.243 31.482 1.00 96.31 760 LEU A O 1
ATOM 5933 N N . ALA A 1 761 ? -5.022 10.292 30.987 1.00 96.44 761 ALA A N 1
ATOM 5934 C CA . ALA A 1 761 ? -4.736 10.437 29.565 1.00 96.44 761 ALA A CA 1
ATOM 5935 C C . ALA A 1 761 ? -3.482 11.302 29.351 1.00 96.44 761 ALA A C 1
ATOM 5937 O O . ALA A 1 761 ? -2.608 10.944 28.560 1.00 96.44 761 ALA A O 1
ATOM 5938 N N . GLU A 1 762 ? -3.346 12.395 30.112 1.00 96.25 762 GLU A N 1
ATOM 5939 C CA . GLU A 1 762 ? -2.140 13.226 30.113 1.00 96.25 762 GLU A CA 1
ATOM 5940 C C . GLU A 1 762 ? -0.924 12.483 30.690 1.00 96.25 762 GLU A C 1
ATOM 5942 O O . GLU A 1 762 ? 0.118 12.414 30.039 1.00 96.25 762 GLU A O 1
ATOM 5947 N N . GLU A 1 763 ? -1.046 11.893 31.883 1.00 96.19 763 GLU A N 1
ATOM 5948 C CA . GLU A 1 763 ? 0.051 11.207 32.582 1.00 96.19 763 GLU A CA 1
ATOM 5949 C C . GLU A 1 763 ? 0.611 10.038 31.759 1.00 96.19 763 GLU A C 1
ATOM 5951 O O . GLU A 1 763 ? 1.824 9.904 31.604 1.00 96.19 763 GLU A O 1
ATOM 5956 N N . LEU A 1 764 ? -0.273 9.206 31.205 1.00 95.44 764 LEU A N 1
ATOM 5957 C CA . LEU A 1 764 ? 0.085 8.013 30.435 1.00 95.44 764 LEU A CA 1
ATOM 5958 C C . LEU A 1 764 ? 0.354 8.318 28.956 1.00 95.44 764 LEU A C 1
ATOM 5960 O O . LEU A 1 764 ? 0.729 7.415 28.211 1.00 95.44 764 LEU A O 1
ATOM 5964 N N . GLN A 1 765 ? 0.156 9.568 28.516 1.00 94.75 765 GLN A N 1
ATOM 5965 C CA . GLN A 1 765 ? 0.276 9.997 27.115 1.00 94.75 765 GLN A CA 1
ATOM 5966 C C . GLN A 1 765 ? -0.624 9.210 26.140 1.00 94.75 765 GLN A C 1
ATOM 5968 O O . GLN A 1 765 ? -0.348 9.132 24.933 1.00 94.75 765 GLN A O 1
ATOM 5973 N N . LEU A 1 766 ? -1.728 8.668 26.660 1.00 96.62 766 LEU A N 1
ATOM 5974 C CA . LEU A 1 766 ? -2.737 7.935 25.907 1.00 96.62 766 LEU A CA 1
ATOM 5975 C C . LEU A 1 766 ? -3.819 8.899 25.415 1.00 96.62 766 LEU A C 1
ATOM 5977 O O . LEU A 1 766 ? -4.352 9.671 26.213 1.00 96.62 766 LEU A O 1
ATOM 5981 N N . PRO A 1 767 ? -4.197 8.865 24.126 1.00 97.94 767 PRO A N 1
ATOM 5982 C CA . PRO A 1 767 ? -5.346 9.623 23.667 1.00 97.94 767 PRO A CA 1
ATOM 5983 C C . PRO A 1 767 ? -6.636 9.199 24.377 1.00 97.94 767 PRO A C 1
ATOM 5985 O O . PRO A 1 767 ? -6.837 8.018 24.673 1.00 97.94 767 PRO A O 1
ATOM 5988 N N . LEU A 1 768 ? -7.540 10.157 24.570 1.00 97.81 768 LEU A N 1
ATOM 5989 C CA . LEU A 1 768 ? -8.927 9.910 24.941 1.00 97.81 768 LEU A CA 1
ATOM 5990 C C . LEU A 1 768 ? -9.797 9.926 23.679 1.00 97.81 768 LEU A C 1
ATOM 5992 O O . LEU A 1 768 ? -10.006 10.966 23.051 1.00 97.81 768 LEU A O 1
ATOM 5996 N N . ALA A 1 769 ? -10.291 8.757 23.294 1.00 98.06 769 ALA A N 1
ATOM 5997 C CA . ALA A 1 769 ? -11.190 8.577 22.175 1.00 98.06 769 ALA A CA 1
ATOM 5998 C C . ALA A 1 769 ? -12.651 8.802 22.591 1.00 98.06 769 ALA A C 1
ATOM 6000 O O . ALA A 1 769 ? -13.181 8.094 23.446 1.00 98.06 769 ALA A O 1
ATOM 6001 N N . LEU A 1 770 ? -13.316 9.773 21.966 1.00 96.56 770 LEU A N 1
ATOM 6002 C CA . LEU A 1 770 ? -14.710 10.120 22.222 1.00 96.56 770 LEU A CA 1
ATOM 6003 C C . LEU A 1 770 ? -15.570 9.792 21.001 1.00 96.56 770 LEU A C 1
ATOM 6005 O O . LEU A 1 770 ? -15.329 10.284 19.895 1.00 96.56 770 LEU A O 1
ATOM 6009 N N . LYS A 1 771 ? -16.598 8.971 21.216 1.00 95.69 771 LYS A N 1
ATOM 6010 C CA . LYS A 1 771 ? -17.655 8.712 20.233 1.00 95.69 771 LYS A CA 1
ATOM 6011 C C . LYS A 1 771 ? -18.883 9.549 20.590 1.00 95.69 771 LYS A C 1
ATOM 6013 O O . LYS A 1 771 ? -19.492 9.317 21.633 1.00 95.69 771 LYS A O 1
ATOM 6018 N N . ILE A 1 772 ? -19.217 10.533 19.755 1.00 94.56 772 ILE A N 1
ATOM 6019 C CA . ILE A 1 772 ? -20.176 11.596 20.096 1.00 94.56 772 ILE A CA 1
ATOM 6020 C C . ILE A 1 772 ? -21.478 11.462 19.295 1.00 94.56 772 ILE A C 1
ATOM 6022 O O . ILE A 1 772 ? -21.442 11.331 18.071 1.00 94.56 772 ILE A O 1
ATOM 6026 N N . GLY A 1 773 ? -22.624 11.556 19.982 1.00 92.25 773 GLY A N 1
ATOM 6027 C CA . GLY A 1 773 ? -23.947 11.720 19.356 1.00 92.25 773 GLY A CA 1
ATOM 6028 C C . GLY A 1 773 ? -24.881 10.506 19.373 1.00 92.25 773 GLY A C 1
ATOM 6029 O O . GLY A 1 773 ? -25.859 10.502 18.633 1.00 92.25 773 GLY A O 1
ATOM 6030 N N . CYS A 1 774 ? -24.609 9.481 20.187 1.00 91.81 774 CYS A N 1
ATOM 6031 C CA . CYS A 1 774 ? -25.525 8.349 20.376 1.00 91.81 774 CYS A CA 1
ATOM 6032 C C . CYS A 1 774 ? -26.620 8.689 21.398 1.00 91.81 774 CYS A C 1
ATOM 6034 O O . CYS A 1 774 ? -26.306 9.083 22.523 1.00 91.81 774 CYS A O 1
ATOM 6036 N N . ASP A 1 775 ? -27.885 8.468 21.040 1.00 92.81 775 ASP A N 1
ATOM 6037 C CA . ASP A 1 775 ? -29.009 8.479 21.986 1.00 92.81 775 ASP A CA 1
ATOM 6038 C C . ASP A 1 775 ? -29.408 7.032 22.279 1.00 92.81 775 ASP A C 1
ATOM 6040 O O . ASP A 1 775 ? -29.897 6.330 21.401 1.00 92.81 775 ASP A O 1
ATOM 6044 N N . ARG A 1 776 ? -29.101 6.522 23.471 1.00 90.38 776 ARG A N 1
ATOM 6045 C CA . ARG A 1 776 ? -29.274 5.090 23.745 1.00 90.38 776 ARG A CA 1
ATOM 6046 C C . ARG A 1 776 ? -30.736 4.749 24.000 1.00 90.38 776 ARG A C 1
ATOM 6048 O O . ARG A 1 776 ? -31.421 5.465 24.719 1.00 90.38 776 ARG A O 1
ATOM 6055 N N . GLN A 1 777 ? -31.158 3.596 23.482 1.00 92.00 777 GLN A N 1
ATOM 6056 C CA . GLN A 1 777 ? -32.452 2.974 23.766 1.00 92.00 777 GLN A CA 1
ATOM 6057 C C . GLN A 1 777 ? -33.657 3.889 23.485 1.00 92.00 777 GLN A C 1
ATOM 6059 O O . GLN A 1 777 ? -34.618 3.911 24.248 1.00 92.00 777 GLN A O 1
ATOM 6064 N N . VAL A 1 778 ? -33.640 4.602 22.353 1.00 93.25 778 VAL A N 1
ATOM 6065 C CA . VAL A 1 778 ? -34.816 5.336 21.845 1.00 93.25 778 VAL A CA 1
ATOM 6066 C C . VAL A 1 778 ? -35.988 4.378 21.604 1.00 93.25 778 VAL A C 1
ATOM 6068 O O . VAL A 1 778 ? -37.143 4.732 21.828 1.00 93.25 778 VAL A O 1
ATOM 6071 N N . ASN A 1 779 ? -35.691 3.137 21.207 1.00 92.50 779 ASN A N 1
ATOM 6072 C CA . ASN A 1 779 ? -36.639 2.030 21.243 1.00 92.50 779 ASN A CA 1
ATOM 6073 C C . ASN A 1 779 ? -36.054 0.835 22.023 1.00 92.50 779 ASN A C 1
ATOM 6075 O O . ASN A 1 779 ? -35.424 -0.037 21.417 1.00 92.50 779 ASN A O 1
ATOM 6079 N N . PRO A 1 780 ? -36.298 0.737 23.344 1.00 92.56 780 PRO A N 1
ATOM 6080 C CA . PRO A 1 780 ? -35.704 -0.304 24.187 1.00 92.56 780 PRO A CA 1
ATOM 6081 C C . PRO A 1 780 ? -36.067 -1.734 23.772 1.00 92.56 780 PRO A C 1
ATOM 6083 O O . PRO A 1 780 ? -35.310 -2.672 24.013 1.00 92.56 780 PRO A O 1
ATOM 6086 N N . THR A 1 781 ? -37.218 -1.924 23.117 1.00 91.31 781 THR A N 1
ATOM 6087 C CA . THR A 1 781 ? -37.676 -3.261 22.706 1.00 91.31 781 THR A CA 1
ATOM 6088 C C . THR A 1 781 ? -36.739 -3.915 21.688 1.00 91.31 781 THR A C 1
ATOM 6090 O O . THR A 1 781 ? -36.643 -5.139 21.638 1.00 91.31 781 THR A O 1
ATOM 6093 N N . LEU A 1 782 ? -35.999 -3.112 20.918 1.00 88.31 782 LEU A N 1
ATOM 6094 C CA . LEU A 1 782 ? -35.056 -3.571 19.897 1.00 88.31 782 LEU A CA 1
ATOM 6095 C C . LEU A 1 782 ? -33.662 -3.913 20.452 1.00 88.31 782 LEU A C 1
ATOM 6097 O O . LEU A 1 782 ? -32.785 -4.331 19.691 1.00 88.31 782 LEU A O 1
ATOM 6101 N N . GLY A 1 783 ? -33.428 -3.747 21.758 1.00 89.31 783 GLY A N 1
ATOM 6102 C CA . GLY A 1 783 ? -32.126 -3.996 22.377 1.00 89.31 783 GLY A CA 1
ATOM 6103 C C . GLY A 1 783 ? -31.012 -3.199 21.689 1.00 89.31 783 GLY A C 1
ATOM 6104 O O . GLY A 1 783 ? -31.103 -1.981 21.560 1.00 89.31 783 GLY A O 1
ATOM 6105 N N . LEU A 1 784 ? -29.968 -3.877 21.196 1.00 85.25 784 LEU A N 1
ATOM 6106 C CA . LEU A 1 784 ? -28.835 -3.227 20.509 1.00 85.25 784 LEU A CA 1
ATOM 6107 C C . LEU A 1 784 ? -29.218 -2.496 19.209 1.00 85.25 784 LEU A C 1
ATOM 6109 O O . LEU A 1 784 ? -28.467 -1.640 18.754 1.00 85.25 784 LEU A O 1
ATOM 6113 N N . ALA A 1 785 ? -30.355 -2.830 18.594 1.00 89.38 785 ALA A N 1
ATOM 6114 C CA . ALA A 1 785 ? -30.865 -2.134 17.411 1.00 89.38 785 ALA A CA 1
ATOM 6115 C C . ALA A 1 785 ? -31.725 -0.900 17.762 1.00 89.38 785 ALA A C 1
ATOM 6117 O O . ALA A 1 785 ? -32.216 -0.226 16.862 1.00 89.38 785 ALA A O 1
ATOM 6118 N N . GLY A 1 786 ? -31.938 -0.629 19.055 1.00 92.75 786 GLY A N 1
ATOM 6119 C CA . GLY A 1 786 ? -32.839 0.408 19.562 1.00 92.75 786 GLY A CA 1
ATOM 6120 C C . GLY A 1 786 ? -32.207 1.771 19.827 1.00 92.75 786 GLY A C 1
ATOM 6121 O O . GLY A 1 786 ? -32.904 2.683 20.270 1.00 92.75 786 GLY A O 1
ATOM 6122 N N . ASP A 1 787 ? -30.903 1.912 19.609 1.00 93.75 787 ASP A N 1
ATOM 6123 C CA . ASP A 1 787 ? -30.189 3.173 19.804 1.00 93.75 787 ASP A CA 1
ATOM 6124 C C . ASP A 1 787 ? -30.457 4.136 18.635 1.00 93.75 787 ASP A C 1
ATOM 6126 O O . ASP A 1 787 ? -30.605 3.724 17.489 1.00 93.75 787 ASP A O 1
ATOM 6130 N N . GLY A 1 788 ? -30.512 5.433 18.911 1.00 93.00 788 GLY A N 1
ATOM 6131 C CA . GLY A 1 788 ? -30.722 6.511 17.951 1.00 93.00 788 GLY A CA 1
ATOM 6132 C C . GLY A 1 788 ? -29.557 7.499 17.899 1.00 93.00 788 GLY A C 1
ATOM 6133 O O . GLY A 1 788 ? -28.422 7.208 18.286 1.00 93.00 788 GLY A O 1
ATOM 6134 N N . ILE A 1 789 ? -29.848 8.695 17.393 1.00 94.25 789 ILE A N 1
ATOM 6135 C CA . ILE A 1 789 ? -28.865 9.733 17.081 1.00 94.25 789 ILE A CA 1
ATOM 6136 C C . ILE A 1 789 ? -29.303 11.086 17.637 1.00 94.25 789 ILE A C 1
ATOM 6138 O O . ILE A 1 789 ? -30.481 11.432 17.586 1.00 94.25 789 ILE A O 1
ATOM 6142 N N . VAL A 1 790 ? -28.342 11.870 18.122 1.00 93.50 790 VAL A N 1
ATOM 6143 C CA . VAL A 1 790 ? -28.546 13.249 18.568 1.00 93.50 790 VAL A CA 1
ATOM 6144 C C . VAL A 1 790 ? -27.411 14.147 18.078 1.00 93.50 790 VAL A C 1
ATOM 6146 O O . VAL A 1 790 ? -26.242 13.753 18.062 1.00 93.50 790 VAL A O 1
ATOM 6149 N N . THR A 1 791 ? -27.754 15.371 17.683 1.00 93.56 791 THR A N 1
ATOM 6150 C CA . THR A 1 791 ? -26.779 16.419 17.362 1.00 93.56 791 THR A CA 1
ATOM 6151 C C . THR A 1 791 ? -26.278 17.059 18.650 1.00 93.56 791 THR A C 1
ATOM 6153 O O . THR A 1 791 ? -27.073 17.493 19.481 1.00 93.56 791 THR A O 1
ATOM 6156 N N . VAL A 1 792 ? -24.958 17.144 18.816 1.00 90.44 792 VAL A N 1
ATOM 6157 C CA . VAL A 1 792 ? -24.331 17.625 20.058 1.00 90.44 792 VAL A CA 1
ATOM 6158 C C . VAL A 1 792 ? -23.830 19.064 19.914 1.00 90.44 792 VAL A C 1
ATOM 6160 O O . VAL A 1 792 ? -23.362 19.462 18.844 1.00 90.44 792 VAL A O 1
ATOM 6163 N N . ASP A 1 793 ? -23.896 19.843 20.999 1.00 91.62 793 ASP A N 1
ATOM 6164 C CA . ASP A 1 793 ? -23.263 21.162 21.079 1.00 91.62 793 ASP A CA 1
ATOM 6165 C C . ASP A 1 793 ? -21.729 21.035 21.089 1.00 91.62 793 ASP A C 1
ATOM 6167 O O . ASP A 1 793 ? -21.106 20.534 22.028 1.00 91.62 793 ASP A O 1
ATOM 6171 N N . MET A 1 794 ? -21.100 21.547 20.033 1.00 93.56 794 MET A N 1
ATOM 6172 C CA . MET A 1 794 ? -19.652 21.490 19.837 1.00 93.56 794 MET A CA 1
ATOM 6173 C C . MET A 1 794 ? -18.862 22.367 20.820 1.00 93.56 794 MET A C 1
ATOM 6175 O O . MET A 1 794 ? -17.642 22.208 20.919 1.00 93.56 794 MET A O 1
ATOM 6179 N N . SER A 1 795 ? -19.524 23.257 21.571 1.00 91.31 795 SER A N 1
ATOM 6180 C CA . SER A 1 795 ? -18.892 24.064 22.621 1.00 91.31 795 SER A CA 1
ATOM 6181 C C . SER A 1 795 ? -18.253 23.199 23.719 1.00 91.31 795 SER A C 1
ATOM 6183 O O . SER A 1 795 ? -17.244 23.585 24.305 1.00 91.31 795 SER A O 1
ATOM 6185 N N . ILE A 1 796 ? -18.789 21.996 23.944 1.00 90.56 796 ILE A N 1
ATOM 6186 C CA . ILE A 1 796 ? -18.268 21.011 24.899 1.00 90.56 796 ILE A CA 1
ATOM 6187 C C . ILE A 1 796 ? -16.878 20.526 24.477 1.00 90.56 796 ILE A C 1
ATOM 6189 O O . ILE A 1 796 ? -15.934 20.584 25.264 1.00 90.56 796 ILE A O 1
ATOM 6193 N N . LEU A 1 797 ? -16.735 20.092 23.220 1.00 94.06 797 LEU A N 1
ATOM 6194 C CA . LEU A 1 797 ? -15.446 19.644 22.693 1.00 94.06 797 LEU A CA 1
ATOM 6195 C C . LEU A 1 797 ? -14.444 20.801 22.621 1.00 94.06 797 LEU A C 1
ATOM 6197 O O . LEU A 1 797 ? -13.279 20.612 22.951 1.00 94.06 797 LEU A O 1
ATOM 6201 N N . LEU A 1 798 ? -14.893 22.000 22.236 1.00 95.44 798 LEU A N 1
ATOM 6202 C CA . LEU A 1 798 ? -14.055 23.200 22.244 1.00 95.44 798 LEU A CA 1
ATOM 6203 C C . LEU A 1 798 ? -13.438 23.446 23.630 1.00 95.44 798 LEU A C 1
ATOM 6205 O O . LEU A 1 798 ? -12.224 23.606 23.724 1.00 95.44 798 LEU A O 1
ATOM 6209 N N . ARG A 1 799 ? -14.252 23.424 24.693 1.00 93.25 799 ARG A N 1
ATOM 6210 C CA . ARG A 1 799 ? -13.768 23.623 26.067 1.00 93.25 799 ARG A CA 1
ATOM 6211 C C . ARG A 1 799 ? -12.808 22.521 26.511 1.00 93.25 799 ARG A C 1
ATOM 6213 O O . ARG A 1 799 ? -11.766 22.837 27.066 1.00 93.25 799 ARG A O 1
ATOM 6220 N N . LEU A 1 800 ? -13.092 21.251 26.206 1.00 93.00 800 LEU A N 1
ATOM 6221 C CA . LEU A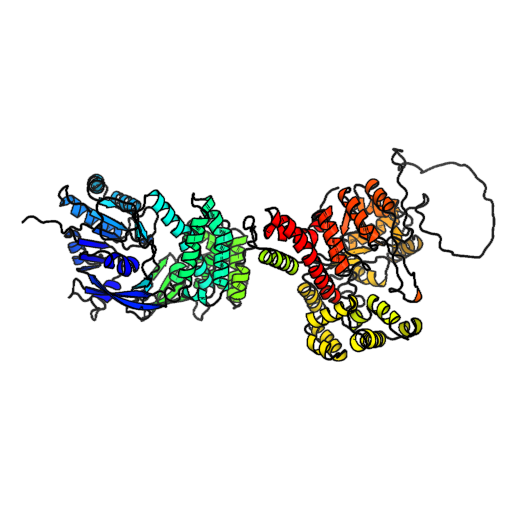 1 800 ? -12.166 20.147 26.505 1.00 93.00 800 LEU A CA 1
ATOM 6222 C C . LEU A 1 800 ? -10.791 20.354 25.858 1.00 93.00 800 LEU A C 1
ATOM 6224 O O . LEU A 1 800 ? -9.765 20.169 26.508 1.00 93.00 800 LEU A O 1
ATOM 6228 N N . LEU A 1 801 ? -10.767 20.770 24.589 1.00 96.12 801 LEU A N 1
ATOM 6229 C CA . LEU A 1 801 ? -9.524 21.013 23.855 1.00 96.12 801 LEU A CA 1
ATOM 6230 C C . LEU A 1 801 ? -8.733 22.205 24.408 1.00 96.12 801 LEU A C 1
ATOM 6232 O O . LEU A 1 801 ? -7.503 22.168 24.374 1.00 96.12 801 LEU A O 1
ATOM 6236 N N . GLN A 1 802 ? -9.427 23.242 24.889 1.00 95.44 802 GLN A N 1
ATOM 6237 C CA . GLN A 1 802 ? -8.828 24.440 25.485 1.00 95.44 802 GLN A CA 1
ATOM 6238 C C . GLN A 1 802 ? -8.285 24.185 26.891 1.00 95.44 802 GLN A C 1
ATOM 6240 O O . GLN A 1 802 ? -7.163 24.592 27.186 1.00 95.44 802 GLN A O 1
ATOM 6245 N N . ASP A 1 803 ? -9.062 23.504 27.729 1.00 93.00 803 ASP A N 1
ATOM 6246 C CA . ASP A 1 803 ? -8.716 23.251 29.127 1.00 93.00 803 ASP A CA 1
ATOM 6247 C C . ASP A 1 803 ? -7.610 22.187 29.254 1.00 93.00 803 ASP A C 1
ATOM 6249 O O . ASP A 1 803 ? -6.809 22.243 30.184 1.00 93.00 803 ASP A O 1
ATOM 6253 N N . TRP A 1 804 ? -7.522 21.249 28.298 1.00 94.88 804 TRP A N 1
ATOM 6254 C CA . TRP A 1 804 ? -6.563 20.134 28.311 1.00 94.88 804 TRP A CA 1
ATOM 6255 C C . TRP A 1 804 ? -5.677 20.095 27.056 1.00 94.88 804 TRP A C 1
ATOM 6257 O O . TRP A 1 804 ? -5.711 19.129 26.284 1.00 94.88 804 TRP A O 1
ATOM 6267 N N . PRO A 1 805 ? -4.819 21.110 26.842 1.00 95.94 805 PRO A N 1
ATOM 6268 C CA . PRO A 1 805 ? -4.016 21.225 25.623 1.00 95.94 805 PRO A CA 1
ATOM 6269 C C . PRO A 1 805 ? -2.971 20.109 25.467 1.00 95.94 805 PRO A C 1
ATOM 6271 O O . PRO A 1 805 ? -2.508 19.861 24.356 1.00 95.94 805 PRO A O 1
ATOM 6274 N N . LYS A 1 806 ? -2.614 19.426 26.563 1.00 96.19 806 LYS A N 1
ATOM 6275 C CA . LYS A 1 806 ? -1.656 18.309 26.595 1.00 96.19 806 LYS A CA 1
ATOM 6276 C C . LYS A 1 806 ? -2.303 16.929 26.445 1.00 96.19 806 LYS A C 1
ATOM 6278 O O . LYS A 1 806 ? -1.592 15.941 26.270 1.00 96.19 806 LYS A O 1
ATOM 6283 N N . VAL A 1 807 ? -3.633 16.845 26.492 1.00 97.25 807 VAL A N 1
ATOM 6284 C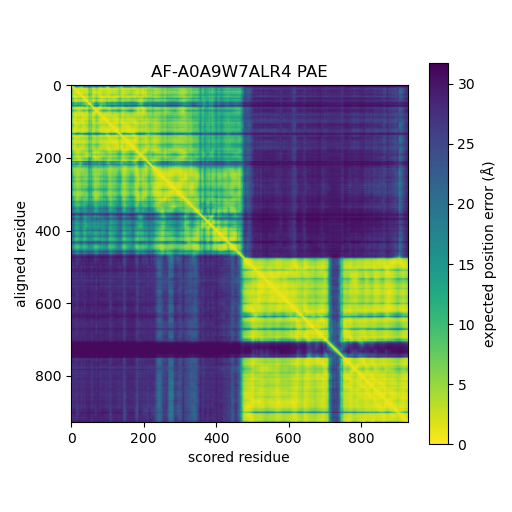 CA . VAL A 1 807 ? -4.370 15.598 26.252 1.00 97.25 807 VAL A CA 1
ATOM 6285 C C . VAL A 1 807 ? -4.685 15.487 24.768 1.00 97.25 807 VAL A C 1
ATOM 6287 O O . VAL A 1 807 ? -5.230 16.412 24.168 1.00 97.25 807 VAL A O 1
ATOM 6290 N N . LYS A 1 808 ? -4.361 14.336 24.173 1.00 98.38 808 LYS A N 1
ATOM 6291 C CA . LYS A 1 808 ? -4.751 13.985 22.802 1.00 98.38 808 LYS A CA 1
ATOM 6292 C C . LYS A 1 808 ? -6.198 13.491 22.787 1.00 98.38 808 LYS A C 1
ATOM 6294 O O . LYS A 1 808 ? -6.542 12.592 23.546 1.00 98.38 808 LYS A O 1
ATOM 6299 N N . PHE A 1 809 ? -7.017 14.001 21.876 1.00 98.44 809 PHE A N 1
ATOM 6300 C CA . PHE A 1 809 ? -8.402 13.580 21.678 1.00 98.44 809 PHE A CA 1
ATOM 6301 C C . PHE A 1 809 ? -8.585 12.934 20.304 1.00 98.44 809 PHE A C 1
ATOM 6303 O O . PHE A 1 809 ? -8.284 13.549 19.280 1.00 98.44 809 PHE A O 1
ATOM 6310 N N . LEU A 1 810 ? -9.114 11.709 20.277 1.00 98.25 810 LEU A N 1
ATOM 6311 C CA . LEU A 1 810 ? -9.539 11.018 19.054 1.00 98.25 810 LEU A CA 1
ATOM 6312 C C . LEU A 1 810 ? -11.061 11.092 18.961 1.00 98.25 810 LEU A C 1
ATOM 6314 O O . LEU A 1 810 ? -11.744 10.514 19.793 1.00 98.25 810 LEU A O 1
ATOM 6318 N N . VAL A 1 811 ? -11.632 11.776 17.974 1.00 98.25 811 VAL A N 1
ATOM 6319 C CA . VAL A 1 811 ? -13.085 12.018 17.979 1.00 98.25 811 VAL A CA 1
ATOM 6320 C C . VAL A 1 811 ? -13.752 11.541 16.698 1.00 98.25 811 VAL A C 1
ATOM 6322 O O . VAL A 1 811 ? -13.285 11.811 15.591 1.00 98.25 811 VAL A O 1
ATOM 6325 N N . THR A 1 812 ? -14.876 10.849 16.857 1.00 98.06 812 THR A N 1
ATOM 6326 C CA . THR A 1 812 ? -15.788 10.508 15.764 1.00 98.06 812 THR A CA 1
ATOM 6327 C C . THR A 1 812 ? -17.213 10.909 16.132 1.00 98.06 812 THR A C 1
ATOM 6329 O O . THR A 1 812 ? -17.580 10.934 17.310 1.00 98.06 812 THR A O 1
ATOM 6332 N N . PHE A 1 813 ? -18.008 11.249 15.122 1.00 96.75 813 PHE A N 1
ATOM 6333 C CA . PHE A 1 813 ? -19.347 11.810 15.288 1.00 96.75 813 PHE A CA 1
ATOM 6334 C C . PHE A 1 813 ? -20.369 10.941 14.578 1.00 96.75 813 PHE A C 1
ATOM 6336 O O . PHE A 1 813 ? -20.132 10.507 13.448 1.00 96.75 813 PHE A O 1
ATOM 6343 N N . LEU A 1 814 ? -21.500 10.727 15.246 1.00 95.75 814 LEU A N 1
ATOM 6344 C CA . LEU A 1 814 ? -22.630 9.993 14.701 1.00 95.75 814 LEU A CA 1
ATOM 6345 C C . LEU A 1 814 ? -23.485 10.884 13.793 1.00 95.75 814 LEU A C 1
ATOM 6347 O O . LEU A 1 814 ? -23.831 10.473 12.692 1.00 95.75 814 LEU A O 1
ATOM 6351 N N . SER A 1 815 ? -23.784 12.113 14.238 1.00 95.75 815 SER A N 1
ATOM 6352 C CA . SER A 1 815 ? -24.566 13.112 13.491 1.00 95.75 815 SER A CA 1
ATOM 6353 C C . SER A 1 815 ? -23.806 13.637 12.274 1.00 95.75 815 SER A C 1
ATOM 6355 O O . SER A 1 815 ? -22.617 13.964 12.346 1.00 95.75 815 SER A O 1
ATOM 6357 N N . LEU A 1 816 ? -24.516 13.744 11.147 1.00 96.62 816 LEU A N 1
ATOM 6358 C CA . LEU A 1 816 ? -24.000 14.354 9.923 1.00 96.62 816 LEU A CA 1
ATOM 6359 C C . LEU A 1 816 ? -23.802 15.867 10.106 1.00 96.62 816 LEU A C 1
ATOM 6361 O O . LEU A 1 816 ? -22.826 16.433 9.614 1.00 96.62 816 LEU A O 1
ATOM 6365 N N . GLU A 1 817 ? -24.688 16.508 10.864 1.00 96.06 817 GLU A N 1
ATOM 6366 C CA . GLU A 1 817 ? -24.700 17.941 11.163 1.00 96.06 817 GLU A CA 1
ATOM 6367 C C . GLU A 1 817 ? -23.450 18.368 11.946 1.00 96.06 817 GLU A C 1
ATOM 6369 O O . GLU A 1 817 ? -22.934 19.470 11.751 1.00 96.06 817 GLU A O 1
ATOM 6374 N N . ASN A 1 818 ? -22.906 17.486 12.792 1.00 96.88 818 ASN A N 1
ATOM 6375 C CA . ASN A 1 818 ? -21.685 17.768 13.548 1.00 96.88 818 ASN A CA 1
ATOM 6376 C C . ASN A 1 818 ? -20.391 17.670 12.714 1.00 96.88 818 ASN A C 1
ATOM 6378 O O . ASN A 1 818 ? -19.377 18.253 13.109 1.00 96.88 818 ASN A O 1
ATOM 6382 N N . GLN A 1 819 ? -20.396 16.983 11.563 1.00 97.69 819 GLN A N 1
ATOM 6383 C CA . GLN A 1 819 ? -19.170 16.671 10.809 1.00 97.69 819 GLN A CA 1
ATOM 6384 C C . GLN A 1 819 ? -18.424 17.926 10.332 1.00 97.69 819 GLN A C 1
ATOM 6386 O O . GLN A 1 819 ? -17.200 17.992 10.436 1.00 97.69 819 GLN A O 1
ATOM 6391 N N . HIS A 1 820 ? -19.143 18.941 9.842 1.00 97.62 820 HIS A N 1
ATOM 6392 C CA . HIS A 1 820 ? -18.529 20.186 9.364 1.00 97.62 820 HIS A CA 1
ATOM 6393 C C . HIS A 1 820 ? -17.855 20.961 10.506 1.00 97.62 820 HIS A C 1
ATOM 6395 O O . HIS A 1 820 ? -16.688 21.344 10.413 1.00 97.62 820 HIS A O 1
ATOM 6401 N N . SER A 1 821 ? -18.559 21.143 11.626 1.00 96.81 821 SER A N 1
ATOM 6402 C CA . SER A 1 821 ? -18.014 21.827 12.805 1.00 96.81 821 SER A CA 1
ATOM 6403 C C . SER A 1 821 ? -16.800 21.096 13.385 1.00 96.81 821 SER A C 1
ATOM 6405 O O . SER A 1 821 ? -15.849 21.737 13.833 1.00 96.81 821 SER A O 1
ATOM 6407 N N . ALA A 1 822 ? -16.777 19.761 13.315 1.00 97.38 822 ALA A N 1
ATOM 6408 C CA . ALA A 1 822 ? -15.616 18.962 13.693 1.00 97.38 822 ALA A CA 1
ATOM 6409 C C . ALA A 1 822 ? -14.382 19.261 12.824 1.00 97.38 822 ALA A C 1
ATOM 6411 O O . ALA A 1 822 ? -13.278 19.390 13.359 1.00 97.38 822 ALA A O 1
ATOM 6412 N N . CYS A 1 823 ? -14.552 19.436 11.507 1.00 98.12 823 CYS A N 1
ATOM 6413 C CA . CYS A 1 823 ? -13.472 19.877 10.620 1.00 98.12 823 CYS A CA 1
ATOM 6414 C C . CYS A 1 823 ? -12.951 21.263 11.012 1.00 98.12 823 CYS A C 1
ATOM 6416 O O . CYS A 1 823 ? -11.740 21.456 11.115 1.00 98.12 823 CYS A O 1
ATOM 6418 N N . VAL A 1 824 ? -13.842 22.215 11.307 1.00 97.88 824 VAL A N 1
ATOM 6419 C CA . VAL A 1 824 ? -13.430 23.555 11.755 1.00 97.88 824 VAL A CA 1
ATOM 6420 C C . VAL A 1 824 ? -12.581 23.469 13.024 1.00 97.88 824 VAL A C 1
ATOM 6422 O O . VAL A 1 824 ? -11.494 24.045 13.054 1.00 97.88 824 VAL A O 1
ATOM 6425 N N . LEU A 1 825 ? -13.020 22.717 14.042 1.00 97.88 825 LEU A N 1
ATOM 6426 C CA . LEU A 1 825 ? -12.259 22.547 15.286 1.00 97.88 825 LEU A CA 1
ATOM 6427 C C . LEU A 1 825 ? -10.916 21.846 15.058 1.00 97.88 825 LEU A C 1
ATOM 6429 O O . LEU A 1 825 ? -9.899 22.291 15.593 1.00 97.88 825 LEU A O 1
ATOM 6433 N N . LYS A 1 826 ? -10.868 20.800 14.225 1.00 97.62 826 LYS A N 1
ATOM 6434 C CA . LYS A 1 826 ? -9.611 20.111 13.890 1.00 97.62 826 LYS A CA 1
ATOM 6435 C C . LYS A 1 826 ? -8.591 21.060 13.256 1.00 97.62 826 LYS A C 1
ATOM 6437 O O . LYS A 1 826 ? -7.403 20.962 13.554 1.00 97.62 826 LYS A O 1
ATOM 6442 N N . GLY A 1 827 ? -9.043 22.019 12.450 1.00 95.88 827 GLY A N 1
ATOM 6443 C CA . GLY A 1 827 ? -8.189 23.069 11.890 1.00 95.88 827 GLY A CA 1
ATOM 6444 C C . GLY A 1 827 ? -7.635 24.068 12.917 1.00 95.88 827 GLY A C 1
ATOM 6445 O O . GLY A 1 827 ? -6.759 24.858 12.569 1.00 95.88 827 GLY A O 1
ATOM 6446 N N . LYS A 1 828 ? -8.130 24.072 14.164 1.00 97.31 828 LYS A N 1
ATOM 6447 C CA . LYS A 1 828 ? -7.679 24.974 15.243 1.00 97.31 828 LYS A CA 1
ATOM 6448 C C . LYS A 1 828 ? -6.852 24.277 16.318 1.00 97.31 828 LYS A C 1
ATOM 6450 O O . LYS A 1 828 ? -5.985 24.913 16.908 1.00 97.31 828 LYS A O 1
ATOM 6455 N N . PHE A 1 829 ? -7.082 22.987 16.550 1.00 97.81 829 PHE A N 1
ATOM 6456 C CA . PHE A 1 829 ? -6.509 22.261 17.681 1.00 97.81 829 PHE A CA 1
ATOM 6457 C C . PHE A 1 829 ? -5.641 21.091 17.220 1.00 97.81 829 PHE A C 1
ATOM 6459 O O . PHE A 1 829 ? -6.125 20.107 16.657 1.00 97.81 829 PHE A O 1
ATOM 6466 N N . ARG A 1 830 ? -4.330 21.179 17.485 1.00 95.75 830 ARG A N 1
ATOM 6467 C CA . ARG A 1 830 ? -3.383 20.099 17.160 1.00 95.75 830 ARG A CA 1
ATOM 6468 C C . ARG A 1 830 ? -3.654 18.840 17.976 1.00 95.75 830 ARG A C 1
ATOM 6470 O O . ARG A 1 830 ? -3.467 17.754 17.446 1.00 95.75 830 ARG A O 1
ATOM 6477 N N . ASN A 1 831 ? -4.134 18.990 19.209 1.00 98.00 831 ASN A N 1
ATOM 6478 C CA . ASN A 1 831 ? -4.482 17.903 20.119 1.00 98.00 831 ASN A CA 1
ATOM 6479 C C . ASN A 1 831 ? -5.807 17.192 19.785 1.00 98.00 831 ASN A C 1
ATOM 6481 O O . ASN A 1 831 ? -6.156 16.242 20.473 1.00 98.00 831 ASN A O 1
ATOM 6485 N N . LEU A 1 832 ? -6.517 17.584 18.721 1.00 98.56 832 LEU A N 1
ATOM 6486 C CA . LEU A 1 832 ? -7.671 16.858 18.185 1.00 98.56 832 LEU A CA 1
ATOM 6487 C C . LEU A 1 832 ? -7.254 16.041 16.958 1.00 98.56 832 LEU A C 1
ATOM 6489 O O . LEU A 1 832 ? -6.587 16.572 16.076 1.00 98.56 832 LEU A O 1
ATOM 6493 N N . HIS A 1 833 ? -7.708 14.799 16.823 1.00 98.56 833 HIS A N 1
ATOM 6494 C CA . HIS A 1 833 ? -7.681 14.039 15.571 1.00 98.56 833 HIS A CA 1
ATOM 6495 C C . HIS A 1 833 ? -9.061 13.446 15.311 1.00 98.56 833 HIS A C 1
ATOM 6497 O O . HIS A 1 833 ? -9.602 12.727 16.150 1.00 98.56 833 HIS A O 1
ATOM 6503 N N . ILE A 1 834 ? -9.650 13.777 14.161 1.00 98.38 834 ILE A N 1
ATOM 6504 C CA . ILE A 1 834 ? -10.962 13.249 13.780 1.00 98.38 834 ILE A CA 1
ATOM 6505 C C . ILE A 1 834 ? -10.790 12.022 12.895 1.00 98.38 834 ILE A C 1
ATOM 6507 O O . ILE A 1 834 ? -9.908 11.985 12.029 1.00 98.38 834 ILE A O 1
ATOM 6511 N N . TYR A 1 835 ? -11.632 11.018 13.112 1.00 98.06 835 TYR A N 1
ATOM 6512 C CA . TYR A 1 835 ? -11.560 9.777 12.357 1.00 98.06 835 TYR A CA 1
ATOM 6513 C C . TYR A 1 835 ? -12.938 9.194 12.066 1.00 98.06 835 TYR A C 1
ATOM 6515 O O . TYR A 1 835 ? -13.892 9.411 12.813 1.00 98.06 835 TYR A O 1
ATOM 6523 N N . GLY A 1 836 ? -13.038 8.408 10.996 1.00 97.31 836 GLY A N 1
ATOM 6524 C CA . GLY A 1 836 ? -14.192 7.541 10.793 1.00 97.31 836 GLY A CA 1
ATOM 6525 C C . GLY A 1 836 ? -15.447 8.203 10.243 1.00 97.31 836 GLY A C 1
ATOM 6526 O O . GLY A 1 836 ? -15.639 9.418 10.360 1.00 97.31 836 GLY A O 1
ATOM 6527 N N . CYS A 1 837 ? -16.323 7.358 9.715 1.00 98.06 837 CYS A N 1
ATOM 6528 C CA . CYS A 1 837 ? -17.737 7.618 9.492 1.00 98.06 837 CYS A CA 1
ATOM 6529 C C . CYS A 1 837 ? -18.508 6.607 10.348 1.00 98.06 837 CYS A C 1
ATOM 6531 O O . CYS A 1 837 ? -18.705 5.459 9.957 1.00 98.06 837 CYS A O 1
ATOM 6533 N N . TRP A 1 838 ? -18.865 7.017 11.565 1.00 97.38 838 TRP A N 1
ATOM 6534 C CA . TRP A 1 838 ? -19.388 6.109 12.578 1.00 97.38 838 TRP A CA 1
ATOM 6535 C C . TRP A 1 838 ? -20.856 5.745 12.326 1.00 97.38 838 TRP A C 1
ATOM 6537 O O . TRP A 1 838 ? -21.705 6.617 12.157 1.00 97.38 838 TRP A O 1
ATOM 6547 N N . TRP A 1 839 ? -21.149 4.444 12.335 1.00 95.12 839 TRP A N 1
ATOM 6548 C CA . TRP A 1 839 ? -22.496 3.871 12.399 1.00 95.12 839 TRP A CA 1
ATOM 6549 C C . TRP A 1 839 ? -23.504 4.448 11.388 1.00 95.12 839 TRP A C 1
ATOM 6551 O O . TRP A 1 839 ? -23.493 4.028 10.232 1.00 95.12 839 TRP A O 1
ATOM 6561 N N . TYR A 1 840 ? -24.369 5.390 11.778 1.00 95.19 840 TYR A N 1
ATOM 6562 C CA . TYR A 1 840 ? -25.416 5.945 10.906 1.00 95.19 840 TYR A CA 1
ATOM 6563 C C . TYR A 1 840 ? -24.907 6.783 9.738 1.00 95.19 840 TYR A C 1
ATOM 6565 O O . TYR A 1 840 ? -25.686 7.025 8.822 1.00 95.19 840 TYR A O 1
ATOM 6573 N N . VAL A 1 841 ? -23.634 7.188 9.741 1.00 96.62 841 VAL A N 1
ATOM 6574 C CA . VAL A 1 841 ? -22.976 7.817 8.583 1.00 96.62 841 VAL A CA 1
ATOM 6575 C C . VAL A 1 841 ? -22.038 6.858 7.833 1.00 96.62 841 VAL A C 1
ATOM 6577 O O . VAL A 1 841 ? -21.315 7.271 6.927 1.00 96.62 841 VAL A O 1
ATOM 6580 N N . ASN A 1 842 ? -22.043 5.567 8.183 1.00 96.69 842 ASN A N 1
ATOM 6581 C CA . ASN A 1 842 ? -21.247 4.519 7.541 1.00 96.69 842 ASN A CA 1
ATOM 6582 C C . ASN A 1 842 ? -21.945 3.932 6.296 1.00 96.69 842 ASN A C 1
ATOM 6584 O O . ASN A 1 842 ? -22.197 2.728 6.212 1.00 96.69 842 ASN A O 1
ATOM 6588 N N . GLN A 1 843 ? -22.288 4.792 5.338 1.00 94.94 843 GLN A N 1
ATOM 6589 C CA . GLN A 1 843 ? -22.860 4.431 4.037 1.00 94.94 843 GLN A CA 1
ATOM 6590 C C . GLN A 1 843 ? -22.016 5.054 2.931 1.00 94.94 843 GLN A C 1
ATOM 6592 O O . GLN A 1 843 ? -21.580 6.195 3.070 1.00 94.94 843 GLN A O 1
ATOM 6597 N N . GLY A 1 844 ? -21.824 4.347 1.812 1.00 94.12 844 GLY A N 1
ATOM 6598 C CA . GLY A 1 844 ? -20.897 4.763 0.747 1.00 94.12 844 GLY A CA 1
ATOM 6599 C C . GLY A 1 844 ? -21.033 6.227 0.304 1.00 94.12 844 GLY A C 1
ATOM 6600 O O . GLY A 1 844 ? -20.029 6.922 0.177 1.00 94.12 844 GLY A O 1
ATOM 6601 N N . SER A 1 845 ? -22.263 6.728 0.151 1.00 96.31 845 SER A N 1
ATOM 6602 C CA . SER A 1 845 ? -22.527 8.125 -0.228 1.00 96.31 845 SER A CA 1
ATOM 6603 C C . SER A 1 845 ? -22.144 9.143 0.850 1.00 96.31 845 SER A C 1
ATOM 6605 O O . SER A 1 845 ? -21.696 10.240 0.533 1.00 96.31 845 SER A O 1
ATOM 6607 N N . LEU A 1 846 ? -22.324 8.807 2.131 1.00 98.06 846 LEU A N 1
ATOM 6608 C CA . LEU A 1 846 ? -21.950 9.688 3.238 1.00 98.06 846 LEU A CA 1
ATOM 6609 C C . LEU A 1 846 ? -20.451 9.616 3.526 1.00 98.06 846 LEU A C 1
ATOM 6611 O O . LEU A 1 846 ? -19.850 10.651 3.796 1.00 98.06 846 LEU A O 1
ATOM 6615 N N . ILE A 1 847 ? -19.835 8.440 3.383 1.00 98.50 847 ILE A N 1
ATOM 6616 C CA . ILE A 1 847 ? -18.383 8.264 3.496 1.00 98.50 847 ILE A CA 1
ATOM 6617 C C . ILE A 1 847 ? -17.667 9.124 2.455 1.00 98.50 847 ILE A C 1
ATOM 6619 O O . ILE A 1 847 ? -16.742 9.855 2.808 1.00 98.50 847 ILE A O 1
ATOM 6623 N N . GLU A 1 848 ? -18.106 9.076 1.194 1.00 98.25 848 GLU A N 1
ATOM 6624 C CA . GLU A 1 848 ? -17.549 9.896 0.111 1.00 98.25 848 GLU A CA 1
ATOM 6625 C C . GLU A 1 848 ? -17.685 11.388 0.437 1.00 98.25 848 GLU A C 1
ATOM 6627 O O . GLU A 1 848 ? -16.678 12.099 0.483 1.00 98.25 848 GLU A O 1
ATOM 6632 N N . ARG A 1 849 ? -18.897 11.839 0.784 1.00 97.94 849 ARG A N 1
ATOM 6633 C CA . ARG A 1 849 ? -19.183 13.242 1.110 1.00 97.94 849 ARG A CA 1
ATOM 6634 C C . ARG A 1 849 ? -18.372 13.759 2.300 1.00 97.94 849 ARG A C 1
ATOM 6636 O O . ARG A 1 849 ? -17.797 14.844 2.230 1.00 97.94 849 ARG A O 1
ATOM 6643 N N . ILE A 1 850 ? -18.329 13.007 3.401 1.00 98.62 850 ILE A N 1
ATOM 6644 C CA . ILE A 1 850 ? -17.593 13.385 4.617 1.00 98.62 850 ILE A CA 1
ATOM 6645 C C . ILE A 1 850 ? -16.088 13.395 4.339 1.00 98.62 850 ILE A C 1
ATOM 6647 O O . ILE A 1 850 ? -15.394 14.322 4.757 1.00 98.62 850 ILE A O 1
ATOM 6651 N N . THR A 1 851 ? -15.576 12.395 3.616 1.00 98.56 851 THR A N 1
ATOM 6652 C CA . THR A 1 851 ? -14.152 12.306 3.268 1.00 98.56 851 THR A CA 1
ATOM 6653 C C . THR A 1 851 ? -13.732 13.459 2.365 1.00 98.56 851 THR A C 1
ATOM 6655 O O . THR A 1 851 ? -12.714 14.088 2.644 1.00 98.56 851 THR A O 1
ATOM 6658 N N . ARG A 1 852 ? -14.526 13.797 1.339 1.00 98.12 852 ARG A N 1
ATOM 6659 C CA . ARG A 1 852 ? -14.261 14.938 0.450 1.00 98.12 852 ARG A CA 1
ATOM 6660 C C . ARG A 1 852 ? -14.217 16.257 1.220 1.00 98.12 852 ARG A C 1
ATOM 6662 O O . ARG A 1 852 ? -13.222 16.965 1.133 1.00 98.12 852 ARG A O 1
ATOM 6669 N N . MET A 1 853 ? -15.220 16.530 2.056 1.00 98.31 853 MET A N 1
ATOM 6670 C CA . MET A 1 853 ? -15.238 17.727 2.910 1.00 98.31 853 MET A CA 1
ATOM 6671 C C . MET A 1 853 ? -13.999 17.801 3.821 1.00 98.31 853 MET A C 1
ATOM 6673 O O . MET A 1 853 ? -13.394 18.860 3.982 1.00 98.31 853 MET A O 1
ATOM 6677 N N . ARG A 1 854 ? -13.587 16.672 4.414 1.00 98.50 854 ARG A N 1
ATOM 6678 C CA . ARG A 1 854 ? -12.376 16.613 5.246 1.00 98.50 854 ARG A CA 1
ATOM 6679 C C . ARG A 1 854 ? -11.107 16.866 4.429 1.00 98.50 854 ARG A C 1
ATOM 6681 O O . ARG A 1 854 ? -10.251 17.598 4.915 1.00 98.50 854 ARG A O 1
ATOM 6688 N N . LEU A 1 855 ? -10.990 16.325 3.214 1.00 98.12 855 LEU A N 1
ATOM 6689 C CA . LEU A 1 855 ? -9.865 16.606 2.312 1.00 98.12 855 LEU A CA 1
ATOM 6690 C C . LEU A 1 855 ? -9.773 18.102 1.988 1.00 98.12 855 LEU A C 1
ATOM 6692 O O . LEU A 1 855 ? -8.706 18.694 2.138 1.00 98.12 855 LEU A O 1
ATOM 6696 N N . GLU A 1 856 ? -10.896 18.722 1.624 1.00 97.38 856 GLU A N 1
ATOM 6697 C CA . GLU A 1 856 ? -10.976 20.145 1.270 1.00 97.38 856 GLU A CA 1
ATOM 6698 C C . GLU A 1 856 ? -10.580 21.063 2.438 1.00 97.38 856 GLU A C 1
ATOM 6700 O O . GLU A 1 856 ? -9.874 22.051 2.244 1.00 97.38 856 GLU A O 1
ATOM 6705 N N . MET A 1 857 ? -11.001 20.737 3.665 1.00 98.00 857 MET A N 1
ATOM 6706 C CA . MET A 1 857 ? -10.776 21.595 4.837 1.00 98.00 857 MET A CA 1
ATOM 6707 C C . MET A 1 857 ? -9.474 21.301 5.593 1.00 98.00 857 MET A C 1
ATOM 6709 O O . MET A 1 857 ? -8.942 22.189 6.259 1.00 98.00 857 MET A O 1
ATOM 6713 N N . LEU A 1 858 ? -8.985 20.058 5.560 1.00 98.00 858 LEU A N 1
ATOM 6714 C CA . LEU A 1 858 ? -7.911 19.575 6.443 1.00 98.00 858 LEU A CA 1
ATOM 6715 C C . LEU A 1 858 ? -6.696 19.017 5.695 1.00 98.00 858 LEU A C 1
ATOM 6717 O O . LEU A 1 858 ? -5.707 18.641 6.340 1.00 98.00 858 LEU A O 1
ATOM 6721 N N . GLY A 1 859 ? -6.760 18.915 4.366 1.00 96.69 859 GLY A N 1
ATOM 6722 C CA . GLY A 1 859 ? -5.794 18.153 3.585 1.00 96.69 859 GLY A CA 1
ATOM 6723 C C . GLY A 1 859 ? -5.802 16.694 4.034 1.00 96.69 859 GLY A C 1
ATOM 6724 O O . GLY A 1 859 ? -6.814 16.019 3.945 1.00 96.69 859 GLY A O 1
ATOM 6725 N N . THR A 1 860 ? -4.690 16.195 4.566 1.00 97.56 860 THR A N 1
ATOM 6726 C CA . THR A 1 860 ? -4.540 14.781 4.965 1.00 97.56 860 THR A CA 1
ATOM 6727 C C . THR A 1 860 ? -4.539 14.570 6.483 1.00 97.56 860 THR A C 1
ATOM 6729 O O . THR A 1 860 ? -4.251 13.475 6.958 1.00 97.56 860 THR A O 1
ATOM 6732 N N . ASN A 1 861 ? -4.853 15.599 7.280 1.00 97.19 861 ASN A N 1
ATOM 6733 C CA . ASN A 1 861 ? -4.721 15.587 8.747 1.00 97.19 861 ASN A CA 1
ATOM 6734 C C . ASN A 1 861 ? -5.926 14.965 9.478 1.00 97.19 861 ASN A C 1
ATOM 6736 O O . ASN A 1 861 ? -6.432 15.521 10.454 1.00 97.19 861 ASN A O 1
ATOM 6740 N N . PHE A 1 862 ? -6.401 13.825 8.991 1.00 98.56 862 PHE A N 1
ATOM 6741 C CA . PHE A 1 862 ? -7.490 13.040 9.569 1.00 98.56 862 PHE A CA 1
ATOM 6742 C C . PHE A 1 862 ? -7.337 11.572 9.152 1.00 98.56 862 PHE A C 1
ATOM 6744 O O . PHE A 1 862 ? -6.508 11.253 8.300 1.00 98.56 862 PHE A O 1
ATOM 6751 N N . THR A 1 863 ? -8.144 10.682 9.727 1.00 98.56 863 THR A N 1
ATOM 6752 C CA . THR A 1 863 ? -8.258 9.298 9.240 1.00 98.56 863 THR A CA 1
ATOM 6753 C C . THR A 1 863 ? -9.641 9.071 8.651 1.00 98.56 863 THR A C 1
ATOM 6755 O O . THR A 1 863 ? -10.648 9.325 9.309 1.00 98.56 863 THR A O 1
ATOM 6758 N N . PHE A 1 864 ? -9.723 8.636 7.395 1.00 98.50 864 PHE A N 1
ATOM 6759 C CA . PHE A 1 864 ? -10.992 8.706 6.664 1.00 98.50 864 PHE A CA 1
ATOM 6760 C C . PHE A 1 864 ? -12.072 7.774 7.224 1.00 98.50 864 PHE A C 1
ATOM 6762 O O . PHE A 1 864 ? -13.242 8.157 7.256 1.00 98.50 864 PHE A O 1
ATOM 6769 N N . GLN A 1 865 ? -11.686 6.597 7.727 1.00 98.31 865 GLN A N 1
ATOM 6770 C CA . GLN A 1 865 ? -12.638 5.557 8.098 1.00 98.31 865 GLN A CA 1
ATOM 6771 C C . GLN A 1 865 ? -12.186 4.681 9.284 1.00 98.31 865 GLN A C 1
ATOM 6773 O O . GLN A 1 865 ? -11.001 4.613 9.600 1.00 98.31 865 GLN A O 1
ATOM 6778 N N . HIS A 1 866 ? -13.151 4.016 9.926 1.00 98.19 866 HIS A N 1
ATOM 6779 C CA . HIS A 1 866 ? -12.998 2.784 10.715 1.00 98.19 866 HIS A CA 1
ATOM 6780 C C . HIS A 1 866 ? -14.180 1.852 10.394 1.00 98.19 866 HIS A C 1
ATOM 6782 O O . HIS A 1 866 ? -15.196 2.309 9.864 1.00 98.19 866 HIS A O 1
ATOM 6788 N N . SER A 1 867 ? -14.083 0.558 10.692 1.00 97.69 867 SER A N 1
ATOM 6789 C CA . SER A 1 867 ? -15.141 -0.379 10.288 1.00 97.69 867 SER A CA 1
ATOM 6790 C C . SER A 1 867 ? -16.266 -0.551 11.309 1.00 97.69 867 SER A C 1
ATOM 6792 O O . SER A 1 867 ? -17.412 -0.782 10.910 1.00 97.69 867 SER A O 1
ATOM 6794 N N . ASP A 1 868 ? -15.946 -0.440 12.605 1.00 97.38 868 ASP A N 1
ATOM 6795 C CA . ASP A 1 868 ? -16.843 -0.769 13.724 1.00 97.38 868 ASP A CA 1
ATOM 6796 C C . ASP A 1 868 ? -17.365 -2.223 13.637 1.00 97.38 868 ASP A C 1
ATOM 6798 O O . ASP A 1 868 ? -18.482 -2.535 14.062 1.00 97.38 868 ASP A O 1
ATOM 6802 N N . CYS A 1 869 ? -16.573 -3.124 13.032 1.00 97.88 869 CYS A N 1
ATOM 6803 C CA . CYS A 1 869 ? -16.961 -4.520 12.826 1.00 97.88 869 CYS A CA 1
ATOM 6804 C C . CYS A 1 869 ? -17.201 -5.235 14.156 1.00 97.88 869 CYS A C 1
ATOM 6806 O O . CYS A 1 869 ? -16.404 -5.118 15.083 1.00 97.88 869 CYS A O 1
ATOM 6808 N N . ARG A 1 870 ? -18.275 -6.026 14.216 1.00 96.75 870 ARG A N 1
ATOM 6809 C CA . ARG A 1 870 ? -18.573 -6.971 15.306 1.00 96.75 870 ARG A CA 1
ATOM 6810 C C . ARG A 1 870 ? -18.337 -8.420 14.900 1.00 96.75 870 ARG A C 1
ATOM 6812 O O . ARG A 1 870 ? -18.086 -9.241 15.766 1.00 96.75 870 ARG A O 1
ATOM 6819 N N . VAL A 1 871 ? -18.447 -8.713 13.607 1.00 97.94 871 VAL A N 1
ATOM 6820 C CA . VAL A 1 871 ? -18.271 -10.051 13.032 1.00 97.94 871 VAL A CA 1
ATOM 6821 C C . VAL A 1 871 ? -17.092 -9.985 12.067 1.00 97.94 871 VAL A C 1
ATOM 6823 O O . VAL A 1 871 ? -17.023 -9.048 11.270 1.00 97.94 871 VAL A O 1
ATOM 6826 N N . LEU A 1 872 ? -16.160 -10.935 12.149 1.00 98.00 872 LEU A N 1
ATOM 6827 C CA . LEU A 1 872 ? -14.856 -10.874 11.475 1.00 98.00 872 LEU A CA 1
ATOM 6828 C C . LEU A 1 872 ? -14.967 -10.564 9.972 1.00 98.00 872 LEU A C 1
ATOM 6830 O O . LEU A 1 872 ? -14.297 -9.669 9.457 1.00 98.00 872 LEU A O 1
ATOM 6834 N N . GLU A 1 873 ? -15.862 -11.244 9.258 1.00 98.31 873 GLU A N 1
ATOM 6835 C CA . GLU A 1 873 ? -15.986 -11.107 7.805 1.00 98.31 873 GLU A CA 1
ATOM 6836 C C . GLU A 1 873 ? -16.570 -9.765 7.362 1.00 98.31 873 GLU A C 1
ATOM 6838 O O . GLU A 1 873 ? -16.499 -9.420 6.182 1.00 98.31 873 GLU A O 1
ATOM 6843 N N . GLN A 1 874 ? -17.102 -8.963 8.290 1.00 98.62 874 GLN A N 1
ATOM 6844 C CA . GLN A 1 874 ? -17.533 -7.602 7.980 1.00 98.62 874 GLN A CA 1
ATOM 6845 C C . GLN A 1 874 ? -16.367 -6.743 7.478 1.00 98.62 874 GLN A C 1
ATOM 6847 O O . GLN A 1 874 ? -16.604 -5.842 6.670 1.00 98.62 874 GLN A O 1
ATOM 6852 N N . LEU A 1 875 ? -15.119 -7.063 7.859 1.00 98.50 875 LEU A N 1
ATOM 6853 C CA . LEU A 1 875 ? -13.920 -6.399 7.339 1.00 98.50 875 LEU A CA 1
ATOM 6854 C C . LEU A 1 875 ? -13.897 -6.397 5.806 1.00 98.50 875 LEU A C 1
ATOM 6856 O O . LEU A 1 875 ? -13.621 -5.357 5.207 1.00 98.50 875 LEU A O 1
ATOM 6860 N N . LEU A 1 876 ? -14.283 -7.511 5.172 1.00 98.06 876 LEU A N 1
ATOM 6861 C CA . LEU A 1 876 ? -14.253 -7.654 3.716 1.00 98.06 876 LEU A CA 1
ATOM 6862 C C . LEU A 1 876 ? -15.142 -6.617 3.030 1.00 98.06 876 LEU A C 1
ATOM 6864 O O . LEU A 1 876 ? -14.713 -5.966 2.078 1.00 98.06 876 LEU A O 1
ATOM 6868 N N . TYR A 1 877 ? -16.385 -6.444 3.490 1.00 97.50 877 TYR A N 1
ATOM 6869 C CA . TYR A 1 877 ? -17.310 -5.532 2.817 1.00 97.50 877 TYR A CA 1
ATOM 6870 C C . TYR A 1 877 ? -17.171 -4.088 3.299 1.00 97.50 877 TYR A C 1
ATOM 6872 O O . TYR A 1 877 ? -17.228 -3.183 2.468 1.00 97.50 877 TYR A O 1
ATOM 6880 N N . LYS A 1 878 ? -16.960 -3.854 4.604 1.00 98.31 878 LYS A N 1
ATOM 6881 C CA . LYS A 1 878 ? -16.812 -2.502 5.164 1.00 98.31 878 LYS A CA 1
ATOM 6882 C C . LYS A 1 878 ? -15.646 -1.785 4.498 1.00 98.31 878 LYS A C 1
ATOM 6884 O O . LYS A 1 878 ? -15.800 -0.643 4.061 1.00 98.31 878 LYS A O 1
ATOM 6889 N N . TRP A 1 879 ? -14.510 -2.468 4.349 1.00 98.12 879 TRP A N 1
ATOM 6890 C CA . TRP A 1 879 ? -13.334 -1.888 3.712 1.00 98.12 879 TRP A CA 1
ATOM 6891 C C . TRP A 1 879 ? -13.432 -1.850 2.196 1.00 98.12 879 TRP A C 1
ATOM 6893 O O . TRP A 1 879 ? -13.028 -0.849 1.613 1.00 98.12 879 TRP A O 1
ATOM 6903 N N . LYS A 1 880 ? -14.055 -2.840 1.548 1.00 97.06 880 LYS A N 1
ATOM 6904 C CA . LYS A 1 880 ? -14.349 -2.753 0.111 1.00 97.06 880 LYS A CA 1
ATOM 6905 C C . LYS A 1 880 ? -15.209 -1.532 -0.219 1.00 97.06 880 LYS A C 1
ATOM 6907 O O . LYS A 1 880 ? -14.830 -0.730 -1.062 1.00 97.06 880 LYS A O 1
ATOM 6912 N N . HIS A 1 881 ? -16.344 -1.357 0.453 1.00 97.50 881 HIS A N 1
ATOM 6913 C CA . HIS A 1 881 ? -17.252 -0.239 0.184 1.00 97.50 881 HIS A CA 1
ATOM 6914 C C . HIS A 1 881 ? -16.628 1.112 0.555 1.00 97.50 881 HIS A C 1
ATOM 6916 O O . HIS A 1 881 ? -16.782 2.087 -0.179 1.00 97.50 881 HIS A O 1
ATOM 6922 N N . SER A 1 882 ? -15.867 1.164 1.652 1.00 98.44 882 SER A N 1
ATOM 6923 C CA . SER A 1 882 ? -15.153 2.381 2.049 1.00 98.44 882 SER A CA 1
ATOM 6924 C C . SER A 1 882 ? -14.031 2.748 1.074 1.00 98.44 882 SER A C 1
ATOM 6926 O O . SER A 1 882 ? -13.841 3.932 0.813 1.00 98.44 882 SER A O 1
ATOM 6928 N N . ARG A 1 883 ? -13.317 1.770 0.494 1.00 98.44 883 ARG A N 1
ATOM 6929 C CA . ARG A 1 883 ? -12.324 2.010 -0.570 1.00 98.44 883 ARG A CA 1
ATOM 6930 C C . ARG A 1 883 ? -12.980 2.577 -1.824 1.00 98.44 883 ARG A C 1
ATOM 6932 O O . ARG A 1 883 ? -12.465 3.542 -2.370 1.00 98.44 883 ARG A O 1
ATOM 6939 N N . GLU A 1 884 ? -14.141 2.066 -2.232 1.00 98.12 884 GLU A N 1
ATOM 6940 C CA . GLU A 1 884 ? -14.885 2.631 -3.370 1.00 98.12 884 GLU A CA 1
ATOM 6941 C C . GLU A 1 884 ? -15.306 4.089 -3.121 1.00 98.12 884 GLU A C 1
ATOM 6943 O O . GLU A 1 884 ? -15.097 4.954 -3.972 1.00 98.12 884 GLU A O 1
ATOM 6948 N N . ALA A 1 885 ? -15.817 4.401 -1.926 1.00 98.25 885 ALA A N 1
ATOM 6949 C CA . ALA A 1 885 ? -16.122 5.780 -1.542 1.00 98.25 885 ALA A CA 1
ATOM 6950 C C . ALA A 1 885 ? -14.863 6.671 -1.509 1.00 98.25 885 ALA A C 1
ATOM 6952 O O . ALA A 1 885 ? -14.902 7.828 -1.933 1.00 98.25 885 ALA A O 1
ATOM 6953 N N . LEU A 1 886 ? -13.731 6.127 -1.049 1.00 98.62 886 LEU A N 1
ATOM 6954 C CA . LEU A 1 886 ? -12.453 6.830 -1.005 1.00 98.62 886 LEU A CA 1
ATOM 6955 C C . LEU A 1 886 ? -11.903 7.126 -2.406 1.00 98.62 886 LEU A C 1
ATOM 6957 O O . LEU A 1 886 ? -11.448 8.245 -2.641 1.00 98.62 886 LEU A O 1
ATOM 6961 N N . LYS A 1 887 ? -11.980 6.170 -3.342 1.00 98.56 887 LYS A N 1
ATOM 6962 C CA . LYS A 1 887 ? -11.598 6.372 -4.750 1.00 98.56 887 LYS A CA 1
ATOM 6963 C C . LYS A 1 887 ? -12.364 7.547 -5.347 1.00 98.56 887 LYS A C 1
ATOM 6965 O O . LYS A 1 887 ? -11.756 8.448 -5.915 1.00 98.56 887 LYS A O 1
ATOM 6970 N N . LEU A 1 888 ? -13.684 7.592 -5.153 1.00 97.69 888 LEU A N 1
ATOM 6971 C CA . LEU A 1 888 ? -14.522 8.689 -5.649 1.00 97.69 888 LEU A CA 1
ATOM 6972 C C . LEU A 1 888 ? -14.120 10.049 -5.057 1.00 97.69 888 LEU A C 1
ATOM 6974 O O . LEU A 1 888 ? -14.015 11.035 -5.795 1.00 97.69 888 LEU A O 1
ATOM 6978 N N . ALA A 1 889 ? -13.858 10.108 -3.748 1.00 97.94 889 ALA A N 1
ATOM 6979 C CA . ALA A 1 889 ? -13.384 11.325 -3.093 1.00 97.94 889 ALA A CA 1
ATOM 6980 C C . ALA A 1 889 ? -12.029 11.778 -3.671 1.00 97.94 889 ALA A C 1
ATOM 6982 O O . ALA A 1 889 ? -11.899 12.911 -4.140 1.00 97.94 889 ALA A O 1
ATOM 6983 N N . LEU A 1 890 ? -11.046 10.872 -3.710 1.00 98.06 890 LEU A N 1
ATOM 6984 C CA . LEU A 1 890 ? -9.673 11.167 -4.116 1.00 98.06 890 LEU A CA 1
ATOM 6985 C C . LEU A 1 890 ? -9.526 11.496 -5.596 1.00 98.06 890 LEU A C 1
ATOM 6987 O O . LEU A 1 890 ? -8.828 12.453 -5.906 1.00 98.06 890 LEU A O 1
ATOM 6991 N N . ARG A 1 891 ? -10.190 10.776 -6.510 1.00 95.94 891 ARG A N 1
ATOM 6992 C CA . ARG A 1 891 ? -10.124 11.083 -7.951 1.00 95.94 891 ARG A CA 1
ATOM 6993 C C . ARG A 1 891 ? -10.514 12.533 -8.225 1.00 95.94 891 ARG A C 1
ATOM 6995 O O . ARG A 1 891 ? -9.835 13.213 -8.985 1.00 95.94 891 ARG A O 1
ATOM 7002 N N . GLY A 1 892 ? -11.569 13.019 -7.566 1.00 90.75 892 GLY A N 1
ATOM 7003 C CA . GLY A 1 892 ? -12.013 14.405 -7.709 1.00 90.75 892 GLY A CA 1
ATOM 7004 C C . GLY A 1 892 ? -11.000 15.418 -7.171 1.00 90.75 892 GLY A C 1
ATOM 7005 O O . GLY A 1 892 ? -10.675 16.370 -7.873 1.00 90.75 892 GLY A O 1
ATOM 7006 N N . GLU A 1 893 ? -10.467 15.216 -5.962 1.00 93.88 893 GLU A N 1
ATOM 7007 C CA . GLU A 1 893 ? -9.535 16.183 -5.360 1.00 93.88 893 GLU A CA 1
ATOM 7008 C C . GLU A 1 893 ? -8.136 16.138 -5.989 1.00 93.88 893 GLU A C 1
ATOM 7010 O O . GLU A 1 893 ? -7.537 17.179 -6.246 1.00 93.88 893 GLU A O 1
ATOM 7015 N N . ILE A 1 894 ? -7.629 14.949 -6.314 1.00 93.50 894 ILE A N 1
ATOM 7016 C CA . ILE A 1 894 ? -6.319 14.768 -6.951 1.00 93.50 894 ILE A CA 1
ATOM 7017 C C . ILE A 1 894 ? -6.334 15.303 -8.383 1.00 93.50 894 ILE A C 1
ATOM 7019 O O . ILE A 1 894 ? -5.367 15.941 -8.796 1.00 93.50 894 ILE A O 1
ATOM 7023 N N . ARG A 1 895 ? -7.442 15.135 -9.122 1.00 92.69 895 ARG A N 1
ATOM 7024 C CA . ARG A 1 895 ? -7.607 15.756 -10.444 1.00 92.69 895 ARG A CA 1
ATOM 7025 C C . ARG A 1 895 ? -7.466 17.274 -10.373 1.00 92.69 895 ARG A C 1
ATOM 7027 O O . ARG A 1 895 ? -6.736 17.828 -11.184 1.00 92.69 895 ARG A O 1
ATOM 7034 N N . LYS A 1 896 ? -8.095 17.937 -9.392 1.00 90.31 896 LYS A N 1
ATOM 7035 C CA . LYS A 1 896 ? -7.964 19.396 -9.218 1.00 90.31 896 LYS A CA 1
ATOM 7036 C C . LYS A 1 896 ? -6.504 19.808 -9.007 1.00 90.31 896 LYS A C 1
ATOM 7038 O O . LYS A 1 896 ? -6.082 20.835 -9.527 1.00 90.31 896 LYS A O 1
ATOM 7043 N N . VAL A 1 897 ? -5.719 19.027 -8.259 1.00 88.44 897 VAL A N 1
ATOM 7044 C CA . VAL A 1 897 ? -4.281 19.299 -8.065 1.00 88.44 897 VAL A CA 1
ATOM 7045 C C . VAL A 1 897 ? -3.509 19.116 -9.378 1.00 88.44 897 VAL A C 1
ATOM 7047 O O . VAL A 1 897 ? -2.720 19.985 -9.748 1.00 88.44 897 VAL A O 1
ATOM 7050 N N . TRP A 1 898 ? -3.796 18.035 -10.108 1.00 88.62 898 TRP A N 1
ATOM 7051 C CA . TRP A 1 898 ? -3.203 17.724 -11.412 1.00 88.62 898 TRP A CA 1
ATOM 7052 C C . TRP A 1 898 ? -3.468 18.770 -12.488 1.00 88.62 898 TRP A C 1
ATOM 7054 O O . TRP A 1 898 ? -2.526 19.230 -13.134 1.00 88.62 898 TRP A O 1
ATOM 7064 N N . GLU A 1 899 ? -4.707 19.237 -12.613 1.00 84.88 899 GLU A N 1
ATOM 7065 C CA . GLU A 1 899 ? -5.091 20.299 -13.554 1.00 84.88 899 GLU A CA 1
ATOM 7066 C C . GLU A 1 899 ? -4.369 21.629 -13.278 1.00 84.88 899 GLU A C 1
ATOM 7068 O O . GLU A 1 899 ? -4.185 22.432 -14.190 1.00 84.88 899 GLU A O 1
ATOM 7073 N N . ASN A 1 900 ? -3.902 21.849 -12.044 1.00 78.88 900 ASN A N 1
ATOM 7074 C CA . ASN A 1 900 ? -3.121 23.023 -11.651 1.00 78.88 900 ASN A CA 1
ATOM 7075 C C . ASN A 1 900 ? -1.594 22.805 -11.734 1.00 78.88 900 ASN A C 1
ATOM 7077 O O . ASN A 1 900 ? -0.826 23.589 -11.176 1.00 78.88 900 ASN A O 1
ATOM 7081 N N . GLY A 1 901 ? -1.137 21.770 -12.450 1.00 60.56 901 GLY A N 1
ATOM 7082 C CA . GLY A 1 901 ? 0.274 21.574 -12.805 1.00 60.56 901 GLY A CA 1
ATOM 7083 C C . GLY A 1 901 ? 1.123 20.811 -11.782 1.00 60.56 901 GLY A C 1
ATOM 7084 O O . GLY A 1 901 ? 2.349 20.870 -11.855 1.00 60.56 901 GLY A O 1
ATOM 7085 N N . GLY A 1 902 ? 0.518 20.086 -10.836 1.00 68.50 902 GLY A N 1
ATOM 7086 C CA . GLY A 1 902 ? 1.240 19.285 -9.834 1.00 68.50 902 GLY A CA 1
ATOM 7087 C C . GLY A 1 902 ? 0.566 17.945 -9.553 1.00 68.50 902 GLY A C 1
ATOM 7088 O O . GLY A 1 902 ? -0.574 17.768 -9.917 1.00 68.50 902 GLY A O 1
ATOM 7089 N N . CYS A 1 903 ? 1.225 17.017 -8.860 1.00 74.94 903 CYS A N 1
ATOM 7090 C CA . CYS A 1 903 ? 0.777 15.642 -8.568 1.00 74.94 903 CYS A CA 1
ATOM 7091 C C . CYS A 1 903 ? 1.313 14.580 -9.539 1.00 74.94 903 CYS A C 1
ATOM 7093 O O . CYS A 1 903 ? 1.016 14.554 -10.735 1.00 74.94 903 CYS A O 1
ATOM 7095 N N . ASN A 1 904 ? 2.096 13.675 -8.962 1.00 79.12 904 ASN A N 1
ATOM 7096 C CA . ASN A 1 904 ? 2.534 12.412 -9.538 1.00 79.12 904 ASN A CA 1
ATOM 7097 C C . ASN A 1 904 ? 2.057 11.245 -8.650 1.00 79.12 904 ASN A C 1
ATOM 7099 O O . ASN A 1 904 ? 1.454 11.437 -7.591 1.00 79.12 904 ASN A O 1
ATOM 7103 N N . ARG A 1 905 ? 2.374 10.009 -9.041 1.00 84.81 905 ARG A N 1
ATOM 7104 C CA . ARG A 1 905 ? 2.010 8.801 -8.281 1.00 84.81 905 ARG A CA 1
ATOM 7105 C C . ARG A 1 905 ? 2.490 8.809 -6.825 1.00 84.81 905 ARG A C 1
ATOM 7107 O O . ARG A 1 905 ? 1.786 8.304 -5.955 1.00 84.81 905 ARG A O 1
ATOM 7114 N N . ALA A 1 906 ? 3.664 9.371 -6.538 1.00 79.12 906 ALA A N 1
ATOM 7115 C CA . ALA A 1 906 ? 4.179 9.433 -5.172 1.00 79.12 906 ALA A CA 1
ATOM 7116 C C . ALA A 1 906 ? 3.378 10.408 -4.300 1.00 79.12 906 ALA A C 1
ATOM 7118 O O . ALA A 1 906 ? 3.167 10.136 -3.119 1.00 79.12 906 ALA A O 1
ATOM 7119 N N . ASP A 1 907 ? 2.887 11.506 -4.872 1.00 86.62 907 ASP A N 1
ATOM 7120 C CA . ASP A 1 907 ? 1.985 12.422 -4.171 1.00 86.62 907 ASP A CA 1
ATOM 7121 C C . ASP A 1 907 ? 0.647 11.741 -3.855 1.00 86.62 907 ASP A C 1
ATOM 7123 O O . ASP A 1 907 ? 0.176 11.820 -2.720 1.00 86.62 907 ASP A O 1
ATOM 7127 N N . VAL A 1 908 ? 0.083 10.994 -4.815 1.00 91.88 908 VAL A N 1
ATOM 7128 C CA . VAL A 1 908 ? -1.125 10.173 -4.600 1.00 91.88 908 VAL A CA 1
ATOM 7129 C C . VAL A 1 908 ? -0.908 9.178 -3.464 1.00 91.88 908 VAL A C 1
ATOM 7131 O O . VAL A 1 908 ? -1.699 9.140 -2.522 1.00 91.88 908 VAL A O 1
ATOM 7134 N N . ARG A 1 909 ? 0.193 8.419 -3.503 1.00 93.88 909 ARG A N 1
ATOM 7135 C CA . ARG A 1 909 ? 0.537 7.451 -2.456 1.00 93.88 909 ARG A CA 1
ATOM 7136 C C . ARG A 1 909 ? 0.634 8.105 -1.085 1.00 93.88 909 ARG A C 1
ATOM 7138 O O . ARG A 1 909 ? 0.011 7.624 -0.145 1.00 93.88 909 ARG A O 1
ATOM 7145 N N . LYS A 1 910 ? 1.355 9.226 -0.974 1.00 92.25 910 LYS A N 1
ATOM 7146 C CA . LYS A 1 910 ? 1.485 9.977 0.286 1.00 92.25 910 LYS A CA 1
ATOM 7147 C C . LYS A 1 910 ? 0.120 10.400 0.824 1.00 92.25 910 LYS A C 1
ATOM 7149 O O . LYS A 1 910 ? -0.111 10.309 2.026 1.00 92.25 910 LYS A O 1
ATOM 7154 N N . VAL A 1 911 ? -0.791 10.859 -0.037 1.00 96.50 911 VAL A N 1
ATOM 7155 C CA . VAL A 1 911 ? -2.159 11.212 0.374 1.00 96.50 911 VAL A CA 1
ATOM 7156 C C . VAL A 1 911 ? -2.896 9.987 0.909 1.00 96.50 911 VAL A C 1
ATOM 7158 O O . VAL A 1 911 ? -3.435 10.054 2.015 1.00 96.50 911 VAL A O 1
ATOM 7161 N N . VAL A 1 912 ? -2.880 8.881 0.159 1.00 98.12 912 VAL A N 1
ATOM 7162 C CA . VAL A 1 912 ? -3.549 7.624 0.519 1.00 98.12 912 VAL A CA 1
ATOM 7163 C C . VAL A 1 912 ? -3.015 7.084 1.847 1.00 98.12 912 VAL A C 1
ATOM 7165 O O . VAL A 1 912 ? -3.791 6.940 2.787 1.00 98.12 912 VAL A O 1
ATOM 7168 N N . GLU A 1 913 ? -1.703 6.873 1.973 1.00 97.38 913 GLU A N 1
ATOM 7169 C CA . GLU A 1 913 ? -1.057 6.332 3.181 1.00 97.38 913 GLU A CA 1
ATOM 7170 C C . GLU A 1 913 ? -1.367 7.157 4.436 1.00 97.38 913 GLU A C 1
ATOM 7172 O O . GLU A 1 913 ? -1.598 6.612 5.520 1.00 97.38 913 GLU A O 1
ATOM 7177 N N . ARG A 1 914 ? -1.398 8.489 4.307 1.00 97.81 914 ARG A N 1
ATOM 7178 C CA . ARG A 1 914 ? -1.701 9.382 5.430 1.00 97.81 914 ARG A CA 1
ATOM 7179 C C . ARG A 1 914 ? -3.133 9.200 5.921 1.00 97.81 914 ARG A C 1
ATOM 7181 O O . ARG A 1 914 ? -3.343 8.951 7.109 1.00 97.81 914 ARG A O 1
ATOM 7188 N N . ILE A 1 915 ? -4.123 9.283 5.035 1.00 98.00 915 ILE A N 1
ATOM 7189 C CA . ILE A 1 915 ? -5.533 9.246 5.451 1.00 98.00 915 ILE A CA 1
ATOM 7190 C C . ILE A 1 915 ? -6.020 7.842 5.825 1.00 98.00 915 ILE A C 1
ATOM 7192 O O . ILE A 1 915 ? -7.015 7.736 6.541 1.00 98.00 915 ILE A O 1
ATOM 7196 N N . THR A 1 916 ? -5.323 6.776 5.417 1.00 98.31 916 THR A N 1
ATOM 7197 C CA . THR A 1 916 ? -5.640 5.378 5.772 1.00 98.31 916 THR A CA 1
ATOM 7198 C C . THR A 1 916 ? -4.975 4.882 7.060 1.00 98.31 916 THR A C 1
ATOM 7200 O O . THR A 1 916 ? -5.090 3.704 7.404 1.00 98.31 916 THR A O 1
ATOM 7203 N N . GLY A 1 917 ? -4.300 5.766 7.799 1.00 96.69 917 GLY A N 1
ATOM 7204 C CA . GLY A 1 917 ? -3.748 5.444 9.116 1.00 96.69 917 GLY A CA 1
ATOM 7205 C C . GLY A 1 917 ? -2.419 6.124 9.436 1.00 96.69 917 GLY A C 1
ATOM 7206 O O . GLY A 1 917 ? -2.097 6.280 10.612 1.00 96.69 917 GLY A O 1
ATOM 7207 N N . GLY A 1 918 ? -1.673 6.602 8.435 1.00 97.81 918 GLY A N 1
ATOM 7208 C CA . GLY A 1 918 ? -0.403 7.303 8.656 1.00 97.81 918 GLY A CA 1
ATOM 7209 C C . GLY A 1 918 ? -0.556 8.548 9.537 1.00 97.81 918 GLY A C 1
ATOM 7210 O O . GLY A 1 918 ? 0.171 8.705 10.515 1.00 97.81 918 GLY A O 1
ATOM 7211 N N . SER A 1 919 ? -1.572 9.377 9.282 1.00 97.44 919 SER A N 1
ATOM 7212 C CA . SER A 1 919 ? -1.870 10.567 10.091 1.00 97.44 919 SER A CA 1
ATOM 7213 C C . SER A 1 919 ? -2.262 10.225 11.532 1.00 97.44 919 SER A C 1
ATOM 7215 O O . SER A 1 919 ? -2.004 11.012 12.439 1.00 97.44 919 SER A O 1
ATOM 7217 N N . TYR A 1 920 ? -2.855 9.049 11.765 1.00 98.00 920 TYR A N 1
ATOM 7218 C CA . TYR A 1 920 ? -3.135 8.552 13.113 1.00 98.00 920 TYR A CA 1
ATOM 7219 C C . TYR A 1 920 ? -1.846 8.149 13.835 1.00 98.00 920 TYR A C 1
ATOM 7221 O O . TYR A 1 920 ? -1.602 8.615 14.945 1.00 98.00 920 TYR A O 1
ATOM 7229 N N . GLU A 1 921 ? -0.977 7.357 13.200 1.00 97.19 921 GLU A N 1
ATOM 7230 C CA . GLU A 1 921 ? 0.310 6.977 13.799 1.00 97.19 921 GLU A CA 1
ATOM 7231 C C . GLU A 1 921 ? 1.200 8.205 14.078 1.00 97.19 921 GLU A C 1
ATOM 7233 O O . GLU A 1 921 ? 1.897 8.250 15.094 1.00 97.19 921 GLU A O 1
ATOM 7238 N N . GLU A 1 922 ? 1.167 9.222 13.211 1.00 97.00 922 GLU A N 1
ATOM 7239 C CA . GLU A 1 922 ? 1.818 10.518 13.442 1.00 97.00 922 GLU A CA 1
ATOM 7240 C C . GLU A 1 922 ? 1.227 11.250 14.648 1.00 97.00 922 GLU A C 1
ATOM 7242 O O . GLU A 1 922 ? 1.975 11.734 15.499 1.00 97.00 922 GLU A O 1
ATOM 7247 N N . PHE A 1 923 ? -0.103 11.297 14.756 1.00 97.25 923 PHE A N 1
ATOM 7248 C CA . PHE A 1 923 ? -0.798 11.916 15.881 1.00 97.25 923 PHE A CA 1
ATOM 7249 C C . PHE A 1 923 ? -0.463 11.236 17.215 1.00 97.25 923 PHE A C 1
ATOM 7251 O O . PHE A 1 923 ? -0.227 11.920 18.210 1.00 97.25 923 PHE A O 1
ATOM 7258 N N . LEU A 1 924 ? -0.362 9.905 17.244 1.00 94.88 924 LEU A N 1
ATOM 7259 C CA . LEU A 1 924 ? 0.050 9.175 18.444 1.00 94.88 924 LEU A CA 1
ATOM 7260 C C . LEU A 1 924 ? 1.473 9.526 18.891 1.00 94.88 924 LEU A C 1
ATOM 7262 O O . LEU A 1 924 ? 1.717 9.665 20.089 1.00 94.88 924 LEU A O 1
ATOM 7266 N N . LYS A 1 925 ? 2.403 9.684 17.941 1.00 94.56 925 LYS A N 1
ATOM 7267 C CA . LYS A 1 925 ? 3.818 10.010 18.202 1.00 94.56 925 LYS A CA 1
ATOM 7268 C C . LYS A 1 925 ? 4.050 11.490 18.499 1.00 94.56 925 LYS A C 1
ATOM 7270 O O . LYS A 1 925 ? 5.123 11.859 18.979 1.00 94.56 925 LYS A O 1
ATOM 7275 N N . MET A 1 926 ? 3.078 12.341 18.185 1.00 90.50 926 MET A N 1
ATOM 7276 C CA . MET A 1 926 ? 3.183 13.776 18.379 1.00 90.50 926 MET A CA 1
ATOM 7277 C C . MET A 1 926 ? 3.293 14.111 19.871 1.00 90.50 926 MET A C 1
ATOM 7279 O O . MET A 1 926 ? 2.485 13.667 20.686 1.00 90.50 926 MET A O 1
ATOM 7283 N N . ARG A 1 927 ? 4.293 14.930 20.207 1.00 85.81 927 ARG A N 1
ATOM 7284 C CA . ARG A 1 927 ? 4.416 15.567 21.522 1.00 85.81 927 ARG A CA 1
ATOM 7285 C C . ARG A 1 927 ? 3.600 16.859 21.512 1.00 85.81 927 ARG A C 1
ATOM 7287 O O . ARG A 1 927 ? 3.774 17.658 20.587 1.00 85.81 927 ARG A O 1
ATOM 7294 N N . LEU A 1 928 ? 2.706 17.007 22.488 1.00 86.19 928 LEU A N 1
ATOM 7295 C CA . LEU A 1 928 ? 1.870 18.194 22.691 1.00 86.19 928 LEU A CA 1
ATOM 7296 C C . LEU A 1 928 ? 2.535 19.212 23.614 1.00 86.19 928 LEU A C 1
ATOM 7298 O O . LEU A 1 928 ? 3.236 18.779 24.559 1.00 86.19 928 LEU A O 1
#

InterPro domains:
  IPR008927 6-phosphogluconate dehydrogenase-like, C-terminal domain superfamily [SSF48179] (234-361)
  IPR013131 Mannitol dehydrogenase, N-terminal [PF01232] (76-186)
  IPR013328 6-phosphogluconate dehydrogenase, domain 2 [G3DSA:1.10.1040.10] (232-368)
  IPR032466 Metal-dependent hydrolase [SSF51556] (485-922)
  IPR036291 NAD(P)-binding domain superfamily [SSF51735] (103-191)
  IPR050988 Mannitol Dehydrogenase/Oxidoreductase [PTHR43362] (103-359)

Foldseek 3Di:
DDPDADAQAEEEEAQALCCVQPVQVQGPGAYAYEYLDDCQLQCLFQNADPVRHRDPPDQWGKDWAWEAEPVRDIDIDIGTHPGYYYLVDPVSLVVLLPHRYQEYEYNDEPVQLALPGSSLLSVLSSLVSCVVPDDLPAAHEYDYAYLPFPSLVSSVVSSCVNPVPCVVVCVRHYDRKDKYADWFKAFDPPRQLSNHIYTYDQDLAGMEIDDDDSDDPSGSHNHDHPVVRNVVSLLCQLQQLQLQLLQLLLCLLQPNFWLLCCQVDVVSLVLSVCQCLQFFLVLSVVVDVDDSVVSVVSNVVSSSVSNDNNRTDTSCVSLVLLLVCLLVRPPSGTPDSLLSNLSSLLSVLVQALDPDDPRHRKDASSDADDPWADPDVQWTWDADRRRMITIYGQDWFQQPNDTDGLNRLLVCCLVVVDVQLSSQQRVSVVSDPRDDRQDSSSSVLSSVSSNVSVVVDDSVVVSVSSDDPVPDPVPDFDPDLVSVLVLLLVLLVQAQFAQAEAQADACLLPVQAFAFQLSLCPPLVLVLVLCVQDPDDLVRLVPDDSVVNSVSSLCGCLPVHPPPDLSSVLSVLLCVLLVNPVCSVVSPPVVRRVSRVVLCPVDRQVSLVVLSVSLSHPAHEHEQELLDPSRVVSLVVVDDGDPSYAYEYEDQCLQQVPLPSLVVSLVVVVQPDDDLVSSQVVVVVVCVSRVHLAYEHEAEQPRADDADDPPDDDPPDDDDDDDDDDDDDDDDDDDDDDPDDDGPDPDDPGRSVVRHVLVSLLVVVHAYEYEYFKHPQCPPSSPVSRIDGGDDDCVRVVRVCVRRLQHAYEYEYQDPVCLLVLLVVVLVHLSYEYEALDDNQLALVSLLVSQLSSCVRPNLLYASHHQNYSYSSSSSSSSVSSSVSVSNSCSVVQVVQSVVPDDDSVNSSVSSNRRSCVSVVVSSVDGD

Organism: NCBI:txid1606541

Sequence (928 aa):
MSSTHDENLAVVLGSGRFIRSVLLPLLPLKYHLFQPRSNTFLKSVCGESSDGTPNPGSNGGTYEYDVVDSEGGTTTKYQKLDYIGSLNSKPSQEHLLTLKPSYILVGLTEAGITPTSPGMIWLSKLLKSLSSSSSSSHKVSLICTDNLPQNGTKIKSIVLGLEPNLKAYLEENVTFHDAMVDCIVSYRPGSLYSQVPMREILPSKTIVISPPSNLPTTLNFHNVSKKTLSNEVTKKLLIANATHTAIASALCLEGYNKTDSINTYKGYLKYLDELFDSEILPTVIKVTNLQPEECEETWKEWRVRLSSKSFGLSTYFISQGSAKKVGIRLKETLRSYDRVGSAGVASVLRYLTGEKEEGGFRGETGRMGGEKGEYAPGLYMEYGEKGEYLFKNDTILNIDGLEVPLPEALTRGRDGVYDLSAVVSTYLKSASVGLPSPSPTLVSNICKHLRRLYSGESFESVITHLDVVPLDHSFSHFKDVVELESTVDDEVDNVEIIDLHTHLLPSEHSDKFLTGIDELLNYHYLVSEYIMSSEMTVSEFMNLTKERKTEVIWNELFIRMTPVSEATRGVVNVLKGLGMAKEWKERDLNGIRSKFLALRASGDDAYEESIFSLSKIKYAVMTNIPFSKEEMKHFKEGKTFSKRYRTALRVDPLLEGDWGKVKLAMAEDGIKGSGIPAVKEWVKTWCSKISPEYLMASTPKNFTYESVDMTQPGAFATNVSGAGKKRKIEQDDDCCEDAGEQASRINESSDLLKEVLLPLAEELQLPLALKIGCDRQVNPTLGLAGDGIVTVDMSILLRLLQDWPKVKFLVTFLSLENQHSACVLKGKFRNLHIYGCWWYVNQGSLIERITRMRLEMLGTNFTFQHSDCRVLEQLLYKWKHSREALKLALRGEIRKVWENGGCNRADVRKVVERITGGSYEEFLKMRL

Nearest PDB structures (foldseek):
  2pnk-assembly4_L  TM=9.419E-01  e=5.961E-33  Halalkalibacterium halodurans C-125
  4i6v-assembly1_C  TM=8.085E-01  e=5.599E-16  Planctopirus limnophila DSM 3776
  1j5s-assembly1_A  TM=7.307E-01  e=1.987E-12  Thermotoga maritima
  5itg-assembly2_B  TM=6.823E-01  e=1.509E-12  Gluconobacter oxydans
  4im7-assembly1_A  TM=6.622E-01  e=1.654E-12  Escherichia coli CFT073

Solvent-accessible surface area (backbone atoms only — not comparable to full-atom values): 50994 Å² total; per-residue (Å²): 132,86,83,74,70,46,82,52,29,29,38,28,42,34,81,36,49,56,44,63,55,47,54,53,74,65,47,99,56,47,32,39,33,32,23,52,69,75,58,64,65,57,23,68,48,45,36,66,40,100,86,75,44,61,33,90,88,47,72,30,40,61,44,58,26,33,40,27,50,99,88,64,53,74,47,81,43,79,48,77,32,64,25,56,43,38,62,85,37,67,71,40,46,55,52,54,53,72,58,60,49,30,32,38,39,37,30,44,52,70,93,42,73,40,76,86,26,57,50,43,48,51,48,40,51,38,54,51,45,44,68,75,74,59,61,96,81,57,58,30,43,34,43,44,67,28,72,47,82,55,38,14,58,52,49,52,52,41,34,40,72,76,42,61,87,44,55,68,52,46,72,74,30,42,46,57,29,34,31,35,60,43,77,69,63,36,50,43,83,91,35,70,58,48,56,31,19,27,30,57,66,84,47,100,52,38,36,31,31,34,80,69,97,81,66,76,88,91,53,88,59,45,71,35,55,62,69,54,41,51,51,52,44,48,48,45,45,45,48,53,48,22,52,52,49,44,50,18,16,54,38,37,60,75,68,43,61,33,40,28,59,47,69,77,42,75,62,52,55,51,51,47,51,49,44,37,65,66,23,24,51,62,30,44,49,68,80,40,92,56,56,70,68,63,52,50,53,52,46,59,56,45,55,56,59,55,61,32,76,84,56,43,43,49,9,58,76,65,39,56,62,22,59,46,46,35,41,73,38,34,50,84,18,33,78,64,52,48,56,61,44,19,40,27,42,36,25,50,54,50,42,40,50,13,93,64,96,73,47,26,41,75,50,73,73,40,54,60,63,55,75,78,43,73,78,48,93,44,32,36,36,44,51,36,82,85,4,36,32,37,33,45,46,63,38,68,38,73,59,98,88,40,83,36,41,44,37,58,45,51,49,35,20,69,76,63,76,40,63,42,54,57,52,50,46,48,49,53,65,72,60,49,65,76,58,76,86,79,48,74,66,27,37,50,49,25,44,53,51,50,55,40,61,76,67,69,64,61,65,76,58,53,56,69,65,64,47,72,72,78,72,54,49,79,76,58,63,59,90,45,69,65,59,43,43,52,48,46,42,51,46,58,70,66,50,62,27,42,30,73,38,26,54,48,50,57,63,89,49,50,98,58,38,41,61,54,68,56,48,62,46,59,32,45,69,48,47,46,57,39,54,77,72,45,91,63,50,65,70,62,56,69,72,45,54,70,69,56,46,24,50,55,41,44,47,46,49,62,63,76,33,80,47,75,50,72,67,49,40,29,54,53,44,34,37,46,75,70,73,34,53,64,35,60,73,71,65,34,63,67,58,46,54,53,48,51,53,58,61,39,67,80,35,57,68,57,37,49,53,49,51,36,58,75,41,34,43,62,31,36,24,25,62,39,46,76,79,36,73,84,58,42,51,50,69,71,70,67,69,83,73,64,82,46,54,42,40,20,41,44,41,40,52,45,71,60,55,38,60,68,64,51,53,50,38,37,53,76,72,66,55,88,69,71,66,68,71,41,52,45,51,52,52,49,52,50,41,73,70,64,58,43,72,28,39,32,30,61,43,60,75,65,66,62,67,78,79,81,82,83,88,64,94,62,92,89,66,86,89,81,82,88,82,88,79,94,74,82,85,80,86,79,91,78,86,86,87,78,96,63,91,78,71,61,68,77,53,100,85,72,49,40,42,74,72,33,51,52,51,46,23,41,75,71,68,26,29,44,30,38,41,41,21,44,28,79,49,74,38,60,85,53,51,90,46,11,51,46,72,37,80,68,74,62,67,39,59,51,43,53,54,66,77,36,58,65,34,39,34,38,38,34,49,37,32,74,83,46,50,60,58,50,51,57,50,46,73,73,33,86,42,44,38,48,36,38,32,38,73,90,31,59,41,53,73,47,39,19,53,53,42,36,54,40,39,77,72,50,56,49,72,33,26,58,53,40,66,62,30,56,34,62,60,43,45,44,24,49,46,51,45,48,43,54,18,46,40,61,29,45,45,58,56,52,45,57,44,39,78,71,77,40,66,26,66,45,54,51,42,54,51,47,50,21,24,40,31,44,36,49,58,49,56,70,71,54,83,108

pLDDT: mean 81.68, std 17.6, range [21.66, 98.62]